Protein AF-0000000084912427 (afdb_homodimer)

Sequence (810 aa):
MTGAAHAQNPGAGAPSYEHAMPKGSTISGAFSTATNRQDTGDDKQQSTDDATAKPPQPRAPGMWDEPEHVDPPTQSYNIGICLSIPAKATSMYTNGAKQATFFLYELLSYRDRHNVVLINLDSGDPAEAAPEWQLDGIQVVRFDDALAMRLDVVIELGMQLGQGQVDRLQLAGTKVAAYRSGNNFIMTMENMIYNRSVSTMFSTVGYDVLWTLPSFNRSNAFLNLIYQSDVKVAPYLWSPRFFSFVTDQLPERKFYEPTGEPKRIAIFEPNLNVVKTATMPMVIAELLFRWGASALQFMPSYISVDTVTITININITSPHDCCQDCGYYYEGDDGYMGRDKLREAILTHDSNLDAYNAKARECVWRYTPVNPDNIYEWDRLLDELVTSPRTPEQQERLARSPHRTMTGAAHAQNPGAGAPSYEHAMPKGSTISGAFSTATNRQDTGDDKQQSTDDATAKPPQPRAPGMWDEPEHVDPPTQSYNIGICLSIPAKATSMYTNGAKQATFFLYELLSYRDRHNVVLINLDSGDPAEAAPEWQLDGIQVVRFDDALAMRLDVVIELGMQLGQGQVDRLQLAGTKVAAYRSGNNFIMTMENMIYNRSVSTMFSTVGYDVLWTLPSFNRSNAFLNLIYQSDVKVAPYLWSPRFFSFVTDQLPERKFYEPTGEPKRIAIFEPNLNVVKTATMPMVIAELLFRWGASALQFMPSYISVDTVTITININITSPHDCCQDCGYYYEGDDGYMGRDKLREAILTHDSNLDAYNAKARECVWRYTPVNPDNIYEWDRLLDELVTSPRTPEQQERLARSPHRT

Organism: Salpingoeca rosetta (strain ATCC 50818 / BSB-021) (NCBI:txid946362)

Nearest PDB structures (foldseek):
  4qiu-assembly1_B  TM=2.447E-01  e=1.497E-02  Pseudomonas aeruginosa PAO581
  4qit-assembly1_B  TM=2.457E-01  e=3.609E-02  Pseudomonas aeruginosa PAO581
  6bka-assembly1_A  TM=2.329E-01  e=8.702E-02  Cyberlindnera mrakii
  5lsm-assembly3_A  TM=3.400E-01  e=2.465E+00  Shewanella oneidensis MR-1
  5lsm-assembly4_B  TM=3.303E-01  e=7.969E+00  Shewanella oneidensis MR-1

Structure (mmCIF, N/CA/C/O backbone):
data_AF-0000000084912427-model_v1
#
loop_
_entity.id
_entity.type
_entity.pdbx_description
1 polymer 'Uncharacterized protein'
#
loop_
_atom_site.group_PDB
_atom_site.id
_atom_site.type_symbol
_atom_site.label_atom_id
_atom_site.label_alt_id
_atom_site.label_comp_id
_atom_site.label_asym_id
_atom_site.label_entity_id
_atom_site.label_seq_id
_atom_site.pdbx_PDB_ins_code
_atom_site.Cartn_x
_atom_site.Cartn_y
_atom_site.Cartn_z
_atom_site.occupancy
_atom_site.B_iso_or_equiv
_atom_site.auth_seq_id
_atom_site.auth_comp_id
_atom_site.auth_asym_id
_atom_site.auth_atom_id
_atom_site.pdbx_PDB_model_num
ATOM 1 N N . MET A 1 1 ? -10.656 -33.688 50.469 1 17.95 1 MET A N 1
ATOM 2 C CA . MET A 1 1 ? -11.977 -33.531 49.844 1 17.95 1 MET A CA 1
ATOM 3 C C . MET A 1 1 ? -12.273 -32.062 49.531 1 17.95 1 MET A C 1
ATOM 5 O O . MET A 1 1 ? -13.438 -31.688 49.375 1 17.95 1 MET A O 1
ATOM 9 N N . THR A 1 2 ? -11.281 -31.172 49.594 1 20.03 2 THR A N 1
ATOM 10 C CA . THR A 1 2 ? -11.172 -29.734 49.844 1 20.03 2 THR A CA 1
ATOM 11 C C . THR A 1 2 ? -11.742 -28.922 48.688 1 20.03 2 THR A C 1
ATOM 13 O O . THR A 1 2 ? -11.312 -29.078 47.562 1 20.03 2 THR A O 1
ATOM 16 N N . GLY A 1 3 ? -13.031 -28.469 48.781 1 17.59 3 GLY A N 1
ATOM 17 C CA . GLY A 1 3 ? -14.164 -28.016 48 1 17.59 3 GLY A CA 1
ATOM 18 C C . GLY A 1 3 ? -13.945 -26.641 47.406 1 17.59 3 GLY A C 1
ATOM 19 O O . GLY A 1 3 ? -13.844 -25.641 48.094 1 17.59 3 GLY A O 1
ATOM 20 N N . ALA A 1 4 ? -13.047 -26.531 46.375 1 20.23 4 ALA A N 1
ATOM 21 C CA . ALA A 1 4 ? -12.531 -25.344 45.719 1 20.23 4 ALA A CA 1
ATOM 22 C C . ALA A 1 4 ? -13.664 -24.484 45.156 1 20.23 4 ALA A C 1
ATOM 24 O O . ALA A 1 4 ? -14.492 -24.984 44.406 1 20.23 4 ALA A O 1
ATOM 25 N N . ALA A 1 5 ? -14.094 -23.406 45.875 1 18.98 5 ALA A N 1
ATOM 26 C CA . ALA A 1 5 ? -15.219 -22.469 45.875 1 18.98 5 ALA A CA 1
ATOM 27 C C . ALA A 1 5 ? -15.422 -21.844 44.5 1 18.98 5 ALA A C 1
ATOM 29 O O . ALA A 1 5 ? -14.461 -21.484 43.812 1 18.98 5 ALA A O 1
ATOM 30 N N . HIS A 1 6 ? -16.562 -22.016 43.719 1 18.02 6 HIS A N 1
ATOM 31 C CA . HIS A 1 6 ? -17.281 -21.797 42.469 1 18.02 6 HIS A CA 1
ATOM 32 C C . HIS A 1 6 ? -17.625 -20.328 42.281 1 18.02 6 HIS A C 1
ATOM 34 O O . HIS A 1 6 ? -18.609 -19.828 42.844 1 18.02 6 HIS A O 1
ATOM 40 N N . ALA A 1 7 ? -16.609 -19.359 42.406 1 19.25 7 ALA A N 1
ATOM 41 C CA . ALA A 1 7 ? -17 -17.969 42.5 1 19.25 7 ALA A CA 1
ATOM 42 C C . ALA A 1 7 ? -17.906 -17.562 41.344 1 19.25 7 ALA A C 1
ATOM 44 O O . ALA A 1 7 ? -17.578 -17.797 40.188 1 19.25 7 ALA A O 1
ATOM 45 N N . GLN A 1 8 ? -19.234 -17.391 41.469 1 17.3 8 GLN A N 1
ATOM 46 C CA . GLN A 1 8 ? -20.438 -17.141 40.719 1 17.3 8 GLN A CA 1
ATOM 47 C C . GLN A 1 8 ? -20.406 -15.766 40.062 1 17.3 8 GLN A C 1
ATOM 49 O O . GLN A 1 8 ? -20.375 -14.75 40.75 1 17.3 8 GLN A O 1
ATOM 54 N N . ASN A 1 9 ? -19.5 -15.484 39.125 1 18.55 9 ASN A N 1
ATOM 55 C CA . ASN A 1 9 ? -19.312 -14.141 38.594 1 18.55 9 ASN A CA 1
ATOM 56 C C . ASN A 1 9 ? -20.641 -13.555 38.062 1 18.55 9 ASN A C 1
ATOM 58 O O . ASN A 1 9 ? -21.312 -14.164 37.25 1 18.55 9 ASN A O 1
ATOM 62 N N . PRO A 1 10 ? -21.312 -12.688 38.75 1 19.19 10 PRO A N 1
ATOM 63 C CA . PRO A 1 10 ? -22.656 -12.164 38.531 1 19.19 10 PRO A CA 1
ATOM 64 C C . PRO A 1 10 ? -22.844 -11.578 37.156 1 19.19 10 PRO A C 1
ATOM 66 O O . PRO A 1 10 ? -21.859 -11.164 36.5 1 19.19 10 PRO A O 1
ATOM 69 N N . GLY A 1 11 ? -23.844 -11.969 36.312 1 17.81 11 GLY A N 1
ATOM 70 C CA . GLY A 1 11 ? -24.5 -11.828 35.031 1 17.81 11 GLY A CA 1
ATOM 71 C C . GLY A 1 11 ? -24.969 -10.414 34.75 1 17.81 11 GLY A C 1
ATOM 72 O O . GLY A 1 11 ? -26.125 -10.086 35 1 17.81 11 GLY A O 1
ATOM 73 N N . ALA A 1 12 ? -24.188 -9.305 35.125 1 18.95 12 ALA A N 1
ATOM 74 C CA . ALA A 1 12 ? -24.844 -7.996 35.094 1 18.95 12 ALA A CA 1
ATOM 75 C C . ALA A 1 12 ? -25.562 -7.766 33.781 1 18.95 12 ALA A C 1
ATOM 77 O O . ALA A 1 12 ? -25.094 -8.203 32.719 1 18.95 12 ALA A O 1
ATOM 78 N N . GLY A 1 13 ? -26.844 -7.496 33.75 1 17.78 13 GLY A N 1
ATOM 79 C CA . GLY A 1 13 ? -27.969 -7.281 32.844 1 17.78 13 GLY A CA 1
ATOM 80 C C . GLY A 1 13 ? -27.734 -6.176 31.844 1 17.78 13 GLY A C 1
ATOM 81 O O . GLY A 1 13 ? -27.188 -5.117 32.188 1 17.78 13 GLY A O 1
ATOM 82 N N . ALA A 1 14 ? -27.5 -6.473 30.594 1 19 14 ALA A N 1
ATOM 83 C CA . ALA A 1 14 ? -27.234 -5.68 29.391 1 19 14 ALA A CA 1
ATOM 84 C C . ALA A 1 14 ? -28.328 -4.641 29.156 1 19 14 ALA A C 1
ATOM 86 O O . ALA A 1 14 ? -29.516 -4.977 29.141 1 19 14 ALA A O 1
ATOM 87 N N . PRO A 1 15 ? -28.203 -3.396 29.625 1 18.73 15 PRO A N 1
ATOM 88 C CA . PRO A 1 15 ? -29.297 -2.439 29.516 1 18.73 15 PRO A CA 1
ATOM 89 C C . PRO A 1 15 ? -29.875 -2.348 28.109 1 18.73 15 PRO A C 1
ATOM 91 O O . PRO A 1 15 ? -29.172 -2.635 27.141 1 18.73 15 PRO A O 1
ATOM 94 N N . SER A 1 16 ? -31.188 -2.514 27.844 1 18.62 16 SER A N 1
ATOM 95 C CA . SER A 1 16 ? -32.094 -2.549 26.703 1 18.62 16 SER A CA 1
ATOM 96 C C . SER A 1 16 ? -32.125 -1.203 25.984 1 18.62 16 SER A C 1
ATOM 98 O O . SER A 1 16 ? -32.594 -0.211 26.531 1 18.62 16 SER A O 1
ATOM 100 N N . TYR A 1 17 ? -31.094 -0.753 25.391 1 18.61 17 TYR A N 1
ATOM 101 C CA . TYR A 1 17 ? -31.125 0.548 24.734 1 18.61 17 TYR A CA 1
ATOM 102 C C . TYR A 1 17 ? -32.25 0.612 23.719 1 18.61 17 TYR A C 1
ATOM 104 O O . TYR A 1 17 ? -32.281 -0.165 22.766 1 18.61 17 TYR A O 1
ATOM 112 N N . GLU A 1 18 ? -33.5 0.889 24.094 1 18.97 18 GLU A N 1
ATOM 113 C CA . GLU A 1 18 ? -34.688 1.091 23.25 1 18.97 18 GLU A CA 1
ATOM 114 C C . GLU A 1 18 ? -34.469 2.23 22.266 1 18.97 18 GLU A C 1
ATOM 116 O O . GLU A 1 18 ? -34.344 3.393 22.672 1 18.97 18 GLU A O 1
ATOM 121 N N . HIS A 1 19 ? -33.625 2.111 21.328 1 18.7 19 HIS A N 1
ATOM 122 C CA . HIS A 1 19 ? -33.406 3.145 20.328 1 18.7 19 HIS A CA 1
ATOM 123 C C . HIS A 1 19 ? -34.688 3.516 19.594 1 18.7 19 HIS A C 1
ATOM 125 O O . HIS A 1 19 ? -35.344 2.65 19.016 1 18.7 19 HIS A O 1
ATOM 131 N N . ALA A 1 20 ? -35.5 4.426 20.078 1 19.05 20 ALA A N 1
ATOM 132 C CA . ALA A 1 20 ? -36.688 4.941 19.422 1 19.05 20 ALA A CA 1
ATOM 133 C C . ALA A 1 20 ? -36.375 5.418 18 1 19.05 20 ALA A C 1
ATOM 135 O O . ALA A 1 20 ? -35.469 6.219 17.797 1 19.05 20 ALA A O 1
ATOM 136 N N . MET A 1 21 ? -36.688 4.656 16.969 1 20.39 21 MET A N 1
ATOM 137 C CA . MET A 1 21 ? -36.594 4.844 15.523 1 20.39 21 MET A CA 1
ATOM 138 C C . MET A 1 21 ? -37.344 6.09 15.086 1 20.39 21 MET A C 1
ATOM 140 O O . MET A 1 21 ? -38.531 6.227 15.352 1 20.39 21 MET A O 1
ATOM 144 N N . PRO A 1 22 ? -36.719 7.246 15.109 1 19.58 22 PRO A N 1
ATOM 145 C CA . PRO A 1 22 ? -37.625 8.312 14.664 1 19.58 22 PRO A CA 1
ATOM 146 C C . PRO A 1 22 ? -38.281 8.023 13.312 1 19.58 22 PRO A C 1
ATOM 148 O O . PRO A 1 22 ? -37.719 7.246 12.523 1 19.58 22 PRO A O 1
ATOM 151 N N . LYS A 1 23 ? -39.594 8.281 13.117 1 20.23 23 LYS A N 1
ATOM 152 C CA . LYS A 1 23 ? -40.531 8.125 12.023 1 20.23 23 LYS A CA 1
ATOM 153 C C . LYS A 1 23 ? -40 8.773 10.742 1 20.23 23 LYS A C 1
ATOM 155 O O . LYS A 1 23 ? -39.375 9.836 10.797 1 20.23 23 LYS A O 1
ATOM 160 N N . GLY A 1 24 ? -39.75 8.016 9.656 1 18.62 24 GLY A N 1
ATOM 161 C CA . GLY A 1 24 ? -39.281 8.117 8.289 1 18.62 24 GLY A CA 1
ATOM 162 C C . GLY A 1 24 ? -40.031 9.133 7.457 1 18.62 24 GLY A C 1
ATOM 163 O O . GLY A 1 24 ? -41.25 9.023 7.293 1 18.62 24 GLY A O 1
ATOM 164 N N . SER A 1 25 ? -39.812 10.453 7.617 1 18.14 25 SER A N 1
ATOM 165 C CA . SER A 1 25 ? -40.562 11.398 6.777 1 18.14 25 SER A CA 1
ATOM 166 C C . SER A 1 25 ? -40.375 11.062 5.297 1 18.14 25 SER A C 1
ATOM 168 O O . SER A 1 25 ? -39.312 10.664 4.863 1 18.14 25 SER A O 1
ATOM 170 N N . THR A 1 26 ? -41.438 10.617 4.613 1 18.88 26 THR A N 1
ATOM 171 C CA . THR A 1 26 ? -41.75 10.188 3.252 1 18.88 26 THR A CA 1
ATOM 172 C C . THR A 1 26 ? -41.406 11.273 2.246 1 18.88 26 THR A C 1
ATOM 174 O O . THR A 1 26 ? -41.969 12.367 2.264 1 18.88 26 THR A O 1
ATOM 177 N N . ILE A 1 27 ? -40.219 11.719 2.146 1 18.11 27 ILE A N 1
ATOM 178 C CA . ILE A 1 27 ? -40.031 12.797 1.175 1 18.11 27 ILE A CA 1
ATOM 179 C C . ILE A 1 27 ? -40.406 12.289 -0.221 1 18.11 27 ILE A C 1
ATOM 181 O O . ILE A 1 27 ? -39.812 11.328 -0.714 1 18.11 27 ILE A O 1
ATOM 185 N N . SER A 1 28 ? -41.688 12.375 -0.703 1 18.89 28 SER A N 1
ATOM 186 C CA . SER A 1 28 ? -42.312 12.062 -1.97 1 18.89 28 SER A CA 1
ATOM 187 C C . SER A 1 28 ? -41.688 12.82 -3.125 1 18.89 28 SER A C 1
ATOM 189 O O . SER A 1 28 ? -41.844 14.039 -3.246 1 18.89 28 SER A O 1
ATOM 191 N N . GLY A 1 29 ? -40.406 12.961 -3.23 1 17.86 29 GLY A N 1
ATOM 192 C CA . GLY A 1 29 ? -39.969 13.805 -4.328 1 17.86 29 GLY A CA 1
ATOM 193 C C . GLY A 1 29 ? -40.438 13.32 -5.684 1 17.86 29 GLY A C 1
ATOM 194 O O . GLY A 1 29 ? -40.188 12.18 -6.066 1 17.86 29 GLY A O 1
ATOM 195 N N . ALA A 1 30 ? -41.688 13.664 -6.133 1 18.16 30 ALA A N 1
ATOM 196 C CA . ALA A 1 30 ? -42.406 13.469 -7.391 1 18.16 30 ALA A CA 1
ATOM 197 C C . ALA A 1 30 ? -41.531 13.875 -8.578 1 18.16 30 ALA A C 1
ATOM 199 O O . ALA A 1 30 ? -41.188 15.047 -8.734 1 18.16 30 ALA A O 1
ATOM 200 N N . PHE A 1 31 ? -40.469 13.164 -8.812 1 18.34 31 PHE A N 1
ATOM 201 C CA . PHE A 1 31 ? -39.75 13.508 -10.047 1 18.34 31 PHE A CA 1
ATOM 202 C C . PHE A 1 31 ? -40.688 13.398 -11.25 1 18.34 31 PHE A C 1
ATOM 204 O O . PHE A 1 31 ? -41.375 12.383 -11.43 1 18.34 31 PHE A O 1
ATOM 211 N N . SER A 1 32 ? -41.406 14.477 -11.602 1 18.5 32 SER A N 1
ATOM 212 C CA . SER A 1 32 ? -42.312 14.625 -12.75 1 18.5 32 SER A CA 1
ATOM 213 C C . SER A 1 32 ? -41.625 14.133 -14.031 1 18.5 32 SER A C 1
ATOM 215 O O . SER A 1 32 ? -40.531 14.586 -14.375 1 18.5 32 SER A O 1
ATOM 217 N N . THR A 1 33 ? -41.844 12.891 -14.367 1 19.73 33 THR A N 1
ATOM 218 C CA . THR A 1 33 ? -41.531 12.211 -15.617 1 19.73 33 THR A CA 1
ATOM 219 C C . THR A 1 33 ? -42.094 12.992 -16.812 1 19.73 33 THR A C 1
ATOM 221 O O . THR A 1 33 ? -43.281 13.25 -16.891 1 19.73 33 THR A O 1
ATOM 224 N N . ALA A 1 34 ? -41.406 14.031 -17.312 1 18.89 34 ALA A N 1
ATOM 225 C CA . ALA A 1 34 ? -41.844 14.711 -18.531 1 18.89 34 ALA A CA 1
ATOM 226 C C . ALA A 1 34 ? -42.219 13.703 -19.609 1 18.89 34 ALA A C 1
ATOM 228 O O . ALA A 1 34 ? -41.531 12.703 -19.797 1 18.89 34 ALA A O 1
ATOM 229 N N . THR A 1 35 ? -43.5 13.586 -19.938 1 19.92 35 THR A N 1
ATOM 230 C CA . THR A 1 35 ? -44.312 12.828 -20.891 1 19.92 35 THR A CA 1
ATOM 231 C C . THR A 1 35 ? -43.812 13.07 -22.328 1 19.92 35 THR A C 1
ATOM 233 O O . THR A 1 35 ? -44 14.148 -22.875 1 19.92 35 THR A O 1
ATOM 236 N N . ASN A 1 36 ? -42.531 12.883 -22.75 1 18.42 36 ASN A N 1
ATOM 237 C CA . ASN A 1 36 ? -42.344 13.156 -24.172 1 18.42 36 ASN A CA 1
ATOM 238 C C . ASN A 1 36 ? -43.25 12.281 -25.031 1 18.42 36 ASN A C 1
ATOM 240 O O . ASN A 1 36 ? -43.281 11.055 -24.859 1 18.42 36 ASN A O 1
ATOM 244 N N . ARG A 1 37 ? -44.312 12.82 -25.5 1 19.84 37 ARG A N 1
ATOM 245 C CA . ARG A 1 37 ? -45.344 12.328 -26.422 1 19.84 37 ARG A CA 1
ATOM 246 C C . ARG A 1 37 ? -44.719 11.828 -27.719 1 19.84 37 ARG A C 1
ATOM 248 O O . ARG A 1 37 ? -44.719 12.531 -28.734 1 19.84 37 ARG A O 1
ATOM 255 N N . GLN A 1 38 ? -43.594 11.031 -27.734 1 18.2 38 GLN A N 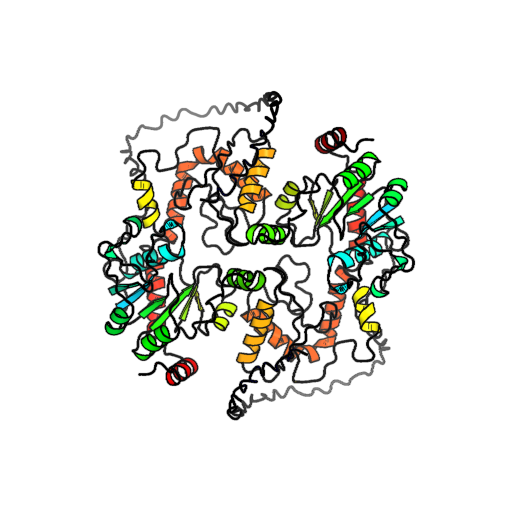1
ATOM 256 C CA . GLN A 1 38 ? -43.188 10.781 -29.125 1 18.2 38 GLN A CA 1
ATOM 257 C C . GLN A 1 38 ? -44.219 9.914 -29.844 1 18.2 38 GLN A C 1
ATOM 259 O O . GLN A 1 38 ? -44.656 8.883 -29.312 1 18.2 38 GLN A O 1
ATOM 264 N N . ASP A 1 39 ? -44.938 10.414 -30.875 1 20.28 39 ASP A N 1
ATOM 265 C CA . ASP A 1 39 ? -45.938 10.047 -31.859 1 20.28 39 ASP A CA 1
ATOM 266 C C . ASP A 1 39 ? -45.531 8.773 -32.625 1 20.28 39 ASP A C 1
ATOM 268 O O . ASP A 1 39 ? -46.375 8.07 -33.156 1 20.28 39 ASP A O 1
ATOM 272 N N . THR A 1 40 ? -44.281 8.367 -32.781 1 22.91 40 THR A N 1
ATOM 273 C CA . THR A 1 40 ? -44 7.949 -34.156 1 22.91 40 THR A CA 1
ATOM 274 C C . THR A 1 40 ? -44.781 6.691 -34.5 1 22.91 40 THR A C 1
ATOM 276 O O . THR A 1 40 ? -45.281 5.992 -33.625 1 22.91 40 THR A O 1
ATOM 279 N N . GLY A 1 41 ? -44.812 6.359 -35.844 1 21.94 41 GLY A N 1
ATOM 280 C CA . GLY A 1 41 ? -45.406 5.641 -36.969 1 21.94 41 GLY A CA 1
ATOM 281 C C . GLY A 1 41 ? -45.375 4.133 -36.812 1 21.94 41 GLY A C 1
ATOM 282 O O . GLY A 1 41 ? -44.438 3.594 -36.188 1 21.94 41 GLY A O 1
ATOM 283 N N . ASP A 1 42 ? -46.5 3.537 -36.906 1 23.39 42 ASP A N 1
ATOM 284 C CA . ASP A 1 42 ? -47 2.18 -36.75 1 23.39 42 ASP A CA 1
ATOM 285 C C . ASP A 1 42 ? -46.281 1.205 -37.688 1 23.39 42 ASP A C 1
ATOM 287 O O . ASP A 1 42 ? -46.781 0.91 -38.781 1 23.39 42 ASP A O 1
ATOM 291 N N . ASP A 1 43 ? -45 1.398 -38.062 1 22.58 43 ASP A N 1
ATOM 292 C CA . ASP A 1 43 ? -44.625 0.449 -39.094 1 22.58 43 ASP A CA 1
ATOM 293 C C . ASP A 1 43 ? -44.875 -0.988 -38.656 1 22.58 43 ASP A C 1
ATOM 295 O O . ASP A 1 43 ? -44.5 -1.377 -37.531 1 22.58 43 ASP A O 1
ATOM 299 N N . LYS A 1 44 ? -45.75 -1.554 -39.406 1 26.17 44 LYS A N 1
ATOM 300 C CA . LYS A 1 44 ? -46.188 -2.947 -39.344 1 26.17 44 LYS A CA 1
ATOM 301 C C . LYS A 1 44 ? -44.969 -3.895 -39.312 1 26.17 44 LYS A C 1
ATOM 303 O O . LYS A 1 44 ? -44.375 -4.164 -40.375 1 26.17 44 LYS A O 1
ATOM 308 N N . GLN A 1 45 ? -44.031 -3.787 -38.344 1 21.88 45 GLN A N 1
ATOM 309 C CA . GLN A 1 45 ? -42.938 -4.746 -38.531 1 21.88 45 GLN A CA 1
ATOM 310 C C . GLN A 1 45 ? -43.469 -6.176 -38.562 1 21.88 45 GLN A C 1
ATOM 312 O O . GLN A 1 45 ? -44.25 -6.578 -37.719 1 21.88 45 GLN A O 1
ATOM 317 N N . GLN A 1 46 ? -43.438 -6.781 -39.844 1 23.67 46 GLN A N 1
ATOM 318 C CA . GLN A 1 46 ? -43.562 -8.18 -40.25 1 23.67 46 GLN A CA 1
ATOM 319 C C . GLN A 1 46 ? -42.969 -9.109 -39.188 1 23.67 46 GLN A C 1
ATOM 321 O O . GLN A 1 46 ? -41.844 -8.883 -38.719 1 23.67 46 GLN A O 1
ATOM 326 N N . SER A 1 47 ? -43.844 -9.945 -38.688 1 25.28 47 SER A N 1
ATOM 327 C CA . SER A 1 47 ? -43.688 -10.984 -37.656 1 25.28 47 SER A CA 1
ATOM 328 C C . SER A 1 47 ? -42.656 -12.016 -38.062 1 25.28 47 SER A C 1
ATOM 330 O O . SER A 1 47 ? -42.969 -13.133 -38.438 1 25.28 47 SER A O 1
ATOM 332 N N . THR A 1 48 ? -41.656 -11.633 -38.875 1 28.02 48 THR A N 1
ATOM 333 C CA . THR A 1 48 ? -40.875 -12.82 -39.281 1 28.02 48 THR A CA 1
ATOM 334 C C . THR A 1 48 ? -40.562 -13.688 -38.062 1 28.02 48 THR A C 1
ATOM 336 O O . THR A 1 48 ? -40.094 -13.188 -37.031 1 28.02 48 THR A O 1
ATOM 339 N N . ASP A 1 49 ? -41.281 -14.75 -37.969 1 26.09 49 ASP A N 1
ATOM 340 C CA . ASP A 1 49 ? -41.125 -15.875 -37.031 1 26.09 49 ASP A CA 1
ATOM 341 C C . ASP A 1 49 ? -39.656 -16.25 -36.875 1 26.09 49 ASP A C 1
ATOM 343 O O . ASP A 1 49 ? -39.125 -17.078 -37.625 1 26.09 49 ASP A O 1
ATOM 347 N N . ASP A 1 50 ? -38.781 -15.258 -37.031 1 29.25 50 ASP A N 1
ATOM 348 C CA . ASP A 1 50 ? -37.438 -15.789 -36.938 1 29.25 50 ASP A CA 1
ATOM 349 C C . ASP A 1 50 ? -37.281 -16.703 -35.719 1 29.25 50 ASP A C 1
ATOM 351 O O . ASP A 1 50 ? -37.656 -16.328 -34.625 1 29.25 50 ASP A O 1
ATOM 355 N N . ALA A 1 51 ? -37.25 -18.094 -35.969 1 31.91 51 ALA A N 1
ATOM 356 C CA . ALA A 1 51 ? -36.875 -19.141 -35 1 31.91 51 ALA A CA 1
ATOM 357 C C . ALA A 1 51 ? -35.969 -18.594 -33.906 1 31.91 51 ALA A C 1
ATOM 359 O O . ALA A 1 51 ? -34.812 -18.234 -34.156 1 31.91 51 ALA A O 1
ATOM 360 N N . THR A 1 52 ? -36.562 -18.031 -33 1 28.27 52 THR A N 1
ATOM 361 C CA . THR A 1 52 ? -35.938 -17.453 -31.812 1 28.27 52 THR A CA 1
ATOM 362 C C . THR A 1 52 ? -35.062 -18.5 -31.109 1 28.27 52 THR A C 1
ATOM 364 O O . THR A 1 52 ? -35.562 -19.391 -30.422 1 28.27 52 THR A O 1
ATOM 367 N N . ALA A 1 53 ? -34.062 -19.078 -31.844 1 28.86 53 ALA A N 1
ATOM 368 C CA . ALA A 1 53 ? -33.094 -19.922 -31.125 1 28.86 53 ALA A CA 1
ATOM 369 C C . ALA A 1 53 ? -32.969 -19.484 -29.672 1 28.86 53 ALA A C 1
ATOM 371 O O . ALA A 1 53 ? -32.656 -18.312 -29.406 1 28.86 53 ALA A O 1
ATOM 372 N N . LYS A 1 54 ? -33.812 -20.172 -28.891 1 30.23 54 LYS A N 1
ATOM 373 C CA . LYS A 1 54 ? -33.688 -19.922 -27.453 1 30.23 54 LYS A CA 1
ATOM 374 C C . LYS A 1 54 ? -32.219 -19.625 -27.078 1 30.23 54 LYS A C 1
ATOM 376 O O . LYS A 1 54 ? -31.312 -20.297 -27.547 1 30.23 54 LYS A O 1
ATOM 381 N N . PRO A 1 55 ? -32.094 -18.375 -26.781 1 27.62 55 PRO A N 1
ATOM 382 C CA . PRO A 1 55 ? -30.688 -18.156 -26.438 1 27.62 55 PRO A CA 1
ATOM 383 C C . PRO A 1 55 ? -30.109 -19.297 -25.594 1 27.62 55 PRO A C 1
ATOM 385 O O . PRO A 1 55 ? -30.844 -19.969 -24.859 1 27.62 55 PRO A O 1
ATOM 388 N N . PRO A 1 56 ? -29.156 -20.078 -26.047 1 29.39 56 PRO A N 1
ATOM 389 C CA . PRO A 1 56 ? -28.625 -21.109 -25.141 1 29.39 56 PRO A CA 1
ATOM 390 C C . PRO A 1 56 ? -28.734 -20.703 -23.672 1 29.39 56 PRO A C 1
ATOM 392 O O . PRO A 1 56 ? -28.719 -19.516 -23.344 1 29.39 56 PRO A O 1
ATOM 395 N N . GLN A 1 57 ? -29.641 -21.391 -22.906 1 30.83 57 GLN A N 1
ATOM 396 C CA . GLN A 1 57 ? -29.719 -21.25 -21.453 1 30.83 57 GLN A CA 1
ATOM 397 C C . GLN A 1 57 ? -28.375 -20.812 -20.875 1 30.83 57 GLN A C 1
ATOM 399 O O . GLN A 1 57 ? -27.312 -21.25 -21.344 1 30.83 57 GLN A O 1
ATOM 404 N N . PRO A 1 58 ? -28.469 -19.734 -20.266 1 31.88 58 PRO A N 1
ATOM 405 C CA . PRO A 1 58 ? -27.219 -19.203 -19.703 1 31.88 58 PRO A CA 1
ATOM 406 C C . PRO A 1 58 ? -26.422 -20.266 -18.938 1 31.88 58 PRO A C 1
ATOM 408 O O . PRO A 1 58 ? -26.953 -20.859 -17.984 1 31.88 58 PRO A O 1
ATOM 411 N N . ARG A 1 59 ? -25.797 -21.297 -19.484 1 33.94 59 ARG A N 1
ATOM 412 C CA . ARG A 1 59 ? -24.797 -21.984 -18.672 1 33.94 59 ARG A CA 1
ATOM 413 C C . ARG A 1 59 ? -24.156 -21.047 -17.672 1 33.94 59 ARG A C 1
ATOM 415 O O . ARG A 1 59 ? -23.984 -19.859 -17.938 1 33.94 59 ARG A O 1
ATOM 422 N N . ALA A 1 60 ? -24.422 -21.234 -16.375 1 34.09 60 ALA A N 1
ATOM 423 C CA . ALA A 1 60 ? -23.609 -20.484 -15.414 1 34.09 60 ALA A CA 1
ATOM 424 C C . ALA A 1 60 ? -22.188 -20.297 -15.922 1 34.09 60 ALA A C 1
ATOM 426 O O . ALA A 1 60 ? -21.578 -21.219 -16.453 1 34.09 60 ALA A O 1
ATOM 427 N N . PRO A 1 61 ? -21.547 -19.438 -16.469 1 27.52 61 PRO A N 1
ATOM 428 C CA . PRO A 1 61 ? -20.25 -19.641 -17.125 1 27.52 61 PRO A CA 1
ATOM 429 C C . PRO A 1 61 ? -19.156 -20.047 -16.125 1 27.52 61 PRO A C 1
ATOM 431 O O . PRO A 1 61 ? -18.844 -19.297 -15.211 1 27.52 61 PRO A O 1
ATOM 434 N N . GLY A 1 62 ? -18.797 -21.094 -16.047 1 39.66 62 GLY A N 1
ATOM 435 C CA . GLY A 1 62 ? -17.609 -21.812 -16.453 1 39.66 62 GLY A CA 1
ATOM 436 C C . GLY A 1 62 ? -17.578 -22.125 -17.938 1 39.66 62 GLY A C 1
ATOM 437 O O . GLY A 1 62 ? -17.688 -23.297 -18.328 1 39.66 62 GLY A O 1
ATOM 438 N N . MET A 1 63 ? -18.094 -21.25 -18.703 1 48.34 63 MET A N 1
ATOM 439 C CA . MET A 1 63 ? -18.875 -20.422 -19.625 1 48.34 63 MET A CA 1
ATOM 440 C C . MET A 1 63 ? -18.25 -20.438 -21.016 1 48.34 63 MET A C 1
ATOM 442 O O . MET A 1 63 ? -18.703 -19.719 -21.906 1 48.34 63 MET A O 1
ATOM 446 N N . TRP A 1 64 ? -17.312 -20.969 -20.844 1 54.53 64 TRP A N 1
ATOM 447 C CA . TRP A 1 64 ? -16.703 -20.844 -22.156 1 54.53 64 TRP A CA 1
ATOM 448 C C . TRP A 1 64 ? -16.766 -22.172 -22.906 1 54.53 64 TRP A C 1
ATOM 450 O O . TRP A 1 64 ? -16.797 -23.25 -22.297 1 54.53 64 TRP A O 1
ATOM 460 N N . ASP A 1 65 ? -17.203 -22.109 -24.078 1 63 65 ASP A N 1
ATOM 461 C CA . ASP A 1 65 ? -17.016 -23.25 -24.969 1 63 65 ASP A CA 1
ATOM 462 C C . ASP A 1 65 ? -15.539 -23.547 -25.172 1 63 65 ASP A C 1
ATOM 464 O O . ASP A 1 65 ? -14.727 -22.625 -25.25 1 63 65 ASP A O 1
ATOM 468 N N . GLU A 1 66 ? -15.258 -24.875 -24.906 1 75.38 66 GLU A N 1
ATOM 469 C CA . GLU A 1 66 ? -13.891 -25.25 -25.234 1 75.38 66 GLU A CA 1
ATOM 470 C C . GLU A 1 66 ? -13.516 -24.812 -26.641 1 75.38 66 GLU A C 1
ATOM 472 O O . GLU A 1 66 ? -14.352 -24.875 -27.547 1 75.38 66 GLU A O 1
ATOM 477 N N . PRO A 1 67 ? -12.281 -24.297 -26.641 1 78.88 67 PRO A N 1
ATOM 478 C CA . PRO A 1 67 ? -11.859 -23.953 -28 1 78.88 67 PRO A CA 1
ATOM 479 C C . PRO A 1 67 ? -11.789 -25.172 -28.938 1 78.88 67 PRO A C 1
ATOM 481 O O . PRO A 1 67 ? -11.453 -26.266 -28.484 1 78.88 67 PRO A O 1
ATOM 484 N N . GLU A 1 68 ? -12.164 -24.953 -30.078 1 77.44 68 GLU A N 1
ATOM 485 C CA . GLU A 1 68 ? -12.125 -26.016 -31.078 1 77.44 68 GLU A CA 1
ATOM 486 C C . GLU A 1 68 ? -10.695 -26.453 -31.359 1 77.44 68 GLU A C 1
ATOM 488 O O . GLU A 1 68 ? -10.422 -27.656 -31.453 1 77.44 68 GLU A O 1
ATOM 493 N N . HIS A 1 69 ? -9.828 -25.453 -31.422 1 84.88 69 HIS A N 1
ATOM 494 C CA . HIS A 1 69 ? -8.445 -25.797 -31.766 1 84.88 69 HIS A CA 1
ATOM 495 C C . HIS A 1 69 ? -7.469 -25.203 -30.75 1 84.88 69 HIS A C 1
ATOM 497 O O . HIS A 1 69 ? -7.629 -24.062 -30.312 1 84.88 69 HIS A O 1
ATOM 503 N N . VAL A 1 70 ? -6.598 -26.125 -30.266 1 88.44 70 VAL A N 1
ATOM 504 C CA . VAL A 1 70 ? -5.445 -25.734 -29.453 1 88.44 70 VAL A CA 1
ATOM 505 C C . VAL A 1 70 ? -4.18 -26.375 -30.016 1 88.44 70 VAL A C 1
ATOM 507 O O . VAL A 1 70 ? -4.137 -27.594 -30.234 1 88.44 70 VAL A O 1
ATOM 510 N N . ASP A 1 71 ? -3.16 -25.562 -30.391 1 89.12 71 ASP A N 1
ATOM 511 C CA . ASP A 1 71 ? -1.904 -26.094 -30.906 1 89.12 71 ASP A CA 1
ATOM 512 C C . ASP A 1 71 ? -1.233 -27.031 -29.906 1 89.12 71 ASP A C 1
ATOM 514 O O . ASP A 1 71 ? -1.258 -26.781 -28.703 1 89.12 71 ASP A O 1
ATOM 518 N N . PRO A 1 72 ? -0.78 -28.156 -30.469 1 91.38 72 PRO A N 1
ATOM 519 C CA . PRO A 1 72 ? 0.011 -28.984 -29.562 1 91.38 72 PRO A CA 1
ATOM 520 C C . PRO A 1 72 ? 1.248 -28.266 -29.031 1 91.38 72 PRO A C 1
ATOM 522 O O . PRO A 1 72 ? 1.732 -27.312 -29.641 1 91.38 72 PRO A O 1
ATOM 525 N N . PRO A 1 73 ? 1.693 -28.672 -27.859 1 92.69 73 PRO A N 1
ATOM 526 C CA . PRO A 1 73 ? 2.936 -28.078 -27.359 1 92.69 73 PRO A CA 1
ATOM 527 C C . PRO A 1 73 ? 4.156 -28.484 -28.188 1 92.69 73 PRO A C 1
ATOM 529 O O . PRO A 1 73 ? 4.133 -29.516 -28.859 1 92.69 73 PRO A O 1
ATOM 532 N N . THR A 1 74 ? 5.203 -27.656 -28.172 1 89.44 74 THR A N 1
ATOM 533 C CA . THR A 1 74 ? 6.445 -27.984 -28.859 1 89.44 74 THR A CA 1
ATOM 534 C C . THR A 1 74 ? 7.059 -29.266 -28.281 1 89.44 74 THR A C 1
ATOM 536 O O . THR A 1 74 ? 7.609 -30.078 -29.016 1 89.44 74 THR A O 1
ATOM 539 N N . GLN A 1 75 ? 6.949 -29.344 -27.047 1 93.81 75 GLN A N 1
ATOM 540 C CA . GLN A 1 75 ? 7.434 -30.5 -26.312 1 93.81 75 GLN A CA 1
ATOM 541 C C . GLN A 1 75 ? 6.523 -30.812 -25.125 1 93.81 75 GLN A C 1
ATOM 543 O O . GLN A 1 75 ? 6.012 -29.906 -24.469 1 93.81 75 GLN A O 1
ATOM 548 N N . SER A 1 76 ? 6.328 -32.156 -24.938 1 97.69 76 SER A N 1
ATOM 549 C CA . SER A 1 76 ? 5.598 -32.562 -23.75 1 97.69 76 SER A CA 1
ATOM 550 C C . SER A 1 76 ? 6.547 -32.875 -22.594 1 97.69 76 SER A C 1
ATOM 552 O O . SER A 1 76 ? 7.566 -33.531 -22.766 1 97.69 76 SER A O 1
ATOM 554 N N . TYR A 1 77 ? 6.211 -32.344 -21.438 1 98.62 77 TYR A N 1
ATOM 555 C CA . TYR A 1 77 ? 7.082 -32.5 -20.281 1 98.62 77 TYR A CA 1
ATOM 556 C C . TYR A 1 77 ? 6.41 -33.312 -19.172 1 98.62 77 TYR A C 1
ATOM 558 O O . TYR A 1 77 ? 5.18 -33.375 -19.109 1 98.62 77 TYR A O 1
ATOM 566 N N . ASN A 1 78 ? 7.242 -34 -18.375 1 98.75 78 ASN A N 1
ATOM 567 C CA . ASN A 1 78 ? 6.812 -34.5 -17.078 1 98.75 78 ASN A CA 1
ATOM 568 C C . ASN A 1 78 ? 6.93 -33.469 -15.984 1 98.75 78 ASN A C 1
ATOM 570 O O . ASN A 1 78 ? 8.031 -33.031 -15.633 1 98.75 78 ASN A O 1
ATOM 574 N N . ILE A 1 79 ? 5.77 -33.062 -15.461 1 98.81 79 ILE A N 1
ATOM 575 C CA . ILE A 1 79 ? 5.738 -31.891 -14.594 1 98.81 79 ILE A CA 1
ATOM 576 C C . ILE A 1 79 ? 5.176 -32.281 -13.227 1 98.81 79 ILE A C 1
ATOM 578 O O . ILE A 1 79 ? 4.199 -33.031 -13.141 1 98.81 79 ILE A O 1
ATOM 582 N N . GLY A 1 80 ? 5.824 -31.844 -12.164 1 98.75 80 GLY A N 1
ATOM 583 C CA . GLY A 1 80 ? 5.266 -31.891 -10.82 1 98.75 80 GLY A CA 1
ATOM 584 C C . GLY A 1 80 ? 4.855 -30.531 -10.305 1 98.75 80 GLY A C 1
ATOM 585 O O . GLY A 1 80 ? 5.621 -29.562 -10.406 1 98.75 80 GLY A O 1
ATOM 586 N N . ILE A 1 81 ? 3.67 -30.375 -9.812 1 98.44 81 ILE A N 1
ATOM 587 C CA . ILE A 1 81 ? 3.223 -29.172 -9.133 1 98.44 81 ILE A CA 1
ATOM 588 C C . ILE A 1 81 ? 3.053 -29.438 -7.641 1 98.44 81 ILE A C 1
ATOM 590 O O . ILE A 1 81 ? 2.338 -30.375 -7.25 1 98.44 81 ILE A O 1
ATOM 594 N N . CYS A 1 82 ? 3.641 -28.578 -6.824 1 97.06 82 CYS A N 1
ATOM 595 C CA . CYS A 1 82 ? 3.602 -28.781 -5.379 1 97.06 82 CYS A CA 1
ATOM 596 C C . CYS A 1 82 ? 2.291 -28.266 -4.793 1 97.06 82 CYS A C 1
ATOM 598 O O . CYS A 1 82 ? 1.707 -27.312 -5.301 1 97.06 82 CYS A O 1
ATOM 600 N N . LEU A 1 83 ? 1.881 -28.891 -3.783 1 93.25 83 LEU A N 1
ATOM 601 C CA . LEU A 1 83 ? 0.745 -28.438 -2.99 1 93.25 83 LEU A CA 1
ATOM 602 C C . LEU A 1 83 ? 0.894 -28.859 -1.534 1 93.25 83 LEU A C 1
ATOM 604 O O . LEU A 1 83 ? 1.848 -29.562 -1.181 1 93.25 83 LEU A O 1
ATOM 608 N N . SER A 1 84 ? 0.027 -28.328 -0.714 1 92.31 84 SER A N 1
ATOM 609 C CA . SER A 1 84 ? -0.013 -28.656 0.71 1 92.31 84 SER A CA 1
ATOM 610 C C . SER A 1 84 ? -1.357 -29.25 1.106 1 92.31 84 SER A C 1
ATOM 612 O O . SER A 1 84 ? -2.367 -28.547 1.164 1 92.31 84 SER A O 1
ATOM 614 N N . ILE A 1 85 ? -1.319 -30.547 1.328 1 92 85 ILE A N 1
ATOM 615 C CA . ILE A 1 85 ? -2.477 -31.203 1.937 1 92 85 ILE A CA 1
ATOM 616 C C . ILE A 1 85 ? -2.213 -31.438 3.422 1 92 85 ILE A C 1
ATOM 618 O O . ILE A 1 85 ? -1.51 -32.375 3.795 1 92 85 ILE A O 1
ATOM 622 N N . PRO A 1 86 ? -2.818 -30.562 4.223 1 89.38 86 PRO A N 1
ATOM 623 C CA . PRO A 1 86 ? -2.551 -30.703 5.656 1 89.38 86 PRO A CA 1
ATOM 624 C C . PRO A 1 86 ? -3.248 -31.906 6.277 1 89.38 86 PRO A C 1
ATOM 626 O O . PRO A 1 86 ? -4.188 -32.438 5.691 1 89.38 86 PRO A O 1
ATOM 629 N N . ALA A 1 87 ? -2.719 -32.281 7.508 1 86.44 87 ALA A N 1
ATOM 630 C CA . ALA A 1 87 ? -3.279 -33.438 8.219 1 86.44 87 ALA A CA 1
ATOM 631 C C . ALA A 1 87 ? -4.711 -33.156 8.672 1 86.44 87 ALA A C 1
ATOM 633 O O . ALA A 1 87 ? -5.562 -34.031 8.641 1 86.44 87 ALA A O 1
ATOM 634 N N . LYS A 1 88 ? -4.832 -31.953 9.156 1 79.19 88 LYS A N 1
ATOM 635 C CA . LYS A 1 88 ? -6.176 -31.562 9.57 1 79.19 88 LYS A CA 1
ATOM 636 C C . LYS A 1 88 ? -6.883 -30.766 8.477 1 79.19 88 LYS A C 1
ATOM 638 O O . LYS A 1 88 ? -6.246 -30 7.746 1 79.19 88 LYS A O 1
ATOM 643 N N . ALA A 1 89 ? -8.07 -31.062 8.461 1 64.69 89 ALA A N 1
ATOM 644 C CA . ALA A 1 89 ? -8.922 -30.547 7.395 1 64.69 89 ALA A CA 1
ATOM 645 C C . ALA A 1 89 ? -8.875 -29.016 7.348 1 64.69 89 ALA A C 1
ATOM 647 O O . ALA A 1 89 ? -9.055 -28.359 8.367 1 64.69 89 ALA A O 1
ATOM 648 N N . THR A 1 90 ? -8.289 -28.547 6.25 1 77.56 90 THR A N 1
ATOM 649 C CA . THR A 1 90 ? -8.453 -27.125 5.973 1 77.56 90 THR A CA 1
ATOM 650 C C . THR A 1 90 ? -9.227 -26.906 4.676 1 77.56 90 THR A C 1
ATOM 652 O O . THR A 1 90 ? -9.102 -27.688 3.73 1 77.56 90 THR A O 1
ATOM 655 N N . SER A 1 91 ? -10.125 -25.984 4.746 1 80.5 91 SER A N 1
ATOM 656 C CA . SER A 1 91 ? -10.992 -25.688 3.615 1 80.5 91 SER A CA 1
ATOM 657 C C . SER A 1 91 ? -10.195 -25.109 2.445 1 80.5 91 SER A C 1
ATOM 659 O O . SER A 1 91 ? -9.273 -24.328 2.643 1 80.5 91 SER A O 1
ATOM 661 N N . MET A 1 92 ? -10.57 -25.641 1.215 1 84.75 92 MET A N 1
ATOM 662 C CA . MET A 1 92 ? -10.023 -25.109 -0.032 1 84.75 92 MET A CA 1
ATOM 663 C C . MET A 1 92 ? -10.328 -23.625 -0.177 1 84.75 92 MET A C 1
ATOM 665 O O . MET A 1 92 ? -9.656 -22.922 -0.928 1 84.75 92 MET A O 1
ATOM 669 N N . TYR A 1 93 ? -11.172 -23.125 0.507 1 78.81 93 TYR A N 1
ATOM 670 C CA . TYR A 1 93 ? -11.703 -21.797 0.272 1 78.81 93 TYR A CA 1
ATOM 671 C C . TYR A 1 93 ? -11.055 -20.766 1.201 1 78.81 93 TYR A C 1
ATOM 673 O O . TYR A 1 93 ? -11.336 -19.578 1.115 1 78.81 93 TYR A O 1
ATOM 681 N N . THR A 1 94 ? -10.117 -21.188 1.972 1 73.44 94 THR A N 1
ATOM 682 C CA . THR A 1 94 ? -9.461 -20.281 2.908 1 73.44 94 THR A CA 1
ATOM 683 C C . THR A 1 94 ? -8.211 -19.672 2.283 1 73.44 94 THR A C 1
ATOM 685 O O . THR A 1 94 ? -7.664 -18.688 2.799 1 73.44 94 THR A O 1
ATOM 688 N N . ASN A 1 95 ? -7.785 -20.281 1.204 1 74.25 95 ASN A N 1
ATOM 689 C CA . ASN A 1 95 ? -6.535 -19.844 0.596 1 74.25 95 ASN A CA 1
ATOM 690 C C . ASN A 1 95 ? -6.578 -19.953 -0.925 1 74.25 95 ASN A C 1
ATOM 692 O O . ASN A 1 95 ? -6.633 -21.062 -1.468 1 74.25 95 ASN A O 1
ATOM 696 N N . GLY A 1 96 ? -6.371 -18.797 -1.57 1 77.88 96 GLY A N 1
ATOM 697 C CA . GLY A 1 96 ? -6.445 -18.781 -3.023 1 77.88 96 GLY A CA 1
ATOM 698 C C . GLY A 1 96 ? -5.258 -19.453 -3.691 1 77.88 96 GLY A C 1
ATOM 699 O O . GLY A 1 96 ? -5.363 -19.922 -4.82 1 77.88 96 GLY A O 1
ATOM 700 N N . ALA A 1 97 ? -4.168 -19.5 -3.018 1 77.19 97 ALA A N 1
ATOM 701 C CA . ALA A 1 97 ? -2.977 -20.109 -3.604 1 77.19 97 ALA A CA 1
ATOM 702 C C . ALA A 1 97 ? -3.172 -21.609 -3.832 1 77.19 97 ALA A C 1
ATOM 704 O O . ALA A 1 97 ? -2.648 -22.172 -4.797 1 77.19 97 ALA A O 1
ATOM 705 N N . LYS A 1 98 ? -3.941 -22.25 -2.998 1 85.94 98 LYS A N 1
ATOM 706 C CA . LYS A 1 98 ? -4.238 -23.672 -3.182 1 85.94 98 LYS A CA 1
ATOM 707 C C . LYS A 1 98 ? -5.027 -23.906 -4.465 1 85.94 98 LYS A C 1
ATOM 709 O O . LYS A 1 98 ? -4.742 -24.844 -5.211 1 85.94 98 LYS A O 1
ATOM 714 N N . GLN A 1 99 ? -5.918 -23.047 -4.621 1 89.75 99 GLN A N 1
ATOM 715 C CA . GLN A 1 99 ? -6.742 -23.188 -5.816 1 89.75 99 GLN A CA 1
ATOM 716 C C . GLN A 1 99 ? -5.918 -22.969 -7.082 1 89.75 99 GLN A C 1
ATOM 718 O O . GLN A 1 99 ? -6.148 -23.625 -8.102 1 89.75 99 GLN A O 1
ATOM 723 N N . ALA A 1 100 ? -4.969 -22.094 -6.973 1 90.88 100 ALA A N 1
ATOM 724 C CA . ALA A 1 100 ? -4.109 -21.781 -8.117 1 90.88 100 ALA A CA 1
ATOM 725 C C . ALA A 1 100 ? -3.379 -23.031 -8.602 1 90.88 100 ALA A C 1
ATOM 727 O O . ALA A 1 100 ? -3.139 -23.203 -9.797 1 90.88 100 ALA A O 1
ATOM 728 N N . THR A 1 101 ? -3.047 -23.922 -7.719 1 94.31 101 THR A N 1
ATOM 729 C CA . THR A 1 101 ? -2.398 -25.172 -8.078 1 94.31 101 THR A CA 1
ATOM 730 C C . THR A 1 101 ? -3.266 -25.984 -9.047 1 94.31 101 THR A C 1
ATOM 732 O O . THR A 1 101 ? -2.77 -26.5 -10.047 1 94.31 101 THR A O 1
ATOM 735 N N . PHE A 1 102 ? -4.496 -25.969 -8.773 1 94.94 102 PHE A N 1
ATOM 736 C CA . PHE A 1 102 ? -5.402 -26.781 -9.57 1 94.94 102 PHE A CA 1
ATOM 737 C C . PHE A 1 102 ? -5.723 -26.109 -10.898 1 94.94 102 PHE A C 1
ATOM 739 O O . PHE A 1 102 ? -5.922 -26.781 -11.914 1 94.94 102 PHE A O 1
ATOM 746 N N . PHE A 1 103 ? -5.785 -24.797 -10.875 1 94.19 103 PHE A N 1
ATOM 747 C CA . PHE A 1 103 ? -5.98 -24.094 -12.141 1 94.19 103 PHE A CA 1
ATOM 748 C C . PHE A 1 103 ? -4.809 -24.328 -13.078 1 94.19 103 PHE A C 1
ATOM 750 O O . PHE A 1 103 ? -5.004 -24.578 -14.273 1 94.19 103 PHE A O 1
ATOM 757 N N . LEU A 1 104 ? -3.654 -24.297 -12.516 1 96.81 104 LEU A N 1
ATOM 758 C CA . LEU A 1 104 ? -2.467 -24.562 -13.328 1 96.81 104 LEU A CA 1
ATOM 759 C C . LEU A 1 104 ? -2.434 -26.016 -13.773 1 96.81 104 LEU A C 1
ATOM 761 O O . LEU A 1 104 ? -2.07 -26.312 -14.922 1 96.81 104 LEU A O 1
ATOM 765 N N . TYR A 1 105 ? -2.793 -26.953 -12.922 1 97.56 105 TYR A N 1
ATOM 766 C CA . TYR A 1 105 ? -2.896 -28.375 -13.273 1 97.56 105 TYR A CA 1
ATOM 767 C C . TYR A 1 105 ? -3.834 -28.562 -14.461 1 97.56 105 TYR A C 1
ATOM 769 O O . TYR A 1 105 ? -3.512 -29.297 -15.398 1 97.56 105 TYR A O 1
ATOM 777 N N . GLU A 1 106 ? -4.98 -27.922 -14.398 1 96.44 106 GLU A N 1
ATOM 778 C CA . GLU A 1 106 ? -5.965 -28.031 -15.469 1 96.44 106 GLU A CA 1
ATOM 779 C C . GLU A 1 106 ? -5.375 -27.578 -16.797 1 96.44 106 GLU A C 1
ATOM 781 O O . GLU A 1 106 ? -5.586 -28.219 -17.828 1 96.44 106 GLU A O 1
ATOM 786 N N . LEU A 1 107 ? -4.684 -26.5 -16.719 1 97.06 107 LEU A N 1
ATOM 787 C CA . LEU A 1 107 ? -4.102 -25.969 -17.953 1 97.06 107 LEU A CA 1
ATOM 788 C C . LEU A 1 107 ? -3.031 -26.906 -18.5 1 97.06 107 LEU A C 1
ATOM 790 O O . LEU A 1 107 ? -3.064 -27.281 -19.672 1 97.06 107 LEU A O 1
ATOM 794 N N . LEU A 1 108 ? -2.117 -27.375 -17.703 1 98.06 108 LEU A N 1
ATOM 795 C CA . LEU A 1 108 ? -0.947 -28.141 -18.141 1 98.06 108 LEU A CA 1
ATOM 796 C C . LEU A 1 108 ? -1.336 -29.547 -18.547 1 98.06 108 LEU A C 1
ATOM 798 O O . LEU A 1 108 ? -0.66 -30.172 -19.375 1 98.06 108 LEU A O 1
ATOM 802 N N . SER A 1 109 ? -2.408 -30.031 -17.984 1 97.31 109 SER A N 1
ATOM 803 C CA . SER A 1 109 ? -2.85 -31.375 -18.312 1 97.31 109 SER A CA 1
ATOM 804 C C . SER A 1 109 ? -3.906 -31.375 -19.406 1 97.31 109 SER A C 1
ATOM 806 O O . SER A 1 109 ? -4.418 -32.406 -19.797 1 97.31 109 SER A O 1
ATOM 808 N N . TYR A 1 110 ? -4.262 -30.203 -19.859 1 95.81 110 TYR A N 1
ATOM 809 C CA . TYR A 1 110 ? -5.348 -30.047 -20.812 1 95.81 110 TYR A CA 1
ATOM 810 C C . TYR A 1 110 ? -5.078 -30.875 -22.078 1 95.81 110 TYR A C 1
ATOM 812 O O . TYR A 1 110 ? -4.031 -30.719 -22.703 1 95.81 110 TYR A O 1
ATOM 820 N N . ARG A 1 111 ? -5.992 -31.828 -22.422 1 93.75 111 ARG A N 1
ATOM 821 C CA . ARG A 1 111 ? -5.895 -32.719 -23.578 1 93.75 111 ARG A CA 1
ATOM 822 C C . ARG A 1 111 ? -4.559 -33.438 -23.609 1 93.75 111 ARG A C 1
ATOM 824 O O . ARG A 1 111 ? -3.918 -33.531 -24.656 1 93.75 111 ARG A O 1
ATOM 831 N N . ASP A 1 112 ? -4.043 -33.812 -22.438 1 93.88 112 ASP A N 1
ATOM 832 C CA . ASP A 1 112 ? -2.846 -34.625 -22.234 1 93.88 112 ASP A CA 1
ATOM 833 C C . ASP A 1 112 ? -1.616 -33.969 -22.828 1 93.88 112 ASP A C 1
ATOM 835 O O . ASP A 1 112 ? -0.739 -34.625 -23.375 1 93.88 112 ASP A O 1
ATOM 839 N N . ARG A 1 113 ? -1.628 -32.656 -22.812 1 95.44 113 ARG A N 1
ATOM 840 C CA . ARG A 1 113 ? -0.517 -31.891 -23.359 1 95.44 113 ARG A CA 1
ATOM 841 C C . ARG A 1 113 ? 0.781 -32.188 -22.625 1 95.44 113 ARG A C 1
ATOM 843 O O . ARG A 1 113 ? 1.86 -32.188 -23.219 1 95.44 113 ARG A O 1
ATOM 850 N N . HIS A 1 114 ? 0.791 -32.25 -21.328 1 98.19 114 HIS A N 1
ATOM 851 C CA . HIS A 1 114 ? 1.895 -32.625 -20.453 1 98.19 114 HIS A CA 1
ATOM 852 C C . HIS A 1 114 ? 1.47 -33.719 -19.469 1 98.19 114 HIS A C 1
ATOM 854 O O . HIS A 1 114 ? 0.275 -33.906 -19.234 1 98.19 114 HIS A O 1
ATOM 860 N N . ASN A 1 115 ? 2.422 -34.469 -19.062 1 98.38 115 ASN A N 1
ATOM 861 C CA . ASN A 1 115 ? 2.207 -35.375 -17.953 1 98.38 115 ASN A CA 1
ATOM 862 C C . ASN A 1 115 ? 2.406 -34.688 -16.609 1 98.38 115 ASN A C 1
ATOM 864 O O . ASN A 1 115 ? 3.527 -34.312 -16.266 1 98.38 115 ASN A O 1
ATOM 868 N N . VAL A 1 116 ? 1.31 -34.531 -15.844 1 98.62 116 VAL A N 1
ATOM 869 C CA . VAL A 1 116 ? 1.382 -33.688 -14.656 1 98.62 116 VAL A CA 1
ATOM 870 C C . VAL A 1 116 ? 1.021 -34.5 -13.422 1 98.62 116 VAL A C 1
ATOM 872 O O . VAL A 1 116 ? 0.016 -35.219 -13.414 1 98.62 116 VAL A O 1
ATOM 875 N N . VAL A 1 117 ? 1.805 -34.469 -12.406 1 98.44 117 VAL A N 1
ATOM 876 C CA . VAL A 1 117 ? 1.524 -35.062 -11.102 1 98.44 117 VAL A CA 1
ATOM 877 C C . VAL A 1 117 ? 1.528 -33.969 -10.031 1 98.44 117 VAL A C 1
ATOM 879 O O . VAL A 1 117 ? 2.172 -32.938 -10.203 1 98.44 117 VAL A O 1
ATOM 882 N N . LEU A 1 118 ? 0.745 -34.125 -8.953 1 97.88 118 LEU A N 1
ATOM 883 C CA . LEU A 1 118 ? 0.802 -33.219 -7.801 1 97.88 118 LEU A CA 1
ATOM 884 C C . LEU A 1 118 ? 1.732 -33.781 -6.727 1 97.88 118 LEU A C 1
ATOM 886 O O . LEU A 1 118 ? 1.748 -35 -6.48 1 97.88 118 LEU A O 1
ATOM 890 N N . ILE A 1 119 ? 2.561 -32.938 -6.172 1 98.19 119 ILE A N 1
ATOM 891 C CA . ILE A 1 119 ? 3.5 -33.312 -5.125 1 98.19 119 ILE A CA 1
ATOM 892 C C . ILE A 1 119 ? 3.029 -32.75 -3.779 1 98.19 119 ILE A C 1
ATOM 894 O O . ILE A 1 119 ? 3.102 -31.562 -3.537 1 98.19 119 ILE A O 1
ATOM 898 N N . ASN A 1 120 ? 2.574 -33.625 -2.9 1 96.5 120 ASN A N 1
ATOM 899 C CA . ASN A 1 120 ? 2.154 -33.219 -1.563 1 96.5 120 ASN A CA 1
ATOM 900 C C . ASN A 1 120 ? 3.348 -33.062 -0.625 1 96.5 120 ASN A C 1
ATOM 902 O O . ASN A 1 120 ? 3.998 -34.062 -0.268 1 96.5 120 ASN A O 1
ATOM 906 N N . LEU A 1 121 ? 3.549 -31.828 -0.186 1 95.12 121 LEU A N 1
ATOM 907 C CA . LEU A 1 121 ? 4.695 -31.531 0.661 1 95.12 121 LEU A CA 1
ATOM 908 C C . LEU A 1 121 ? 4.305 -31.547 2.135 1 95.12 121 LEU A C 1
ATOM 910 O O . LEU A 1 121 ? 5.152 -31.359 3.01 1 95.12 121 LEU A O 1
ATOM 914 N N . ASP A 1 122 ? 3.01 -31.734 2.359 1 93.56 122 ASP A N 1
ATOM 915 C CA . ASP A 1 122 ? 2.5 -31.719 3.727 1 93.56 122 ASP A CA 1
ATOM 916 C C . ASP A 1 122 ? 2.127 -33.125 4.191 1 93.56 122 ASP A C 1
ATOM 918 O O . ASP A 1 122 ? 2.264 -34.094 3.436 1 93.56 122 ASP A O 1
ATOM 922 N N . SER A 1 123 ? 1.692 -33.25 5.434 1 93.06 123 SER A N 1
ATOM 923 C CA . SER A 1 123 ? 1.628 -34.562 6.09 1 93.06 123 SER A CA 1
ATOM 924 C C . SER A 1 123 ? 0.278 -35.219 5.855 1 93.06 123 SER A C 1
ATOM 926 O O . SER A 1 123 ? 0.103 -36.406 6.16 1 93.06 123 SER A O 1
ATOM 928 N N . GLY A 1 124 ? -0.617 -34.594 5.246 1 93.56 124 GLY A N 1
ATOM 929 C CA . GLY A 1 124 ? -1.938 -35.156 5.062 1 93.56 124 GLY A CA 1
ATOM 930 C C . GLY A 1 124 ? -1.978 -36.219 3.986 1 93.56 124 GLY A C 1
ATOM 931 O O . GLY A 1 124 ? -1.183 -36.219 3.045 1 93.56 124 GLY A O 1
ATOM 932 N N . ASP A 1 125 ? -2.936 -37.156 4.141 1 93.12 125 ASP A N 1
ATOM 933 C CA . ASP A 1 125 ? -3.176 -38.219 3.154 1 93.12 125 ASP A CA 1
ATOM 934 C C . ASP A 1 125 ? -4.191 -37.75 2.109 1 93.12 125 ASP A C 1
ATOM 936 O O . ASP A 1 125 ? -5.336 -37.438 2.443 1 93.12 125 ASP A O 1
ATOM 940 N N . PRO A 1 126 ? -3.756 -37.75 0.846 1 92.69 126 PRO A N 1
ATOM 941 C CA . PRO A 1 126 ? -4.699 -37.375 -0.205 1 92.69 126 PRO A CA 1
ATOM 942 C C . PRO A 1 126 ? -5.977 -38.188 -0.198 1 92.69 126 PRO A C 1
ATOM 944 O O . PRO A 1 126 ? -7.043 -37.688 -0.571 1 92.69 126 PRO A O 1
ATOM 947 N N . ALA A 1 127 ? -5.883 -39.406 0.209 1 91.06 127 ALA A N 1
ATOM 948 C CA . ALA A 1 127 ? -7.043 -40.281 0.229 1 91.06 127 ALA A CA 1
ATOM 949 C C . ALA A 1 127 ? -8.062 -39.844 1.271 1 91.06 127 ALA A C 1
ATOM 951 O O . ALA A 1 127 ? -9.242 -40.188 1.188 1 91.06 127 ALA A O 1
ATOM 952 N N . GLU A 1 128 ? -7.617 -39.062 2.213 1 90.62 128 GLU A N 1
ATOM 953 C CA . GLU A 1 128 ? -8.484 -38.594 3.293 1 90.62 128 GLU A CA 1
ATOM 954 C C . GLU A 1 128 ? -8.914 -37.156 3.068 1 90.62 128 GLU A C 1
ATOM 956 O O . GLU A 1 128 ? -9.617 -36.562 3.9 1 90.62 128 GLU A O 1
ATOM 961 N N . ALA A 1 129 ? -8.492 -36.625 2.004 1 89.94 129 ALA A N 1
ATOM 962 C CA . ALA A 1 129 ? -8.836 -35.219 1.733 1 89.94 129 ALA A CA 1
ATOM 963 C C . ALA A 1 129 ? -10.336 -35.062 1.498 1 89.94 129 ALA A C 1
ATOM 965 O O . ALA A 1 129 ? -10.977 -35.938 0.918 1 89.94 129 ALA A O 1
ATOM 966 N N . ALA A 1 130 ? -10.906 -33.969 1.944 1 90.25 130 ALA A N 1
ATOM 967 C CA . ALA A 1 130 ? -12.32 -33.688 1.742 1 90.25 130 ALA A CA 1
ATOM 968 C C . ALA A 1 130 ? -12.664 -33.625 0.257 1 90.25 130 ALA A C 1
ATOM 970 O O . ALA A 1 130 ? -11.797 -33.344 -0.574 1 90.25 130 ALA A O 1
ATOM 971 N N . PRO A 1 131 ? -13.969 -33.875 -0.083 1 90.19 131 PRO A N 1
ATOM 972 C CA . PRO A 1 131 ? -14.398 -33.906 -1.484 1 90.19 131 PRO A CA 1
ATOM 973 C C . PRO A 1 131 ? -14.125 -32.562 -2.199 1 90.19 131 PRO A C 1
ATOM 975 O O . PRO A 1 131 ? -13.953 -32.562 -3.422 1 90.19 131 PRO A O 1
ATOM 978 N N . GLU A 1 132 ? -14.039 -31.516 -1.49 1 90.75 132 GLU A N 1
ATOM 979 C CA . GLU A 1 132 ? -13.859 -30.203 -2.105 1 90.75 132 GLU A CA 1
ATOM 980 C C . GLU A 1 132 ? -12.492 -30.094 -2.773 1 90.75 132 GLU A C 1
ATOM 982 O O . GLU A 1 132 ? -12.273 -29.219 -3.617 1 90.75 132 GLU A O 1
ATOM 987 N N . TRP A 1 133 ? -11.594 -30.969 -2.43 1 92.12 133 TRP A N 1
ATOM 988 C CA . TRP A 1 133 ? -10.266 -30.953 -3.041 1 92.12 133 TRP A CA 1
ATOM 989 C C . TRP A 1 133 ? -10.32 -31.516 -4.461 1 92.12 133 TRP A C 1
ATOM 991 O O . TRP A 1 133 ? -9.422 -31.266 -5.266 1 92.12 133 TRP A O 1
ATOM 1001 N N . GLN A 1 134 ? -11.305 -32.344 -4.766 1 92.25 134 GLN A N 1
ATOM 1002 C CA . GLN A 1 134 ? -11.547 -32.875 -6.098 1 92.25 134 GLN A CA 1
ATOM 1003 C C . GLN A 1 134 ? -10.297 -33.531 -6.668 1 92.25 134 GLN A C 1
ATOM 1005 O O . GLN A 1 134 ? -9.875 -33.219 -7.785 1 92.25 134 GLN A O 1
ATOM 1010 N N . LEU A 1 135 ? -9.789 -34.469 -5.945 1 94.69 135 LEU A N 1
ATOM 1011 C CA . LEU A 1 135 ? -8.516 -35.094 -6.301 1 94.69 135 LEU A CA 1
ATOM 1012 C C . LEU A 1 135 ? -8.727 -36.312 -7.172 1 94.69 135 LEU A C 1
ATOM 1014 O O . LEU A 1 135 ? -7.762 -36.938 -7.613 1 94.69 135 LEU A O 1
ATOM 1018 N N . ASP A 1 136 ? -10.016 -36.625 -7.449 1 92.38 136 ASP A N 1
ATOM 1019 C CA . ASP A 1 136 ? -10.305 -37.812 -8.234 1 92.38 136 ASP A CA 1
ATOM 1020 C C . ASP A 1 136 ? -9.625 -37.75 -9.602 1 92.38 136 ASP A C 1
ATOM 1022 O O . ASP A 1 136 ? -9.758 -36.781 -10.328 1 92.38 136 ASP A O 1
ATOM 1026 N N . GLY A 1 137 ? -8.898 -38.812 -9.922 1 93.06 137 GLY A N 1
ATOM 1027 C CA . GLY A 1 137 ? -8.25 -38.906 -11.211 1 93.06 137 GLY A CA 1
ATOM 1028 C C . GLY A 1 137 ? -6.922 -38.156 -11.273 1 93.06 137 GLY A C 1
ATOM 1029 O O . GLY A 1 137 ? -6.246 -38.188 -12.305 1 93.06 137 GLY A O 1
ATOM 1030 N N . ILE A 1 138 ? -6.539 -37.562 -10.18 1 96.31 138 ILE A N 1
ATOM 1031 C CA . ILE A 1 138 ? -5.281 -36.812 -10.148 1 96.31 138 ILE A CA 1
ATOM 1032 C C . ILE A 1 138 ? -4.234 -37.625 -9.375 1 96.31 138 ILE A C 1
ATOM 1034 O O . ILE A 1 138 ? -4.492 -38.094 -8.258 1 96.31 138 ILE A O 1
ATOM 1038 N N . GLN A 1 139 ? -3.119 -37.844 -9.992 1 97.38 139 GLN A N 1
ATOM 1039 C CA . GLN A 1 139 ? -2.023 -38.531 -9.305 1 97.38 139 GLN A CA 1
ATOM 1040 C C . GLN A 1 139 ? -1.334 -37.594 -8.32 1 97.38 139 GLN A C 1
ATOM 1042 O O . GLN A 1 139 ? -0.792 -36.562 -8.711 1 97.38 139 GLN A O 1
ATOM 1047 N N . VAL A 1 140 ? -1.374 -37.906 -7.012 1 97.69 140 VAL A N 1
ATOM 1048 C CA . VAL A 1 140 ? -0.705 -37.156 -5.953 1 97.69 140 VAL A CA 1
ATOM 1049 C C . VAL A 1 140 ? 0.398 -38.031 -5.332 1 97.69 140 VAL A C 1
ATOM 1051 O O . VAL A 1 140 ? 0.152 -39.156 -4.918 1 97.69 140 VAL A O 1
ATOM 1054 N N . VAL A 1 141 ? 1.577 -37.531 -5.305 1 98.06 141 VAL A N 1
ATOM 1055 C CA . VAL A 1 141 ? 2.699 -38.281 -4.781 1 98.06 141 VAL A CA 1
ATOM 1056 C C . VAL A 1 141 ? 3.412 -37.5 -3.693 1 98.06 141 VAL A C 1
ATOM 1058 O O . VAL A 1 141 ? 3.16 -36.312 -3.527 1 98.06 141 VAL A O 1
ATOM 1061 N N . ARG A 1 142 ? 4.258 -38.188 -2.957 1 97.31 142 ARG A N 1
ATOM 1062 C CA . ARG A 1 142 ? 5.137 -37.531 -1.989 1 97.31 142 ARG A CA 1
ATOM 1063 C C . ARG A 1 142 ? 6.434 -37.062 -2.65 1 97.31 142 ARG A C 1
ATOM 1065 O O . ARG A 1 142 ? 6.711 -37.406 -3.797 1 97.31 142 ARG A O 1
ATOM 1072 N N . PHE A 1 143 ? 7.156 -36.281 -1.928 1 97.81 143 PHE A N 1
ATOM 1073 C CA . PHE A 1 143 ? 8.352 -35.656 -2.488 1 97.81 143 PHE A CA 1
ATOM 1074 C C . PHE A 1 143 ? 9.328 -36.719 -2.98 1 97.81 143 PHE A C 1
ATOM 1076 O O . PHE A 1 143 ? 9.844 -36.625 -4.098 1 97.81 143 PHE A O 1
ATOM 1083 N N . ASP A 1 144 ? 9.633 -37.688 -2.184 1 97.06 144 ASP A N 1
ATOM 1084 C CA . ASP A 1 144 ? 10.633 -38.719 -2.535 1 97.06 144 ASP A CA 1
ATOM 1085 C C . ASP A 1 144 ? 10.227 -39.469 -3.797 1 97.06 144 ASP A C 1
ATOM 1087 O O . ASP A 1 144 ? 11.07 -39.812 -4.621 1 97.06 144 ASP A O 1
ATOM 1091 N N . ASP A 1 145 ? 8.953 -39.75 -3.889 1 97.62 145 ASP A N 1
ATOM 1092 C CA . ASP A 1 145 ? 8.453 -40.406 -5.098 1 97.62 145 ASP A CA 1
ATOM 1093 C C . ASP A 1 145 ? 8.633 -39.5 -6.316 1 97.62 145 ASP A C 1
ATOM 1095 O O . ASP A 1 145 ? 9.023 -39.969 -7.387 1 97.62 145 ASP A O 1
ATOM 1099 N N . ALA A 1 146 ? 8.32 -38.25 -6.148 1 97.94 146 ALA A N 1
ATOM 1100 C CA . ALA A 1 146 ? 8.492 -37.281 -7.234 1 97.94 146 ALA A CA 1
ATOM 1101 C C . ALA A 1 146 ? 9.953 -37.188 -7.668 1 97.94 146 ALA A C 1
ATOM 1103 O O . ALA A 1 146 ? 10.25 -37.125 -8.859 1 97.94 146 ALA A O 1
ATOM 1104 N N . LEU A 1 147 ? 10.828 -37.156 -6.711 1 97.56 147 LEU A N 1
ATOM 1105 C CA . LEU A 1 147 ? 12.258 -37.125 -7.004 1 97.56 147 LEU A CA 1
ATOM 1106 C C . LEU A 1 147 ? 12.664 -38.344 -7.832 1 97.56 147 LEU A C 1
ATOM 1108 O O . LEU A 1 147 ? 13.43 -38.219 -8.797 1 97.56 147 LEU A O 1
ATOM 1112 N N . ALA A 1 148 ? 12.164 -39.5 -7.473 1 97.31 148 ALA A N 1
ATOM 1113 C CA . ALA A 1 148 ? 12.484 -40.75 -8.156 1 97.31 148 ALA A CA 1
ATOM 1114 C C . ALA A 1 148 ? 11.93 -40.75 -9.578 1 97.31 148 ALA A C 1
ATOM 1116 O O . ALA A 1 148 ? 12.453 -41.438 -10.461 1 97.31 148 ALA A O 1
ATOM 1117 N N . MET A 1 149 ? 10.93 -40 -9.836 1 97.56 149 MET A N 1
ATOM 1118 C CA . MET A 1 149 ? 10.273 -39.938 -11.133 1 97.56 149 MET A CA 1
ATOM 1119 C C . MET A 1 149 ? 11.133 -39.188 -12.148 1 97.56 149 MET A C 1
ATOM 1121 O O . MET A 1 149 ? 10.891 -39.25 -13.352 1 97.56 149 MET A O 1
ATOM 1125 N N . ARG A 1 150 ? 12.102 -38.438 -11.711 1 95.88 150 ARG A N 1
ATOM 1126 C CA . ARG A 1 150 ? 12.992 -37.656 -12.562 1 95.88 150 ARG A CA 1
ATOM 1127 C C . ARG A 1 150 ? 12.203 -36.75 -13.492 1 95.88 150 ARG A C 1
ATOM 1129 O O . ARG A 1 150 ? 12.383 -36.781 -14.711 1 95.88 150 ARG A O 1
ATOM 1136 N N . LEU A 1 151 ? 11.398 -35.906 -12.938 1 98.62 151 LEU A N 1
ATOM 1137 C CA . LEU A 1 151 ? 10.547 -34.938 -13.648 1 98.62 151 LEU A CA 1
ATOM 1138 C C . LEU A 1 151 ? 11.391 -33.906 -14.391 1 98.62 151 LEU A C 1
ATOM 1140 O O . LEU A 1 151 ? 12.508 -33.594 -13.969 1 98.62 151 LEU A O 1
ATOM 1144 N N . ASP A 1 152 ? 10.852 -33.438 -15.5 1 98.69 152 ASP A N 1
ATOM 1145 C CA . ASP A 1 152 ? 11.523 -32.344 -16.219 1 98.69 152 ASP A CA 1
ATOM 1146 C C . ASP A 1 152 ? 11.453 -31.047 -15.43 1 98.69 152 ASP A C 1
ATOM 1148 O O . ASP A 1 152 ? 12.43 -30.297 -15.359 1 98.69 152 ASP A O 1
ATOM 1152 N N . VAL A 1 153 ? 10.297 -30.797 -14.922 1 98.75 153 VAL A N 1
ATOM 1153 C CA . VAL A 1 153 ? 10.023 -29.531 -14.25 1 98.75 153 VAL A CA 1
ATOM 1154 C C . VAL A 1 153 ? 9.258 -29.781 -12.961 1 98.75 153 VAL A C 1
ATOM 1156 O O . VAL A 1 153 ? 8.344 -30.609 -12.922 1 98.75 153 VAL A O 1
ATOM 1159 N N . VAL A 1 154 ? 9.625 -29.109 -11.914 1 98.81 154 VAL A N 1
ATOM 1160 C CA . VAL A 1 154 ? 8.836 -29.031 -10.688 1 98.81 154 VAL A CA 1
ATOM 1161 C C . VAL A 1 154 ? 8.477 -27.578 -10.391 1 98.81 154 VAL A C 1
ATOM 1163 O O . VAL A 1 154 ? 9.336 -26.703 -10.445 1 98.81 154 VAL A O 1
ATOM 1166 N N . ILE A 1 155 ? 7.227 -27.344 -10.141 1 98.56 155 ILE A N 1
ATOM 1167 C CA . ILE A 1 155 ? 6.727 -26 -9.867 1 98.56 155 ILE A CA 1
ATOM 1168 C C . ILE A 1 155 ? 6.297 -25.906 -8.406 1 98.56 155 ILE A C 1
ATOM 1170 O O . ILE A 1 155 ? 5.359 -26.578 -7.98 1 98.56 155 ILE A O 1
ATOM 1174 N N . GLU A 1 156 ? 7.027 -25.094 -7.668 1 97.06 156 GLU A N 1
ATOM 1175 C CA . GLU A 1 156 ? 6.605 -24.766 -6.309 1 97.06 156 GLU A CA 1
ATOM 1176 C C . GLU A 1 156 ? 5.379 -23.859 -6.312 1 97.06 156 GLU A C 1
ATOM 1178 O O . GLU A 1 156 ? 5.422 -22.766 -6.871 1 97.06 156 GLU A O 1
ATOM 1183 N N . LEU A 1 157 ? 4.418 -24.328 -5.742 1 92.88 157 LEU A N 1
ATOM 1184 C CA . LEU A 1 157 ? 3.17 -23.594 -5.602 1 92.88 157 LEU A CA 1
ATOM 1185 C C . LEU A 1 157 ? 2.426 -24.016 -4.34 1 92.88 157 LEU A C 1
ATOM 1187 O O . LEU A 1 157 ? 2.465 -25.188 -3.955 1 92.88 157 LEU A O 1
ATOM 1191 N N . GLY A 1 158 ? 1.824 -23.141 -3.621 1 81.5 158 GLY A N 1
ATOM 1192 C CA . GLY A 1 158 ? 1.013 -23.453 -2.457 1 81.5 158 GLY A CA 1
ATOM 1193 C C . GLY A 1 158 ? 1.833 -23.688 -1.201 1 81.5 158 GLY A C 1
ATOM 1194 O O . GLY A 1 158 ? 1.392 -23.359 -0.097 1 81.5 158 GLY A O 1
ATOM 1195 N N . MET A 1 159 ? 2.904 -24.422 -1.371 1 87.06 159 MET A N 1
ATOM 1196 C CA . MET A 1 159 ? 3.816 -24.672 -0.26 1 87.06 159 MET A CA 1
ATOM 1197 C C . MET A 1 159 ? 5.27 -24.547 -0.71 1 87.06 159 MET A C 1
ATOM 1199 O O . MET A 1 159 ? 5.625 -25 -1.796 1 87.06 159 MET A O 1
ATOM 1203 N N . GLN A 1 160 ? 6.039 -24.047 0.141 1 90.88 160 GLN A N 1
ATOM 1204 C CA . GLN A 1 160 ? 7.43 -23.766 -0.201 1 90.88 160 GLN A CA 1
ATOM 1205 C C . GLN A 1 160 ? 8.289 -25.016 -0.068 1 90.88 160 GLN A C 1
ATOM 1207 O O . GLN A 1 160 ? 8.148 -25.781 0.896 1 90.88 160 GLN A O 1
ATOM 1212 N N . LEU A 1 161 ? 9.125 -25.281 -1.028 1 95.62 161 LEU A N 1
ATOM 1213 C CA . LEU A 1 161 ? 10.148 -26.312 -0.962 1 95.62 161 LEU A CA 1
ATOM 1214 C C . LEU A 1 161 ? 11.305 -25.875 -0.066 1 95.62 161 LEU A C 1
ATOM 1216 O O . LEU A 1 161 ? 11.703 -24.703 -0.09 1 95.62 161 LEU A O 1
ATOM 1220 N N . GLY A 1 162 ? 11.797 -26.859 0.76 1 94 162 GLY A N 1
ATOM 1221 C CA . GLY A 1 162 ? 13.047 -26.578 1.457 1 94 162 GLY A CA 1
ATOM 1222 C C . GLY A 1 162 ? 14.242 -26.5 0.531 1 94 162 GLY A C 1
ATOM 1223 O O . GLY A 1 162 ? 14.203 -27.016 -0.59 1 94 162 GLY A O 1
ATOM 1224 N N . GLN A 1 163 ? 15.305 -25.875 1.071 1 94.62 163 GLN A N 1
ATOM 1225 C CA . GLN A 1 163 ? 16.5 -25.719 0.261 1 94.62 163 GLN A CA 1
ATOM 1226 C C . GLN A 1 163 ? 17.031 -27.062 -0.222 1 94.62 163 GLN A C 1
ATOM 1228 O O . GLN A 1 163 ? 17.438 -27.203 -1.377 1 94.62 163 GLN A O 1
ATOM 1233 N N . GLY A 1 164 ? 17.047 -27.984 0.701 1 95.06 164 GLY A N 1
ATOM 1234 C CA . GLY A 1 164 ? 17.5 -29.312 0.334 1 95.06 164 GLY A CA 1
ATOM 1235 C C . GLY A 1 164 ? 16.688 -29.938 -0.775 1 95.06 164 GLY A C 1
ATOM 1236 O O . GLY A 1 164 ? 17.219 -30.656 -1.624 1 95.06 164 GLY A O 1
ATOM 1237 N N . GLN A 1 165 ? 15.414 -29.75 -0.762 1 96.88 165 GLN A N 1
ATOM 1238 C CA . GLN A 1 165 ? 14.531 -30.297 -1.789 1 96.88 165 GLN A CA 1
ATOM 1239 C C . GLN A 1 165 ? 14.828 -29.688 -3.152 1 96.88 165 GLN A C 1
ATOM 1241 O O . GLN A 1 165 ? 14.945 -30.391 -4.148 1 96.88 165 GLN A O 1
ATOM 1246 N N . VAL A 1 166 ? 14.969 -28.359 -3.176 1 97.19 166 VAL A N 1
ATOM 1247 C CA . VAL A 1 166 ? 15.281 -27.672 -4.418 1 97.19 166 VAL A CA 1
ATOM 1248 C C . VAL A 1 166 ? 16.625 -28.156 -4.969 1 97.19 166 VAL A C 1
ATOM 1250 O O . VAL A 1 166 ? 16.719 -28.516 -6.148 1 97.19 166 VAL A O 1
ATOM 1253 N N . ASP A 1 167 ? 17.594 -28.266 -4.125 1 96.81 167 ASP A N 1
ATOM 1254 C CA . ASP A 1 167 ? 18.922 -28.703 -4.547 1 96.81 167 ASP A CA 1
ATOM 1255 C C . ASP A 1 167 ? 18.875 -30.125 -5.121 1 96.81 167 ASP A C 1
ATOM 1257 O O . ASP A 1 167 ? 19.453 -30.375 -6.18 1 96.81 167 ASP A O 1
ATOM 1261 N N . ARG A 1 168 ? 18.25 -30.984 -4.438 1 96.94 168 ARG A N 1
ATOM 1262 C CA . ARG A 1 168 ? 18.203 -32.375 -4.863 1 96.94 168 ARG A CA 1
ATOM 1263 C C . ARG A 1 168 ? 17.516 -32.531 -6.211 1 96.94 168 ARG A C 1
ATOM 1265 O O . ARG A 1 168 ? 17.938 -33.312 -7.062 1 96.94 168 ARG A O 1
ATOM 1272 N N . LEU A 1 169 ? 16.453 -31.812 -6.383 1 98.06 169 LEU A N 1
ATOM 1273 C CA . LEU A 1 169 ? 15.758 -31.828 -7.668 1 98.06 169 LEU A CA 1
ATOM 1274 C C . LEU A 1 169 ? 16.672 -31.312 -8.781 1 98.06 169 LEU A C 1
ATOM 1276 O O . LEU A 1 169 ? 16.797 -31.953 -9.828 1 98.06 169 LEU A O 1
ATOM 1280 N N . GLN A 1 170 ? 17.281 -30.219 -8.508 1 97.5 170 GLN A N 1
ATOM 1281 C CA . GLN A 1 170 ? 18.141 -29.594 -9.523 1 97.5 170 GLN A CA 1
ATOM 1282 C C . GLN A 1 170 ? 19.344 -30.469 -9.828 1 97.5 170 GLN A C 1
ATOM 1284 O O . GLN A 1 170 ? 19.766 -30.578 -10.984 1 97.5 170 GLN A O 1
ATOM 1289 N N . LEU A 1 171 ? 19.922 -31.062 -8.859 1 95.75 171 LEU A N 1
ATOM 1290 C CA . LEU A 1 171 ? 21.062 -31.969 -9.047 1 95.75 171 LEU A CA 1
ATOM 1291 C C . LEU A 1 171 ? 20.656 -33.188 -9.852 1 95.75 171 LEU A C 1
ATOM 1293 O O . LEU A 1 171 ? 21.469 -33.781 -10.562 1 95.75 171 LEU A O 1
ATOM 1297 N N . ALA A 1 172 ? 19.391 -33.562 -9.742 1 95.88 172 ALA A N 1
ATOM 1298 C CA . ALA A 1 172 ? 18.891 -34.719 -10.492 1 95.88 172 ALA A CA 1
ATOM 1299 C C . ALA A 1 172 ? 18.531 -34.312 -11.922 1 95.88 172 ALA A C 1
ATOM 1301 O O . ALA A 1 172 ? 18.047 -35.125 -12.703 1 95.88 172 ALA A O 1
ATOM 1302 N N . GLY A 1 173 ? 18.672 -33.031 -12.258 1 95.31 173 GLY A N 1
ATOM 1303 C CA . GLY A 1 173 ? 18.453 -32.594 -13.617 1 95.31 173 GLY A CA 1
ATOM 1304 C C . GLY A 1 173 ? 17.109 -31.891 -13.805 1 95.31 173 GLY A C 1
ATOM 1305 O O . GLY A 1 173 ? 16.797 -31.406 -14.898 1 95.31 173 GLY A O 1
ATOM 1306 N N . THR A 1 174 ? 16.297 -31.844 -12.781 1 98.19 174 THR A N 1
ATOM 1307 C CA . THR A 1 174 ? 14.984 -31.234 -12.828 1 98.19 174 THR A CA 1
ATOM 1308 C C . THR A 1 174 ? 15.094 -29.703 -12.781 1 98.19 174 THR A C 1
ATOM 1310 O O . THR A 1 174 ? 15.883 -29.156 -12.008 1 98.19 174 THR A O 1
ATOM 1313 N N . LYS A 1 175 ? 14.375 -29 -13.672 1 98.56 175 LYS A N 1
ATOM 1314 C CA . LYS A 1 175 ? 14.203 -27.547 -13.523 1 98.56 175 LYS A CA 1
ATOM 1315 C C . LYS A 1 175 ? 13.164 -27.219 -12.453 1 98.56 175 LYS A C 1
ATOM 1317 O O . LYS A 1 175 ? 12.102 -27.844 -12.398 1 98.56 175 LYS A O 1
ATOM 1322 N N . VAL A 1 176 ? 13.5 -26.297 -11.578 1 98.5 176 VAL A N 1
ATOM 1323 C CA . VAL A 1 176 ? 12.602 -25.953 -10.477 1 98.5 176 VAL A CA 1
ATOM 1324 C C . VAL A 1 176 ? 12.156 -24.5 -10.609 1 98.5 176 VAL A C 1
ATOM 1326 O O . VAL A 1 176 ? 12.992 -23.578 -10.617 1 98.5 176 VAL A O 1
ATOM 1329 N N . ALA A 1 177 ? 10.875 -24.312 -10.742 1 98.31 177 ALA A N 1
ATOM 1330 C CA . ALA A 1 177 ? 10.273 -22.984 -10.758 1 98.31 177 ALA A CA 1
ATOM 1331 C C . ALA A 1 177 ? 9.469 -22.719 -9.484 1 98.31 177 ALA A C 1
ATOM 1333 O O . ALA A 1 177 ? 8.969 -23.656 -8.867 1 98.31 177 ALA A O 1
ATOM 1334 N N . ALA A 1 178 ? 9.422 -21.516 -9.102 1 96.44 178 ALA A N 1
ATOM 1335 C CA . ALA A 1 178 ? 8.516 -21.094 -8.039 1 96.44 178 ALA A CA 1
ATOM 1336 C C . ALA A 1 178 ? 7.5 -20.078 -8.555 1 96.44 178 ALA A C 1
ATOM 1338 O O . ALA A 1 178 ? 7.867 -19.109 -9.234 1 96.44 178 ALA A O 1
ATOM 1339 N N . TYR A 1 179 ? 6.262 -20.359 -8.297 1 95 179 TYR A N 1
ATOM 1340 C CA . TYR A 1 179 ? 5.184 -19.469 -8.711 1 95 179 TYR A CA 1
ATOM 1341 C C . TYR A 1 179 ? 4.66 -18.672 -7.523 1 95 179 TYR A C 1
ATOM 1343 O O . TYR A 1 179 ? 3.988 -19.219 -6.645 1 95 179 TYR A O 1
ATOM 1351 N N . ARG A 1 180 ? 4.977 -17.359 -7.535 1 89.75 180 ARG A N 1
ATOM 1352 C CA . ARG A 1 180 ? 4.578 -16.422 -6.484 1 89.75 180 ARG A CA 1
ATOM 1353 C C . ARG A 1 180 ? 3.412 -15.547 -6.941 1 89.75 180 ARG A C 1
ATOM 1355 O O . ARG A 1 180 ? 3.621 -14.484 -7.52 1 89.75 180 ARG A O 1
ATOM 1362 N N . SER A 1 181 ? 2.24 -15.922 -6.488 1 82.12 181 SER A N 1
ATOM 1363 C CA . SER A 1 181 ? 1.048 -15.273 -7.02 1 82.12 181 SER A CA 1
ATOM 1364 C C . SER A 1 181 ? 0.488 -14.25 -6.031 1 82.12 181 SER A C 1
ATOM 1366 O O . SER A 1 181 ? -0.592 -13.695 -6.25 1 82.12 181 SER A O 1
ATOM 1368 N N . GLY A 1 182 ? 1.094 -14 -4.969 1 79.69 182 GLY A N 1
ATOM 1369 C CA . GLY A 1 182 ? 0.626 -13.016 -4.004 1 79.69 182 GLY A CA 1
ATOM 1370 C C . GLY A 1 182 ? 1.519 -11.789 -3.924 1 79.69 182 GLY A C 1
ATOM 1371 O O . GLY A 1 182 ? 2.49 -11.672 -4.672 1 79.69 182 GLY A O 1
ATOM 1372 N N . ASN A 1 183 ? 1.033 -10.867 -3.084 1 80.38 183 ASN A N 1
ATOM 1373 C CA . ASN A 1 183 ? 1.836 -9.672 -2.852 1 80.38 183 ASN A CA 1
ATOM 1374 C C . ASN A 1 183 ? 2.949 -9.93 -1.842 1 80.38 183 ASN A C 1
ATOM 1376 O O . ASN A 1 183 ? 2.877 -9.477 -0.699 1 80.38 183 ASN A O 1
ATOM 1380 N N . ASN A 1 184 ? 3.969 -10.555 -2.375 1 83.38 184 ASN A N 1
ATOM 1381 C CA . ASN A 1 184 ? 5.062 -10.992 -1.513 1 83.38 184 ASN A CA 1
ATOM 1382 C C . ASN A 1 184 ? 5.777 -9.805 -0.872 1 83.38 184 ASN A C 1
ATOM 1384 O O . ASN A 1 184 ? 6.238 -9.891 0.267 1 83.38 184 ASN A O 1
ATOM 1388 N N . PHE A 1 185 ? 5.844 -8.711 -1.568 1 84.44 185 PHE A N 1
ATOM 1389 C CA . PHE A 1 185 ? 6.562 -7.551 -1.057 1 84.44 185 PHE A CA 1
ATOM 1390 C C . PHE A 1 185 ? 5.859 -6.977 0.168 1 84.44 185 PHE A C 1
ATOM 1392 O O . PHE A 1 185 ? 6.449 -6.898 1.248 1 84.44 185 PHE A O 1
ATOM 1399 N N . ILE A 1 186 ? 4.594 -6.648 0.062 1 82.88 186 ILE A N 1
ATOM 1400 C CA . ILE A 1 186 ? 3.832 -6.039 1.147 1 82.88 186 ILE A CA 1
ATOM 1401 C C . ILE A 1 186 ? 3.703 -7.023 2.307 1 82.88 186 ILE A C 1
ATOM 1403 O O . ILE A 1 186 ? 3.873 -6.652 3.469 1 82.88 186 ILE A O 1
ATOM 1407 N N . MET A 1 187 ? 3.492 -8.258 1.941 1 83.44 187 MET A N 1
ATOM 1408 C CA . MET A 1 187 ? 3.309 -9.258 2.988 1 83.44 187 MET A CA 1
ATOM 1409 C C . MET A 1 187 ? 4.594 -9.453 3.785 1 83.44 187 MET A C 1
ATOM 1411 O O . MET A 1 187 ? 4.555 -9.609 5.008 1 83.44 187 MET A O 1
ATOM 1415 N N . THR A 1 188 ? 5.672 -9.453 3.119 1 83.75 188 THR A N 1
ATOM 1416 C CA . THR A 1 188 ? 6.953 -9.586 3.803 1 83.75 188 THR A CA 1
ATOM 1417 C C . THR A 1 188 ? 7.227 -8.375 4.684 1 83.75 188 THR A C 1
ATOM 1419 O O . THR A 1 188 ? 7.672 -8.516 5.824 1 83.75 188 THR A O 1
ATOM 1422 N N . MET A 1 189 ? 6.922 -7.23 4.184 1 83.88 189 MET A N 1
ATOM 1423 C CA . MET A 1 189 ? 7.121 -6.012 4.961 1 83.88 189 MET A CA 1
ATOM 1424 C C . MET A 1 189 ? 6.266 -6.027 6.227 1 83.88 189 MET A C 1
ATOM 1426 O O . MET A 1 189 ? 6.742 -5.684 7.309 1 83.88 189 MET A O 1
ATOM 1430 N N . GLU A 1 190 ? 5.078 -6.391 6.051 1 85.44 190 GLU A N 1
ATOM 1431 C CA . GLU A 1 190 ? 4.18 -6.445 7.199 1 85.44 190 GLU A CA 1
ATOM 1432 C C . GLU A 1 190 ? 4.652 -7.48 8.219 1 85.44 190 GLU A C 1
ATOM 1434 O O . GLU A 1 190 ? 4.582 -7.246 9.43 1 85.44 190 GLU A O 1
ATOM 1439 N N . ASN A 1 191 ? 5.16 -8.555 7.719 1 83.38 191 ASN A N 1
ATOM 1440 C CA . ASN A 1 191 ? 5.695 -9.562 8.633 1 83.38 191 ASN A CA 1
ATOM 1441 C C . ASN A 1 191 ? 6.891 -9.031 9.414 1 83.38 191 ASN A C 1
ATOM 1443 O O . ASN A 1 191 ? 7.027 -9.312 10.609 1 83.38 191 ASN A O 1
ATOM 1447 N N . MET A 1 192 ? 7.703 -8.297 8.789 1 81.25 192 MET A N 1
ATOM 1448 C CA . MET A 1 192 ? 8.898 -7.746 9.422 1 81.25 192 MET A CA 1
ATOM 1449 C C . MET A 1 192 ? 8.539 -6.672 10.438 1 81.25 192 MET A C 1
ATOM 1451 O O . MET A 1 192 ? 9.094 -6.637 11.539 1 81.25 192 MET A O 1
ATOM 1455 N N . ILE A 1 193 ? 7.609 -5.867 10.023 1 83.19 193 ILE A N 1
ATOM 1456 C CA . ILE A 1 193 ? 7.266 -4.711 10.844 1 83.19 193 ILE A CA 1
ATOM 1457 C C . ILE A 1 193 ? 6.449 -5.16 12.047 1 83.19 193 ILE A C 1
ATOM 1459 O O . ILE A 1 193 ? 6.629 -4.645 13.156 1 83.19 193 ILE A O 1
ATOM 1463 N N . TYR A 1 194 ? 5.637 -6.121 11.938 1 82.94 194 TYR A N 1
ATOM 1464 C CA . TYR A 1 194 ? 4.699 -6.465 13 1 82.94 194 TYR A CA 1
ATOM 1465 C C . TYR A 1 194 ? 5.039 -7.82 13.609 1 82.94 194 TYR A C 1
ATOM 1467 O O . TYR A 1 194 ? 4.234 -8.391 14.352 1 82.94 194 TYR A O 1
ATOM 1475 N N . ASN A 1 195 ? 6.25 -8.18 13.375 1 76.25 195 ASN A N 1
ATOM 1476 C CA . ASN A 1 195 ? 6.828 -9.383 13.961 1 76.25 195 ASN A CA 1
ATOM 1477 C C . ASN A 1 195 ? 5.879 -10.57 13.867 1 76.25 195 ASN A C 1
ATOM 1479 O O . ASN A 1 195 ? 5.613 -11.242 14.867 1 76.25 195 ASN A O 1
ATOM 1483 N N . ARG A 1 196 ? 5.301 -10.547 12.82 1 73.38 196 ARG A N 1
ATOM 1484 C CA . ARG A 1 196 ? 4.488 -11.742 12.617 1 73.38 196 ARG A CA 1
ATOM 1485 C C . ARG A 1 196 ? 5.363 -12.961 12.336 1 73.38 196 ARG A C 1
ATOM 1487 O O . ARG A 1 196 ? 6.594 -12.883 12.422 1 73.38 196 ARG A O 1
ATOM 1494 N N . SER A 1 197 ? 4.75 -14.094 11.781 1 60.91 197 SER A N 1
ATOM 1495 C CA . SER A 1 197 ? 5.387 -15.398 11.609 1 60.91 197 SER A CA 1
ATOM 1496 C C . SER A 1 197 ? 6.707 -15.273 10.859 1 60.91 197 SER A C 1
ATOM 1498 O O . SER A 1 197 ? 6.891 -14.344 10.062 1 60.91 197 SER A O 1
ATOM 1500 N N . VAL A 1 198 ? 7.758 -15.93 11.422 1 57.09 198 VAL A N 1
ATOM 1501 C CA . VAL A 1 198 ? 9.062 -16.062 10.781 1 57.09 198 VAL A CA 1
ATOM 1502 C C . VAL A 1 198 ? 8.891 -16.344 9.297 1 57.09 198 VAL A C 1
ATOM 1504 O O . VAL A 1 198 ? 8.266 -17.328 8.914 1 57.09 198 VAL A O 1
ATOM 1507 N N . SER A 1 199 ? 8.891 -15.234 8.539 1 59.22 199 SER A N 1
ATOM 1508 C CA . SER A 1 199 ? 8.797 -15.398 7.094 1 59.22 199 SER A CA 1
ATOM 1509 C C . SER A 1 199 ? 9.82 -16.406 6.582 1 59.22 199 SER A C 1
ATOM 1511 O O . SER A 1 199 ? 10.969 -16.406 7.031 1 59.22 199 SER A O 1
ATOM 1513 N N . THR A 1 200 ? 9.312 -17.516 5.988 1 65.5 200 THR A N 1
ATOM 1514 C CA . THR A 1 200 ? 10.18 -18.5 5.332 1 65.5 200 THR A CA 1
ATOM 1515 C C . THR A 1 200 ? 10.773 -17.922 4.051 1 65.5 200 THR A C 1
ATOM 1517 O O . THR A 1 200 ? 11.43 -18.625 3.289 1 65.5 200 THR A O 1
ATOM 1520 N N . MET A 1 201 ? 10.562 -16.672 3.844 1 65.12 201 MET A N 1
ATOM 1521 C CA . MET A 1 201 ? 10.922 -16.078 2.559 1 65.12 201 MET A CA 1
ATOM 1522 C C . MET A 1 201 ? 12.422 -16.188 2.312 1 65.12 201 MET A C 1
ATOM 1524 O O . MET A 1 201 ? 12.859 -16.344 1.173 1 65.12 201 MET A O 1
ATOM 1528 N N . PHE A 1 202 ? 13.148 -16.328 3.303 1 69.81 202 PHE A N 1
ATOM 1529 C CA . PHE A 1 202 ? 14.586 -16.328 3.096 1 69.81 202 PHE A CA 1
ATOM 1530 C C . PHE A 1 202 ? 15.156 -17.734 3.23 1 69.81 202 PHE A C 1
ATOM 1532 O O . PHE A 1 202 ? 16.375 -17.938 3.152 1 69.81 202 PHE A O 1
ATOM 1539 N N . SER A 1 203 ? 14.273 -18.625 3.18 1 84.19 203 SER A N 1
ATOM 1540 C CA . SER A 1 203 ? 14.758 -19.938 3.559 1 84.19 203 SER A CA 1
ATOM 1541 C C . SER A 1 203 ? 15.18 -20.75 2.336 1 84.19 203 SER A C 1
ATOM 1543 O O . SER A 1 203 ? 15.984 -21.672 2.443 1 84.19 203 SER A O 1
ATOM 1545 N N . THR A 1 204 ? 14.602 -20.5 1.235 1 92.81 204 THR A N 1
ATOM 1546 C CA . THR A 1 204 ? 14.914 -21.219 0.012 1 92.81 204 THR A CA 1
ATOM 1547 C C . THR A 1 204 ? 15.266 -20.25 -1.118 1 92.81 204 THR A C 1
ATOM 1549 O O . THR A 1 204 ? 14.508 -19.328 -1.394 1 92.81 204 THR A O 1
ATOM 1552 N N . VAL A 1 205 ? 16.422 -20.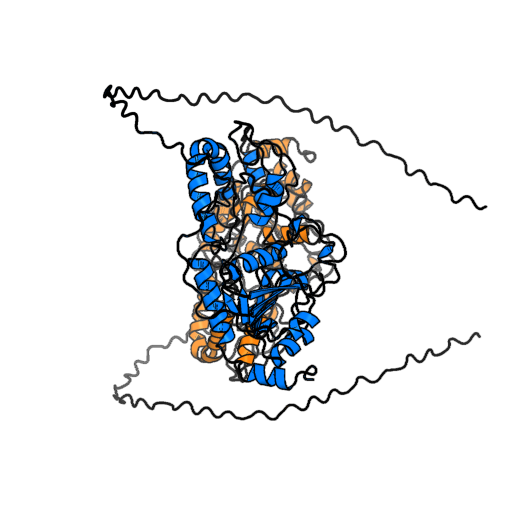484 -1.71 1 92.56 205 VAL A N 1
ATOM 1553 C CA . VAL A 1 205 ? 16.875 -19.609 -2.785 1 92.56 205 VAL A CA 1
ATOM 1554 C C . VAL A 1 205 ? 17.328 -20.438 -3.98 1 92.56 205 VAL A C 1
ATOM 1556 O O . VAL A 1 205 ? 17.406 -21.672 -3.887 1 92.56 205 VAL A O 1
ATOM 1559 N N . GLY A 1 206 ? 17.531 -19.781 -5.098 1 94.56 206 GLY A N 1
ATOM 1560 C CA . GLY A 1 206 ? 18.188 -20.391 -6.238 1 94.56 206 GLY A CA 1
ATOM 1561 C C . GLY A 1 206 ? 17.266 -21.25 -7.078 1 94.56 206 GLY A C 1
ATOM 1562 O O . GLY A 1 206 ? 17.656 -22.312 -7.559 1 94.56 206 GLY A O 1
ATOM 1563 N N . TYR A 1 207 ? 16 -20.891 -7.172 1 96.62 207 TYR A N 1
ATOM 1564 C CA . TYR A 1 207 ? 15.148 -21.516 -8.18 1 96.62 207 TYR A CA 1
ATOM 1565 C C . TYR A 1 207 ? 15.664 -21.219 -9.586 1 96.62 207 TYR A C 1
ATOM 1567 O O . TYR A 1 207 ? 16.375 -20.234 -9.797 1 96.62 207 TYR A O 1
ATOM 1575 N N . ASP A 1 208 ? 15.328 -22.078 -10.516 1 97.94 208 ASP A N 1
ATOM 1576 C CA . ASP A 1 208 ? 15.719 -21.781 -11.891 1 97.94 208 ASP A CA 1
ATOM 1577 C C . ASP A 1 208 ? 15.008 -20.531 -12.398 1 97.94 208 ASP A C 1
ATOM 1579 O O . ASP A 1 208 ? 15.57 -19.766 -13.195 1 97.94 208 ASP A O 1
ATOM 1583 N N . VAL A 1 209 ? 13.797 -20.375 -11.961 1 97.06 209 VAL A N 1
ATOM 1584 C CA . VAL A 1 209 ? 13.047 -19.188 -12.312 1 97.06 209 VAL A CA 1
ATOM 1585 C C . VAL A 1 209 ? 11.93 -18.953 -11.297 1 97.06 209 VAL A C 1
ATOM 1587 O O . VAL A 1 209 ? 11.438 -19.891 -10.68 1 97.06 209 VAL A O 1
ATOM 1590 N N . LEU A 1 210 ? 11.578 -17.703 -11.117 1 95.88 210 LEU A N 1
ATOM 1591 C CA . LEU A 1 210 ? 10.359 -17.328 -10.406 1 95.88 210 LEU A CA 1
ATOM 1592 C C . LEU A 1 210 ? 9.312 -16.766 -11.367 1 95.88 210 LEU A C 1
ATOM 1594 O O . LEU A 1 210 ? 9.641 -15.953 -12.234 1 95.88 210 LEU A O 1
ATOM 1598 N N . TRP A 1 211 ? 8.141 -17.266 -11.211 1 96.06 211 TRP A N 1
ATOM 1599 C CA . TRP A 1 211 ? 7.016 -16.672 -11.93 1 96.06 211 TRP A CA 1
ATOM 1600 C C . TRP A 1 211 ? 6.133 -15.859 -10.984 1 96.06 211 TRP A C 1
ATOM 1602 O O . TRP A 1 211 ? 5.918 -16.25 -9.836 1 96.06 211 TRP A O 1
ATOM 1612 N N . THR A 1 212 ? 5.711 -14.703 -11.406 1 92.06 212 THR A N 1
ATOM 1613 C CA . THR A 1 212 ? 4.789 -13.867 -10.641 1 92.06 212 THR A CA 1
ATOM 1614 C C . THR A 1 212 ? 3.695 -13.312 -11.547 1 92.06 212 THR A C 1
ATOM 1616 O O . THR A 1 212 ? 3.689 -13.562 -12.75 1 92.06 212 THR A O 1
ATOM 1619 N N . LEU A 1 213 ? 2.73 -12.664 -10.914 1 85.88 213 LEU A N 1
ATOM 1620 C CA . LEU A 1 213 ? 1.623 -12.078 -11.664 1 85.88 213 LEU A CA 1
ATOM 1621 C C . LEU A 1 213 ? 1.983 -10.68 -12.164 1 85.88 213 LEU A C 1
ATOM 1623 O O . LEU A 1 213 ? 2.824 -10 -11.57 1 85.88 213 LEU A O 1
ATOM 1627 N N . PRO A 1 214 ? 1.3 -10.281 -13.258 1 80.06 214 PRO A N 1
ATOM 1628 C CA . PRO A 1 214 ? 1.563 -8.938 -13.781 1 80.06 214 PRO A CA 1
ATOM 1629 C C . PRO A 1 214 ? 1.38 -7.848 -12.727 1 80.06 214 PRO A C 1
ATOM 1631 O O . PRO A 1 214 ? 2.174 -6.906 -12.656 1 80.06 214 PRO A O 1
ATOM 1634 N N . SER A 1 215 ? 0.438 -7.98 -11.836 1 74.94 215 SER A N 1
ATOM 1635 C CA . SER A 1 215 ? 0.122 -6.973 -10.828 1 74.94 215 SER A CA 1
ATOM 1636 C C . SER A 1 215 ? 1.247 -6.84 -9.805 1 74.94 215 SER A C 1
ATOM 1638 O O . SER A 1 215 ? 1.399 -5.793 -9.172 1 74.94 215 SER A O 1
ATOM 1640 N N . PHE A 1 216 ? 2.086 -7.863 -9.727 1 79.31 216 PHE A N 1
ATOM 1641 C CA . PHE A 1 216 ? 3.117 -7.859 -8.695 1 79.31 216 PHE A CA 1
ATOM 1642 C C . PHE A 1 216 ? 4.504 -7.73 -9.312 1 79.31 216 PHE A C 1
ATOM 1644 O O . PHE A 1 216 ? 5.512 -7.777 -8.609 1 79.31 216 PHE A O 1
ATOM 1651 N N . ASN A 1 217 ? 4.488 -7.445 -10.547 1 79.06 217 ASN A N 1
ATOM 1652 C CA . ASN A 1 217 ? 5.754 -7.414 -11.273 1 79.06 217 ASN A CA 1
AT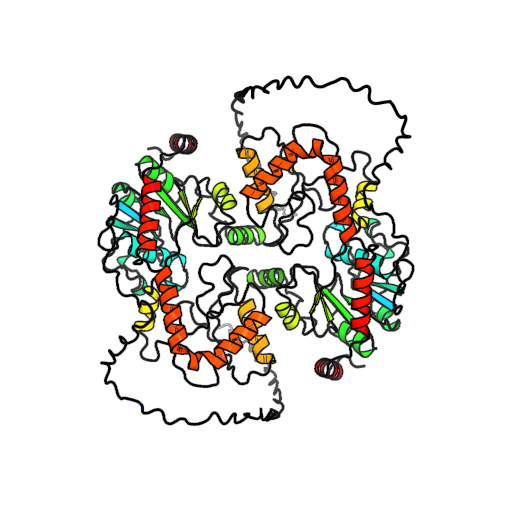OM 1653 C C . ASN A 1 217 ? 6.566 -6.168 -10.93 1 79.06 217 ASN A C 1
ATOM 1655 O O . ASN A 1 217 ? 7.777 -6.129 -11.164 1 79.06 217 ASN A O 1
ATOM 1659 N N . ARG A 1 218 ? 5.957 -5.215 -10.367 1 73.75 218 ARG A N 1
ATOM 1660 C CA . ARG A 1 218 ? 6.68 -3.988 -10.047 1 73.75 218 ARG A CA 1
ATOM 1661 C C . ARG A 1 218 ? 7.723 -4.234 -8.961 1 73.75 218 ARG A C 1
ATOM 1663 O O . ARG A 1 218 ? 8.766 -3.576 -8.93 1 73.75 218 ARG A O 1
ATOM 1670 N N . SER A 1 219 ? 7.465 -5.246 -8.172 1 80.25 219 SER A N 1
ATOM 1671 C CA . SER A 1 219 ? 8.398 -5.551 -7.09 1 80.25 219 SER A CA 1
ATOM 1672 C C . SER A 1 219 ? 9.273 -6.75 -7.438 1 80.25 219 SER A C 1
ATOM 1674 O O . SER A 1 219 ? 9.734 -7.469 -6.547 1 80.25 219 SER A O 1
ATOM 1676 N N . ASN A 1 220 ? 9.469 -6.949 -8.703 1 89.38 220 ASN A N 1
ATOM 1677 C CA . ASN A 1 220 ? 10.211 -8.125 -9.133 1 89.38 220 ASN A CA 1
ATOM 1678 C C . ASN A 1 220 ? 11.664 -8.07 -8.664 1 89.38 220 ASN A C 1
ATOM 1680 O O . ASN A 1 220 ? 12.281 -9.109 -8.422 1 89.38 220 ASN A O 1
ATOM 1684 N N . ALA A 1 221 ? 12.219 -6.848 -8.484 1 89.69 221 ALA A N 1
ATOM 1685 C CA . ALA A 1 221 ? 13.578 -6.715 -7.965 1 89.69 221 ALA A CA 1
ATOM 1686 C C . ALA A 1 221 ? 13.688 -7.285 -6.555 1 89.69 221 ALA A C 1
ATOM 1688 O O . ALA A 1 221 ? 14.68 -7.926 -6.211 1 89.69 221 ALA A O 1
ATOM 1689 N N . PHE A 1 222 ? 12.703 -7.043 -5.766 1 90.38 222 PHE A N 1
ATOM 1690 C CA . PHE A 1 222 ? 12.656 -7.582 -4.414 1 90.38 222 PHE A CA 1
ATOM 1691 C C . PHE A 1 222 ? 12.648 -9.109 -4.438 1 90.38 222 PHE A C 1
ATOM 1693 O O . PHE A 1 222 ? 13.422 -9.742 -3.719 1 90.38 222 PHE A O 1
ATOM 1700 N N . LEU A 1 223 ? 11.844 -9.703 -5.27 1 92.19 223 LEU A N 1
ATOM 1701 C CA . LEU A 1 223 ? 11.766 -11.156 -5.402 1 92.19 223 LEU A CA 1
ATOM 1702 C C . LEU A 1 223 ? 13.094 -11.727 -5.902 1 92.19 223 LEU A C 1
ATOM 1704 O O . LEU A 1 223 ? 13.57 -12.734 -5.383 1 92.19 223 LEU A O 1
ATOM 1708 N N . ASN A 1 224 ? 13.594 -11.062 -6.895 1 92.38 224 ASN A N 1
ATOM 1709 C CA . ASN A 1 224 ? 14.883 -11.484 -7.445 1 92.38 224 ASN A CA 1
ATOM 1710 C C . ASN A 1 224 ? 15.953 -11.555 -6.363 1 92.38 224 ASN A C 1
ATOM 1712 O O . ASN A 1 224 ? 16.688 -12.539 -6.277 1 92.38 224 ASN A O 1
ATOM 1716 N N . LEU A 1 225 ? 15.984 -10.594 -5.578 1 89.19 225 LEU A N 1
ATOM 1717 C CA . LEU A 1 225 ? 17.031 -10.508 -4.555 1 89.19 225 LEU A CA 1
ATOM 1718 C C . LEU A 1 225 ? 16.812 -11.578 -3.484 1 89.19 225 LEU A C 1
ATOM 1720 O O . LEU A 1 225 ? 17.766 -12.281 -3.117 1 89.19 225 LEU A O 1
ATOM 1724 N N . ILE A 1 226 ? 15.648 -11.711 -3.004 1 88.56 226 ILE A N 1
ATOM 1725 C CA . ILE A 1 226 ? 15.352 -12.594 -1.878 1 88.56 226 ILE A CA 1
ATOM 1726 C C . ILE A 1 226 ? 15.539 -14.047 -2.301 1 88.56 226 ILE A C 1
ATOM 1728 O O . ILE A 1 226 ? 16.094 -14.852 -1.548 1 88.56 226 ILE A O 1
ATOM 1732 N N . TYR A 1 227 ? 15.156 -14.359 -3.498 1 92.06 227 TYR A N 1
ATOM 1733 C CA . TYR A 1 227 ? 15.141 -15.758 -3.914 1 92.06 227 TYR A CA 1
ATOM 1734 C C . TYR A 1 227 ? 16.328 -16.078 -4.816 1 92.06 227 TYR A C 1
ATOM 1736 O O . TYR A 1 227 ? 16.531 -17.219 -5.203 1 92.06 227 TYR A O 1
ATOM 1744 N N . GLN A 1 228 ? 17.062 -15.062 -5.164 1 90.69 228 GLN A N 1
ATOM 1745 C CA . GLN A 1 228 ? 18.234 -15.219 -6.02 1 90.69 228 GLN A CA 1
ATOM 1746 C C . GLN A 1 228 ? 17.891 -15.977 -7.297 1 90.69 228 GLN A C 1
ATOM 1748 O O . GLN A 1 228 ? 18.547 -16.953 -7.645 1 90.69 228 GLN A O 1
ATOM 1753 N N . SER A 1 229 ? 16.812 -15.508 -7.922 1 93.38 229 SER A N 1
ATOM 1754 C CA . SER A 1 229 ? 16.281 -16.125 -9.125 1 93.38 229 SER A CA 1
ATOM 1755 C C . SER A 1 229 ? 15.68 -15.07 -10.062 1 93.38 229 SER A C 1
ATOM 1757 O O . SER A 1 229 ? 15.133 -14.062 -9.609 1 93.38 229 SER A O 1
ATOM 1759 N N . ASP A 1 230 ? 15.797 -15.328 -11.352 1 92.38 230 ASP A N 1
ATOM 1760 C CA . ASP A 1 230 ? 15.117 -14.453 -12.305 1 92.38 230 ASP A CA 1
ATOM 1761 C C . ASP A 1 230 ? 13.602 -14.516 -12.117 1 92.38 230 ASP A C 1
ATOM 1763 O O . ASP A 1 230 ? 13.055 -15.562 -11.773 1 92.38 230 ASP A O 1
ATOM 1767 N N . VAL A 1 231 ? 13.023 -13.344 -12.344 1 94.5 231 VAL A N 1
ATOM 1768 C CA . VAL A 1 231 ? 11.57 -13.25 -12.18 1 94.5 231 VAL A CA 1
ATOM 1769 C C . VAL A 1 231 ? 10.914 -12.984 -13.531 1 94.5 231 VAL A C 1
ATOM 1771 O O . VAL A 1 231 ? 11.352 -12.102 -14.281 1 94.5 231 VAL A O 1
ATOM 1774 N N . LYS A 1 232 ? 9.914 -13.781 -13.836 1 94.19 232 LYS A N 1
ATOM 1775 C CA . LYS A 1 232 ? 9.125 -13.609 -15.055 1 94.19 232 LYS A CA 1
ATOM 1776 C C . LYS A 1 232 ? 7.633 -13.531 -14.734 1 94.19 232 LYS A C 1
ATOM 1778 O O . LYS A 1 232 ? 7.18 -14.047 -13.711 1 94.19 232 LYS A O 1
ATOM 1783 N N . VAL A 1 233 ? 6.945 -12.891 -15.641 1 92.25 233 VAL A N 1
ATOM 1784 C CA . VAL A 1 233 ? 5.504 -12.75 -15.461 1 92.25 233 VAL A CA 1
ATOM 1785 C C . VAL A 1 233 ? 4.785 -13.945 -16.078 1 92.25 233 VAL A C 1
ATOM 1787 O O . VAL A 1 233 ? 5.133 -14.391 -17.172 1 92.25 233 VAL A O 1
ATOM 1790 N N . ALA A 1 234 ? 3.904 -14.5 -15.344 1 93 234 ALA A N 1
ATOM 1791 C CA . ALA A 1 234 ? 3.012 -15.547 -15.836 1 93 234 ALA A CA 1
ATOM 1792 C C . ALA A 1 234 ? 1.559 -15.086 -15.82 1 93 234 ALA A C 1
ATOM 1794 O O . ALA A 1 234 ? 1.158 -14.305 -14.953 1 93 234 ALA A O 1
ATOM 1795 N N . PRO A 1 235 ? 0.799 -15.602 -16.781 1 88.81 235 PRO A N 1
ATOM 1796 C CA . PRO A 1 235 ? -0.614 -15.211 -16.797 1 88.81 235 PRO A CA 1
ATOM 1797 C C . PRO A 1 235 ? -1.382 -15.758 -15.594 1 88.81 235 PRO A C 1
ATOM 1799 O O . PRO A 1 235 ? -1.13 -16.891 -15.156 1 88.81 235 PRO A O 1
ATOM 1802 N N . TYR A 1 236 ? -2.279 -14.898 -15.125 1 86.38 236 TYR A N 1
ATOM 1803 C CA . TYR A 1 236 ? -3.191 -15.305 -14.062 1 86.38 236 TYR A CA 1
ATOM 1804 C C . TYR A 1 236 ? -4.223 -16.297 -14.578 1 86.38 236 TYR A C 1
ATOM 1806 O O . TYR A 1 236 ? -4.73 -16.156 -15.695 1 86.38 236 TYR A O 1
ATOM 1814 N N . LEU A 1 237 ? -4.535 -17.359 -13.727 1 88.94 237 LEU A N 1
ATOM 1815 C CA . LEU A 1 237 ? -5.512 -18.359 -14.117 1 88.94 237 LEU A CA 1
ATOM 1816 C C . LEU A 1 237 ? -6.656 -18.422 -13.109 1 88.94 237 LEU A C 1
ATOM 1818 O O . LEU A 1 237 ? -6.438 -18.281 -11.906 1 88.94 237 LEU A O 1
ATOM 1822 N N . TRP A 1 238 ? -7.785 -18.609 -13.656 1 86.5 238 TRP A N 1
ATOM 1823 C CA . TRP A 1 238 ? -8.969 -18.859 -12.828 1 86.5 238 TRP A CA 1
ATOM 1824 C C . TRP A 1 238 ? -9.914 -19.828 -13.516 1 86.5 238 TRP A C 1
ATOM 1826 O O . TRP A 1 238 ? -10.094 -19.781 -14.734 1 86.5 238 TRP A O 1
ATOM 1836 N N . SER A 1 239 ? -10.453 -20.75 -12.773 1 85.19 239 SER A N 1
ATOM 1837 C CA . SER A 1 239 ? -11.461 -21.719 -13.211 1 85.19 239 SER A CA 1
ATOM 1838 C C . SER A 1 239 ? -12.633 -21.766 -12.234 1 85.19 239 SER A C 1
ATOM 1840 O O . SER A 1 239 ? -12.469 -21.5 -11.047 1 85.19 239 SER A O 1
ATOM 1842 N N . PRO A 1 240 ? -13.828 -22.062 -12.766 1 82 240 PRO A N 1
ATOM 1843 C CA . PRO A 1 240 ? -14.984 -22.172 -11.867 1 82 240 PRO A CA 1
ATOM 1844 C C . PRO A 1 240 ? -14.969 -23.453 -11.047 1 82 240 PRO A C 1
ATOM 1846 O O . PRO A 1 240 ? -15.922 -23.734 -10.312 1 82 240 PRO A O 1
ATOM 1849 N N . ARG A 1 241 ? -13.945 -24.203 -11.125 1 86.81 241 ARG A N 1
ATOM 1850 C CA . ARG A 1 241 ? -13.828 -25.516 -10.523 1 86.81 241 ARG A CA 1
ATOM 1851 C C . ARG A 1 241 ? -14.312 -25.516 -9.078 1 86.81 241 ARG A C 1
ATOM 1853 O O . ARG A 1 241 ? -15.188 -26.297 -8.703 1 86.81 241 ARG A O 1
ATOM 1860 N N . PHE A 1 242 ? -13.883 -24.641 -8.297 1 87 242 PHE A N 1
ATOM 1861 C CA . PHE A 1 242 ? -14.18 -24.656 -6.875 1 87 242 PHE A CA 1
ATOM 1862 C C . PHE A 1 242 ? -15.438 -23.859 -6.574 1 87 242 PHE A C 1
ATOM 1864 O O . PHE A 1 242 ? -16.156 -24.141 -5.613 1 87 242 PHE A O 1
ATOM 1871 N N . PHE A 1 243 ? -15.648 -22.891 -7.367 1 81.31 243 PHE A N 1
ATOM 1872 C CA . PHE A 1 243 ? -16.906 -22.172 -7.273 1 81.31 243 PHE A CA 1
ATOM 1873 C C . PHE A 1 243 ? -18.078 -23.078 -7.59 1 81.31 243 PHE A C 1
ATOM 1875 O O . PHE A 1 243 ? -19.062 -23.141 -6.832 1 81.31 243 PHE A O 1
ATOM 1882 N N . SER A 1 244 ? -18 -23.844 -8.641 1 82.25 244 SER A N 1
ATOM 1883 C CA . SER A 1 244 ? -19.062 -24.734 -9.086 1 82.25 244 SER A CA 1
ATOM 1884 C C . SER A 1 244 ? -19.297 -25.859 -8.078 1 82.25 244 SER A C 1
ATOM 1886 O O . SER A 1 244 ? -20.438 -26.312 -7.902 1 82.25 244 SER A O 1
ATOM 1888 N N . PHE A 1 245 ? -18.25 -26.25 -7.438 1 86.12 245 PHE A N 1
ATOM 1889 C CA . PHE A 1 245 ? -18.391 -27.297 -6.434 1 86.12 245 PHE A CA 1
ATOM 1890 C C . PHE A 1 245 ? -19.359 -26.859 -5.34 1 86.12 245 PHE A C 1
ATOM 1892 O O . PHE A 1 245 ? -20.172 -27.672 -4.875 1 86.12 245 PHE A O 1
ATOM 1899 N N . VAL A 1 246 ? -19.312 -25.609 -4.961 1 82.38 246 VAL A N 1
ATOM 1900 C CA . VAL A 1 246 ? -20.188 -25.078 -3.914 1 82.38 246 VAL A CA 1
ATOM 1901 C C . VAL A 1 246 ? -21.578 -24.781 -4.488 1 82.38 246 VAL A C 1
ATOM 1903 O O . VAL A 1 246 ? -22.594 -25.188 -3.912 1 82.38 246 VAL A O 1
ATOM 1906 N N . THR A 1 247 ? -21.641 -24.141 -5.648 1 80.19 247 THR A N 1
ATOM 1907 C CA . THR A 1 247 ? -22.906 -23.688 -6.195 1 80.19 247 THR A CA 1
ATOM 1908 C C . THR A 1 247 ? -23.766 -24.875 -6.641 1 80.19 247 THR A C 1
ATOM 1910 O O . THR A 1 247 ? -25 -24.812 -6.57 1 80.19 247 THR A O 1
ATOM 1913 N N . ASP A 1 248 ? -23.141 -25.875 -7.043 1 82.94 248 ASP A N 1
ATOM 1914 C CA . ASP A 1 248 ? -23.859 -27.047 -7.512 1 82.94 248 ASP A CA 1
ATOM 1915 C C . ASP A 1 248 ? -24.625 -27.719 -6.371 1 82.94 248 ASP A C 1
ATOM 1917 O O . ASP A 1 248 ? -25.578 -28.469 -6.605 1 82.94 248 ASP A O 1
ATOM 1921 N N . GLN A 1 249 ? -24.219 -27.422 -5.172 1 84.25 249 GLN A N 1
ATOM 1922 C CA . GLN A 1 249 ? -24.859 -28.031 -4.008 1 84.25 249 GLN A CA 1
ATOM 1923 C C . GLN A 1 249 ? -25.984 -27.141 -3.492 1 84.25 249 GLN A C 1
ATOM 1925 O O . GLN A 1 249 ? -26.75 -27.547 -2.621 1 84.25 249 GLN A O 1
ATOM 1930 N N . LEU A 1 250 ? -26 -25.969 -4.055 1 80.44 250 LEU A N 1
ATOM 1931 C CA . LEU A 1 250 ? -27.062 -25.047 -3.631 1 80.44 250 LEU A CA 1
ATOM 1932 C C . LEU A 1 250 ? -28.391 -25.406 -4.277 1 80.44 250 LEU A C 1
ATOM 1934 O O . LEU A 1 250 ? -28.438 -25.766 -5.461 1 80.44 250 LEU A O 1
ATOM 1938 N N . PRO A 1 251 ? -29.438 -25.578 -3.477 1 77.5 251 PRO A N 1
ATOM 1939 C CA . PRO A 1 251 ? -30.734 -26 -4.02 1 77.5 251 PRO A CA 1
ATOM 1940 C C . PRO A 1 251 ? -31.312 -25 -5.016 1 77.5 251 PRO A C 1
ATOM 1942 O O . PRO A 1 251 ? -31.891 -25.391 -6.027 1 77.5 251 PRO A O 1
ATOM 1945 N N . GLU A 1 252 ? -31.422 -23.625 -4.711 1 66.38 252 GLU A N 1
ATOM 1946 C CA . GLU A 1 252 ? -32.031 -22.609 -5.57 1 66.38 252 GLU A CA 1
ATOM 1947 C C . GLU A 1 252 ? -31.125 -21.359 -5.652 1 66.38 252 GLU A C 1
ATOM 1949 O O . GLU A 1 252 ? -30.125 -21.266 -4.945 1 66.38 252 GLU A O 1
ATOM 1954 N N . ARG A 1 253 ? -31.422 -20.5 -6.633 1 59.72 253 ARG A N 1
ATOM 1955 C CA . ARG A 1 253 ? -30.875 -19.156 -6.816 1 59.72 253 ARG A CA 1
ATOM 1956 C C . ARG A 1 253 ? -29.359 -19.172 -6.777 1 59.72 253 ARG A C 1
ATOM 1958 O O . ARG A 1 253 ? -28.734 -18.469 -5.969 1 59.72 253 ARG A O 1
ATOM 1965 N N . LYS A 1 254 ? -28.859 -19.922 -7.742 1 66.88 254 LYS A N 1
ATOM 1966 C CA . LYS A 1 254 ? -27.406 -20.109 -7.824 1 66.88 254 LYS A CA 1
ATOM 1967 C C . LYS A 1 254 ? -26.703 -18.844 -8.289 1 66.88 254 LYS A C 1
ATOM 1969 O O . LYS A 1 254 ? -25.547 -18.594 -7.93 1 66.88 254 LYS A O 1
ATOM 1974 N N . PHE A 1 255 ? -27.547 -18.141 -9.008 1 72.69 255 PHE A N 1
ATOM 1975 C CA . PHE A 1 255 ? -26.969 -16.922 -9.562 1 72.69 255 PHE A CA 1
ATOM 1976 C C . PHE A 1 255 ? -27.859 -15.719 -9.297 1 72.69 255 PHE A C 1
ATOM 1978 O O . PHE A 1 255 ? -28.969 -15.859 -8.781 1 72.69 255 PHE A O 1
ATOM 1985 N N . TYR A 1 256 ? -27.25 -14.578 -9.539 1 75.5 256 TYR A N 1
ATOM 1986 C CA . TYR A 1 256 ? -28 -13.344 -9.273 1 75.5 256 TYR A CA 1
ATOM 1987 C C . TYR A 1 256 ? -29.266 -13.281 -10.109 1 75.5 256 TYR A C 1
ATOM 1989 O O . TYR A 1 256 ? -29.234 -13.531 -11.312 1 75.5 256 TYR A O 1
ATOM 1997 N N . GLU A 1 257 ? -30.391 -13.055 -9.406 1 76.19 257 GLU A N 1
ATOM 1998 C CA . GLU A 1 257 ? -31.672 -12.773 -10.031 1 76.19 257 GLU A CA 1
ATOM 1999 C C . GLU A 1 257 ? -32.25 -11.438 -9.555 1 76.19 257 GLU A C 1
ATOM 2001 O O . GLU A 1 257 ? -32.156 -11.109 -8.375 1 76.19 257 GLU A O 1
ATOM 2006 N N . PRO A 1 258 ? -32.688 -10.719 -10.562 1 78.25 258 PRO A N 1
ATOM 2007 C CA . PRO A 1 258 ? -33.281 -9.438 -10.156 1 78.25 258 PRO A CA 1
ATOM 2008 C C . PRO A 1 258 ? -34.438 -9.609 -9.188 1 78.25 258 PRO A C 1
ATOM 2010 O O . PRO A 1 258 ? -35.344 -10.406 -9.445 1 78.25 258 PRO A O 1
ATOM 2013 N N . THR A 1 259 ? -34.406 -9.312 -7.949 1 70.62 259 THR A N 1
ATOM 2014 C CA . THR A 1 259 ? -35.5 -9.477 -6.988 1 70.62 259 THR A CA 1
ATOM 2015 C C . THR A 1 259 ? -36.094 -8.117 -6.598 1 70.62 259 THR A C 1
ATOM 2017 O O . THR A 1 259 ? -37 -8.039 -5.758 1 70.62 259 THR A O 1
ATOM 2020 N N . GLY A 1 260 ? -35.812 -7.086 -7.301 1 66.38 260 GLY A N 1
ATOM 2021 C CA . GLY A 1 260 ? -36.281 -5.77 -6.898 1 66.38 260 GLY A CA 1
ATOM 2022 C C . GLY A 1 260 ? -35.594 -5.238 -5.664 1 66.38 260 GLY A C 1
ATOM 2023 O O . GLY A 1 260 ? -34.531 -5.738 -5.285 1 66.38 260 GLY A O 1
ATOM 2024 N N . GLU A 1 261 ? -36 -4.117 -5.039 1 64.81 261 GLU A N 1
ATOM 2025 C CA . GLU A 1 261 ? -35.469 -3.473 -3.842 1 64.81 261 GLU A CA 1
ATOM 2026 C C . GLU A 1 261 ? -36.125 -4.016 -2.582 1 64.81 261 GLU A C 1
ATOM 2028 O O . GLU A 1 261 ? -37.25 -4.52 -2.637 1 64.81 261 GLU A O 1
ATOM 2033 N N . PRO A 1 262 ? -35.5 -3.986 -1.43 1 73.06 262 PRO A N 1
ATOM 2034 C CA . PRO A 1 262 ? -34.156 -3.469 -1.208 1 73.06 262 PRO A CA 1
ATOM 2035 C C . PRO A 1 262 ? -33.062 -4.465 -1.61 1 73.06 262 PRO A C 1
ATOM 2037 O O . PRO A 1 262 ? -33.312 -5.672 -1.637 1 73.06 262 PRO A O 1
ATOM 2040 N N . LYS A 1 263 ? -31.891 -3.908 -2.014 1 74.69 263 LYS A N 1
ATOM 2041 C CA . LYS A 1 263 ? -30.734 -4.734 -2.326 1 74.69 263 LYS A CA 1
ATOM 2042 C C . LYS A 1 263 ? -29.906 -5.031 -1.072 1 74.69 263 LYS A C 1
ATOM 2044 O O . LYS A 1 263 ? -29.891 -4.23 -0.133 1 74.69 263 LYS A O 1
ATOM 2049 N N . ARG A 1 264 ? -29.328 -6.199 -1.078 1 74.75 264 ARG A N 1
ATOM 2050 C CA . ARG A 1 264 ? -28.422 -6.59 0.001 1 74.75 264 ARG A CA 1
ATOM 2051 C C . ARG A 1 264 ? -26.969 -6.531 -0.452 1 74.75 264 ARG A C 1
ATOM 2053 O O . ARG A 1 264 ? -26.641 -6.934 -1.571 1 74.75 264 ARG A O 1
ATOM 2060 N N . ILE A 1 265 ? -26.141 -5.902 0.444 1 77.25 265 ILE A N 1
ATOM 2061 C CA . ILE A 1 265 ? -24.719 -5.789 0.147 1 77.25 265 ILE A CA 1
ATOM 2062 C C . ILE A 1 265 ? -23.922 -6.777 1.005 1 77.25 265 ILE A C 1
ATOM 2064 O O . ILE A 1 265 ? -24.141 -6.863 2.217 1 77.25 265 ILE A O 1
ATOM 2068 N N . ALA A 1 266 ? -23.094 -7.629 0.33 1 77.25 266 ALA A N 1
ATOM 2069 C CA . ALA A 1 266 ? -22.172 -8.516 1.031 1 77.25 266 ALA A CA 1
ATOM 2070 C C . ALA A 1 266 ? -20.734 -8.172 0.708 1 77.25 266 ALA A C 1
ATOM 2072 O O . ALA A 1 266 ? -20.391 -7.926 -0.45 1 77.25 266 ALA A O 1
ATOM 2073 N N . ILE A 1 267 ? -19.938 -8.031 1.775 1 78.88 267 ILE A N 1
ATOM 2074 C CA . ILE A 1 267 ? -18.5 -7.797 1.633 1 78.88 267 ILE A CA 1
ATOM 2075 C C . ILE A 1 267 ? -17.734 -9.07 1.988 1 78.88 267 ILE A C 1
ATOM 2077 O O . ILE A 1 267 ? -17.875 -9.594 3.094 1 78.88 267 ILE A O 1
ATOM 2081 N N . PHE A 1 268 ? -16.906 -9.602 1.011 1 71.56 268 PHE A N 1
ATOM 2082 C CA . PHE A 1 268 ? -16.25 -10.891 1.182 1 71.56 268 PHE A CA 1
ATOM 2083 C C . PHE A 1 268 ? -14.742 -10.703 1.353 1 71.56 268 PHE A C 1
ATOM 2085 O O . PHE A 1 268 ? -14.008 -11.68 1.543 1 71.56 268 PHE A O 1
ATOM 2092 N N . GLU A 1 269 ? -14.336 -9.516 1.474 1 71.12 269 GLU A N 1
ATOM 2093 C CA . GLU A 1 269 ? -12.898 -9.266 1.61 1 71.12 269 GLU A CA 1
ATOM 2094 C C . GLU A 1 269 ? -12.453 -9.391 3.064 1 71.12 269 GLU A C 1
ATOM 2096 O O . GLU A 1 269 ? -13 -8.727 3.947 1 71.12 269 GLU A O 1
ATOM 2101 N N . PRO A 1 270 ? -11.484 -10.352 3.266 1 71.81 270 PRO A N 1
ATOM 2102 C CA . PRO A 1 270 ? -10.969 -10.438 4.633 1 71.81 270 PRO A CA 1
ATOM 2103 C C . PRO A 1 270 ? -9.977 -9.32 4.961 1 71.81 270 PRO A C 1
ATOM 2105 O O . PRO A 1 270 ? -9.523 -8.609 4.059 1 71.81 270 PRO A O 1
ATOM 2108 N N . ASN A 1 271 ? -9.797 -9.062 6.242 1 74.19 271 ASN A N 1
ATOM 2109 C CA . ASN A 1 271 ? -8.766 -8.125 6.691 1 74.19 271 ASN A CA 1
ATOM 2110 C C . ASN A 1 271 ? -7.441 -8.836 6.945 1 74.19 271 ASN A C 1
ATOM 2112 O O . ASN A 1 271 ? -7.07 -9.078 8.094 1 74.19 271 ASN A O 1
ATOM 2116 N N . LEU A 1 272 ? -6.766 -9.148 5.863 1 75.25 272 LEU A N 1
ATOM 2117 C CA . LEU A 1 272 ? -5.543 -9.938 5.98 1 75.25 272 LEU A CA 1
ATOM 2118 C C . LEU A 1 272 ? -4.316 -9.031 5.988 1 75.25 272 LEU A C 1
ATOM 2120 O O . LEU A 1 272 ? -3.354 -9.289 6.719 1 75.25 272 LEU A O 1
ATOM 2124 N N . ASN A 1 273 ? -4.32 -8.078 5.184 1 80.44 273 ASN A N 1
ATOM 2125 C CA . ASN A 1 273 ? -3.238 -7.109 5.027 1 80.44 273 ASN A CA 1
ATOM 2126 C C . ASN A 1 273 ? -3.75 -5.785 4.473 1 80.44 273 ASN A C 1
ATOM 2128 O O . ASN A 1 273 ? -4.945 -5.633 4.215 1 80.44 273 ASN A O 1
ATOM 2132 N N . VAL A 1 274 ? -2.891 -4.836 4.289 1 79.56 274 VAL A N 1
ATOM 2133 C CA . VAL A 1 274 ? -3.301 -3.475 3.963 1 79.56 274 VAL A CA 1
ATOM 2134 C C . VAL A 1 274 ? -3.852 -3.426 2.539 1 79.56 274 VAL A C 1
ATOM 2136 O O . VAL A 1 274 ? -4.613 -2.52 2.193 1 79.56 274 VAL A O 1
ATOM 2139 N N . VAL A 1 275 ? -3.438 -4.375 1.659 1 76.12 275 VAL A N 1
ATOM 2140 C CA . VAL A 1 275 ? -3.896 -4.32 0.275 1 76.12 275 VAL A CA 1
ATOM 2141 C C . VAL A 1 275 ? -5.121 -5.215 0.102 1 76.12 275 VAL A C 1
ATOM 2143 O O . VAL A 1 275 ? -5.723 -5.258 -0.976 1 76.12 275 VAL A O 1
ATOM 2146 N N . LYS A 1 276 ? -5.43 -5.977 1.068 1 77.44 276 LYS A N 1
ATOM 2147 C CA . LYS A 1 276 ? -6.609 -6.836 1.111 1 77.44 276 LYS A CA 1
ATOM 2148 C C . LYS A 1 276 ? -7.398 -6.621 2.4 1 77.44 276 LYS A C 1
ATOM 2150 O O . LYS A 1 276 ? -7.176 -7.316 3.393 1 77.44 276 LYS A O 1
ATOM 2155 N N . THR A 1 277 ? -8.258 -5.691 2.352 1 78.75 277 THR A N 1
ATOM 2156 C CA . THR A 1 277 ? -9.008 -5.309 3.547 1 78.75 277 THR A CA 1
ATOM 2157 C C . THR A 1 277 ? -10.438 -4.906 3.188 1 78.75 277 THR A C 1
ATOM 2159 O O . THR A 1 277 ? -10.68 -4.348 2.117 1 78.75 277 THR A O 1
ATOM 2162 N N . ALA A 1 278 ? -11.281 -5.145 4.121 1 81.5 278 ALA A N 1
ATOM 2163 C CA . ALA A 1 278 ? -12.703 -4.836 3.922 1 81.5 278 ALA A CA 1
ATOM 2164 C C . ALA A 1 278 ? -12.992 -3.371 4.227 1 81.5 278 ALA A C 1
ATOM 2166 O O . ALA A 1 278 ? -14.117 -2.904 4.043 1 81.5 278 ALA A O 1
ATOM 2167 N N . THR A 1 279 ? -12.039 -2.629 4.539 1 81.81 279 THR A N 1
ATOM 2168 C CA . THR A 1 279 ? -12.258 -1.279 5.047 1 81.81 279 THR A CA 1
ATOM 2169 C C . THR A 1 279 ? -12.875 -0.389 3.973 1 81.81 279 THR A C 1
ATOM 2171 O O . THR A 1 279 ? -13.906 0.25 4.207 1 81.81 279 THR A O 1
ATOM 2174 N N . MET A 1 280 ? -12.273 -0.349 2.77 1 81.69 280 MET A N 1
ATOM 2175 C CA . MET A 1 280 ? -12.766 0.565 1.745 1 81.69 280 MET A CA 1
ATOM 2176 C C . MET A 1 280 ? -14.156 0.146 1.27 1 81.69 280 MET A C 1
ATOM 2178 O O . MET A 1 280 ? -15.055 0.982 1.141 1 81.69 280 MET A O 1
ATOM 2182 N N . PRO A 1 281 ? -14.375 -1.18 1.09 1 83.94 281 PRO A N 1
ATOM 2183 C CA . PRO A 1 281 ? -15.75 -1.579 0.766 1 83.94 281 PRO A CA 1
ATOM 2184 C C . PRO A 1 281 ? -16.75 -1.168 1.842 1 83.94 281 PRO A C 1
ATOM 2186 O O . PRO A 1 281 ? -17.875 -0.769 1.522 1 83.94 281 PRO A O 1
ATOM 2189 N N . MET A 1 282 ? -16.406 -1.202 3.057 1 85.75 282 MET A N 1
ATOM 2190 C CA . MET A 1 282 ? -17.281 -0.79 4.148 1 85.75 282 MET A CA 1
ATOM 2191 C C . MET A 1 282 ? -17.516 0.715 4.109 1 85.75 282 MET A C 1
ATOM 2193 O O . MET A 1 282 ? -18.641 1.174 4.344 1 85.75 282 MET A O 1
ATOM 2197 N N . VAL A 1 283 ? -16.422 1.445 3.824 1 86.12 283 VAL A N 1
ATOM 2198 C CA . VAL A 1 283 ? -16.547 2.895 3.697 1 86.12 283 VAL A CA 1
ATOM 2199 C C . VAL A 1 283 ? -17.516 3.24 2.57 1 86.12 283 VAL A C 1
ATOM 2201 O O . VAL A 1 283 ? -18.391 4.082 2.74 1 86.12 283 VAL A O 1
ATOM 2204 N N . ILE A 1 284 ? -17.375 2.582 1.452 1 85.12 284 ILE A N 1
ATOM 2205 C CA . ILE A 1 284 ? -18.219 2.811 0.281 1 85.12 284 ILE A CA 1
ATOM 2206 C C . ILE A 1 284 ? -19.672 2.523 0.63 1 85.12 284 ILE A C 1
ATOM 2208 O O . ILE A 1 284 ? -20.562 3.326 0.325 1 85.12 284 ILE A O 1
ATOM 2212 N N . ALA A 1 285 ? -19.922 1.427 1.284 1 85.94 285 ALA A N 1
ATOM 2213 C CA . ALA A 1 285 ? -21.281 1.06 1.686 1 85.94 285 ALA A CA 1
ATOM 2214 C C . ALA A 1 285 ? -21.859 2.088 2.65 1 85.94 285 ALA A C 1
ATOM 2216 O O . ALA A 1 285 ? -23.031 2.469 2.529 1 85.94 285 ALA A O 1
ATOM 2217 N N . GLU A 1 286 ? -21.062 2.523 3.586 1 87.69 286 GLU A N 1
ATOM 2218 C CA . GLU A 1 286 ? -21.5 3.504 4.57 1 87.69 286 GLU A CA 1
ATOM 2219 C C . GLU A 1 286 ? -21.828 4.844 3.912 1 87.69 286 GLU A C 1
ATOM 2221 O O . GLU A 1 286 ? -22.828 5.48 4.246 1 87.69 286 GLU A O 1
ATOM 2226 N N . LEU A 1 287 ? -20.984 5.254 2.975 1 86.62 287 LEU A N 1
ATOM 2227 C CA . LEU A 1 287 ? -21.234 6.496 2.246 1 86.62 287 LEU A CA 1
ATOM 2228 C C . LEU A 1 287 ? -22.547 6.434 1.488 1 86.62 287 LEU A C 1
ATOM 2230 O O . LEU A 1 287 ? -23.297 7.414 1.452 1 86.62 287 LEU A O 1
ATOM 2234 N N . LEU A 1 288 ? -22.781 5.328 0.944 1 84.75 288 LEU A N 1
ATOM 2235 C CA . LEU A 1 288 ? -24.031 5.152 0.216 1 84.75 288 LEU A CA 1
ATOM 2236 C C . LEU A 1 288 ? -25.219 5.16 1.17 1 84.75 288 LEU A C 1
ATOM 2238 O O . LEU A 1 288 ? -26.25 5.762 0.873 1 84.75 288 LEU A O 1
ATOM 2242 N N . PHE A 1 289 ? -25.078 4.516 2.273 1 83.88 289 PHE A N 1
ATOM 2243 C CA . PHE A 1 289 ? -26.141 4.473 3.281 1 83.88 289 PHE A CA 1
ATOM 2244 C C . PHE A 1 289 ? -26.484 5.875 3.754 1 83.88 289 PHE A C 1
ATOM 2246 O O . PHE A 1 289 ? -27.672 6.223 3.857 1 83.88 289 PHE A O 1
ATOM 2253 N N . ARG A 1 290 ? -25.531 6.684 3.975 1 81.25 290 ARG A N 1
ATOM 2254 C CA . ARG A 1 290 ? -25.734 8.039 4.469 1 81.25 290 ARG A CA 1
ATOM 2255 C C . ARG A 1 290 ? -26.344 8.93 3.393 1 81.25 290 ARG A C 1
ATOM 2257 O O . ARG A 1 290 ? -26.969 9.945 3.699 1 81.25 290 ARG A O 1
ATOM 2264 N N . TRP A 1 291 ? -26.047 8.602 2.178 1 73.94 291 TRP A N 1
ATOM 2265 C CA . TRP A 1 291 ? -26.641 9.344 1.068 1 73.94 291 TRP A CA 1
ATOM 2266 C C . TRP A 1 291 ? -28.141 9.078 0.964 1 73.94 291 TRP A C 1
ATOM 2268 O O . TRP A 1 291 ? -28.859 9.828 0.301 1 73.94 291 TRP A O 1
ATOM 2278 N N . GLY A 1 292 ? -28.75 8.273 1.922 1 66.12 292 GLY A N 1
ATOM 2279 C CA . GLY A 1 292 ? -30.188 8.055 1.986 1 66.12 292 GLY A CA 1
ATOM 2280 C C . GLY A 1 292 ? -30.672 6.969 1.05 1 66.12 292 GLY A C 1
ATOM 2281 O O . GLY A 1 292 ? -31.812 7.004 0.582 1 66.12 292 GLY A O 1
ATOM 2282 N N . ALA A 1 293 ? -29.812 6.133 0.564 1 54.34 293 ALA A N 1
ATOM 2283 C CA . ALA A 1 293 ? -30.281 5.141 -0.397 1 54.34 293 ALA A CA 1
ATOM 2284 C C . ALA A 1 293 ? -31.141 4.078 0.286 1 54.34 293 ALA A C 1
ATOM 2286 O O . ALA A 1 293 ? -30.641 3.289 1.089 1 54.34 293 ALA A O 1
ATOM 2287 N N . SER A 1 294 ? -32.406 4.332 0.531 1 50.59 294 SER A N 1
ATOM 2288 C CA . SER A 1 294 ? -33.375 3.361 0.997 1 50.59 294 SER A CA 1
ATOM 2289 C C . SER A 1 294 ? -33.219 2.018 0.297 1 50.59 294 SER A C 1
ATOM 2291 O O . SER A 1 294 ? -33.781 1.015 0.713 1 50.59 294 SER A O 1
ATOM 2293 N N . ALA A 1 295 ? -32.438 1.961 -0.607 1 49.12 295 ALA A N 1
ATOM 2294 C CA . ALA A 1 295 ? -32.344 0.771 -1.449 1 49.12 295 ALA A CA 1
ATOM 2295 C C . ALA A 1 295 ? -31.328 -0.218 -0.895 1 49.12 295 ALA A C 1
ATOM 2297 O O . ALA A 1 295 ? -31.094 -1.275 -1.484 1 49.12 295 ALA A O 1
ATOM 2298 N N . LEU A 1 296 ? -30.734 0.186 0.272 1 50.25 296 LEU A N 1
ATOM 2299 C CA . LEU A 1 296 ? -29.672 -0.713 0.724 1 50.25 296 LEU A CA 1
ATOM 2300 C C . LEU A 1 296 ? -30.062 -1.387 2.037 1 50.25 296 LEU A C 1
ATOM 2302 O O . LEU A 1 296 ? -30.625 -0.746 2.928 1 50.25 296 LEU A O 1
ATOM 2306 N N . GLN A 1 297 ? -30.312 -2.736 2.07 1 41.44 297 GLN A N 1
ATOM 2307 C CA . GLN A 1 297 ? -30.312 -3.512 3.305 1 41.44 297 GLN A CA 1
ATOM 2308 C C . GLN A 1 297 ? -28.938 -4.094 3.598 1 41.44 297 GLN A C 1
ATOM 2310 O O . GLN A 1 297 ? -28.297 -4.66 2.711 1 41.44 297 GLN A O 1
ATOM 2315 N N . PHE A 1 298 ? -28.219 -3.59 4.539 1 38.56 298 PHE A N 1
ATOM 2316 C CA . PHE A 1 298 ? -26.938 -4.121 4.949 1 38.56 298 PHE A CA 1
ATOM 2317 C C . PHE A 1 298 ? -27.094 -5.422 5.727 1 38.56 298 PHE A C 1
ATOM 2319 O O . PHE A 1 298 ? -27.891 -5.484 6.672 1 38.56 298 PHE A O 1
ATOM 2326 N N . MET A 1 299 ? -26.906 -6.656 5.145 1 32.88 299 MET A N 1
ATOM 2327 C CA . MET A 1 299 ? -26.859 -7.906 5.902 1 32.88 299 MET A CA 1
ATOM 2328 C C . MET A 1 299 ? -25.422 -8.273 6.242 1 32.88 299 MET A C 1
ATOM 2330 O O . MET A 1 299 ? -24.562 -8.336 5.359 1 32.88 299 MET A O 1
ATOM 2334 N N . PRO A 1 300 ? -24.906 -8.25 7.422 1 30.66 300 PRO A N 1
ATOM 2335 C CA . PRO A 1 300 ? -23.578 -8.719 7.836 1 30.66 300 PRO A CA 1
ATOM 2336 C C . PRO A 1 300 ? -23.297 -10.148 7.402 1 30.66 300 PRO A C 1
ATOM 2338 O O . PRO A 1 300 ? -23.953 -11.086 7.867 1 30.66 300 PRO A O 1
ATOM 2341 N N . SER A 1 301 ? -23.562 -10.57 6.27 1 27.83 301 SER A N 1
ATOM 2342 C CA . SER A 1 301 ? -23.281 -11.992 6.074 1 27.83 301 SER A CA 1
ATOM 2343 C C . SER A 1 301 ? -21.828 -12.211 5.633 1 27.83 301 SER A C 1
ATOM 2345 O O . SER A 1 301 ? -21.25 -11.383 4.934 1 27.83 301 SER A O 1
ATOM 2347 N N . TYR A 1 302 ? -21 -12.836 6.426 1 27.06 302 TYR A N 1
ATOM 2348 C CA . TYR A 1 302 ? -19.672 -13.375 6.086 1 27.06 302 TYR A CA 1
ATOM 2349 C C . TYR A 1 302 ? -19.75 -14.227 4.828 1 27.06 302 TYR A C 1
ATOM 2351 O O . TYR A 1 302 ? -20.484 -15.219 4.781 1 27.06 302 TYR A O 1
ATOM 2359 N N . ILE A 1 303 ? -20.062 -13.781 3.746 1 29.27 303 ILE A N 1
ATOM 2360 C CA . ILE A 1 303 ? -20.078 -14.672 2.592 1 29.27 303 ILE A CA 1
ATOM 2361 C C . ILE A 1 303 ? -18.656 -15.07 2.223 1 29.27 303 ILE A C 1
ATOM 2363 O O . ILE A 1 303 ? -17.75 -14.227 2.238 1 29.27 303 ILE A O 1
ATOM 2367 N N . SER A 1 304 ? -18.234 -16.266 2.398 1 25.2 304 SER A N 1
ATOM 2368 C CA . SER A 1 304 ? -17.062 -16.922 1.822 1 25.2 304 SER A CA 1
ATOM 2369 C C . SER A 1 304 ? -16.812 -16.438 0.395 1 25.2 304 SER A C 1
ATOM 2371 O O . SER A 1 304 ? -17.75 -16.047 -0.303 1 25.2 304 SER A O 1
ATOM 2373 N N . VAL A 1 305 ? -15.719 -16.109 -0.029 1 28.44 305 VAL A N 1
ATOM 2374 C CA . VAL A 1 305 ? -15.164 -15.688 -1.312 1 28.44 305 VAL A CA 1
ATOM 2375 C C . VAL A 1 305 ? -15.852 -16.438 -2.445 1 28.44 305 VAL A C 1
ATOM 2377 O O . VAL A 1 305 ? -15.734 -16.062 -3.613 1 28.44 305 VAL A O 1
ATOM 2380 N N . ASP A 1 306 ? -16.25 -17.734 -2.281 1 27.36 306 ASP A N 1
ATOM 2381 C CA . ASP A 1 306 ? -16.672 -18.578 -3.398 1 27.36 306 ASP A CA 1
ATOM 2382 C C . ASP A 1 306 ? -17.844 -17.953 -4.148 1 27.36 306 ASP A C 1
ATOM 2384 O O . ASP A 1 306 ? -18.344 -18.516 -5.121 1 27.36 306 ASP A O 1
ATOM 2388 N N . THR A 1 307 ? -18.859 -17.594 -3.373 1 25.94 307 THR A N 1
ATOM 2389 C CA . THR A 1 307 ? -20.016 -17.156 -4.129 1 25.94 307 THR A CA 1
ATOM 2390 C C . THR A 1 307 ? -19.688 -15.914 -4.953 1 25.94 307 THR A C 1
ATOM 2392 O O . THR A 1 307 ? -19.25 -14.898 -4.414 1 25.94 307 THR A O 1
ATOM 2395 N N . VAL A 1 308 ? -19.188 -16.109 -6.098 1 31.08 308 VAL A N 1
ATOM 2396 C CA . VAL A 1 308 ? -19.344 -15.039 -7.078 1 31.08 308 VAL A CA 1
ATOM 2397 C C . VAL A 1 308 ? -20.719 -14.383 -6.902 1 31.08 308 VAL A C 1
ATOM 2399 O O . VAL A 1 308 ? -21.719 -14.906 -7.383 1 31.08 308 VAL A O 1
ATOM 2402 N N . THR A 1 309 ? -21.562 -14.617 -5.836 1 29.45 309 THR A N 1
ATOM 2403 C CA . THR A 1 309 ? -22.672 -13.672 -5.906 1 29.45 309 THR A CA 1
ATOM 2404 C C . THR A 1 309 ? -22.234 -12.383 -6.598 1 29.45 309 THR A C 1
ATOM 2406 O O . THR A 1 309 ? -21.062 -12.016 -6.559 1 29.45 309 THR A O 1
ATOM 2409 N N . ILE A 1 310 ? -23.266 -11.805 -7.402 1 32.19 310 ILE A N 1
ATOM 2410 C CA . ILE A 1 310 ? -23.406 -10.555 -8.141 1 32.19 310 ILE A CA 1
ATOM 2411 C C . ILE A 1 310 ? -22.719 -9.422 -7.375 1 32.19 310 ILE A C 1
ATOM 2413 O O . ILE A 1 310 ? -23.328 -8.812 -6.488 1 32.19 310 ILE A O 1
ATOM 2417 N N . THR A 1 311 ? -21.781 -9.883 -6.699 1 34.91 311 THR A N 1
ATOM 2418 C CA . THR A 1 311 ? -20.969 -8.828 -6.109 1 34.91 311 THR A CA 1
ATOM 2419 C C . THR A 1 311 ? -20.562 -7.809 -7.168 1 34.91 311 THR A C 1
ATOM 2421 O O . THR A 1 311 ? -19.984 -8.172 -8.195 1 34.91 311 THR A O 1
ATOM 2424 N N . ILE A 1 312 ? -21.344 -6.934 -7.34 1 36.12 312 ILE A N 1
ATOM 2425 C CA . ILE A 1 312 ? -20.734 -5.773 -7.988 1 36.12 312 ILE A CA 1
ATOM 2426 C C . ILE A 1 312 ? -19.266 -5.668 -7.59 1 36.12 312 ILE A C 1
ATOM 2428 O O . ILE A 1 312 ? -18.953 -5.395 -6.43 1 36.12 312 ILE A O 1
ATOM 2432 N N . ASN A 1 313 ? -18.578 -6.801 -8.195 1 39.34 313 ASN A N 1
ATOM 2433 C CA . ASN A 1 313 ? -17.141 -6.672 -7.977 1 39.34 313 ASN A CA 1
ATOM 2434 C C . ASN A 1 313 ? -16.672 -5.227 -8.141 1 39.34 313 ASN A C 1
ATOM 2436 O O . ASN A 1 313 ? -16.703 -4.68 -9.242 1 39.34 313 ASN A O 1
ATOM 2440 N N . ILE A 1 314 ? -16.969 -4.504 -7.164 1 34.81 314 ILE A N 1
ATOM 2441 C CA . ILE A 1 314 ? -16.266 -3.227 -7.141 1 34.81 314 ILE A CA 1
ATOM 2442 C C . ILE A 1 314 ? -14.789 -3.457 -6.844 1 34.81 314 ILE A C 1
ATOM 2444 O O . ILE A 1 314 ? -14.43 -3.898 -5.746 1 34.81 314 ILE A O 1
ATOM 2448 N N . ASN A 1 315 ? -14.172 -4.07 -7.883 1 39.19 315 ASN A N 1
ATOM 2449 C CA . ASN A 1 315 ? -12.75 -4.398 -7.766 1 39.19 315 ASN A CA 1
ATOM 2450 C C . ASN A 1 315 ? -11.898 -3.148 -7.574 1 39.19 315 ASN A C 1
ATOM 2452 O O . ASN A 1 315 ? -12.047 -2.174 -8.312 1 39.19 315 ASN A O 1
ATOM 2456 N N . ILE A 1 316 ? -11.367 -2.961 -6.445 1 35.38 316 ILE A N 1
ATOM 2457 C CA . ILE A 1 316 ? -10.297 -2.004 -6.16 1 35.38 316 ILE A CA 1
ATOM 2458 C C . ILE A 1 316 ? -9.016 -2.439 -6.863 1 35.38 316 ILE A C 1
ATOM 2460 O O . ILE A 1 316 ? -8.242 -3.238 -6.324 1 35.38 316 ILE A O 1
ATOM 2464 N N . THR A 1 317 ? -9.227 -3.068 -8.109 1 39.38 317 THR A N 1
ATOM 2465 C CA . THR A 1 317 ? -7.996 -3.645 -8.641 1 39.38 317 THR A CA 1
ATOM 2466 C C . THR A 1 317 ? -6.98 -2.551 -8.961 1 39.38 317 THR A C 1
ATOM 2468 O O . THR A 1 317 ? -7.355 -1.402 -9.203 1 39.38 317 THR A O 1
ATOM 2471 N N . SER A 1 318 ? -5.812 -2.756 -8.594 1 43.22 318 SER A N 1
ATOM 2472 C CA . SER A 1 318 ? -4.664 -1.977 -9.047 1 43.22 318 SER A CA 1
ATOM 2473 C C . SER A 1 318 ? -4.758 -1.661 -10.531 1 43.22 318 SER A C 1
ATOM 2475 O O . SER A 1 318 ? -5.32 -2.443 -11.305 1 43.22 318 SER A O 1
ATOM 2477 N N . PRO A 1 319 ? -4.684 -0.452 -10.82 1 42.19 319 PRO A N 1
ATOM 2478 C CA . PRO A 1 319 ? -4.672 -0.112 -12.25 1 42.19 319 PRO A CA 1
ATOM 2479 C C . PRO A 1 319 ? -3.945 -1.151 -13.102 1 42.19 319 PRO A C 1
ATOM 2481 O O . PRO A 1 319 ? -4.176 -1.236 -14.305 1 42.19 319 PRO A O 1
ATOM 2484 N N . HIS A 1 320 ? -3.152 -1.785 -12.477 1 44.09 320 HIS A N 1
ATOM 2485 C CA . HIS A 1 320 ? -2.379 -2.756 -13.242 1 44.09 320 HIS A CA 1
ATOM 2486 C C . HIS A 1 320 ? -3.084 -4.105 -13.289 1 44.09 320 HIS A C 1
ATOM 2488 O O . HIS A 1 320 ? -2.592 -5.047 -13.922 1 44.09 320 HIS A O 1
ATOM 2494 N N . ASP A 1 321 ? -4.16 -3.977 -12.445 1 51.62 321 ASP A N 1
ATOM 2495 C CA . ASP A 1 321 ? -4.816 -5.281 -12.406 1 51.62 321 ASP A CA 1
ATOM 2496 C C . ASP A 1 321 ? -5.672 -5.504 -13.656 1 51.62 321 ASP A C 1
ATOM 2498 O O . ASP A 1 321 ? -6.211 -4.551 -14.219 1 51.62 321 ASP A O 1
ATOM 2502 N N . CYS A 1 322 ? -5.484 -6.645 -14.344 1 54.16 322 CYS A N 1
ATOM 2503 C CA . CYS A 1 322 ? -6.008 -7.246 -15.562 1 54.16 322 CYS A CA 1
ATOM 2504 C C . CYS A 1 322 ? -7.531 -7.246 -15.562 1 54.16 322 CYS A C 1
ATOM 2506 O O . CYS A 1 322 ? -8.156 -7.547 -16.578 1 54.16 322 CYS A O 1
ATOM 2508 N N . CYS A 1 323 ? -8.148 -6.555 -14.43 1 63 323 CYS A N 1
ATOM 2509 C CA . CYS A 1 323 ? -9.57 -6.875 -14.438 1 63 323 CYS A CA 1
ATOM 2510 C C . CYS A 1 323 ? -10.414 -5.613 -14.305 1 63 323 CYS A C 1
ATOM 2512 O O . CYS A 1 323 ? -11.492 -5.648 -13.711 1 63 323 CYS A O 1
ATOM 2514 N N . GLN A 1 324 ? -9.898 -4.508 -14.969 1 66.81 324 GLN A N 1
ATOM 2515 C CA . GLN A 1 324 ? -10.617 -3.248 -14.797 1 66.81 324 GLN A CA 1
ATOM 2516 C C . GLN A 1 324 ? -11.961 -3.277 -15.516 1 66.81 324 GLN A C 1
ATOM 2518 O O . GLN A 1 324 ? -12.875 -2.525 -15.164 1 66.81 324 GLN A O 1
ATOM 2523 N N . ASP A 1 325 ? -12.055 -4.129 -16.5 1 70 325 ASP A N 1
ATOM 2524 C CA . ASP A 1 325 ? -13.281 -4.191 -17.281 1 70 325 ASP A CA 1
ATOM 2525 C C . ASP A 1 325 ? -14.219 -5.277 -16.75 1 70 325 ASP A C 1
ATOM 2527 O O . ASP A 1 325 ? -15.297 -5.504 -17.312 1 70 325 ASP A O 1
ATOM 2531 N N . CYS A 1 326 ? -13.789 -5.871 -15.648 1 72.81 326 CYS A N 1
ATOM 2532 C CA . CYS A 1 326 ? -14.633 -6.902 -15.055 1 72.81 326 CYS A CA 1
ATOM 2533 C C . CYS A 1 326 ? -15.453 -6.34 -13.906 1 72.81 326 CYS A C 1
ATOM 2535 O O . CYS A 1 326 ? -14.906 -5.793 -12.945 1 72.81 326 CYS A O 1
ATOM 2537 N N . GLY A 1 327 ? -16.781 -6.285 -13.992 1 78.62 327 GLY A N 1
ATOM 2538 C CA . GLY A 1 327 ? -17.656 -5.773 -12.945 1 78.62 327 GLY A CA 1
ATOM 2539 C C . GLY A 1 327 ? -17.75 -4.262 -12.938 1 78.62 327 GLY A C 1
ATOM 2540 O O . GLY A 1 327 ? -17.781 -3.633 -14 1 78.62 327 GLY A O 1
ATOM 2541 N N . TYR A 1 328 ? -18.047 -3.73 -11.789 1 80.94 328 TYR A N 1
ATOM 2542 C CA . TYR A 1 328 ? -18.094 -2.287 -11.586 1 80.94 328 TYR A CA 1
ATOM 2543 C C . TYR A 1 328 ? -16.797 -1.773 -10.977 1 80.94 328 TYR A C 1
ATOM 2545 O O . TYR A 1 328 ? -16.5 -2.07 -9.82 1 80.94 328 TYR A O 1
ATOM 2553 N N . TYR A 1 329 ? -16.078 -1.051 -11.734 1 78.12 329 TYR A N 1
ATOM 2554 C CA . TYR A 1 329 ? -14.711 -0.666 -11.367 1 78.12 329 TYR A CA 1
ATOM 2555 C C . TYR A 1 329 ? -14.68 0.756 -10.82 1 78.12 329 TYR A C 1
ATOM 2557 O O . TYR A 1 329 ? -15.336 1.65 -11.352 1 78.12 329 TYR A O 1
ATOM 2565 N N . TYR A 1 330 ? -13.969 0.925 -9.695 1 79 330 TYR A N 1
ATOM 2566 C CA . TYR A 1 330 ? -13.57 2.254 -9.242 1 79 330 TYR A CA 1
ATOM 2567 C C . TYR A 1 330 ? -12.078 2.307 -8.953 1 79 330 TYR A C 1
ATOM 2569 O O . TYR A 1 330 ? -11.477 1.3 -8.57 1 79 330 TYR A O 1
ATOM 2577 N N . GLU A 1 331 ? -11.5 3.295 -9.07 1 72.19 331 GLU A N 1
ATOM 2578 C CA . GLU A 1 331 ? -10.039 3.412 -9.078 1 72.19 331 GLU A CA 1
ATOM 2579 C C . GLU A 1 331 ? -9.492 3.564 -7.664 1 72.19 331 GLU A C 1
ATOM 2581 O O . GLU A 1 331 ? -9.891 4.473 -6.934 1 72.19 331 GLU A O 1
ATOM 2586 N N . GLY A 1 332 ? -8.609 2.676 -7.375 1 70 332 GLY A N 1
ATOM 2587 C CA . GLY A 1 332 ? -7.793 2.842 -6.184 1 70 332 GLY A CA 1
ATOM 2588 C C . GLY A 1 332 ? -8.602 2.873 -4.902 1 70 332 GLY A C 1
ATOM 2589 O O . GLY A 1 332 ? -9.445 2.002 -4.672 1 70 332 GLY A O 1
ATOM 2590 N N . ASP A 1 333 ? -8.258 3.818 -4.039 1 75.19 333 ASP A N 1
ATOM 2591 C CA . ASP A 1 333 ? -8.922 3.965 -2.744 1 75.19 333 ASP A CA 1
ATOM 2592 C C . ASP A 1 333 ? -9.852 5.172 -2.74 1 75.19 333 ASP A C 1
ATOM 2594 O O . ASP A 1 333 ? -10.078 5.789 -1.696 1 75.19 333 ASP A O 1
ATOM 2598 N N . ASP A 1 334 ? -10.406 5.445 -3.928 1 81.31 334 ASP A N 1
ATOM 2599 C CA . ASP A 1 334 ? -11.367 6.535 -4.051 1 81.31 334 ASP A CA 1
ATOM 2600 C C . ASP A 1 334 ? -12.758 6.098 -3.592 1 81.31 334 ASP A C 1
ATOM 2602 O O . ASP A 1 334 ? -13.516 5.527 -4.371 1 81.31 334 ASP A O 1
ATOM 2606 N N . GLY A 1 335 ? -13.078 6.434 -2.381 1 84.88 335 GLY A N 1
ATOM 2607 C CA . GLY A 1 335 ? -14.328 5.996 -1.779 1 84.88 335 GLY A CA 1
ATOM 2608 C C . GLY A 1 335 ? -15.547 6.641 -2.406 1 84.88 335 GLY A C 1
ATOM 2609 O O . GLY A 1 335 ? -16.625 6.031 -2.451 1 84.88 335 GLY A O 1
ATOM 2610 N N . TYR A 1 336 ? -15.406 7.863 -2.908 1 88.25 336 TYR A N 1
ATOM 2611 C CA . TYR A 1 336 ? -16.531 8.531 -3.537 1 88.25 336 TYR A CA 1
ATOM 2612 C C . TYR A 1 336 ? -16.844 7.922 -4.898 1 88.25 336 TYR A C 1
ATOM 2614 O O . TYR A 1 336 ? -18.016 7.723 -5.246 1 88.25 336 TYR A O 1
ATOM 2622 N N . MET A 1 337 ? -15.773 7.633 -5.641 1 83.56 337 MET A N 1
ATOM 2623 C CA . MET A 1 337 ? -15.992 6.922 -6.898 1 83.56 337 MET A CA 1
ATOM 2624 C C . MET A 1 337 ? -16.625 5.559 -6.645 1 83.56 337 MET A C 1
ATOM 2626 O O . MET A 1 337 ? -17.516 5.137 -7.379 1 83.56 337 MET A O 1
ATOM 2630 N N . GLY A 1 338 ? -16.125 4.867 -5.578 1 84.88 338 GLY A N 1
ATOM 2631 C CA . GLY A 1 338 ? -16.719 3.596 -5.199 1 84.88 338 GLY A CA 1
ATOM 2632 C C . GLY A 1 338 ? -18.188 3.701 -4.863 1 84.88 338 GLY A C 1
ATOM 2633 O O . GLY A 1 338 ? -19 2.889 -5.32 1 84.88 338 GLY A O 1
ATOM 2634 N N . ARG A 1 339 ? -18.531 4.707 -4.094 1 86 339 ARG A N 1
ATOM 2635 C CA . ARG A 1 339 ? -19.922 4.961 -3.736 1 86 339 ARG A CA 1
ATOM 2636 C C . ARG A 1 339 ? -20.781 5.156 -4.984 1 86 339 ARG A C 1
ATOM 2638 O O . ARG A 1 339 ? -21.859 4.562 -5.105 1 86 339 ARG A O 1
ATOM 2645 N N . ASP A 1 340 ? -20.297 5.938 -5.898 1 86.75 340 ASP A N 1
ATOM 2646 C CA . ASP A 1 340 ? -21.062 6.246 -7.105 1 86.75 340 ASP A CA 1
ATOM 2647 C C . ASP A 1 340 ? -21.234 5.008 -7.977 1 86.75 340 ASP A C 1
ATOM 2649 O O . ASP A 1 340 ? -22.297 4.797 -8.562 1 86.75 340 ASP A O 1
ATOM 2653 N N . LYS A 1 341 ? -20.219 4.203 -8.055 1 85.12 341 LYS A N 1
ATOM 2654 C CA . LYS A 1 341 ? -20.297 2.967 -8.828 1 85.12 341 LYS A CA 1
ATOM 2655 C C . LYS A 1 341 ? -21.266 1.976 -8.18 1 85.12 341 LYS A C 1
ATOM 2657 O O . LYS A 1 341 ? -22 1.271 -8.875 1 85.12 341 LYS A O 1
ATOM 2662 N N . LEU A 1 342 ? -21.203 1.884 -6.898 1 85.44 342 LEU A N 1
ATOM 2663 C CA . LEU A 1 342 ? -22.141 1.018 -6.191 1 85.44 342 LEU A CA 1
ATOM 2664 C C . LEU A 1 342 ? -23.562 1.493 -6.387 1 85.44 342 LEU A C 1
ATOM 2666 O O . LEU A 1 342 ? -24.469 0.681 -6.594 1 85.44 342 LEU A O 1
ATOM 2670 N N . ARG A 1 343 ? -23.75 2.754 -6.316 1 84.88 343 ARG A N 1
ATOM 2671 C CA . ARG A 1 343 ? -25.062 3.328 -6.582 1 84.88 343 ARG A CA 1
ATOM 2672 C C . ARG A 1 343 ? -25.531 2.973 -7.984 1 84.88 343 ARG A C 1
ATOM 2674 O O . ARG A 1 343 ? -26.688 2.568 -8.172 1 84.88 343 ARG A O 1
ATOM 2681 N N . GLU A 1 344 ? -24.672 3.172 -8.891 1 83.69 344 GLU A N 1
ATOM 2682 C CA . GLU A 1 344 ? -24.969 2.807 -10.266 1 83.69 344 GLU A CA 1
ATOM 2683 C C . GLU A 1 344 ? -25.391 1.341 -10.367 1 83.69 344 GLU A C 1
ATOM 2685 O O . GLU A 1 344 ? -26.391 1.017 -11.016 1 83.69 344 GLU A O 1
ATOM 2690 N N . ALA A 1 345 ? -24.641 0.473 -9.742 1 83.75 345 ALA A N 1
ATOM 2691 C CA . ALA A 1 345 ? -24.938 -0.956 -9.766 1 83.75 345 ALA A CA 1
ATOM 2692 C C . ALA A 1 345 ? -26.312 -1.242 -9.172 1 83.75 345 ALA A C 1
ATOM 2694 O O . ALA A 1 345 ? -27.109 -1.986 -9.758 1 83.75 345 ALA A O 1
ATOM 2695 N N . ILE A 1 346 ? -26.609 -0.662 -8.109 1 80.94 346 ILE A N 1
ATOM 2696 C CA . ILE A 1 346 ? -27.875 -0.901 -7.41 1 80.94 346 ILE A CA 1
ATOM 2697 C C . ILE A 1 346 ? -29.047 -0.451 -8.281 1 80.94 346 ILE A C 1
ATOM 2699 O O . ILE A 1 346 ? -30.062 -1.136 -8.352 1 80.94 346 ILE A O 1
ATOM 2703 N N . LEU A 1 347 ? -28.844 0.57 -8.977 1 81.5 347 LEU A N 1
ATOM 2704 C CA . LEU A 1 347 ? -29.953 1.19 -9.703 1 81.5 347 LEU A CA 1
ATOM 2705 C C . LEU A 1 347 ? -30.125 0.556 -11.078 1 81.5 347 LEU A C 1
ATOM 2707 O O . LEU A 1 347 ? -31.234 0.495 -11.609 1 81.5 347 LEU A O 1
ATOM 2711 N N . THR A 1 348 ? -29.016 0.074 -11.609 1 84.62 348 THR A N 1
ATOM 2712 C CA . THR A 1 348 ? -29.109 -0.213 -13.039 1 84.62 348 THR A CA 1
ATOM 2713 C C . THR A 1 348 ? -28.766 -1.673 -13.32 1 84.62 348 THR A C 1
ATOM 2715 O O . THR A 1 348 ? -29.031 -2.176 -14.414 1 84.62 348 THR A O 1
ATOM 2718 N N . HIS A 1 349 ? -28.234 -2.406 -12.406 1 84.12 349 HIS A N 1
ATOM 2719 C CA . HIS A 1 349 ? -27.734 -3.752 -12.664 1 84.12 349 HIS A CA 1
ATOM 2720 C C . HIS A 1 349 ? -28.828 -4.656 -13.211 1 84.12 349 HIS A C 1
ATOM 2722 O O . HIS A 1 349 ? -28.609 -5.387 -14.18 1 84.12 349 HIS A O 1
ATOM 2728 N N . ASP A 1 350 ? -30 -4.574 -12.656 1 84.38 350 ASP A N 1
ATOM 2729 C CA . ASP A 1 350 ? -31.109 -5.438 -13.07 1 84.38 350 ASP A CA 1
ATOM 2730 C C . ASP A 1 350 ? -31.469 -5.199 -14.531 1 84.38 350 ASP A C 1
ATOM 2732 O O . ASP A 1 350 ? -31.656 -6.152 -15.289 1 84.38 350 ASP A O 1
ATOM 2736 N N . SER A 1 351 ? -31.547 -3.996 -14.883 1 88.94 351 SER A N 1
ATOM 2737 C CA . SER A 1 351 ? -31.938 -3.658 -16.25 1 88.94 351 SER A CA 1
ATOM 2738 C C . SER A 1 351 ? -30.812 -3.959 -17.234 1 88.94 351 SER A C 1
ATOM 2740 O O . SER A 1 351 ? -31.062 -4.09 -18.438 1 88.94 351 SER A O 1
ATOM 2742 N N . ASN A 1 352 ? -29.625 -4.113 -16.734 1 87 352 ASN A N 1
ATOM 2743 C CA . ASN A 1 352 ? -28.469 -4.316 -17.609 1 87 352 ASN A CA 1
ATOM 2744 C C . ASN A 1 352 ? -27.891 -5.711 -17.438 1 87 352 ASN A C 1
ATOM 2746 O O . ASN A 1 352 ? -26.75 -5.965 -17.828 1 87 352 ASN A O 1
ATOM 2750 N N . LEU A 1 353 ? -28.562 -6.523 -16.906 1 84.38 353 LEU A N 1
ATOM 2751 C CA . LEU A 1 353 ? -28.047 -7.805 -16.438 1 84.38 353 LEU A CA 1
ATOM 2752 C C . LEU A 1 353 ? -27.484 -8.609 -17.609 1 84.38 353 LEU A C 1
ATOM 2754 O O . LEU A 1 353 ? -26.406 -9.195 -17.484 1 84.38 353 LEU A O 1
ATOM 2758 N N . ASP A 1 354 ? -28.172 -8.625 -18.719 1 84.56 354 ASP A N 1
ATOM 2759 C CA . ASP A 1 354 ? -27.719 -9.398 -19.875 1 84.56 354 ASP A CA 1
ATOM 2760 C C . ASP A 1 354 ? -26.375 -8.867 -20.391 1 84.56 354 ASP A C 1
ATOM 2762 O O . ASP A 1 354 ? -25.469 -9.641 -20.672 1 84.56 354 ASP A O 1
ATOM 2766 N N . ALA A 1 355 ? -26.391 -7.578 -20.531 1 84.19 355 ALA A N 1
ATOM 2767 C CA . ALA A 1 355 ? -25.156 -6.961 -21 1 84.19 355 ALA A CA 1
ATOM 2768 C C . ALA A 1 355 ? -24.016 -7.191 -20.016 1 84.19 355 ALA A C 1
ATOM 2770 O O . ALA A 1 355 ? -22.875 -7.453 -20.406 1 84.19 355 ALA A O 1
ATOM 2771 N N . TYR A 1 356 ? -24.266 -7.094 -18.75 1 82.88 356 TYR A N 1
ATOM 2772 C CA . TYR A 1 356 ? -23.266 -7.352 -17.703 1 82.88 356 TYR A CA 1
ATOM 2773 C C . TYR A 1 356 ? -22.75 -8.781 -17.781 1 82.88 356 TYR A C 1
ATOM 2775 O O . TYR A 1 356 ? -21.547 -9.016 -17.734 1 82.88 356 TYR A O 1
ATOM 2783 N N . ASN A 1 357 ? -23.625 -9.672 -17.938 1 80.38 357 ASN A N 1
ATOM 2784 C CA . ASN A 1 357 ? -23.25 -11.078 -18 1 80.38 357 ASN A CA 1
ATOM 2785 C C . ASN A 1 357 ? -22.406 -11.383 -19.234 1 80.38 357 ASN A C 1
ATOM 2787 O O . ASN A 1 357 ? -21.469 -12.18 -19.172 1 80.38 357 ASN A O 1
ATOM 2791 N N . ALA A 1 358 ? -22.75 -10.789 -20.312 1 82.25 358 ALA A N 1
ATOM 2792 C CA . ALA A 1 358 ? -21.953 -10.969 -21.531 1 82.25 358 ALA A CA 1
ATOM 2793 C C . ALA A 1 358 ? -20.531 -10.477 -21.328 1 82.25 358 ALA A C 1
ATOM 2795 O O . ALA A 1 358 ? -19.578 -11.164 -21.703 1 82.25 358 ALA A O 1
ATOM 2796 N N . LYS A 1 359 ? -20.375 -9.32 -20.703 1 78.88 359 LYS A N 1
ATOM 2797 C CA . LYS A 1 359 ? -19.047 -8.773 -20.422 1 78.88 359 LYS A CA 1
ATOM 2798 C C . LYS A 1 359 ? -18.297 -9.641 -19.422 1 78.88 359 LYS A C 1
ATOM 2800 O O . LYS A 1 359 ? -17.094 -9.836 -19.547 1 78.88 359 LYS A O 1
ATOM 2805 N N . ALA A 1 360 ? -19.016 -10.086 -18.469 1 77.88 360 ALA A N 1
ATOM 2806 C CA . ALA A 1 360 ? -18.422 -10.945 -17.453 1 77.88 360 ALA A CA 1
ATOM 2807 C C . ALA A 1 360 ? -17.875 -12.227 -18.062 1 77.88 360 ALA A C 1
ATOM 2809 O O . ALA A 1 360 ? -16.797 -12.703 -17.672 1 77.88 360 ALA A O 1
ATOM 2810 N N . ARG A 1 361 ? -18.547 -12.758 -19.016 1 79.62 361 ARG A N 1
ATOM 2811 C CA . ARG A 1 361 ? -18.109 -13.977 -19.688 1 79.62 361 ARG A CA 1
ATOM 2812 C C . ARG A 1 361 ? -16.812 -13.734 -20.469 1 79.62 361 ARG A C 1
ATOM 2814 O O . ARG A 1 361 ? -15.914 -14.578 -20.453 1 79.62 361 ARG A O 1
ATOM 2821 N N . GLU A 1 362 ? -16.812 -12.594 -21.062 1 78.44 362 GLU A N 1
ATOM 2822 C CA . GLU A 1 362 ? -15.602 -12.227 -21.797 1 78.44 362 GLU A CA 1
ATOM 2823 C C . GLU A 1 362 ? -14.414 -12.062 -20.844 1 78.44 362 GLU A C 1
ATOM 2825 O O . GLU A 1 362 ? -13.312 -12.523 -21.141 1 78.44 362 GLU A O 1
ATOM 2830 N N . CYS A 1 363 ? -14.656 -11.5 -19.766 1 76.56 363 CYS A N 1
ATOM 2831 C CA . CYS A 1 363 ? -13.617 -11.258 -18.781 1 76.56 363 CYS A CA 1
ATOM 2832 C C . CYS A 1 363 ? -13.102 -12.578 -18.203 1 76.56 363 CYS A C 1
ATOM 2834 O O . CYS A 1 363 ? -11.891 -12.789 -18.109 1 76.56 363 CYS A O 1
ATOM 2836 N N . VAL A 1 364 ? -13.977 -13.43 -17.859 1 78.75 364 VAL A N 1
ATOM 2837 C CA . VAL A 1 364 ? -13.602 -14.695 -17.234 1 78.75 364 VAL A CA 1
ATOM 2838 C C . VAL A 1 364 ? -12.828 -15.555 -18.234 1 78.75 364 VAL A C 1
ATOM 2840 O O . VAL A 1 364 ? -11.852 -16.219 -17.859 1 78.75 364 VAL A O 1
ATOM 2843 N N . TRP A 1 365 ? -13.25 -15.508 -19.484 1 84.38 365 TRP A N 1
ATOM 2844 C CA . TRP A 1 365 ? -12.594 -16.281 -20.531 1 84.38 365 TRP A CA 1
ATOM 2845 C C . TRP A 1 365 ? -11.109 -15.945 -20.609 1 84.38 365 TRP A C 1
ATOM 2847 O O . TRP A 1 365 ? -10.273 -16.828 -20.797 1 84.38 365 TRP A O 1
ATOM 2857 N N . ARG A 1 366 ? -10.773 -14.75 -20.344 1 82.38 366 ARG A N 1
ATOM 2858 C CA . ARG A 1 366 ? -9.398 -14.273 -20.453 1 82.38 366 ARG A CA 1
ATOM 2859 C C . ARG A 1 366 ? -8.484 -15 -19.469 1 82.38 366 ARG A C 1
ATOM 2861 O O . ARG A 1 366 ? -7.289 -15.164 -19.734 1 82.38 366 ARG A O 1
ATOM 2868 N N . TYR A 1 367 ? -9.07 -15.586 -18.422 1 84.5 367 TYR A N 1
ATOM 2869 C CA . TYR A 1 367 ? -8.242 -16.125 -17.359 1 84.5 367 TYR A CA 1
ATOM 2870 C C . TYR A 1 367 ? -8.398 -17.641 -17.266 1 84.5 367 TYR A C 1
ATOM 2872 O O . TYR A 1 367 ? -7.758 -18.297 -16.438 1 84.5 367 TYR A O 1
ATOM 2880 N N . THR A 1 368 ? -9.141 -18.219 -18.156 1 88.31 368 THR A N 1
ATOM 2881 C CA . THR A 1 368 ? -9.461 -19.641 -18.047 1 88.31 368 THR A CA 1
ATOM 2882 C C . THR A 1 368 ? -8.266 -20.484 -18.469 1 88.31 368 THR A C 1
ATOM 2884 O O . THR A 1 368 ? -7.523 -20.109 -19.375 1 88.31 368 THR A O 1
ATOM 2887 N N . PRO A 1 369 ? -8.172 -21.672 -17.844 1 92.81 369 PRO A N 1
ATOM 2888 C CA . PRO A 1 369 ? -7.066 -22.578 -18.188 1 92.81 369 PRO A CA 1
ATOM 2889 C C . PRO A 1 369 ? -7.168 -23.109 -19.609 1 92.81 369 PRO A C 1
ATOM 2891 O O . PRO A 1 369 ? -6.191 -23.641 -20.156 1 92.81 369 PRO A O 1
ATOM 2894 N N . VAL A 1 370 ? -8.305 -23.031 -20.281 1 92.88 370 VAL A N 1
ATOM 2895 C CA . VAL A 1 370 ? -8.469 -23.641 -21.594 1 92.88 370 VAL A CA 1
ATOM 2896 C C . VAL A 1 370 ? -8.375 -22.562 -22.688 1 92.88 370 VAL A C 1
ATOM 2898 O O . VAL A 1 370 ? -8.484 -22.875 -23.875 1 92.88 370 VAL A O 1
ATOM 2901 N N . ASN A 1 371 ? -8.281 -21.297 -22.281 1 90.56 371 ASN A N 1
ATOM 2902 C CA . ASN A 1 371 ? -8.016 -20.25 -23.266 1 90.56 371 ASN A CA 1
ATOM 2903 C C . ASN A 1 371 ? -6.707 -20.5 -24.016 1 90.56 371 ASN A C 1
ATOM 2905 O O . ASN A 1 371 ? -5.648 -20.609 -23.391 1 90.56 371 ASN A O 1
ATOM 2909 N N . PRO A 1 372 ? -6.75 -20.516 -25.328 1 92.5 372 PRO A N 1
ATOM 2910 C CA . PRO A 1 372 ? -5.547 -20.828 -26.109 1 92.5 372 PRO A CA 1
ATOM 2911 C C . PRO A 1 372 ? -4.41 -19.844 -25.844 1 92.5 372 PRO A C 1
ATOM 2913 O O . PRO A 1 372 ? -3.234 -20.219 -25.891 1 92.5 372 PRO A O 1
ATOM 2916 N N . ASP A 1 373 ? -4.727 -18.609 -25.562 1 90.62 373 ASP A N 1
ATOM 2917 C CA . ASP A 1 373 ? -3.691 -17.625 -25.266 1 90.62 373 ASP A CA 1
ATOM 2918 C C . ASP A 1 373 ? -2.953 -17.984 -23.969 1 90.62 373 ASP A C 1
ATOM 2920 O O . ASP A 1 373 ? -1.727 -17.875 -23.906 1 90.62 373 ASP A O 1
ATOM 2924 N N . ASN A 1 374 ? -3.691 -18.375 -22.984 1 93.38 374 ASN A N 1
ATOM 2925 C CA . ASN A 1 374 ? -3.062 -18.812 -21.734 1 93.38 374 ASN A CA 1
ATOM 2926 C C . ASN A 1 374 ? -2.223 -20.062 -21.938 1 93.38 374 ASN A C 1
ATOM 2928 O O . ASN A 1 374 ? -1.107 -20.156 -21.422 1 93.38 374 ASN A O 1
ATOM 2932 N N . ILE A 1 375 ? -2.805 -21.031 -22.641 1 95.25 375 ILE A N 1
ATOM 2933 C CA . ILE A 1 375 ? -2.105 -22.281 -22.938 1 95.25 375 ILE A CA 1
ATOM 2934 C C . ILE A 1 375 ? -0.787 -21.984 -23.641 1 95.25 375 ILE A C 1
ATOM 2936 O O . ILE A 1 375 ? 0.268 -22.469 -23.25 1 95.25 375 ILE A O 1
ATOM 2940 N N . TYR A 1 376 ? -0.862 -21.109 -24.594 1 93.88 376 TYR A N 1
ATOM 2941 C CA . TYR A 1 376 ? 0.324 -20.734 -25.359 1 93.88 376 TYR A CA 1
ATOM 2942 C C . TYR A 1 376 ? 1.382 -20.125 -24.453 1 93.88 376 TYR A C 1
ATOM 2944 O O . TYR A 1 376 ? 2.557 -20.5 -24.516 1 93.88 376 TYR A O 1
ATOM 2952 N N . GLU A 1 377 ? 0.991 -19.219 -23.656 1 94.56 377 GLU A N 1
ATOM 2953 C CA . GLU A 1 377 ? 1.944 -18.5 -22.812 1 94.56 377 GLU A CA 1
ATOM 2954 C C . GLU A 1 377 ? 2.578 -19.422 -21.781 1 94.56 377 GLU A C 1
ATOM 2956 O O . GLU A 1 377 ? 3.777 -19.344 -21.516 1 94.56 377 GLU A O 1
ATOM 2961 N N . TRP A 1 378 ? 1.852 -20.281 -21.203 1 96.56 378 TRP A N 1
ATOM 2962 C CA . TRP A 1 378 ? 2.396 -21.203 -20.203 1 96.56 378 TRP A CA 1
ATOM 2963 C C . TRP A 1 378 ? 3.322 -22.234 -20.859 1 96.56 378 TRP A C 1
ATOM 2965 O O . TRP A 1 378 ? 4.352 -22.594 -20.281 1 96.56 378 TRP A O 1
ATOM 2975 N N . ASP A 1 379 ? 2.967 -22.656 -22.078 1 96.31 379 ASP A N 1
ATOM 2976 C CA . ASP A 1 379 ? 3.879 -23.516 -22.828 1 96.31 379 ASP A CA 1
ATOM 2977 C C . ASP A 1 379 ? 5.195 -22.812 -23.109 1 96.31 379 ASP A C 1
ATOM 2979 O O . ASP A 1 379 ? 6.27 -23.391 -22.969 1 96.31 379 ASP A O 1
ATOM 2983 N N . ARG A 1 380 ? 5.055 -21.625 -23.531 1 95.62 380 ARG A N 1
ATOM 2984 C CA . ARG A 1 380 ? 6.242 -20.828 -23.828 1 95.62 380 ARG A CA 1
ATOM 2985 C C . ARG A 1 380 ? 7.121 -20.688 -22.594 1 95.62 380 ARG A C 1
ATOM 2987 O O . ARG A 1 380 ? 8.344 -20.812 -22.672 1 95.62 380 ARG A O 1
ATOM 2994 N N . LEU A 1 381 ? 6.547 -20.391 -21.422 1 96.81 381 LEU A N 1
ATOM 2995 C CA . LEU A 1 381 ? 7.273 -20.266 -20.172 1 96.81 381 LEU A CA 1
ATOM 2996 C C . LEU A 1 381 ? 7.992 -21.562 -19.812 1 96.81 381 LEU A C 1
ATOM 2998 O O . LEU A 1 381 ? 9.141 -21.531 -19.375 1 96.81 381 LEU A O 1
ATOM 3002 N N . LEU A 1 382 ? 7.344 -22.688 -20.031 1 97.94 382 LEU A N 1
ATOM 3003 C CA . LEU A 1 382 ? 7.938 -23.984 -19.75 1 97.94 382 LEU A CA 1
ATOM 3004 C C . LEU A 1 382 ? 9.109 -24.266 -20.688 1 97.94 382 LEU A C 1
ATOM 3006 O O . LEU A 1 382 ? 10.18 -24.688 -20.25 1 97.94 382 LEU A O 1
ATOM 3010 N N . ASP A 1 383 ? 8.875 -23.953 -21.984 1 97.19 383 ASP A N 1
ATOM 3011 C CA . ASP A 1 383 ? 9.938 -24.141 -22.969 1 97.19 383 ASP A CA 1
ATOM 3012 C C . ASP A 1 383 ? 11.164 -23.312 -22.625 1 97.19 383 ASP A C 1
ATOM 3014 O O . ASP A 1 383 ? 12.297 -23.797 -22.672 1 97.19 383 ASP A O 1
ATOM 3018 N N . GLU A 1 384 ? 10.898 -22.094 -22.281 1 96.06 384 GLU A N 1
ATOM 3019 C CA . GLU A 1 384 ? 11.992 -21.203 -21.906 1 96.06 384 GLU A CA 1
ATOM 3020 C C . GLU A 1 384 ? 12.734 -21.719 -20.688 1 96.06 384 GLU A C 1
ATOM 3022 O O . GLU A 1 384 ? 13.969 -21.703 -20.641 1 96.06 384 GLU A O 1
ATOM 3027 N N . LEU A 1 385 ? 12.023 -22.172 -19.719 1 97.88 385 LEU A N 1
ATOM 3028 C CA . LEU A 1 385 ? 12.617 -22.703 -18.484 1 97.88 385 LEU A CA 1
ATOM 3029 C C . LEU A 1 385 ? 13.508 -23.906 -18.797 1 97.88 385 LEU A C 1
ATOM 3031 O O . LEU A 1 385 ? 14.672 -23.938 -18.375 1 97.88 385 LEU A O 1
ATOM 3035 N N . VAL A 1 386 ? 13.008 -24.844 -19.531 1 97.5 386 VAL A N 1
ATOM 3036 C CA . VAL A 1 386 ? 13.703 -26.109 -19.766 1 97.5 386 VAL A CA 1
ATOM 3037 C C . VAL A 1 386 ? 14.906 -25.891 -20.672 1 97.5 386 VAL A C 1
ATOM 3039 O O . VAL A 1 386 ? 15.945 -26.531 -20.484 1 97.5 386 VAL A O 1
ATOM 3042 N N . THR A 1 387 ? 14.82 -24.938 -21.562 1 95.31 387 THR A N 1
ATOM 3043 C CA . THR A 1 387 ? 15.883 -24.75 -22.547 1 95.31 387 THR A CA 1
ATOM 3044 C C . THR A 1 387 ? 16.938 -23.781 -22.047 1 95.31 387 THR A C 1
ATOM 3046 O O . THR A 1 387 ? 18.031 -23.688 -22.594 1 95.31 387 THR A O 1
ATOM 3049 N N . SER A 1 388 ? 16.594 -23.078 -21.062 1 94.19 388 SER A N 1
ATOM 3050 C CA . SER A 1 388 ? 17.562 -22.125 -20.516 1 94.19 388 SER A CA 1
ATOM 3051 C C . SER A 1 388 ? 18.594 -22.828 -19.656 1 94.19 388 SER A C 1
ATOM 3053 O O . SER A 1 388 ? 18.266 -23.484 -18.656 1 94.19 388 SER A O 1
ATOM 3055 N N . PRO A 1 389 ? 19.844 -22.594 -20.016 1 94.12 389 PRO A N 1
ATOM 3056 C CA . PRO A 1 389 ? 20.859 -23.172 -19.156 1 94.12 389 PRO A CA 1
ATOM 3057 C C . PRO A 1 389 ? 20.984 -22.469 -17.812 1 94.12 389 PRO A C 1
ATOM 3059 O O . PRO A 1 389 ? 20.672 -21.281 -17.703 1 94.12 389 PRO A O 1
ATOM 3062 N N . ARG A 1 390 ? 21.375 -23.203 -16.875 1 94.12 390 ARG A N 1
ATOM 3063 C CA . ARG A 1 390 ? 21.656 -22.594 -15.578 1 94.12 390 ARG A CA 1
ATOM 3064 C C . ARG A 1 390 ? 22.891 -21.703 -15.656 1 94.12 390 ARG A C 1
ATOM 3066 O O . ARG A 1 390 ? 23.875 -22.047 -16.328 1 94.12 390 ARG A O 1
ATOM 3073 N N . THR A 1 391 ? 22.812 -20.562 -14.969 1 88.06 391 THR A N 1
ATOM 3074 C CA . THR A 1 391 ? 23.922 -19.625 -14.961 1 88.06 391 THR A CA 1
ATOM 3075 C C . THR A 1 391 ? 25.125 -20.203 -14.219 1 88.06 391 THR A C 1
ATOM 3077 O O . THR A 1 391 ? 24.984 -21.172 -13.461 1 88.06 391 THR A O 1
ATOM 3080 N N . PRO A 1 392 ? 26.312 -19.594 -14.461 1 87.88 392 PRO A N 1
ATOM 3081 C CA . PRO A 1 392 ? 27.484 -20.047 -13.703 1 87.88 392 PRO A CA 1
ATOM 3082 C C . PRO A 1 392 ? 27.297 -19.938 -12.195 1 87.88 392 PRO A C 1
ATOM 3084 O O . PRO A 1 392 ? 27.75 -20.812 -11.445 1 87.88 392 PRO A O 1
ATOM 3087 N N . GLU A 1 393 ? 26.625 -18.969 -11.773 1 84.62 393 GLU A N 1
ATOM 3088 C CA . GLU A 1 393 ? 26.375 -18.766 -10.352 1 84.62 393 GLU A CA 1
ATOM 3089 C C . GLU A 1 393 ? 25.484 -19.875 -9.797 1 84.62 393 GLU A C 1
ATOM 3091 O O . GLU A 1 393 ? 25.719 -20.375 -8.688 1 84.62 393 GLU A O 1
ATOM 3096 N N . GLN A 1 394 ? 24.5 -20.219 -10.555 1 88.94 394 GLN A N 1
ATOM 3097 C CA . GLN A 1 394 ? 23.609 -21.297 -10.141 1 88.94 394 GLN A CA 1
ATOM 3098 C C . GLN A 1 394 ? 24.344 -22.641 -10.086 1 88.94 394 GLN A C 1
ATOM 3100 O O . GLN A 1 394 ? 24.141 -23.438 -9.172 1 88.94 394 GLN A O 1
ATOM 3105 N N . GLN A 1 395 ? 25.203 -22.797 -11.039 1 92.12 395 GLN A N 1
ATOM 3106 C CA . GLN A 1 395 ? 25.984 -24.031 -11.094 1 92.12 395 GLN A CA 1
ATOM 3107 C C . GLN A 1 395 ? 26.953 -24.125 -9.914 1 92.12 395 GLN A C 1
ATOM 3109 O O . GLN A 1 395 ? 27.109 -25.188 -9.32 1 92.12 395 GLN A O 1
ATOM 3114 N N . GLU A 1 396 ? 27.547 -23 -9.648 1 91.31 396 GLU A N 1
ATOM 3115 C CA . GLU A 1 396 ? 28.453 -22.969 -8.516 1 91.31 396 GLU A CA 1
ATOM 3116 C C . GLU A 1 396 ? 27.719 -23.234 -7.207 1 91.31 396 GLU A C 1
ATOM 3118 O O . GLU A 1 396 ? 28.219 -23.969 -6.344 1 91.31 396 GLU A O 1
ATOM 3123 N N . ARG A 1 397 ? 26.609 -22.656 -7.059 1 90.19 397 ARG A N 1
ATOM 3124 C CA . ARG A 1 397 ? 25.797 -22.875 -5.867 1 90.19 397 ARG A CA 1
ATOM 3125 C C . ARG A 1 397 ? 25.453 -24.359 -5.703 1 90.19 397 ARG A C 1
ATOM 3127 O O . ARG A 1 397 ? 25.562 -24.906 -4.605 1 90.19 397 ARG A O 1
ATOM 3134 N N . LEU A 1 398 ? 25.078 -24.984 -6.801 1 92.94 398 LEU A N 1
ATOM 3135 C CA . LEU A 1 398 ? 24.703 -26.391 -6.77 1 92.94 398 LEU A CA 1
ATOM 3136 C C . LEU A 1 398 ? 25.922 -27.266 -6.488 1 92.94 398 LEU A C 1
ATOM 3138 O O . LEU A 1 398 ? 25.812 -28.266 -5.781 1 92.94 398 LEU A O 1
ATOM 3142 N N . ALA A 1 399 ? 27.031 -26.844 -7.055 1 91.88 399 ALA A N 1
ATOM 3143 C CA . ALA A 1 399 ? 28.266 -27.594 -6.84 1 91.88 399 ALA A CA 1
ATOM 3144 C C . ALA A 1 399 ? 28.656 -27.594 -5.367 1 91.88 399 ALA A C 1
ATOM 3146 O O . ALA A 1 399 ? 29.281 -28.547 -4.879 1 91.88 399 ALA A O 1
ATOM 3147 N N . ARG A 1 400 ? 28.266 -26.578 -4.633 1 91.81 400 ARG A N 1
ATOM 3148 C CA . ARG A 1 400 ? 28.641 -26.422 -3.23 1 91.81 400 ARG A CA 1
ATOM 3149 C C . ARG A 1 400 ? 27.531 -26.922 -2.309 1 91.81 400 ARG A C 1
ATOM 3151 O O . ARG A 1 400 ? 27.672 -26.891 -1.085 1 91.81 400 ARG A O 1
ATOM 3158 N N . SER A 1 401 ? 26.531 -27.406 -2.93 1 90.75 401 SER A N 1
ATOM 3159 C CA . SER A 1 401 ? 25.391 -27.828 -2.117 1 90.75 401 SER A CA 1
ATOM 3160 C C . SER A 1 401 ? 25.734 -29.031 -1.258 1 90.75 401 SER A C 1
ATOM 3162 O O . SER A 1 401 ? 26.297 -30.016 -1.754 1 90.75 401 SER A O 1
ATOM 3164 N N . PRO A 1 402 ? 25.406 -28.953 0.042 1 86.44 402 PRO A N 1
ATOM 3165 C CA . PRO A 1 402 ? 25.625 -30.125 0.887 1 86.44 402 PRO A CA 1
ATOM 3166 C C . PRO A 1 402 ? 24.719 -31.297 0.53 1 86.44 402 PRO A C 1
ATOM 3168 O O . PRO A 1 402 ? 24.891 -32.406 1.064 1 86.44 402 PRO A O 1
ATOM 3171 N N . HIS A 1 403 ? 23.844 -31.141 -0.303 1 81.69 403 HIS A N 1
ATOM 3172 C CA . HIS A 1 403 ? 22.859 -32.156 -0.658 1 81.69 403 HIS A CA 1
ATOM 3173 C C . HIS A 1 403 ? 23.281 -32.906 -1.91 1 81.69 403 HIS A C 1
ATOM 3175 O O . HIS A 1 403 ? 22.484 -33.656 -2.486 1 81.69 403 HIS A O 1
ATOM 3181 N N . ARG A 1 404 ? 24.516 -32.625 -2.297 1 73.44 404 ARG A N 1
ATOM 3182 C CA . ARG A 1 404 ? 25.078 -33.344 -3.436 1 73.44 404 ARG A CA 1
ATOM 3183 C C . ARG A 1 404 ? 25.375 -34.812 -3.08 1 73.44 404 ARG A C 1
ATOM 3185 O O . ARG A 1 404 ? 26.047 -35.094 -2.088 1 73.44 404 ARG A O 1
ATOM 3192 N N . THR A 1 405 ? 24.469 -35.688 -2.994 1 59.12 405 THR A N 1
ATOM 3193 C CA . THR A 1 405 ? 24.859 -37.062 -2.779 1 59.12 405 THR A CA 1
ATOM 3194 C C . THR A 1 405 ? 25.578 -37.625 -4.004 1 59.12 405 THR A C 1
ATOM 3196 O O . THR A 1 405 ? 25.234 -37.281 -5.141 1 59.12 405 THR A O 1
ATOM 3199 N N . MET B 1 1 ? 25.219 -18.062 57.844 1 17.59 1 MET B N 1
ATOM 3200 C CA . MET B 1 1 ? 26.484 -18.297 57.188 1 17.59 1 MET B CA 1
ATOM 3201 C C . MET B 1 1 ? 26.266 -18.719 55.719 1 17.59 1 MET B C 1
ATOM 3203 O O . MET B 1 1 ? 27.219 -19.078 55.031 1 17.59 1 MET B O 1
ATOM 3207 N N . THR B 1 2 ? 25.047 -19.234 55.406 1 20.25 2 THR B N 1
ATOM 3208 C CA . THR B 1 2 ? 24.859 -20.281 54.406 1 20.25 2 THR B CA 1
ATOM 3209 C C . THR B 1 2 ? 25.25 -19.766 53.031 1 20.25 2 THR B C 1
ATOM 3211 O O . THR B 1 2 ? 24.984 -18.609 52.688 1 20.25 2 THR B O 1
ATOM 3214 N N . GLY B 1 3 ? 26.094 -20.484 52.344 1 17.75 3 GLY B N 1
ATOM 3215 C CA . GLY B 1 3 ? 27.078 -20.391 51.281 1 17.75 3 GLY B CA 1
ATOM 3216 C C . GLY B 1 3 ? 26.453 -20.156 49.906 1 17.75 3 GLY B C 1
ATOM 3217 O O . GLY B 1 3 ? 25.5 -20.844 49.531 1 17.75 3 GLY B O 1
ATOM 3218 N N . ALA B 1 4 ? 26.344 -18.906 49.344 1 19.55 4 ALA B N 1
ATOM 3219 C CA . ALA B 1 4 ? 25.922 -18.094 48.219 1 19.55 4 ALA B CA 1
ATOM 3220 C C . ALA B 1 4 ? 26.547 -18.609 46.906 1 19.55 4 ALA B C 1
ATOM 3222 O O . ALA B 1 4 ? 27.641 -18.188 46.562 1 19.55 4 ALA B O 1
ATOM 3223 N N . ALA B 1 5 ? 26.5 -20.047 46.781 1 18.39 5 ALA B N 1
ATOM 3224 C CA . ALA B 1 5 ? 27.422 -20.688 45.844 1 18.39 5 ALA B CA 1
ATOM 3225 C C . ALA B 1 5 ? 27.328 -20.047 44.469 1 18.39 5 ALA B C 1
ATOM 3227 O O . ALA B 1 5 ? 26.297 -19.469 44.094 1 18.39 5 ALA B O 1
ATOM 3228 N N . HIS B 1 6 ? 28.453 -20.062 43.531 1 18.02 6 HIS B N 1
ATOM 3229 C CA . HIS B 1 6 ? 29.281 -19.531 42.469 1 18.02 6 HIS B CA 1
ATOM 3230 C C . HIS B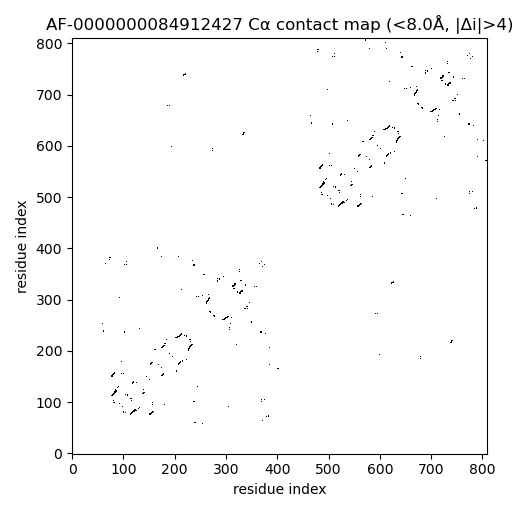 1 6 ? 28.781 -20.016 41.094 1 18.02 6 HIS B C 1
ATOM 3232 O O . HIS B 1 6 ? 29.312 -21 40.562 1 18.02 6 HIS B O 1
ATOM 3238 N N . ALA B 1 7 ? 27.469 -20.109 40.812 1 19.14 7 ALA B N 1
ATOM 3239 C CA . ALA B 1 7 ? 27.031 -20.906 39.688 1 19.14 7 ALA B CA 1
ATOM 3240 C C . ALA B 1 7 ? 27.781 -20.5 38.406 1 19.14 7 ALA B C 1
ATOM 3242 O O . ALA B 1 7 ? 27.734 -19.344 38 1 19.14 7 ALA B O 1
ATOM 3243 N N . GLN B 1 8 ? 28.891 -21.094 38.031 1 17.23 8 GLN B N 1
ATOM 3244 C CA . GLN B 1 8 ? 29.922 -20.875 37.031 1 17.23 8 GLN B CA 1
ATOM 3245 C C . GLN B 1 8 ? 29.344 -21.016 35.625 1 17.23 8 GLN B C 1
ATOM 3247 O O . GLN B 1 8 ? 28.875 -22.094 35.219 1 17.23 8 GLN B O 1
ATOM 3252 N N . ASN B 1 9 ? 28.406 -20.266 35.188 1 18.41 9 ASN B N 1
ATOM 3253 C CA . ASN B 1 9 ? 27.703 -20.406 33.906 1 18.41 9 ASN B CA 1
ATOM 3254 C C . ASN B 1 9 ? 28.688 -20.516 32.75 1 18.41 9 ASN B C 1
ATOM 3256 O O . ASN B 1 9 ? 29.469 -19.609 32.5 1 18.41 9 ASN B O 1
ATOM 3260 N N . PRO B 1 10 ? 29.094 -21.688 32.312 1 19.12 10 PRO B N 1
ATOM 3261 C CA . PRO B 1 10 ? 30.219 -21.875 31.391 1 19.12 10 PRO B CA 1
ATOM 3262 C C . PRO B 1 10 ? 30.047 -21.109 30.094 1 19.12 10 PRO B C 1
ATOM 3264 O O . PRO B 1 10 ? 28.922 -20.781 29.703 1 19.12 10 PRO B O 1
ATOM 3267 N N . GLY B 1 11 ? 30.969 -20.172 29.656 1 18.34 11 GLY B N 1
ATOM 3268 C CA . GLY B 1 11 ? 31.359 -19.219 28.625 1 18.34 11 GLY B CA 1
ATOM 3269 C C . GLY B 1 11 ? 31.453 -19.859 27.234 1 18.34 11 GLY B C 1
ATOM 3270 O O . GLY B 1 11 ? 32.5 -20.344 26.844 1 18.34 11 GLY B O 1
ATOM 3271 N N . ALA B 1 12 ? 30.438 -20.75 26.859 1 19.34 12 ALA B N 1
ATOM 3272 C CA . ALA B 1 12 ? 30.734 -21.594 25.703 1 19.34 12 ALA B CA 1
ATOM 3273 C C . ALA B 1 12 ? 31.25 -20.766 24.531 1 19.34 12 ALA B C 1
ATOM 3275 O O . ALA B 1 12 ? 30.812 -19.625 24.344 1 19.34 12 ALA B O 1
ATOM 3276 N N . GLY B 1 13 ? 32.406 -21.047 23.953 1 17.84 13 GLY B N 1
ATOM 3277 C CA . GLY B 1 13 ? 33.406 -20.594 22.984 1 17.84 13 GLY B CA 1
ATOM 3278 C C . GLY B 1 13 ? 32.812 -20.375 21.609 1 17.84 13 GLY B C 1
ATOM 3279 O O . GLY B 1 13 ? 32.031 -21.203 21.109 1 17.84 13 GLY B O 1
ATOM 3280 N N . ALA B 1 14 ? 32.531 -19.156 21.219 1 19.25 14 ALA B N 1
ATOM 3281 C CA . ALA B 1 14 ? 32.062 -18.562 19.984 1 19.25 14 ALA B CA 1
ATOM 3282 C C . ALA B 1 14 ? 32.844 -19.047 18.781 1 19.25 14 ALA B C 1
ATOM 3284 O O . ALA B 1 14 ? 34.062 -18.906 18.734 1 19.25 14 ALA B O 1
ATOM 3285 N N . PRO B 1 15 ? 32.5 -20.172 18.109 1 18.58 15 PRO B N 1
ATOM 3286 C CA . PRO B 1 15 ? 33.406 -20.688 17.078 1 18.58 15 PRO B CA 1
ATOM 3287 C C . PRO B 1 15 ? 33.75 -19.625 16.031 1 18.58 15 PRO B C 1
ATOM 3289 O O . PRO B 1 15 ? 33 -18.688 15.805 1 18.58 15 PRO B O 1
ATOM 3292 N N . SER B 1 16 ? 35.062 -19.25 15.82 1 18.88 16 SER B N 1
ATOM 3293 C CA . SER B 1 16 ? 35.781 -18.312 14.984 1 18.88 16 SER B CA 1
ATOM 3294 C C . SER B 1 16 ? 35.562 -18.594 13.5 1 18.88 16 SER B C 1
ATOM 3296 O O . SER B 1 16 ? 36 -19.625 12.992 1 18.88 16 SER B O 1
ATOM 3298 N N . TYR B 1 17 ? 34.406 -18.5 13.008 1 18.52 17 TYR B N 1
ATOM 3299 C CA . TYR B 1 17 ? 34.219 -18.844 11.602 1 18.52 17 TYR B CA 1
ATOM 3300 C C . TYR B 1 17 ? 35.188 -18.031 10.719 1 18.52 17 TYR B C 1
ATOM 3302 O O . TYR B 1 17 ? 35.094 -16.812 10.695 1 18.52 17 TYR B O 1
ATOM 3310 N N . GLU B 1 18 ? 36.438 -18.375 10.57 1 18.83 18 GLU B N 1
ATOM 3311 C CA . GLU B 1 18 ? 37.469 -17.766 9.719 1 18.83 18 GLU B CA 1
ATOM 3312 C C . GLU B 1 18 ? 37.031 -17.781 8.258 1 18.83 18 GLU B C 1
ATOM 3314 O O . GLU B 1 18 ? 36.969 -18.844 7.629 1 18.83 18 GLU B O 1
ATOM 3319 N N . HIS B 1 19 ? 36.031 -17.156 7.906 1 18.42 19 HIS B N 1
ATOM 3320 C CA . HIS B 1 19 ? 35.625 -17.188 6.508 1 18.42 19 HIS B CA 1
ATOM 3321 C C . HIS B 1 19 ? 36.75 -16.672 5.602 1 18.42 19 HIS B C 1
ATOM 3323 O O . HIS B 1 19 ? 37.25 -15.562 5.809 1 18.42 19 HIS B O 1
ATOM 3329 N N . ALA B 1 20 ? 37.625 -17.484 5.09 1 19.95 20 ALA B N 1
ATOM 3330 C CA . ALA B 1 20 ? 38.656 -17.141 4.121 1 19.95 20 ALA B CA 1
ATOM 3331 C C . ALA B 1 20 ? 38.094 -16.406 2.924 1 19.95 20 ALA B C 1
ATOM 3333 O O . ALA B 1 20 ? 37.125 -16.875 2.299 1 19.95 20 ALA B O 1
ATOM 3334 N N . MET B 1 21 ? 38.188 -15.102 2.846 1 19.72 21 MET B N 1
ATOM 3335 C CA . MET B 1 21 ? 37.812 -14.125 1.822 1 19.72 21 MET B CA 1
ATOM 3336 C C . MET B 1 21 ? 38.5 -14.461 0.489 1 19.72 21 MET B C 1
ATOM 3338 O O . MET B 1 21 ? 39.719 -14.586 0.413 1 19.72 21 MET B O 1
ATOM 3342 N N . PRO B 1 22 ? 37.906 -15.25 -0.331 1 19 22 PRO B N 1
ATOM 3343 C CA . PRO B 1 22 ? 38.75 -15.461 -1.516 1 19 22 PRO B CA 1
ATOM 3344 C C . PRO B 1 22 ? 39.156 -14.148 -2.184 1 19 22 PRO B C 1
ATOM 3346 O O . PRO B 1 22 ? 38.469 -13.141 -2.041 1 19 22 PRO B O 1
ATOM 3349 N N . LYS B 1 23 ? 40.438 -14 -2.613 1 20.95 23 LYS B N 1
ATOM 3350 C CA . LYS B 1 23 ? 41.188 -12.914 -3.264 1 20.95 23 LYS B CA 1
ATOM 3351 C C . LYS B 1 23 ? 40.438 -12.43 -4.508 1 20.95 23 LYS B C 1
ATOM 3353 O O . LYS B 1 23 ? 39.812 -13.219 -5.215 1 20.95 23 LYS B O 1
ATOM 3358 N N . GLY B 1 24 ? 40.125 -11.102 -4.629 1 18.58 24 GLY B N 1
ATOM 3359 C CA . GLY B 1 24 ? 39.438 -10.133 -5.473 1 18.58 24 GLY B CA 1
ATOM 3360 C C . GLY B 1 24 ? 39.938 -10.141 -6.906 1 18.58 24 GLY B C 1
ATOM 3361 O O . GLY B 1 24 ? 41.125 -9.922 -7.16 1 18.58 24 GLY B O 1
ATOM 3362 N N . SER B 1 25 ? 39.562 -11.109 -7.777 1 18.28 25 SER B N 1
ATOM 3363 C CA . SER B 1 25 ? 40.062 -11.078 -9.148 1 18.28 25 SER B CA 1
ATOM 3364 C C . SER B 1 25 ? 39.781 -9.734 -9.812 1 18.28 25 SER B C 1
ATOM 3366 O O . SER B 1 25 ? 38.688 -9.156 -9.617 1 18.28 25 SER B O 1
ATOM 3368 N N . THR B 1 26 ? 40.812 -8.906 -10.102 1 18.98 26 THR B N 1
ATOM 3369 C CA . THR B 1 26 ? 41 -7.582 -10.68 1 18.98 26 THR B CA 1
ATOM 3370 C C . THR B 1 26 ? 40.406 -7.504 -12.078 1 18.98 26 THR B C 1
ATOM 3372 O O . THR B 1 26 ? 40.844 -8.195 -12.992 1 18.98 26 THR B O 1
ATOM 3375 N N . ILE B 1 27 ? 39.188 -7.742 -12.312 1 18.41 27 ILE B N 1
ATOM 3376 C CA . ILE B 1 27 ? 38.781 -7.688 -13.711 1 18.41 27 ILE B CA 1
ATOM 3377 C C . ILE B 1 27 ? 39.031 -6.281 -14.258 1 18.41 27 ILE B C 1
ATOM 3379 O O . ILE B 1 27 ? 38.469 -5.309 -13.742 1 18.41 27 ILE B O 1
ATOM 3383 N N . SER B 1 28 ? 40.188 -5.918 -14.875 1 18.92 28 SER B N 1
ATOM 3384 C CA . SER B 1 28 ? 40.719 -4.727 -15.539 1 18.92 28 SER B CA 1
ATOM 3385 C C . SER B 1 28 ? 39.844 -4.332 -16.734 1 18.92 28 SER B C 1
ATOM 3387 O O . SER B 1 28 ? 39.844 -5.016 -17.75 1 18.92 28 SER B O 1
ATOM 3389 N N . GLY B 1 29 ? 38.562 -4.348 -16.688 1 18.05 29 GLY B N 1
ATOM 3390 C CA . GLY B 1 29 ? 37.875 -4.059 -17.953 1 18.05 29 GLY B CA 1
ATOM 3391 C C . GLY B 1 29 ? 38.25 -2.695 -18.516 1 18.05 29 GLY B C 1
ATOM 3392 O O . GLY B 1 29 ? 38.094 -1.676 -17.828 1 18.05 29 GLY B O 1
ATOM 3393 N N . ALA B 1 30 ? 39.344 -2.541 -19.359 1 18.61 30 ALA B N 1
ATOM 3394 C CA . ALA B 1 30 ? 39.906 -1.438 -20.125 1 18.61 30 ALA B CA 1
ATOM 3395 C C . ALA B 1 30 ? 38.875 -0.776 -21.016 1 18.61 30 ALA B C 1
ATOM 3397 O O . ALA B 1 30 ? 38.375 -1.397 -21.953 1 18.61 30 ALA B O 1
ATOM 3398 N N . PHE B 1 31 ? 37.875 -0.19 -20.469 1 18.48 31 PHE B N 1
ATOM 3399 C CA . PHE B 1 31 ? 37 0.518 -21.391 1 18.48 31 PHE B CA 1
ATOM 3400 C C . PHE B 1 31 ? 37.781 1.532 -22.219 1 18.48 31 PHE B C 1
ATOM 3402 O O . PHE B 1 31 ? 38.562 2.303 -21.688 1 18.48 31 PHE B O 1
ATOM 3409 N N . SER B 1 32 ? 38.156 1.2 -23.484 1 18.23 32 SER B N 1
ATOM 3410 C CA . SER B 1 32 ? 38.844 1.986 -24.5 1 18.23 32 SER B CA 1
ATOM 3411 C C . SER B 1 32 ? 38.188 3.334 -24.719 1 18.23 32 SER B C 1
ATOM 3413 O O . SER B 1 32 ? 36.969 3.402 -24.875 1 18.23 32 SER B O 1
ATOM 3415 N N . THR B 1 33 ? 38.75 4.426 -24.203 1 19.28 33 THR B N 1
ATOM 3416 C CA . THR B 1 33 ? 38.531 5.867 -24.297 1 19.28 33 THR B CA 1
ATOM 3417 C C . THR B 1 33 ? 38.594 6.32 -25.75 1 19.28 33 THR B C 1
ATOM 3419 O O . THR B 1 33 ? 39.625 6.207 -26.422 1 19.28 33 THR B O 1
ATOM 3422 N N . ALA B 1 34 ? 37.594 5.992 -26.641 1 19.11 34 ALA B N 1
ATOM 3423 C CA . ALA B 1 34 ? 37.719 6.531 -28 1 19.11 34 ALA B CA 1
ATOM 3424 C C . ALA B 1 34 ? 38.031 8.023 -27.969 1 19.11 34 ALA B C 1
ATOM 3426 O O . ALA B 1 34 ? 37.406 8.781 -27.203 1 19.11 34 ALA B O 1
ATOM 3427 N N . THR B 1 35 ? 39.219 8.461 -28.312 1 19.19 35 THR B N 1
ATOM 3428 C CA . THR B 1 35 ? 39.938 9.727 -28.484 1 19.19 35 THR B CA 1
ATOM 3429 C C . THR B 1 35 ? 39.188 10.633 -29.469 1 19.19 35 THR B C 1
ATOM 3431 O O . THR B 1 35 ? 39.219 10.398 -30.672 1 19.19 35 THR B O 1
ATOM 3434 N N . ASN B 1 36 ? 37.844 10.836 -29.453 1 19.14 36 ASN B N 1
ATOM 3435 C CA . ASN B 1 36 ? 37.438 11.695 -30.547 1 19.14 36 ASN B CA 1
ATOM 3436 C C . ASN B 1 36 ? 38.156 13.039 -30.531 1 19.14 36 ASN B C 1
ATOM 3438 O O . ASN B 1 36 ? 38.156 13.719 -29.5 1 19.14 36 ASN B O 1
ATOM 3442 N N . ARG B 1 37 ? 39.156 13.234 -31.375 1 19.69 37 ARG B N 1
ATOM 3443 C CA . ARG B 1 37 ? 40 14.375 -31.688 1 19.69 37 ARG B CA 1
ATOM 3444 C C . ARG B 1 37 ? 39.188 15.602 -32.031 1 19.69 37 ARG B C 1
ATOM 3446 O O . ARG B 1 37 ? 38.656 15.695 -33.156 1 19.69 37 ARG B O 1
ATOM 3453 N N . GLN B 1 38 ? 38.156 16.031 -31.312 1 18.98 38 GLN B N 1
ATOM 3454 C CA . GLN B 1 38 ? 37.562 17.25 -31.859 1 18.98 38 GLN B CA 1
ATOM 3455 C C . GLN B 1 38 ? 38.594 18.375 -31.922 1 18.98 38 GLN B C 1
ATOM 3457 O O . GLN B 1 38 ? 39.469 18.5 -31.062 1 18.98 38 GLN B O 1
ATOM 3462 N N . ASP B 1 39 ? 38.75 19.016 -33.188 1 21.41 39 ASP B N 1
ATOM 3463 C CA . ASP B 1 39 ? 39.469 20.156 -33.75 1 21.41 39 ASP B CA 1
ATOM 3464 C C . ASP B 1 39 ? 39.344 21.391 -32.875 1 21.41 39 ASP B C 1
ATOM 3466 O O . ASP B 1 39 ? 38.25 21.656 -32.344 1 21.41 39 ASP B O 1
ATOM 3470 N N . THR B 1 40 ? 40.5 22 -32.406 1 23.12 40 THR B N 1
ATOM 3471 C CA . THR B 1 40 ? 40.969 23.016 -31.484 1 23.12 40 THR B CA 1
ATOM 3472 C C . THR B 1 40 ? 40.594 24.406 -31.969 1 23.12 40 THR B C 1
ATOM 3474 O O . THR B 1 40 ? 41.094 25.406 -31.438 1 23.12 40 THR B O 1
ATOM 3477 N N . GLY B 1 41 ? 39.5 24.609 -32.844 1 22.11 41 GLY B N 1
ATOM 3478 C CA . GLY B 1 41 ? 39.594 25.984 -33.344 1 22.11 41 GLY B CA 1
ATOM 3479 C C . GLY B 1 41 ? 39.75 27 -32.219 1 22.11 41 GLY B C 1
ATOM 3480 O O . GLY B 1 41 ? 39.219 26.812 -31.125 1 22.11 41 GLY B O 1
ATOM 3481 N N . ASP B 1 42 ? 40.781 27.812 -32.281 1 22.81 42 ASP B N 1
ATOM 3482 C CA . ASP B 1 42 ? 41.406 28.844 -31.484 1 22.81 42 ASP B CA 1
ATOM 3483 C C . ASP B 1 42 ? 40.438 29.984 -31.172 1 22.81 42 ASP B C 1
ATOM 3485 O O . ASP B 1 42 ? 40.688 31.141 -31.562 1 22.81 42 ASP B O 1
ATOM 3489 N N . ASP B 1 43 ? 39.156 29.859 -31.312 1 24.95 43 ASP B N 1
ATOM 3490 C CA . ASP B 1 43 ? 38.531 31.172 -31.25 1 24.95 43 ASP B CA 1
ATOM 3491 C C . ASP B 1 43 ? 38.906 31.891 -29.953 1 24.95 43 ASP B C 1
ATOM 3493 O O . ASP B 1 43 ? 38.844 31.312 -28.875 1 24.95 43 ASP B O 1
ATOM 3497 N N . LYS B 1 44 ? 39.656 33.062 -30.109 1 26.72 44 LYS B N 1
ATOM 3498 C CA . LYS B 1 44 ? 40.062 34.156 -29.219 1 26.72 44 LYS B CA 1
ATOM 3499 C C . LYS B 1 44 ? 38.969 34.5 -28.219 1 26.72 44 LYS B C 1
ATOM 3501 O O . LYS B 1 44 ? 37.844 34.812 -28.609 1 26.72 44 LYS B O 1
ATOM 3506 N N . GLN B 1 45 ? 39.219 34.094 -26.953 1 22.56 45 GLN B N 1
ATOM 3507 C CA . GLN B 1 45 ? 38.5 34.312 -25.703 1 22.56 45 GLN B CA 1
ATOM 3508 C C . GLN B 1 45 ? 38.406 35.812 -25.359 1 22.56 45 GLN B C 1
ATOM 3510 O O . GLN B 1 45 ? 39.406 36.438 -25.016 1 22.56 45 GLN B O 1
ATOM 3515 N N . GLN B 1 46 ? 37.781 36.688 -26.266 1 24.23 46 GLN B N 1
ATOM 3516 C CA . GLN B 1 46 ? 37.625 38.031 -25.703 1 24.23 46 GLN B CA 1
ATOM 3517 C C . GLN B 1 46 ? 37.219 37.969 -24.234 1 24.23 46 GLN B C 1
ATOM 3519 O O . GLN B 1 46 ? 36.25 37.25 -23.906 1 24.23 46 GLN B O 1
ATOM 3524 N N . SER B 1 47 ? 38.125 38.406 -23.344 1 25.42 47 SER B N 1
ATOM 3525 C CA . SER B 1 47 ? 38.156 38.5 -21.891 1 25.42 47 SER B CA 1
ATOM 3526 C C . SER B 1 47 ? 36.969 39.344 -21.391 1 25.42 47 SER B C 1
ATOM 3528 O O . SER B 1 47 ? 37.188 40.469 -20.922 1 25.42 47 SER B O 1
ATOM 3530 N N . THR B 1 48 ? 35.875 39.438 -22.109 1 27.81 48 THR B N 1
ATOM 3531 C CA . THR B 1 48 ? 35 40.438 -21.516 1 27.81 48 THR B CA 1
ATOM 3532 C C . THR B 1 48 ? 34.844 40.188 -20.016 1 27.81 48 THR B C 1
ATOM 3534 O O . THR B 1 48 ? 34.531 39.094 -19.594 1 27.81 48 THR B O 1
ATOM 3537 N N . ASP B 1 49 ? 35.594 40.969 -19.188 1 26.91 49 ASP B N 1
ATOM 3538 C CA . ASP B 1 49 ? 35.562 41.156 -17.75 1 26.91 49 ASP B CA 1
ATOM 3539 C C . ASP B 1 49 ? 34.125 41.156 -17.234 1 26.91 49 ASP B C 1
ATOM 3541 O O . ASP B 1 49 ? 33.5 42.219 -17.156 1 26.91 49 ASP B O 1
ATOM 3545 N N . ASP B 1 50 ? 33.25 40.562 -17.969 1 29.41 50 ASP B N 1
ATOM 3546 C CA . ASP B 1 50 ? 31.938 40.781 -17.391 1 29.41 50 ASP B CA 1
ATOM 3547 C C . ASP B 1 50 ? 31.953 40.469 -15.891 1 29.41 50 ASP B C 1
ATOM 3549 O O . ASP B 1 50 ? 32.5 39.469 -15.461 1 29.41 50 ASP B O 1
ATOM 3553 N N . ALA B 1 51 ? 31.875 41.594 -15.008 1 31.95 51 ALA B N 1
ATOM 3554 C CA . ALA B 1 51 ? 31.656 41.594 -13.57 1 31.95 51 ALA B CA 1
ATOM 3555 C C . ALA B 1 51 ? 30.938 40.312 -13.125 1 31.95 51 ALA B C 1
ATOM 3557 O O . ALA B 1 51 ? 29.75 40.156 -13.406 1 31.95 51 ALA B O 1
ATOM 3558 N N . THR B 1 52 ? 31.688 39.312 -13.031 1 28.83 52 THR B N 1
ATOM 3559 C CA . THR B 1 52 ? 31.266 38 -12.562 1 28.83 52 THR B CA 1
ATOM 3560 C C . THR B 1 52 ? 30.656 38.062 -11.172 1 28.83 52 THR B C 1
ATOM 3562 O O . THR B 1 52 ? 31.359 38.188 -10.172 1 28.83 52 THR B O 1
ATOM 3565 N N . ALA B 1 53 ? 29.594 38.906 -11.008 1 28.17 53 ALA B N 1
ATOM 3566 C CA . ALA B 1 53 ? 28.906 38.844 -9.727 1 28.17 53 ALA B CA 1
ATOM 3567 C C . ALA B 1 53 ? 28.938 37.438 -9.148 1 28.17 53 ALA B C 1
ATOM 3569 O O . ALA B 1 53 ? 28.484 36.5 -9.789 1 28.17 53 ALA B O 1
ATOM 3570 N N . LYS B 1 54 ? 30.016 37.344 -8.391 1 33.31 54 LYS B N 1
ATOM 3571 C CA . LYS B 1 54 ? 30.141 36.094 -7.648 1 33.31 54 LYS B CA 1
ATOM 3572 C C . LYS B 1 54 ? 28.766 35.562 -7.254 1 33.31 54 LYS B C 1
ATOM 3574 O O . LYS B 1 54 ? 27.938 36.281 -6.715 1 33.31 54 LYS B O 1
ATOM 3579 N N . PRO B 1 55 ? 28.438 34.5 -7.922 1 28.08 55 PRO B N 1
ATOM 3580 C CA . PRO B 1 55 ? 27.109 34.062 -7.5 1 28.08 55 PRO B CA 1
ATOM 3581 C C . PRO B 1 55 ? 26.938 34.094 -5.984 1 28.08 55 PRO B C 1
ATOM 3583 O O . PRO B 1 55 ? 27.906 33.938 -5.242 1 28.08 55 PRO B O 1
ATOM 3586 N N . PRO B 1 56 ? 26 34.781 -5.359 1 29.81 56 PRO B N 1
ATOM 3587 C CA . PRO B 1 56 ? 25.844 34.719 -3.904 1 29.81 56 PRO B CA 1
ATOM 3588 C C . PRO B 1 56 ? 26.188 33.375 -3.314 1 29.81 56 PRO B C 1
ATOM 3590 O O . PRO B 1 56 ? 26.078 32.344 -4 1 29.81 56 PRO B O 1
ATOM 3593 N N . GLN B 1 57 ? 27.266 33.281 -2.465 1 31.95 57 GLN B N 1
ATOM 3594 C CA . GLN B 1 57 ? 27.641 32.094 -1.707 1 31.95 57 GLN B CA 1
ATOM 3595 C C . GLN B 1 57 ? 26.422 31.219 -1.392 1 31.95 57 GLN B C 1
ATOM 3597 O O . GLN B 1 57 ? 25.359 31.75 -1.064 1 31.95 57 GLN B O 1
ATOM 3602 N N . PRO B 1 58 ? 26.516 30.125 -1.903 1 32.78 58 PRO B N 1
ATOM 3603 C CA . PRO B 1 58 ? 25.391 29.203 -1.727 1 32.78 58 PRO B CA 1
ATOM 3604 C C . PRO B 1 58 ? 24.922 29.094 -0.273 1 32.78 58 PRO B C 1
ATOM 3606 O O . PRO B 1 58 ? 25.734 28.828 0.616 1 32.78 58 PRO B O 1
ATOM 3609 N N . ARG B 1 59 ? 24.188 30.031 0.344 1 34.25 59 ARG B N 1
ATOM 3610 C CA . ARG B 1 59 ? 23.484 29.75 1.591 1 34.25 59 ARG B CA 1
ATOM 3611 C C . ARG B 1 59 ? 23.062 28.297 1.665 1 34.25 59 ARG B C 1
ATOM 3613 O O . ARG B 1 59 ? 22.781 27.672 0.64 1 34.25 59 ARG B O 1
ATOM 3620 N N . ALA B 1 60 ? 23.625 27.594 2.664 1 34.72 60 ALA B N 1
ATOM 3621 C CA . ALA B 1 60 ? 23.125 26.234 2.908 1 34.72 60 ALA B CA 1
ATOM 3622 C C . ALA B 1 60 ? 21.641 26.141 2.543 1 34.72 60 ALA B C 1
ATOM 3624 O O . ALA B 1 60 ? 20.938 27.156 2.473 1 34.72 60 ALA B O 1
ATOM 3625 N N . PRO B 1 61 ? 21 25.062 2.395 1 31.3 61 PRO B N 1
ATOM 3626 C CA . PRO B 1 61 ? 19.562 24.828 2.283 1 31.3 61 PRO B CA 1
ATOM 3627 C C . PRO B 1 61 ? 18.797 25.219 3.539 1 31.3 61 PRO B C 1
ATOM 3629 O O . PRO B 1 61 ? 19.109 24.75 4.637 1 31.3 61 PRO B O 1
ATOM 3632 N N . GLY B 1 62 ? 17.984 26.422 3.715 1 43.53 62 GLY B N 1
ATOM 3633 C CA . GLY B 1 62 ? 16.859 27.281 4.051 1 43.53 62 GLY B CA 1
ATOM 3634 C C . GLY B 1 62 ? 16.875 28.609 3.307 1 43.53 62 GLY B C 1
ATOM 3635 O O . GLY B 1 62 ? 16.938 29.672 3.924 1 43.53 62 GLY B O 1
ATOM 3636 N N . MET B 1 63 ? 17.359 28.719 2.098 1 50.38 63 MET B N 1
ATOM 3637 C CA . MET B 1 63 ? 18.078 29.203 0.92 1 50.38 63 MET B CA 1
ATOM 3638 C C . MET B 1 63 ? 17.219 30.203 0.151 1 50.38 63 MET B C 1
ATOM 3640 O O . MET B 1 63 ? 17.5 30.5 -1.016 1 50.38 63 MET B O 1
ATOM 3644 N N . TRP B 1 64 ? 16.234 30.359 0.675 1 56.34 64 TRP B N 1
ATOM 3645 C CA . TRP B 1 64 ? 15.469 31.234 -0.211 1 56.34 64 TRP B CA 1
ATOM 3646 C C . TRP B 1 64 ? 15.492 32.656 0.295 1 56.34 64 TRP B C 1
ATOM 3648 O O . TRP B 1 64 ? 15.656 32.906 1.493 1 56.34 64 TRP B O 1
ATOM 3658 N N . ASP B 1 65 ? 15.695 33.531 -0.614 1 64.12 65 ASP B N 1
ATOM 3659 C CA . ASP B 1 65 ? 15.461 34.938 -0.305 1 64.12 65 ASP B CA 1
ATOM 3660 C C . ASP B 1 65 ? 13.984 35.219 -0.053 1 64.12 65 ASP B C 1
ATOM 3662 O O . ASP B 1 65 ? 13.117 34.594 -0.694 1 64.12 65 ASP B O 1
ATOM 3666 N N . GLU B 1 66 ? 13.766 35.875 1.124 1 76.62 66 GLU B N 1
ATOM 3667 C CA . GLU B 1 66 ? 12.391 36.312 1.36 1 76.62 66 GLU B CA 1
ATOM 3668 C C . GLU B 1 66 ? 11.836 37.062 0.156 1 76.62 66 GLU B C 1
ATOM 3670 O O . GLU B 1 66 ? 12.555 37.812 -0.5 1 76.62 66 GLU B O 1
ATOM 3675 N N . PRO B 1 67 ? 10.547 36.688 -0.069 1 80.88 67 PRO B N 1
ATOM 3676 C CA . PRO B 1 67 ? 9.945 37.438 -1.167 1 80.88 67 PRO B CA 1
ATOM 3677 C C . PRO B 1 67 ? 9.836 38.938 -0.857 1 80.88 67 PRO B C 1
ATOM 3679 O O . PRO B 1 67 ? 9.625 39.312 0.298 1 80.88 67 PRO B O 1
ATOM 3682 N N . GLU B 1 68 ? 10.016 39.688 -1.832 1 77.94 68 GLU B N 1
ATOM 3683 C CA . GLU B 1 68 ? 9.914 41.125 -1.684 1 77.94 68 GLU B CA 1
ATOM 3684 C C . GLU B 1 68 ? 8.492 41.562 -1.348 1 77.94 68 GLU B C 1
ATOM 3686 O O . GLU B 1 68 ? 8.281 42.406 -0.472 1 77.94 68 GLU B O 1
ATOM 3691 N N . HIS B 1 69 ? 7.551 40.906 -2.031 1 85.25 69 HIS B N 1
ATOM 3692 C CA . HIS B 1 69 ? 6.164 41.281 -1.818 1 85.25 69 HIS B CA 1
ATOM 3693 C C . HIS B 1 69 ? 5.285 40.094 -1.494 1 85.25 69 HIS B C 1
ATOM 3695 O O . HIS B 1 69 ? 5.43 39.031 -2.102 1 85.25 69 HIS B O 1
ATOM 3701 N N . VAL B 1 70 ? 4.523 40.25 -0.384 1 88.81 70 VAL B N 1
ATOM 3702 C CA . VAL B 1 70 ? 3.457 39.344 -0.015 1 88.81 70 VAL B CA 1
ATOM 3703 C C . VAL B 1 70 ? 2.172 40.125 0.266 1 88.81 70 VAL B C 1
ATOM 3705 O O . VAL B 1 70 ? 2.172 41.062 1.056 1 88.81 70 VAL B O 1
ATOM 3708 N N . ASP B 1 71 ? 1.07 39.812 -0.447 1 89.44 71 ASP B N 1
ATOM 3709 C CA . ASP B 1 71 ? -0.208 40.469 -0.234 1 89.44 71 ASP B CA 1
ATOM 3710 C C . ASP B 1 71 ? -0.694 40.281 1.202 1 89.44 71 ASP B C 1
ATOM 3712 O O . ASP B 1 71 ? -0.535 39.219 1.78 1 89.44 71 ASP B O 1
ATOM 3716 N N . PRO B 1 72 ? -1.164 41.438 1.757 1 91.69 72 PRO B N 1
ATOM 3717 C CA . PRO B 1 72 ? -1.787 41.219 3.068 1 91.69 72 PRO B CA 1
ATOM 3718 C C . PRO B 1 72 ? -2.982 40.281 3.018 1 91.69 72 PRO B C 1
ATOM 3720 O O . PRO B 1 72 ? -3.59 40.094 1.959 1 91.69 72 PRO B O 1
ATOM 3723 N N . PRO B 1 73 ? -3.262 39.625 4.121 1 93.06 73 PRO B N 1
ATOM 3724 C CA . PRO B 1 73 ? -4.461 38.781 4.133 1 93.06 73 PRO B CA 1
ATOM 3725 C C . PRO B 1 73 ? -5.754 39.594 4.059 1 93.06 73 PRO B C 1
ATOM 3727 O O . PRO B 1 73 ? -5.762 40.781 4.406 1 93.06 73 PRO B O 1
ATOM 3730 N N . THR B 1 74 ? -6.828 38.969 3.566 1 89.62 74 THR B N 1
ATOM 3731 C CA . THR B 1 74 ? -8.125 39.625 3.531 1 89.62 74 THR B CA 1
ATOM 3732 C C . THR B 1 74 ? -8.586 40 4.938 1 89.62 74 THR B C 1
ATOM 3734 O O . THR B 1 74 ? -9.18 41.062 5.152 1 89.62 74 THR B O 1
ATOM 3737 N N . GLN B 1 75 ? -8.328 39.125 5.789 1 93.69 75 GLN B N 1
ATOM 3738 C CA . GLN B 1 75 ? -8.648 39.281 7.203 1 93.69 75 GLN B CA 1
ATOM 3739 C C . GLN B 1 75 ? -7.582 38.625 8.086 1 93.69 75 GLN B C 1
ATOM 3741 O O . GLN B 1 75 ? -7.043 37.594 7.75 1 93.69 75 GLN B O 1
ATOM 3746 N N . SER B 1 76 ? -7.297 39.375 9.172 1 97.62 76 SER B N 1
ATOM 3747 C CA . SER B 1 76 ? -6.398 38.781 10.172 1 97.62 76 SER B CA 1
ATOM 3748 C C . SER B 1 76 ? -7.176 38.031 11.25 1 97.62 76 SER B C 1
ATOM 3750 O O . SER B 1 76 ? -8.18 38.531 11.766 1 97.62 76 SER B O 1
ATOM 3752 N N . TYR B 1 77 ? -6.719 36.875 11.578 1 98.62 77 TYR B N 1
ATOM 3753 C CA . TYR B 1 77 ? -7.43 36.031 12.531 1 98.62 77 TYR B CA 1
ATOM 3754 C C . TYR B 1 77 ? -6.582 35.75 13.766 1 98.62 77 TYR B C 1
ATOM 3756 O O . TYR B 1 77 ? -5.352 35.812 13.711 1 98.62 77 TYR B O 1
ATOM 3764 N N . ASN B 1 78 ? -7.273 35.531 14.906 1 98.75 78 ASN B N 1
ATOM 3765 C CA . ASN B 1 78 ? -6.656 34.938 16.078 1 98.75 78 ASN B CA 1
ATOM 3766 C C . ASN B 1 78 ? -6.688 33.406 16 1 98.75 78 ASN B C 1
ATOM 3768 O O . ASN B 1 78 ? -7.758 32.812 16.047 1 98.75 78 ASN B O 1
ATOM 3772 N N . ILE B 1 79 ? -5.504 32.812 15.898 1 98.81 79 ILE B N 1
ATOM 3773 C CA . ILE B 1 79 ? -5.426 31.406 15.555 1 98.81 79 ILE B CA 1
ATOM 3774 C C . ILE B 1 79 ? -4.672 30.641 16.641 1 98.81 79 ILE B C 1
ATOM 3776 O O . ILE B 1 79 ? -3.654 31.125 17.156 1 98.81 79 ILE B O 1
ATOM 3780 N N . GLY B 1 80 ? -5.203 29.531 17.078 1 98.75 80 GLY B N 1
ATOM 3781 C CA . GLY B 1 80 ? -4.473 28.562 17.906 1 98.75 80 GLY B CA 1
ATOM 3782 C C . GLY B 1 80 ? -4.078 27.312 17.141 1 98.75 80 GLY B C 1
ATOM 3783 O O . GLY B 1 80 ? -4.895 26.734 16.438 1 98.75 80 GLY B O 1
ATOM 3784 N N . ILE B 1 81 ? -2.852 26.906 17.219 1 98.44 81 ILE B N 1
ATOM 3785 C CA . ILE B 1 81 ? -2.389 25.625 16.672 1 98.44 81 ILE B CA 1
ATOM 3786 C C . ILE B 1 81 ? -2.012 24.688 17.812 1 98.44 81 ILE B C 1
ATOM 3788 O O . ILE B 1 81 ? -1.203 25.047 18.688 1 98.44 81 ILE B O 1
ATOM 3792 N N . CYS B 1 82 ? -2.531 23.469 17.75 1 97 82 CYS B N 1
ATOM 3793 C CA . CYS B 1 82 ? -2.295 22.516 18.828 1 97 82 CYS B CA 1
ATOM 3794 C C . CYS B 1 82 ? -0.948 21.828 18.656 1 97 82 CYS B C 1
ATOM 3796 O O . CYS B 1 82 ? -0.476 21.641 17.531 1 97 82 CYS B O 1
ATOM 3798 N N . LEU B 1 83 ? -0.387 21.484 19.734 1 93.12 83 LEU B N 1
ATOM 3799 C CA . LEU B 1 83 ? 0.813 20.656 19.75 1 93.12 83 LEU B CA 1
ATOM 3800 C C . LEU B 1 83 ? 0.875 19.812 21.031 1 93.12 83 LEU B C 1
ATOM 3802 O O . LEU B 1 83 ? 0.009 19.938 21.891 1 93.12 83 LEU B O 1
ATOM 3806 N N . SER B 1 84 ? 1.814 18.906 21.047 1 92.25 84 SER B N 1
ATOM 3807 C CA . SER B 1 84 ? 2.051 18.047 22.188 1 92.25 84 SER B CA 1
ATOM 3808 C C . SER B 1 84 ? 3.465 18.219 22.734 1 92.25 84 SER B C 1
ATOM 3810 O O . SER B 1 84 ? 4.434 17.766 22.109 1 92.25 84 SER B O 1
ATOM 3812 N N . ILE B 1 85 ? 3.531 18.891 23.859 1 91.88 85 ILE B N 1
ATOM 3813 C CA . ILE B 1 85 ? 4.789 18.922 24.609 1 91.88 85 ILE B CA 1
ATOM 3814 C C . ILE B 1 85 ? 4.73 17.922 25.766 1 91.88 85 ILE B C 1
ATOM 3816 O O . ILE B 1 85 ? 4.137 18.219 26.812 1 91.88 85 ILE B O 1
ATOM 3820 N N . PRO B 1 86 ? 5.379 16.797 25.547 1 89.25 86 PRO B N 1
ATOM 3821 C CA . PRO B 1 86 ? 5.301 15.781 26.594 1 89.25 86 PRO B CA 1
ATOM 3822 C C . PRO B 1 86 ? 6.137 16.141 27.828 1 89.25 86 PRO B C 1
ATOM 3824 O O . PRO B 1 86 ? 7.023 16.984 27.75 1 89.25 86 PRO B O 1
ATOM 3827 N N . ALA B 1 87 ? 5.773 15.406 28.953 1 86.31 87 ALA B N 1
ATOM 3828 C CA . ALA B 1 87 ? 6.48 15.648 30.219 1 86.31 87 ALA B CA 1
ATOM 3829 C C . ALA B 1 87 ? 7.941 15.211 30.109 1 86.31 87 ALA B C 1
ATOM 3831 O O . ALA B 1 87 ? 8.836 15.875 30.641 1 86.31 87 ALA B O 1
ATOM 3832 N N . LYS B 1 88 ? 8.062 14.078 29.484 1 79.69 88 LYS B N 1
ATOM 3833 C CA . LYS B 1 88 ? 9.43 13.602 29.281 1 79.69 88 LYS B CA 1
ATOM 3834 C C . LYS B 1 88 ? 9.945 13.969 27.891 1 79.69 88 LYS B C 1
ATOM 3836 O O . LYS B 1 88 ? 9.188 13.977 26.922 1 79.69 88 LYS B O 1
ATOM 3841 N N . ALA B 1 89 ? 11.148 14.25 27.984 1 64.62 89 ALA B N 1
ATOM 3842 C CA . ALA B 1 89 ? 11.82 14.789 26.812 1 64.62 89 ALA B CA 1
ATOM 3843 C C . ALA B 1 89 ? 11.703 13.828 25.625 1 64.62 89 ALA B C 1
ATOM 3845 O O . ALA B 1 89 ? 11.969 12.633 25.75 1 64.62 89 ALA B O 1
ATOM 3846 N N . THR B 1 90 ? 10.961 14.336 24.641 1 77.31 90 THR B N 1
ATOM 3847 C CA . THR B 1 90 ? 11.008 13.625 23.359 1 77.31 90 THR B CA 1
ATOM 3848 C C . THR B 1 90 ? 11.609 14.508 22.266 1 77.31 90 THR B C 1
ATOM 3850 O O . THR B 1 90 ? 11.414 15.727 22.281 1 77.31 90 THR B O 1
ATOM 3853 N N . SER B 1 91 ? 12.43 13.898 21.484 1 80.31 91 SER B N 1
ATOM 3854 C CA . SER B 1 91 ? 13.125 14.602 20.422 1 80.31 91 SER B CA 1
ATOM 3855 C C . SER B 1 91 ? 12.156 15.07 19.344 1 80.31 91 SER B C 1
ATOM 3857 O O . SER B 1 91 ? 11.219 14.352 19 1 80.31 91 SER B O 1
ATOM 3859 N N . MET B 1 92 ? 12.406 16.344 18.906 1 84.81 92 MET B N 1
ATOM 3860 C CA . MET B 1 92 ? 11.664 16.922 17.781 1 84.81 92 MET B CA 1
ATOM 3861 C C . MET B 1 92 ? 11.859 16.094 16.531 1 84.81 92 MET B C 1
ATOM 3863 O O . MET B 1 92 ? 11.055 16.172 15.594 1 84.81 92 MET B O 1
ATOM 3867 N N . TYR B 1 93 ? 12.766 15.305 16.484 1 78.88 93 TYR B N 1
ATOM 3868 C CA . TYR B 1 93 ? 13.18 14.656 15.242 1 78.88 93 TYR B CA 1
ATOM 3869 C C . TYR B 1 93 ? 12.594 13.258 15.141 1 78.88 93 TYR B C 1
ATOM 3871 O O . TYR B 1 93 ? 12.789 12.57 14.133 1 78.88 93 TYR B O 1
ATOM 3879 N N . THR B 1 94 ? 11.789 12.883 16.047 1 73.62 94 THR B N 1
ATOM 3880 C CA . THR B 1 94 ? 11.211 11.547 16.047 1 73.62 94 THR B CA 1
ATOM 3881 C C . THR B 1 94 ? 9.852 11.547 15.352 1 73.62 94 THR B C 1
ATOM 3883 O O . THR B 1 94 ? 9.32 10.484 15.008 1 73.62 94 THR B O 1
ATOM 3886 N N . ASN B 1 95 ? 9.312 12.742 15.188 1 74.62 95 ASN B N 1
ATOM 3887 C CA . ASN B 1 95 ? 7.973 12.836 14.633 1 74.62 95 ASN B CA 1
ATOM 3888 C C . ASN B 1 95 ? 7.82 14.062 13.742 1 74.62 95 ASN B C 1
ATOM 3890 O O . ASN B 1 95 ? 7.859 15.195 14.227 1 74.62 95 ASN B O 1
ATOM 3894 N N . GLY B 1 96 ? 7.484 13.789 12.484 1 78.38 96 GLY B N 1
ATOM 3895 C CA . GLY B 1 96 ? 7.367 14.883 11.523 1 78.38 96 GLY B CA 1
ATOM 3896 C C . GLY B 1 96 ? 6.145 15.75 11.758 1 78.38 96 GLY B C 1
ATOM 3897 O O . GLY B 1 96 ? 6.133 16.922 11.383 1 78.38 96 GLY B O 1
ATOM 3898 N N . ALA B 1 97 ? 5.145 15.211 12.375 1 77.94 97 ALA B N 1
ATOM 3899 C CA . ALA B 1 97 ? 3.924 15.977 12.609 1 77.94 97 ALA B CA 1
ATOM 3900 C C . ALA B 1 97 ? 4.176 17.125 13.578 1 77.94 97 ALA B C 1
ATOM 3902 O O . ALA B 1 97 ? 3.566 18.188 13.461 1 77.94 97 ALA B O 1
ATOM 3903 N N . LYS B 1 98 ? 5.086 16.969 14.5 1 86.06 98 LYS B N 1
ATOM 3904 C CA . LYS B 1 98 ? 5.441 18.047 15.422 1 86.06 98 LYS B CA 1
ATOM 3905 C C . LYS B 1 98 ? 6.078 19.219 14.68 1 86.06 98 LYS B C 1
ATOM 3907 O O . LYS B 1 98 ? 5.762 20.375 14.945 1 86.06 98 LYS B O 1
ATOM 3912 N N . GLN B 1 99 ? 6.895 18.828 13.812 1 89.81 99 GLN B N 1
ATOM 3913 C CA . GLN B 1 99 ? 7.57 19.859 13.039 1 89.81 99 GLN B CA 1
ATOM 3914 C C . GLN B 1 99 ? 6.578 20.641 12.164 1 89.81 99 GLN B C 1
ATOM 3916 O O . GLN B 1 99 ? 6.715 21.844 11.984 1 89.81 99 GLN B O 1
ATOM 3921 N N . ALA B 1 100 ? 5.602 19.922 11.688 1 90.88 100 ALA B N 1
ATOM 3922 C CA . ALA B 1 100 ? 4.59 20.547 10.836 1 90.88 100 ALA B CA 1
ATOM 3923 C C . ALA B 1 100 ? 3.871 21.672 11.562 1 90.88 100 ALA B C 1
ATOM 3925 O O . ALA B 1 100 ? 3.49 22.672 10.953 1 90.88 100 ALA B O 1
ATOM 3926 N N . THR B 1 101 ? 3.707 21.562 12.836 1 94.38 101 THR B N 1
ATOM 3927 C CA . THR B 1 101 ? 3.092 22.609 13.641 1 94.38 101 THR B CA 1
ATOM 3928 C C . THR B 1 101 ? 3.873 23.906 13.523 1 94.38 101 THR B C 1
ATOM 3930 O O . THR B 1 101 ? 3.283 24.969 13.336 1 94.38 101 THR B O 1
ATOM 3933 N N . PHE B 1 102 ? 5.129 23.781 13.531 1 94.94 102 PHE B N 1
ATOM 3934 C CA . PHE B 1 102 ? 5.977 24.969 13.523 1 94.94 102 PHE B CA 1
ATOM 3935 C C . PHE B 1 102 ? 6.082 25.547 12.117 1 94.94 102 PHE B C 1
ATOM 3937 O O . PHE B 1 102 ? 6.188 26.766 11.945 1 94.94 102 PHE B O 1
ATOM 3944 N N . PHE B 1 103 ? 6.074 24.688 11.141 1 94.19 103 PHE B N 1
ATOM 3945 C CA . PHE B 1 103 ? 6.066 25.188 9.773 1 94.19 103 PHE B CA 1
ATOM 3946 C C . PHE B 1 103 ? 4.801 26 9.5 1 94.19 103 PHE B C 1
ATOM 3948 O O . PHE B 1 103 ? 4.855 27.062 8.891 1 94.19 103 PHE B O 1
ATOM 3955 N N . LEU B 1 104 ? 3.721 25.469 9.969 1 96.88 104 LEU B N 1
ATOM 3956 C CA . LEU B 1 104 ? 2.459 26.172 9.805 1 96.88 104 LEU B CA 1
ATOM 3957 C C . LEU B 1 104 ? 2.449 27.453 10.617 1 96.88 104 LEU B C 1
ATOM 3959 O O . LEU B 1 104 ? 1.962 28.5 10.156 1 96.88 104 LEU B O 1
ATOM 3963 N N . TYR B 1 105 ? 2.963 27.453 11.828 1 97.5 105 TYR B N 1
ATOM 3964 C CA . TYR B 1 105 ? 3.098 28.641 12.664 1 97.5 105 TYR B CA 1
ATOM 3965 C C . TYR B 1 105 ? 3.887 29.734 11.938 1 97.5 105 TYR B C 1
ATOM 3967 O O . TYR B 1 105 ? 3.49 30.891 11.93 1 97.5 105 TYR B O 1
ATOM 3975 N N . GLU B 1 106 ? 5 29.328 11.344 1 96.44 106 GLU B N 1
ATOM 3976 C CA . GLU B 1 106 ? 5.844 30.266 10.617 1 96.44 106 GLU B CA 1
ATOM 3977 C C . GLU B 1 106 ? 5.07 30.953 9.492 1 96.44 106 GLU B C 1
ATOM 3979 O O . GLU B 1 106 ? 5.184 32.156 9.289 1 96.44 106 GLU B O 1
ATOM 3984 N N . LEU B 1 107 ? 4.332 30.156 8.805 1 97.06 107 LEU B N 1
ATOM 3985 C CA . LEU B 1 107 ? 3.572 30.703 7.691 1 97.06 107 LEU B CA 1
ATOM 3986 C C . LEU B 1 107 ? 2.496 31.672 8.188 1 97.06 107 LEU B C 1
ATOM 3988 O O . LEU B 1 107 ? 2.4 32.812 7.707 1 97.06 107 LEU B O 1
ATOM 3992 N N . LEU B 1 108 ? 1.72 31.312 9.172 1 98.06 108 LEU B N 1
ATOM 3993 C CA . LEU B 1 108 ? 0.547 32.062 9.609 1 98.06 108 LEU B CA 1
ATOM 3994 C C . LEU B 1 108 ? 0.958 33.312 10.375 1 98.06 108 LEU B C 1
ATOM 3996 O O . LEU B 1 108 ? 0.219 34.312 10.398 1 98.06 108 LEU B O 1
ATOM 4000 N N . SER B 1 109 ? 2.113 33.25 10.969 1 97.31 109 SER B N 1
ATOM 4001 C CA . SER B 1 109 ? 2.584 34.406 11.727 1 97.31 109 SER B CA 1
ATOM 4002 C C . SER B 1 109 ? 3.488 35.281 10.883 1 97.31 109 SER B C 1
ATOM 4004 O O . SER B 1 109 ? 4.008 36.312 11.367 1 97.31 109 SER B O 1
ATOM 4006 N N . TYR B 1 110 ? 3.723 34.906 9.656 1 95.81 110 TYR B N 1
ATOM 4007 C CA . TYR B 1 110 ? 4.672 35.594 8.797 1 95.81 110 TYR B CA 1
ATOM 4008 C C . TYR B 1 110 ? 4.297 37.062 8.648 1 95.81 110 TYR B C 1
ATOM 4010 O O . TYR B 1 110 ? 3.17 37.375 8.258 1 95.81 110 TYR B O 1
ATOM 4018 N N . ARG B 1 111 ? 5.215 38 9.031 1 93.81 111 ARG B N 1
ATOM 4019 C CA . ARG B 1 111 ? 5.027 39.438 8.961 1 93.81 111 ARG B CA 1
ATOM 4020 C C . ARG B 1 111 ? 3.74 39.875 9.672 1 93.81 111 ARG B C 1
ATOM 4022 O O . ARG B 1 111 ? 2.98 40.688 9.148 1 93.81 111 ARG B O 1
ATOM 4029 N N . ASP B 1 112 ? 3.383 39.219 10.781 1 93.88 112 ASP B N 1
ATOM 4030 C CA . ASP B 1 112 ? 2.27 39.5 11.672 1 93.88 112 ASP B CA 1
ATOM 4031 C C . ASP B 1 112 ? 0.938 39.469 10.922 1 93.88 112 ASP B C 1
ATOM 4033 O O . ASP B 1 112 ? 0.042 40.281 11.188 1 93.88 112 ASP B O 1
ATOM 4037 N N . ARG B 1 113 ? 0.872 38.594 9.953 1 95.38 113 ARG B N 1
ATOM 4038 C CA . ARG B 1 113 ? -0.342 38.438 9.156 1 95.38 113 ARG B CA 1
ATOM 4039 C C . ARG B 1 113 ? -1.516 38 10.016 1 95.38 113 ARG B C 1
ATOM 4041 O O . ARG B 1 113 ? -2.662 38.375 9.758 1 95.38 113 ARG B O 1
ATOM 4048 N N . HIS B 1 114 ? -1.355 37.062 10.898 1 98.19 114 HIS B N 1
ATOM 4049 C CA . HIS B 1 114 ? -2.318 36.562 11.883 1 98.19 114 HIS B CA 1
ATOM 4050 C C . HIS B 1 114 ? -1.714 36.562 13.281 1 98.19 114 HIS B C 1
ATOM 4052 O O . HIS B 1 114 ? -0.491 36.594 13.438 1 98.19 114 HIS B O 1
ATOM 4058 N N . ASN B 1 115 ? -2.574 36.688 14.242 1 98.31 115 ASN B N 1
ATOM 4059 C CA . ASN B 1 115 ? -2.166 36.438 15.625 1 98.31 115 ASN B CA 1
ATOM 4060 C C . ASN B 1 115 ? -2.229 34.969 15.977 1 98.31 115 ASN B C 1
ATOM 4062 O O . ASN B 1 115 ? -3.314 34.375 16.062 1 98.31 115 ASN B O 1
ATOM 4066 N N . VAL B 1 116 ? -1.057 34.344 16.203 1 98.62 116 VAL B N 1
ATOM 4067 C CA . VAL B 1 116 ? -1.019 32.875 16.328 1 98.62 116 VAL B CA 1
ATOM 4068 C C . VAL B 1 116 ? -0.46 32.5 17.703 1 98.62 116 VAL B C 1
ATOM 4070 O O . VAL B 1 116 ? 0.572 33.031 18.125 1 98.62 116 VAL B O 1
ATOM 4073 N N . VAL B 1 117 ? -1.103 31.656 18.422 1 98.44 117 VAL B N 1
ATOM 4074 C CA . VAL B 1 117 ? -0.631 31.062 19.656 1 98.44 117 VAL B CA 1
ATOM 4075 C C . VAL B 1 117 ? -0.562 29.547 19.531 1 98.44 117 VAL B C 1
ATOM 4077 O O . VAL B 1 117 ? -1.279 28.953 18.719 1 98.44 117 VAL B O 1
ATOM 4080 N N . LEU B 1 118 ? 0.361 28.875 20.234 1 97.94 118 LEU B N 1
ATOM 4081 C CA . LEU B 1 118 ? 0.406 27.422 20.312 1 97.94 118 LEU B CA 1
ATOM 4082 C C . LEU B 1 118 ? -0.345 26.906 21.531 1 97.94 118 LEU B C 1
ATOM 4084 O O . LEU B 1 118 ? -0.263 27.5 22.609 1 97.94 118 LEU B O 1
ATOM 4088 N N . ILE B 1 119 ? -1.136 25.875 21.344 1 98.19 119 ILE B N 1
ATOM 4089 C CA . ILE B 1 119 ? -1.908 25.281 22.422 1 98.19 119 ILE B CA 1
ATOM 4090 C C . ILE B 1 119 ? -1.302 23.938 22.812 1 98.19 119 ILE B C 1
ATOM 4092 O O . ILE B 1 119 ? -1.406 22.953 22.062 1 98.19 119 ILE B O 1
ATOM 4096 N N . ASN B 1 120 ? -0.697 23.844 23.969 1 96.5 120 ASN B N 1
ATOM 4097 C CA . ASN B 1 120 ? -0.133 22.594 24.469 1 96.5 120 ASN B CA 1
ATOM 4098 C C . ASN B 1 120 ? -1.204 21.719 25.094 1 96.5 120 ASN B C 1
ATOM 4100 O O . ASN B 1 120 ? -1.746 22.047 26.156 1 96.5 120 ASN B O 1
ATOM 4104 N N . LEU B 1 121 ? -1.418 20.562 24.469 1 95 121 LEU B N 1
ATOM 4105 C CA . LEU B 1 121 ? -2.465 19.656 24.922 1 95 121 LEU B CA 1
ATOM 4106 C C . LEU B 1 121 ? -1.891 18.578 25.828 1 95 121 LEU B C 1
ATOM 4108 O O . LEU B 1 121 ? -2.631 17.734 26.344 1 95 121 LEU B O 1
ATOM 4112 N N . ASP B 1 122 ? -0.574 18.625 25.953 1 93.44 122 ASP B N 1
ATOM 4113 C CA . ASP B 1 122 ? 0.103 17.609 26.75 1 93.44 122 ASP B CA 1
ATOM 4114 C C . ASP B 1 122 ? 0.605 18.188 28.078 1 93.44 122 ASP B C 1
ATOM 4116 O O . ASP B 1 122 ? 0.434 19.375 28.344 1 93.44 122 ASP B O 1
ATOM 4120 N N . SER B 1 123 ? 1.19 17.344 28.922 1 93 123 SER B N 1
ATOM 4121 C CA . SER B 1 123 ? 1.411 17.703 30.312 1 93 123 SER B CA 1
ATOM 4122 C C . SER B 1 123 ? 2.756 18.391 30.5 1 93 123 SER B C 1
ATOM 4124 O O . SER B 1 123 ? 3.035 18.938 31.578 1 93 123 SER B O 1
ATOM 4126 N N . GLY B 1 124 ? 3.525 18.5 29.516 1 93.44 124 GLY B N 1
ATOM 4127 C CA . GLY B 1 124 ? 4.844 19.094 29.656 1 93.44 124 GLY B CA 1
ATOM 4128 C C . GLY B 1 124 ? 4.805 20.609 29.781 1 93.44 124 GLY B C 1
ATOM 4129 O O . GLY B 1 124 ? 3.896 21.266 29.266 1 93.44 124 GLY B O 1
ATOM 4130 N N . ASP B 1 125 ? 5.824 21.156 30.469 1 93 125 ASP B N 1
ATOM 4131 C CA . ASP B 1 125 ? 5.996 22.594 30.594 1 93 125 ASP B CA 1
ATOM 4132 C C . ASP B 1 125 ? 6.844 23.156 29.453 1 93 125 ASP B C 1
ATOM 4134 O O . ASP B 1 125 ? 8 22.766 29.281 1 93 125 ASP B O 1
ATOM 4138 N N . PRO B 1 126 ? 6.27 24.078 28.703 1 92.62 126 PRO B N 1
ATOM 4139 C CA . PRO B 1 126 ? 7.047 24.672 27.609 1 92.62 126 PRO B CA 1
ATOM 4140 C C . PRO B 1 126 ? 8.359 25.297 28.094 1 92.62 126 PRO B C 1
ATOM 4142 O O . PRO B 1 126 ? 9.344 25.312 27.344 1 92.62 126 PRO B O 1
ATOM 4145 N N . ALA B 1 127 ? 8.391 25.781 29.281 1 90.81 127 ALA B N 1
ATOM 4146 C CA . ALA B 1 127 ? 9.594 26.406 29.828 1 90.81 127 ALA B CA 1
ATOM 4147 C C . ALA B 1 127 ? 10.703 25.391 30.031 1 90.81 127 ALA B C 1
ATOM 4149 O O . ALA B 1 127 ? 11.883 25.75 30.094 1 90.81 127 ALA B O 1
ATOM 4150 N N . GLU B 1 128 ? 10.328 24.141 30.094 1 90.44 128 GLU B N 1
ATOM 4151 C CA . GLU B 1 128 ? 11.297 23.062 30.328 1 90.44 128 GLU B CA 1
ATOM 4152 C C . GLU B 1 128 ? 11.617 22.328 29.031 1 90.44 128 GLU B C 1
ATOM 4154 O O . GLU B 1 128 ? 12.383 21.359 29.047 1 90.44 128 GLU B O 1
ATOM 4159 N N . ALA B 1 129 ? 11.047 22.75 28 1 89.75 129 ALA B N 1
ATOM 4160 C CA . ALA B 1 129 ? 11.273 22.062 26.719 1 89.75 129 ALA B CA 1
ATOM 4161 C C . ALA B 1 129 ? 12.719 22.234 26.266 1 89.75 129 ALA B C 1
ATOM 4163 O O . ALA B 1 129 ? 13.336 23.281 26.5 1 89.75 129 ALA B O 1
ATOM 4164 N N . ALA B 1 130 ? 13.273 21.234 25.641 1 90.06 130 ALA B N 1
ATOM 4165 C CA . ALA B 1 130 ? 14.633 21.281 25.125 1 90.06 130 ALA B CA 1
ATOM 4166 C C . ALA B 1 130 ? 14.781 22.406 24.094 1 90.06 130 ALA B C 1
ATOM 4168 O O . ALA B 1 130 ? 13.805 22.797 23.453 1 90.06 130 ALA B O 1
ATOM 4169 N N . PRO B 1 131 ? 16.047 22.906 23.891 1 89.88 131 PRO B N 1
ATOM 4170 C CA . PRO B 1 131 ? 16.281 24 22.953 1 89.88 131 PRO B CA 1
ATOM 4171 C C . PRO B 1 131 ? 15.852 23.672 21.531 1 89.88 131 PRO B C 1
ATOM 4173 O O . PRO B 1 131 ? 15.523 24.562 20.766 1 89.88 131 PRO B O 1
ATOM 4176 N N . GLU B 1 132 ? 15.812 22.438 21.203 1 90.62 132 GLU B N 1
ATOM 4177 C CA . GLU B 1 132 ? 15.477 22.031 19.844 1 90.62 132 GLU B CA 1
ATOM 4178 C C . GLU B 1 132 ? 14.031 22.391 19.5 1 90.62 132 GLU B C 1
ATOM 4180 O O . GLU B 1 132 ? 13.664 22.438 18.328 1 90.62 132 GLU B O 1
ATOM 4185 N N . TRP B 1 133 ? 13.234 22.625 20.484 1 92.12 133 TRP B N 1
ATOM 4186 C CA . TRP B 1 133 ? 11.844 23.016 20.25 1 92.12 133 TRP B CA 1
ATOM 4187 C C . TRP B 1 133 ? 11.742 24.453 19.75 1 92.12 133 TRP B C 1
ATOM 4189 O O . TRP B 1 133 ? 10.742 24.844 19.156 1 92.12 133 TRP B O 1
ATOM 4199 N N . GLN B 1 134 ? 12.727 25.281 20.078 1 92.25 134 GLN B N 1
ATOM 4200 C CA . GLN B 1 134 ? 12.836 26.656 19.594 1 92.25 134 GLN B CA 1
ATOM 4201 C C . GLN B 1 134 ? 11.555 27.438 19.875 1 92.25 134 GLN B C 1
ATOM 4203 O O . GLN B 1 134 ? 10.977 28.047 18.984 1 92.25 134 GLN B O 1
ATOM 4208 N N . LEU B 1 135 ? 11.195 27.469 21.125 1 94.75 135 LEU B N 1
ATOM 4209 C CA . LEU B 1 135 ? 9.922 28.062 21.516 1 94.75 135 LEU B CA 1
ATOM 4210 C C . LEU B 1 135 ? 10.086 29.531 21.875 1 94.75 135 LEU B C 1
ATOM 4212 O O . LEU B 1 135 ? 9.109 30.219 22.188 1 94.75 135 LEU B O 1
ATOM 4216 N N . ASP B 1 136 ? 11.352 30.031 21.75 1 92.38 136 ASP B N 1
ATOM 4217 C CA . ASP B 1 136 ? 11.602 31.422 22.109 1 92.38 136 ASP B CA 1
ATOM 4218 C C . ASP B 1 136 ? 10.75 32.375 21.281 1 92.38 136 ASP B C 1
ATOM 4220 O O . ASP B 1 136 ? 10.734 32.281 20.047 1 92.38 136 ASP B O 1
ATOM 4224 N N . GLY B 1 137 ? 10.047 33.25 21.969 1 93 137 GLY B N 1
ATOM 4225 C CA . GLY B 1 137 ? 9.242 34.25 21.297 1 93 137 GLY B CA 1
ATOM 4226 C C . GLY B 1 137 ? 7.879 33.75 20.875 1 93 137 GLY B C 1
ATOM 4227 O O . GLY B 1 137 ? 7.078 34.5 20.312 1 93 137 GLY B O 1
ATOM 4228 N N . ILE B 1 138 ? 7.602 32.5 21.141 1 96.31 138 ILE B N 1
ATOM 4229 C CA . ILE B 1 138 ? 6.32 31.922 20.766 1 96.31 138 ILE B CA 1
ATOM 4230 C C . ILE B 1 138 ? 5.426 31.797 21.984 1 96.31 138 ILE B C 1
ATOM 4232 O O . ILE B 1 138 ? 5.852 31.266 23.016 1 96.31 138 ILE B O 1
ATOM 4236 N N . GLN B 1 139 ? 4.262 32.344 21.906 1 97.31 139 GLN B N 1
ATOM 4237 C CA . GLN B 1 139 ? 3.301 32.188 22.984 1 97.31 139 GLN B CA 1
ATOM 4238 C C . GLN B 1 139 ? 2.693 30.797 23 1 97.31 139 GLN B C 1
ATOM 4240 O O . GLN B 1 139 ? 2.053 30.375 22.031 1 97.31 139 GLN B O 1
ATOM 4245 N N . VAL B 1 140 ? 2.912 30.016 24.078 1 97.62 140 VAL B N 1
ATOM 4246 C CA . VAL B 1 140 ? 2.348 28.688 24.281 1 97.62 140 VAL B CA 1
ATOM 4247 C C . VAL B 1 140 ? 1.38 28.703 25.453 1 97.62 140 VAL B C 1
ATOM 4249 O O . VAL B 1 140 ? 1.735 29.156 26.547 1 97.62 140 VAL B O 1
ATOM 4252 N N . VAL B 1 141 ? 0.191 28.281 25.25 1 98.06 141 VAL B N 1
ATOM 4253 C CA . VAL B 1 141 ? -0.813 28.312 26.312 1 98.06 141 VAL B CA 1
ATOM 4254 C C . VAL B 1 141 ? -1.423 26.922 26.484 1 98.06 141 VAL B C 1
ATOM 4256 O O . VAL B 1 141 ? -1.214 26.047 25.656 1 98.06 141 VAL B O 1
ATOM 4259 N N . ARG B 1 142 ? -2.133 26.75 27.562 1 97.31 142 ARG B N 1
ATOM 4260 C CA . ARG B 1 142 ? -2.916 25.547 27.797 1 97.31 142 ARG B CA 1
ATOM 4261 C C . ARG B 1 142 ? -4.305 25.672 27.188 1 97.31 142 ARG B C 1
ATOM 4263 O O . ARG B 1 142 ? -4.707 26.75 26.75 1 97.31 142 ARG B O 1
ATOM 4270 N N . PHE B 1 143 ? -4.973 24.562 27.156 1 97.69 143 PHE B N 1
ATOM 4271 C CA . PHE B 1 143 ? -6.258 24.516 26.469 1 97.69 143 PHE B CA 1
ATOM 4272 C C . PHE B 1 143 ? -7.234 25.516 27.078 1 97.69 143 PHE B C 1
ATOM 4274 O O . PHE B 1 143 ? -7.891 26.266 26.344 1 97.69 143 PHE B O 1
ATOM 4281 N N . ASP B 1 144 ? -7.406 25.531 28.359 1 97 144 ASP B N 1
ATOM 4282 C CA . ASP B 1 144 ? -8.383 26.391 29.031 1 97 144 ASP B CA 1
ATOM 4283 C C . ASP B 1 144 ? -8.102 27.859 28.734 1 97 144 ASP B C 1
ATOM 4285 O O . ASP B 1 144 ? -9.031 28.656 28.578 1 97 144 ASP B O 1
ATOM 4289 N N . ASP B 1 145 ? -6.828 28.203 28.75 1 97.44 145 ASP B N 1
ATOM 4290 C CA . ASP B 1 145 ? -6.445 29.578 28.406 1 97.44 145 ASP B CA 1
ATOM 4291 C C . ASP B 1 145 ? -6.828 29.906 26.953 1 97.44 145 ASP B C 1
ATOM 4293 O O . ASP B 1 145 ? -7.324 30.984 26.672 1 97.44 145 ASP B O 1
ATOM 4297 N N . ALA B 1 146 ? -6.559 28.984 26.078 1 97.88 146 ALA B N 1
ATOM 4298 C CA . ALA B 1 146 ? -6.922 29.172 24.672 1 97.88 146 ALA B CA 1
ATOM 4299 C C . ALA B 1 146 ? -8.43 29.359 24.516 1 97.88 146 ALA B C 1
ATOM 4301 O O . ALA B 1 146 ? -8.875 30.188 23.719 1 97.88 146 ALA B O 1
ATOM 4302 N N . LEU B 1 147 ? -9.18 28.547 25.203 1 97.44 147 LEU B N 1
ATOM 4303 C CA . LEU B 1 147 ? -10.633 28.672 25.172 1 97.44 147 LEU B CA 1
ATOM 4304 C C . LEU B 1 147 ? -11.078 30.062 25.609 1 97.44 147 LEU B C 1
ATOM 4306 O O . LEU B 1 147 ? -11.969 30.656 25 1 97.44 147 LEU B O 1
ATOM 4310 N N . ALA B 1 148 ? -10.477 30.562 26.672 1 97.12 148 ALA B N 1
ATOM 4311 C CA . ALA B 1 148 ? -10.82 31.859 27.219 1 97.12 148 ALA B CA 1
ATOM 4312 C C . ALA B 1 148 ? -10.453 32.969 26.234 1 97.12 148 ALA B C 1
ATOM 4314 O O . ALA B 1 148 ? -11.047 34.062 26.266 1 97.12 148 ALA B O 1
ATOM 4315 N N . MET B 1 149 ? -9.523 32.75 25.375 1 97.44 149 MET B N 1
ATOM 4316 C CA . MET B 1 149 ? -9.039 33.75 24.422 1 97.44 149 MET B CA 1
ATOM 4317 C C . MET B 1 149 ? -10.055 33.969 23.312 1 97.44 149 MET B C 1
ATOM 4319 O O . MET B 1 149 ? -9.961 34.938 22.562 1 97.44 149 MET B O 1
ATOM 4323 N N . ARG B 1 150 ? -11.008 33.094 23.141 1 95.69 150 ARG B N 1
ATOM 4324 C CA . ARG B 1 150 ? -12.039 33.156 22.109 1 95.69 150 ARG B CA 1
ATOM 4325 C C . ARG B 1 150 ? -11.422 33.344 20.734 1 95.69 150 ARG B C 1
ATOM 4327 O O . ARG B 1 150 ? -11.75 34.281 20 1 95.69 150 ARG B O 1
ATOM 4334 N N . LEU B 1 151 ? -10.586 32.406 20.344 1 98.56 151 LEU B N 1
ATOM 4335 C CA . LEU B 1 151 ? -9.883 32.406 19.062 1 98.56 151 LEU B CA 1
ATOM 4336 C C . LEU B 1 151 ? -10.867 32.219 17.922 1 98.56 151 LEU B C 1
ATOM 4338 O O . LEU B 1 151 ? -11.938 31.641 18.094 1 98.56 151 LEU B O 1
ATOM 4342 N N . ASP B 1 152 ? -10.508 32.781 16.781 1 98.69 152 ASP B N 1
ATOM 4343 C CA . ASP B 1 152 ? -11.328 32.594 15.586 1 98.69 152 ASP B CA 1
ATOM 4344 C C . ASP B 1 152 ? -11.227 31.141 15.078 1 98.69 152 ASP B C 1
ATOM 4346 O O . ASP B 1 152 ? -12.227 30.547 14.672 1 98.69 152 ASP B O 1
ATOM 4350 N N . VAL B 1 153 ? -10.031 30.656 15.078 1 98.81 153 VAL B N 1
ATOM 4351 C CA . VAL B 1 153 ? -9.742 29.344 14.516 1 98.81 153 VAL B CA 1
ATOM 4352 C C . VAL B 1 153 ? -8.812 28.578 15.445 1 98.81 153 VAL B C 1
ATOM 4354 O O . VAL B 1 153 ? -7.859 29.141 15.984 1 98.81 153 VAL B O 1
ATOM 4357 N N . VAL B 1 154 ? -9.07 27.328 15.648 1 98.81 154 VAL B N 1
ATOM 4358 C CA . VAL B 1 154 ? -8.141 26.406 16.281 1 98.81 154 VAL B CA 1
ATOM 4359 C C . VAL B 1 154 ? -7.828 25.25 15.328 1 98.81 154 VAL B C 1
ATOM 4361 O O . VAL B 1 154 ? -8.742 24.656 14.742 1 98.81 154 VAL B O 1
ATOM 4364 N N . ILE B 1 155 ? -6.578 24.969 15.148 1 98.56 155 ILE B N 1
ATOM 4365 C CA . ILE B 1 155 ? -6.121 23.922 14.25 1 98.56 155 ILE B CA 1
ATOM 4366 C C . ILE B 1 155 ? -5.52 22.781 15.062 1 98.56 155 ILE B C 1
ATOM 4368 O O . ILE B 1 155 ? -4.504 22.953 15.734 1 98.56 155 ILE B O 1
ATOM 4372 N N . GLU B 1 156 ? -6.188 21.641 15 1 97.06 156 GLU B N 1
ATOM 4373 C CA . GLU B 1 156 ? -5.617 20.438 15.578 1 97.06 156 GLU B CA 1
ATOM 4374 C C . GLU B 1 156 ? -4.453 19.922 14.734 1 97.06 156 GLU B C 1
ATOM 4376 O O . GLU B 1 156 ? -4.621 19.625 13.547 1 97.06 156 GLU B O 1
ATOM 4381 N N . LEU B 1 157 ? -3.389 19.844 15.336 1 93 157 LEU B N 1
ATOM 4382 C CA . LEU B 1 157 ? -2.174 19.328 14.719 1 93 157 LEU B CA 1
ATOM 4383 C C . LEU B 1 157 ? -1.254 18.703 15.758 1 93 157 LEU B C 1
ATOM 4385 O O . LEU B 1 157 ? -1.17 19.172 16.891 1 93 157 LEU B O 1
ATOM 4389 N N . GLY B 1 158 ? -0.617 17.625 15.477 1 81.44 158 GLY B N 1
ATOM 4390 C CA . GLY B 1 158 ? 0.354 17 16.359 1 81.44 158 GLY B CA 1
ATOM 4391 C C . GLY B 1 158 ? -0.284 16.172 17.453 1 81.44 158 GLY B C 1
ATOM 4392 O O . GLY B 1 158 ? 0.292 15.172 17.906 1 81.44 158 GLY B O 1
ATOM 4393 N N . MET B 1 159 ? -1.336 16.672 18 1 86.94 159 MET B N 1
ATOM 4394 C CA . MET B 1 159 ? -2.086 15.938 19.016 1 86.94 159 MET B CA 1
ATOM 4395 C C . MET B 1 159 ? -3.588 16.109 18.812 1 86.94 159 MET B C 1
ATOM 4397 O O . MET B 1 159 ? -4.055 17.203 18.5 1 86.94 159 MET B O 1
ATOM 4401 N N . GLN B 1 160 ? -4.273 15.094 19.078 1 90.75 160 GLN B N 1
ATOM 4402 C CA . GLN B 1 160 ? -5.711 15.094 18.828 1 90.75 160 GLN B CA 1
ATOM 4403 C C . GLN B 1 160 ? -6.473 15.75 19.984 1 90.75 160 GLN B C 1
ATOM 4405 O O . GLN B 1 160 ? -6.164 15.516 21.156 1 90.75 160 GLN B O 1
ATOM 4410 N N . LEU B 1 161 ? -7.418 16.609 19.656 1 95.5 161 LEU B N 1
ATOM 4411 C CA . LEU B 1 161 ? -8.367 17.172 20.625 1 95.5 161 LEU B CA 1
ATOM 4412 C C . LEU B 1 161 ? -9.422 16.141 21 1 95.5 161 LEU B C 1
ATOM 4414 O O . LEU B 1 161 ? -9.883 15.375 20.156 1 95.5 161 LEU B O 1
ATOM 4418 N N . GLY B 1 162 ? -9.75 16.109 22.328 1 94 162 GLY B N 1
ATOM 4419 C CA . GLY B 1 162 ? -10.906 15.328 22.719 1 94 162 GLY B CA 1
ATOM 4420 C C . GLY B 1 162 ? -12.219 15.906 22.219 1 94 162 GLY B C 1
ATOM 4421 O O . GLY B 1 162 ? -12.289 17.094 21.875 1 94 162 GLY B O 1
ATOM 4422 N N . GLN B 1 163 ? -13.242 15.023 22.203 1 94.56 163 GLN B N 1
ATOM 4423 C CA . GLN B 1 163 ? -14.547 15.461 21.719 1 94.56 163 GLN B CA 1
ATOM 4424 C C . GLN B 1 163 ? -15.047 16.672 22.5 1 94.56 163 GLN B C 1
ATOM 4426 O O . GLN B 1 163 ? -15.594 17.609 21.922 1 94.56 163 GLN B O 1
ATOM 4431 N N . GLY B 1 164 ? -14.891 16.562 23.781 1 94.94 164 GLY B N 1
ATOM 4432 C CA . GLY B 1 164 ? -15.328 17.672 24.609 1 94.94 164 GLY B CA 1
ATOM 4433 C C . GLY B 1 164 ? -14.617 18.984 24.281 1 94.94 164 GLY B C 1
ATOM 4434 O O . GLY B 1 164 ? -15.227 20.047 24.344 1 94.94 164 GLY B O 1
ATOM 4435 N N . GLN B 1 165 ? -13.359 18.938 23.984 1 96.75 165 GLN B N 1
ATOM 4436 C CA . GLN B 1 165 ? -12.586 20.125 23.641 1 96.75 165 GLN B CA 1
ATOM 4437 C C . GLN B 1 165 ? -13.086 20.734 22.344 1 96.75 165 GLN B C 1
ATOM 4439 O O . GLN B 1 165 ? -13.297 21.953 22.25 1 96.75 165 GLN B O 1
ATOM 4444 N N . VAL B 1 166 ? -13.305 19.891 21.344 1 97.12 166 VAL B N 1
ATOM 4445 C CA . VAL B 1 166 ? -13.812 20.359 20.047 1 97.12 166 VAL B CA 1
ATOM 4446 C C . VAL B 1 166 ? -15.172 21.016 20.234 1 97.12 166 VAL B C 1
ATOM 4448 O O . VAL B 1 166 ? -15.406 22.125 19.766 1 97.12 166 VAL B O 1
ATOM 4451 N N . ASP B 1 167 ? -16.031 20.375 21 1 96.75 167 ASP B N 1
ATOM 4452 C CA . ASP B 1 167 ? -17.375 20.906 21.219 1 96.75 167 ASP B CA 1
ATOM 4453 C C . ASP B 1 167 ? -17.344 22.25 21.922 1 96.75 167 ASP B C 1
ATOM 4455 O O . ASP B 1 167 ? -18.031 23.188 21.5 1 96.75 167 ASP B O 1
ATOM 4459 N N . ARG B 1 168 ? -16.594 22.344 22.922 1 96.81 168 ARG B N 1
ATOM 4460 C CA . ARG B 1 168 ? -16.516 23.578 23.703 1 96.81 168 ARG B CA 1
ATOM 4461 C C . ARG B 1 168 ? -15.992 24.734 22.859 1 96.81 168 ARG B C 1
ATOM 4463 O O . ARG B 1 168 ? -16.484 25.859 22.953 1 96.81 168 ARG B O 1
ATOM 4470 N N . LEU B 1 169 ? -14.992 24.484 22.078 1 98 169 LEU B N 1
ATOM 4471 C CA . LEU B 1 169 ? -14.461 25.5 21.188 1 98 169 LEU B CA 1
ATOM 4472 C C . LEU B 1 169 ? -15.531 25.953 20.188 1 98 169 LEU B C 1
ATOM 4474 O O . LEU B 1 169 ? -15.75 27.156 20.016 1 98 169 LEU B O 1
ATOM 4478 N N . GLN B 1 170 ? -16.188 25 19.609 1 97.44 170 GLN B N 1
ATOM 4479 C CA . GLN B 1 170 ? -17.188 25.312 18.594 1 97.44 170 GLN B CA 1
ATOM 4480 C C . GLN B 1 170 ? -18.375 26.031 19.203 1 97.44 170 GLN B C 1
ATOM 4482 O O . GLN B 1 170 ? -18.922 26.953 18.594 1 97.44 170 GLN B O 1
ATOM 4487 N N . LEU B 1 171 ? -18.797 25.656 20.359 1 95.62 171 LEU B N 1
ATOM 4488 C CA . LEU B 1 171 ? -19.891 26.312 21.062 1 95.62 171 LEU B CA 1
ATOM 4489 C C . LEU B 1 171 ? -19.531 27.734 21.422 1 95.62 171 LEU B C 1
ATOM 4491 O O . LEU B 1 171 ? -20.406 28.609 21.5 1 95.62 171 LEU B O 1
ATOM 4495 N N . ALA B 1 172 ? -18.25 27.984 21.594 1 95.69 172 ALA B N 1
ATOM 4496 C CA . ALA B 1 172 ? -17.781 29.328 21.922 1 95.69 172 ALA B CA 1
ATOM 4497 C C . ALA B 1 172 ? -17.625 30.172 20.656 1 95.69 172 ALA B C 1
ATOM 4499 O O . ALA B 1 172 ? -17.203 31.344 20.734 1 95.69 172 ALA B O 1
ATOM 4500 N N . GLY B 1 173 ? -17.875 29.594 19.516 1 95.25 173 GLY B N 1
ATOM 4501 C CA . GLY B 1 173 ? -17.859 30.328 18.266 1 95.25 173 GLY B CA 1
ATOM 4502 C C . GLY B 1 173 ? -16.594 30.109 17.469 1 95.25 173 GLY B C 1
ATOM 4503 O O . GLY B 1 173 ? -16.453 30.625 16.344 1 95.25 173 GLY B O 1
ATOM 4504 N N . THR B 1 174 ? -15.656 29.359 17.984 1 98.19 174 THR B N 1
ATOM 4505 C CA . THR B 1 174 ? -14.383 29.062 17.328 1 98.19 174 THR B CA 1
ATOM 4506 C C . THR B 1 174 ? -14.57 28.031 16.219 1 98.19 174 THR B C 1
ATOM 4508 O O . THR B 1 174 ? -15.281 27.047 16.406 1 98.19 174 THR B O 1
ATOM 4511 N N . LYS B 1 175 ? -14.016 28.297 15.016 1 98.56 175 LYS B N 1
ATOM 4512 C CA . LYS B 1 175 ? -13.906 27.25 14 1 98.56 175 LYS B CA 1
ATOM 4513 C C . LYS B 1 175 ? -12.766 26.297 14.312 1 98.56 175 LYS B C 1
ATOM 4515 O O . LYS B 1 175 ? -11.672 26.719 14.68 1 98.56 175 LYS B O 1
ATOM 4520 N N . VAL B 1 176 ? -13.023 25 14.219 1 98.5 176 VAL B N 1
ATOM 4521 C CA . VAL B 1 176 ? -12.016 24 14.555 1 98.5 176 VAL B CA 1
ATOM 4522 C C . VAL B 1 176 ? -11.68 23.188 13.312 1 98.5 176 VAL B C 1
ATOM 4524 O O . VAL B 1 176 ? -12.555 22.547 12.719 1 98.5 176 VAL B O 1
ATOM 4527 N N . ALA B 1 177 ? -10.43 23.234 12.93 1 98.31 177 ALA B N 1
ATOM 4528 C CA . ALA B 1 177 ? -9.914 22.422 11.828 1 98.31 177 ALA B CA 1
ATOM 4529 C C . ALA B 1 177 ? -8.969 21.344 12.344 1 98.31 177 ALA B C 1
ATOM 4531 O O . ALA B 1 177 ? -8.336 21.5 13.391 1 98.31 177 ALA B O 1
ATOM 4532 N N . ALA B 1 178 ? -8.945 20.266 11.672 1 96.44 178 ALA B N 1
ATOM 4533 C CA . ALA B 1 178 ? -7.93 19.234 11.906 1 96.44 178 ALA B CA 1
ATOM 4534 C C . ALA B 1 178 ? -7.047 19.047 10.68 1 96.44 178 ALA B C 1
ATOM 4536 O O . ALA B 1 178 ? -7.551 18.922 9.562 1 96.44 178 ALA B O 1
ATOM 4537 N N . TYR B 1 179 ? -5.773 19.094 10.914 1 95 179 TYR B N 1
ATOM 4538 C CA . TYR B 1 179 ? -4.809 18.891 9.844 1 95 179 TYR B CA 1
ATOM 4539 C C . TYR B 1 179 ? -4.184 17.5 9.922 1 95 179 TYR B C 1
ATOM 4541 O O . TYR B 1 179 ? -3.379 17.234 10.82 1 95 179 TYR B O 1
ATOM 4549 N N . ARG B 1 180 ? -4.574 16.641 8.961 1 89.81 180 ARG B N 1
ATOM 4550 C CA . ARG B 1 180 ? -4.098 15.266 8.875 1 89.81 180 ARG B CA 1
ATOM 4551 C C . ARG B 1 180 ? -3.051 15.117 7.777 1 89.81 180 ARG B C 1
ATOM 4553 O O . ARG B 1 180 ? -3.385 14.828 6.625 1 89.81 180 ARG B O 1
ATOM 4560 N N . SER B 1 181 ? -1.815 15.109 8.211 1 82.19 181 SER B N 1
ATOM 4561 C CA . SER B 1 181 ? -0.735 15.164 7.234 1 82.19 181 SER B CA 1
ATOM 4562 C C . SER B 1 181 ? -0.115 13.789 7.016 1 82.19 181 SER B C 1
ATOM 4564 O O . SER B 1 181 ? 0.894 13.656 6.32 1 82.19 181 SER B O 1
ATOM 4566 N N . GLY B 1 182 ? -0.573 12.766 7.578 1 79.75 182 GLY B N 1
ATOM 4567 C CA . GLY B 1 182 ? -0.044 11.43 7.383 1 79.75 182 GLY B CA 1
ATOM 4568 C C . GLY B 1 182 ? -0.986 10.516 6.617 1 79.75 182 GLY B C 1
ATOM 4569 O O . GLY B 1 182 ? -2.051 10.953 6.172 1 79.75 182 GLY B O 1
ATOM 4570 N N . ASN B 1 183 ? -0.453 9.305 6.383 1 80.31 183 ASN B N 1
ATOM 4571 C CA . ASN B 1 183 ? -1.285 8.305 5.727 1 80.31 183 ASN B CA 1
ATOM 4572 C C . ASN B 1 183 ? -2.242 7.637 6.711 1 80.31 183 ASN B C 1
ATOM 4574 O O . ASN B 1 183 ? -2.037 6.484 7.098 1 80.31 183 ASN B O 1
ATOM 4578 N N . ASN B 1 184 ? -3.287 8.375 6.973 1 83.31 184 ASN B N 1
ATOM 4579 C CA . ASN B 1 184 ? -4.234 7.938 7.992 1 83.31 184 ASN B CA 1
ATOM 4580 C C . ASN B 1 184 ? -4.926 6.641 7.594 1 83.31 184 ASN B C 1
ATOM 4582 O O . ASN B 1 184 ? -5.227 5.805 8.445 1 83.31 184 ASN B O 1
ATOM 4586 N N . PHE B 1 185 ? -5.164 6.445 6.328 1 84 185 PHE B N 1
ATOM 4587 C CA . PHE B 1 185 ? -5.871 5.254 5.871 1 84 185 PHE B CA 1
ATOM 4588 C C . PHE B 1 185 ? -5.043 4 6.125 1 84 185 PHE B C 1
ATOM 4590 O O . PHE B 1 185 ? -5.488 3.09 6.828 1 84 185 PHE B O 1
ATOM 4597 N N . ILE B 1 186 ? -3.822 3.957 5.648 1 82.69 186 ILE B N 1
ATOM 4598 C CA . ILE B 1 186 ? -2.965 2.785 5.773 1 82.69 186 ILE B CA 1
ATOM 4599 C C . ILE B 1 186 ? -2.639 2.541 7.246 1 82.69 186 ILE B C 1
ATOM 4601 O O . ILE B 1 186 ? -2.676 1.4 7.715 1 82.69 186 ILE B O 1
ATOM 4605 N N . MET B 1 187 ? -2.4 3.623 7.938 1 83.25 187 MET B N 1
ATOM 4606 C CA . MET B 1 187 ? -2.035 3.477 9.344 1 83.25 187 MET B CA 1
ATOM 4607 C C . MET B 1 187 ? -3.197 2.912 10.148 1 83.25 187 MET B C 1
ATOM 4609 O O . MET B 1 187 ? -2.996 2.076 11.031 1 83.25 187 MET B O 1
ATOM 4613 N N . THR B 1 188 ? -4.344 3.357 9.859 1 83.75 188 THR B N 1
ATOM 4614 C CA . THR B 1 188 ? -5.52 2.844 10.547 1 83.75 188 THR B CA 1
ATOM 4615 C C . THR B 1 188 ? -5.75 1.373 10.211 1 83.75 188 THR B C 1
ATOM 4617 O O . THR B 1 188 ? -6.047 0.566 11.094 1 83.75 188 THR B O 1
ATOM 4620 N N . MET B 1 189 ? -5.57 1.049 8.992 1 83.94 189 MET B N 1
ATOM 4621 C CA . MET B 1 189 ? -5.738 -0.34 8.578 1 83.94 189 MET B CA 1
ATOM 4622 C C . MET B 1 189 ? -4.73 -1.244 9.281 1 83.94 189 MET B C 1
ATOM 4624 O O . MET B 1 189 ? -5.09 -2.322 9.758 1 83.94 189 MET B O 1
ATOM 4628 N N . GLU B 1 190 ? -3.553 -0.816 9.297 1 85.75 190 GLU B N 1
ATOM 4629 C CA . GLU B 1 190 ? -2.516 -1.606 9.953 1 85.75 190 GLU B CA 1
ATOM 4630 C C . GLU B 1 190 ? -2.803 -1.763 11.445 1 85.75 190 GLU B C 1
ATOM 4632 O O . GLU B 1 190 ? -2.598 -2.838 12.016 1 85.75 190 GLU B O 1
ATOM 4637 N N . ASN B 1 191 ? -3.311 -0.71 12.023 1 83.38 191 ASN B N 1
ATOM 4638 C CA . ASN B 1 191 ? -3.67 -0.799 13.438 1 83.38 191 ASN B CA 1
ATOM 4639 C C . ASN B 1 191 ? -4.785 -1.812 13.672 1 83.38 191 ASN B C 1
ATOM 4641 O O . ASN B 1 191 ? -4.758 -2.559 14.648 1 83.38 191 ASN B O 1
ATOM 4645 N N . MET B 1 192 ? -5.707 -1.854 12.82 1 81.69 192 MET B N 1
ATOM 4646 C CA . MET B 1 192 ? -6.852 -2.756 12.945 1 81.69 192 MET B CA 1
ATOM 4647 C C . MET B 1 192 ? -6.43 -4.203 12.695 1 81.69 192 MET B C 1
ATOM 4649 O O . MET B 1 192 ? -6.844 -5.105 13.43 1 81.69 192 MET B O 1
ATOM 4653 N N . ILE B 1 193 ? -5.625 -4.34 11.695 1 83.44 193 ILE B N 1
ATOM 4654 C CA . ILE B 1 193 ? -5.254 -5.684 11.273 1 83.44 193 ILE B CA 1
ATOM 4655 C C . ILE B 1 193 ? -4.273 -6.289 12.273 1 83.44 193 ILE B C 1
ATOM 4657 O O . ILE B 1 193 ? -4.344 -7.48 12.586 1 83.44 193 ILE B O 1
ATOM 4661 N N . TYR B 1 194 ? -3.418 -5.539 12.844 1 83.31 194 TYR B N 1
ATOM 4662 C CA . TYR B 1 194 ? -2.342 -6.086 13.664 1 83.31 194 TYR B CA 1
ATOM 4663 C C . TYR B 1 194 ? -2.529 -5.715 15.133 1 83.31 194 TYR B C 1
ATOM 4665 O O . TYR B 1 194 ? -1.612 -5.875 15.938 1 83.31 194 TYR B O 1
ATOM 4673 N N . ASN B 1 195 ? -3.729 -5.379 15.406 1 76.44 195 ASN B N 1
ATOM 4674 C CA . ASN B 1 195 ? -4.176 -5.109 16.766 1 76.44 195 ASN B CA 1
ATOM 4675 C C . ASN B 1 195 ? -3.188 -4.219 17.516 1 76.44 195 ASN B C 1
ATOM 4677 O O . ASN B 1 195 ? -2.764 -4.547 18.625 1 76.44 195 ASN B O 1
ATOM 4681 N N . ARG B 1 196 ? -2.764 -3.355 16.75 1 73.31 196 ARG B N 1
ATOM 4682 C CA . ARG B 1 196 ? -1.921 -2.385 17.438 1 73.31 196 ARG B CA 1
ATOM 4683 C C . ARG B 1 196 ? -2.76 -1.452 18.312 1 73.31 196 ARG B C 1
ATOM 4685 O O . ARG B 1 196 ? -3.975 -1.628 18.422 1 73.31 196 ARG B O 1
ATOM 4692 N N . SER B 1 197 ? -2.131 -0.28 18.781 1 60.78 197 SER B N 1
ATOM 4693 C CA . SER B 1 197 ? -2.719 0.624 19.766 1 60.78 197 SER B CA 1
ATOM 4694 C C . SER B 1 197 ? -4.109 1.075 19.344 1 60.78 197 SER B C 1
ATOM 4696 O O . SER B 1 197 ? -4.422 1.108 18.156 1 60.78 197 SER B O 1
ATOM 4698 N N . VAL B 1 198 ? -5.043 1.027 20.312 1 56.84 198 VAL B N 1
ATOM 4699 C CA . VAL B 1 198 ? -6.406 1.535 20.188 1 56.84 198 VAL B CA 1
ATOM 4700 C C . VAL B 1 198 ? -6.391 2.873 19.453 1 56.84 198 VAL B C 1
ATOM 4702 O O . VAL B 1 198 ? -5.758 3.83 19.906 1 56.84 198 VAL B O 1
ATOM 4705 N N . SER B 1 199 ? -6.562 2.754 18.109 1 59.44 199 SER B N 1
ATOM 4706 C CA . SER B 1 199 ? -6.621 3.988 17.328 1 59.44 199 SER B CA 1
ATOM 4707 C C . SER B 1 199 ? -7.641 4.961 17.922 1 59.44 199 SER B C 1
ATOM 4709 O O . SER B 1 199 ? -8.711 4.547 18.375 1 59.44 199 SER B O 1
ATOM 4711 N N . THR B 1 200 ? -7.16 6.18 18.297 1 65.12 200 THR B N 1
ATOM 4712 C CA . THR B 1 200 ? -8.047 7.258 18.734 1 65.12 200 THR B CA 1
ATOM 4713 C C . THR B 1 200 ? -8.812 7.828 17.547 1 65.12 200 THR B C 1
ATOM 4715 O O . THR B 1 200 ? -9.508 8.836 17.672 1 65.12 200 THR B O 1
ATOM 4718 N N . MET B 1 201 ? -8.703 7.195 16.422 1 64.81 201 MET B N 1
ATOM 4719 C CA . MET B 1 201 ? -9.234 7.785 15.195 1 64.81 201 MET B CA 1
ATOM 4720 C C . MET B 1 201 ? -10.742 7.969 15.289 1 64.81 201 MET B C 1
ATOM 4722 O O . MET B 1 201 ? -11.289 8.922 14.727 1 64.81 201 MET B O 1
ATOM 4726 N N . PHE B 1 202 ? -11.32 7.262 16.141 1 69.25 202 PHE B N 1
ATOM 4727 C CA . PHE B 1 202 ? -12.773 7.348 16.172 1 69.25 202 PHE B CA 1
ATOM 4728 C C . PHE B 1 202 ? -13.242 8.125 17.406 1 69.25 202 PHE B C 1
ATOM 4730 O O . PHE B 1 202 ? -14.445 8.25 17.641 1 69.25 202 PHE B O 1
ATOM 4737 N N . SER B 1 203 ? -12.336 8.773 17.922 1 84.06 203 SER B N 1
ATOM 4738 C CA . SER B 1 203 ? -12.711 9.305 19.234 1 84.06 203 SER B CA 1
ATOM 4739 C C . SER B 1 203 ? -13.227 10.734 19.125 1 84.06 203 SER B C 1
ATOM 4741 O O . SER B 1 203 ? -13.953 11.211 20 1 84.06 203 SER B O 1
ATOM 4743 N N . THR B 1 204 ? -12.82 11.469 18.141 1 92.75 204 THR B N 1
ATOM 4744 C CA . THR B 1 204 ? -13.25 12.852 17.953 1 92.75 204 THR B CA 1
ATOM 4745 C C . THR B 1 204 ? -13.789 13.055 16.547 1 92.75 204 THR B C 1
ATOM 4747 O O . THR B 1 204 ? -13.125 12.711 15.562 1 92.75 204 THR B O 1
ATOM 4750 N N . VAL B 1 205 ? -14.992 13.578 16.469 1 92.62 205 VAL B N 1
ATOM 4751 C CA . VAL B 1 205 ? -15.633 13.789 15.18 1 92.62 205 VAL B CA 1
ATOM 4752 C C . VAL B 1 205 ? -16.188 15.211 15.109 1 92.62 205 VAL B C 1
ATOM 4754 O O . VAL B 1 205 ? -16.203 15.93 16.109 1 92.62 205 VAL B O 1
ATOM 4757 N N . GLY B 1 206 ? -16.578 15.609 13.914 1 94.56 206 GLY B N 1
ATOM 4758 C CA . GLY B 1 206 ? -17.344 16.828 13.727 1 94.56 206 GLY B CA 1
ATOM 4759 C C . GLY B 1 206 ? -16.484 18.078 13.727 1 94.56 206 GLY B C 1
ATOM 4760 O O . GLY B 1 206 ? -16.875 19.109 14.281 1 94.56 206 GLY B O 1
ATOM 4761 N N . TYR B 1 207 ? -15.25 18 13.242 1 96.62 207 TYR B N 1
ATOM 4762 C CA . TYR B 1 207 ? -14.508 19.219 12.961 1 96.62 207 TYR B CA 1
ATOM 4763 C C . TYR B 1 207 ? -15.211 20.062 11.898 1 96.62 207 TYR B C 1
ATOM 4765 O O . TYR B 1 207 ? -15.992 19.547 11.109 1 96.62 207 TYR B O 1
ATOM 4773 N N . ASP B 1 208 ? -14.953 21.344 11.922 1 97.94 208 ASP B N 1
ATOM 4774 C CA . ASP B 1 208 ? -15.531 22.172 10.859 1 97.94 208 ASP B CA 1
ATOM 4775 C C . ASP B 1 208 ? -14.961 21.797 9.5 1 97.94 208 ASP B C 1
ATOM 4777 O O . ASP B 1 208 ? -15.648 21.875 8.484 1 97.94 208 ASP B O 1
ATOM 4781 N N . VAL B 1 209 ? -13.711 21.438 9.523 1 97.12 209 VAL B N 1
ATOM 4782 C CA . VAL B 1 209 ? -13.07 20.984 8.289 1 97.12 209 VAL B CA 1
ATOM 4783 C C . VAL B 1 209 ? -11.852 20.125 8.625 1 97.12 209 VAL B C 1
ATOM 4785 O O . VAL B 1 209 ? -11.242 20.297 9.688 1 97.12 209 VAL B O 1
ATOM 4788 N N . LEU B 1 210 ? -11.539 19.188 7.746 1 95.94 210 LEU B N 1
ATOM 4789 C CA . LEU B 1 210 ? -10.266 18.484 7.77 1 95.94 210 LEU B CA 1
ATOM 4790 C C . LEU B 1 210 ? -9.383 18.906 6.598 1 95.94 210 LEU B C 1
ATOM 4792 O O . LEU B 1 210 ? -9.859 19 5.465 1 95.94 210 LEU B O 1
ATOM 4796 N N . TRP B 1 211 ? -8.18 19.188 6.93 1 96.19 211 TRP B N 1
ATOM 4797 C CA . TRP B 1 211 ? -7.191 19.422 5.883 1 96.19 211 TRP B CA 1
ATOM 4798 C C . TRP B 1 211 ? -6.238 18.234 5.766 1 96.19 211 TRP B C 1
ATOM 4800 O O . TRP B 1 211 ? -5.859 17.625 6.773 1 96.19 211 TRP B O 1
ATOM 4810 N N . THR B 1 212 ? -5.93 17.828 4.566 1 92 212 THR B N 1
ATOM 4811 C CA . THR B 1 212 ? -4.965 16.766 4.305 1 92 212 THR B CA 1
ATOM 4812 C C . THR B 1 212 ? -4.031 17.156 3.162 1 92 212 THR B C 1
ATOM 4814 O O . THR B 1 212 ? -4.172 18.219 2.574 1 92 212 THR B O 1
ATOM 4817 N N . LEU B 1 213 ? -3.037 16.312 2.967 1 85.75 213 LEU B N 1
ATOM 4818 C CA . LEU B 1 213 ? -2.07 16.562 1.904 1 85.75 213 LEU B CA 1
ATOM 4819 C C . LEU B 1 213 ? -2.57 16.016 0.571 1 85.75 213 LEU B C 1
ATOM 4821 O O . LEU B 1 213 ? -3.365 15.07 0.539 1 85.75 213 LEU B O 1
ATOM 4825 N N . PRO B 1 214 ? -2.055 16.625 -0.514 1 79.94 214 PRO B N 1
ATOM 4826 C CA . PRO B 1 214 ? -2.459 16.141 -1.833 1 79.94 214 PRO B CA 1
ATOM 4827 C C . PRO B 1 214 ? -2.201 14.641 -2.008 1 79.94 214 PRO B C 1
ATOM 4829 O O . PRO B 1 214 ? -3.033 13.93 -2.58 1 79.94 214 PRO B O 1
ATOM 4832 N N . SER B 1 215 ? -1.149 14.102 -1.464 1 74.62 215 SER B N 1
ATOM 4833 C CA . SER B 1 215 ? -0.765 12.703 -1.626 1 74.62 215 SER B CA 1
ATOM 4834 C C . SER B 1 215 ? -1.754 11.773 -0.93 1 74.62 215 SER B C 1
ATOM 4836 O O . SER B 1 215 ? -1.883 10.609 -1.302 1 74.62 215 SER B O 1
ATOM 4838 N N . PHE B 1 216 ? -2.506 12.344 -0.002 1 79.12 216 PHE B N 1
ATOM 4839 C CA . PHE B 1 216 ? -3.393 11.492 0.783 1 79.12 216 PHE B CA 1
ATOM 4840 C C . PHE B 1 216 ? -4.852 11.789 0.463 1 79.12 216 PHE B C 1
ATOM 4842 O O . PHE B 1 216 ? -5.754 11.211 1.07 1 79.12 216 PHE B O 1
ATOM 4849 N N . ASN B 1 217 ? -5.023 12.539 -0.526 1 78.69 217 ASN B N 1
ATOM 4850 C CA . ASN B 1 217 ? -6.371 12.992 -0.855 1 78.69 217 ASN B CA 1
ATOM 4851 C C . ASN B 1 217 ? -7.195 11.867 -1.484 1 78.69 217 ASN B C 1
ATOM 4853 O O . ASN B 1 217 ? -8.43 11.945 -1.523 1 78.69 217 ASN B O 1
ATOM 4857 N N . ARG B 1 218 ? -6.566 10.852 -1.914 1 73.56 218 ARG B N 1
ATOM 4858 C CA . ARG B 1 218 ? -7.309 9.766 -2.551 1 73.56 218 ARG B CA 1
ATOM 4859 C C . ARG B 1 218 ? -8.195 9.039 -1.54 1 73.56 218 ARG B C 1
ATOM 4861 O O . ARG B 1 218 ? -9.25 8.516 -1.896 1 73.56 218 ARG B O 1
ATOM 4868 N N . SER B 1 219 ? -7.785 9.133 -0.3 1 80.19 219 SER B N 1
ATOM 4869 C CA . SER B 1 219 ? -8.555 8.453 0.739 1 80.19 219 SER B CA 1
ATOM 4870 C C . SER B 1 219 ? -9.414 9.438 1.522 1 80.19 219 SER B C 1
ATOM 4872 O O . SER B 1 219 ? -9.727 9.211 2.691 1 80.19 219 SER B O 1
ATOM 4874 N N . ASN B 1 220 ? -9.75 10.523 0.884 1 89.31 220 ASN B N 1
ATOM 4875 C CA . ASN B 1 220 ? -10.492 11.57 1.582 1 89.31 220 ASN B CA 1
ATOM 4876 C C . ASN B 1 220 ? -11.867 11.078 2.018 1 89.31 220 ASN B C 1
ATOM 4878 O O . ASN B 1 220 ? -12.398 11.539 3.033 1 89.31 220 ASN B O 1
ATOM 4882 N N . ALA B 1 221 ? -12.453 10.102 1.273 1 89.56 221 ALA B N 1
ATOM 4883 C CA . ALA B 1 221 ? -13.734 9.539 1.666 1 89.56 221 ALA B CA 1
ATOM 4884 C C . ALA B 1 221 ? -13.641 8.828 3.014 1 89.56 221 ALA B C 1
ATOM 4886 O O . ALA B 1 221 ? -14.555 8.922 3.84 1 89.56 221 ALA B O 1
ATOM 4887 N N . PHE B 1 222 ? -12.586 8.148 3.223 1 90.25 222 PHE B N 1
ATOM 4888 C CA . PHE B 1 222 ? -12.336 7.484 4.492 1 90.25 222 PHE B CA 1
ATOM 4889 C C . PHE B 1 222 ? -12.25 8.492 5.629 1 90.25 222 PHE B C 1
ATOM 4891 O O . PHE B 1 222 ? -12.891 8.32 6.672 1 90.25 222 PHE B O 1
ATOM 4898 N N . LEU B 1 223 ? -11.523 9.562 5.449 1 92.25 223 LEU B N 1
ATOM 4899 C CA . LEU B 1 223 ? -11.383 10.609 6.453 1 92.25 223 LEU B CA 1
ATOM 4900 C C . LEU B 1 223 ? -12.727 11.281 6.734 1 92.25 223 LEU B C 1
ATOM 4902 O O . LEU B 1 223 ? -13.078 11.516 7.891 1 92.25 223 LEU B O 1
ATOM 4906 N N . ASN B 1 224 ? -13.391 11.57 5.652 1 92.44 224 ASN B N 1
ATOM 4907 C CA . ASN B 1 224 ? -14.711 12.18 5.781 1 92.44 224 ASN B CA 1
ATOM 4908 C C . ASN B 1 224 ? -15.633 11.344 6.656 1 92.44 224 ASN B C 1
ATOM 4910 O O . ASN B 1 224 ? -16.312 11.867 7.547 1 92.44 224 ASN B O 1
ATOM 4914 N N . LEU B 1 225 ? -15.625 10.125 6.438 1 89.38 225 LEU B N 1
ATOM 4915 C CA . LEU B 1 225 ? -16.531 9.234 7.156 1 89.38 225 LEU B CA 1
ATOM 4916 C C . LEU B 1 225 ? -16.125 9.125 8.625 1 89.38 225 LEU B C 1
ATOM 4918 O O . LEU B 1 225 ? -16.969 9.25 9.516 1 89.38 225 LEU B O 1
ATOM 4922 N N . ILE B 1 226 ? -14.891 8.906 8.875 1 88.69 226 ILE B N 1
ATOM 4923 C CA . ILE B 1 226 ? -14.414 8.641 10.227 1 88.69 226 ILE B CA 1
ATOM 4924 C C . ILE B 1 226 ? -14.57 9.891 11.086 1 88.69 226 ILE B C 1
ATOM 4926 O O . ILE B 1 226 ? -14.977 9.805 12.25 1 88.69 226 ILE B O 1
ATOM 4930 N N . TYR B 1 227 ? -14.32 11.031 10.523 1 92.19 227 TYR B N 1
ATOM 4931 C CA . TYR B 1 227 ? -14.281 12.258 11.32 1 92.19 227 TYR B CA 1
ATOM 4932 C C . TYR B 1 227 ? -15.562 13.07 11.133 1 92.19 227 TYR B C 1
ATOM 4934 O O . TYR B 1 227 ? -15.75 14.094 11.789 1 92.19 227 TYR B O 1
ATOM 4942 N N . GLN B 1 228 ? -16.391 12.633 10.227 1 90.81 228 GLN B N 1
ATOM 4943 C CA . GLN B 1 228 ? -17.656 13.312 9.945 1 90.81 228 GLN B CA 1
ATOM 4944 C C . GLN B 1 228 ? -17.438 14.797 9.656 1 90.81 228 GLN B C 1
ATOM 4946 O O . GLN B 1 228 ? -18.078 15.656 10.266 1 90.81 228 GLN B O 1
ATOM 4951 N N . SER B 1 229 ? -16.469 15.031 8.781 1 93.38 229 SER B N 1
ATOM 4952 C CA . SER B 1 229 ? -16.047 16.375 8.414 1 93.38 229 SER B CA 1
ATOM 4953 C C . SER B 1 229 ? -15.641 16.438 6.945 1 93.38 229 SER B C 1
ATOM 4955 O O . SER B 1 229 ? -15.094 15.484 6.402 1 93.38 229 SER B O 1
ATOM 4957 N N . ASP B 1 230 ? -15.898 17.578 6.336 1 92.5 230 ASP B N 1
ATOM 4958 C CA . ASP B 1 230 ? -15.391 17.781 4.98 1 92.5 230 ASP B CA 1
ATOM 4959 C C . ASP B 1 230 ? -13.867 17.766 4.953 1 92.5 230 ASP B C 1
ATOM 4961 O O . ASP B 1 230 ? -13.219 18.234 5.895 1 92.5 230 ASP B O 1
ATOM 4965 N N . VAL B 1 231 ? -13.375 17.219 3.838 1 94.56 231 VAL B N 1
ATOM 4966 C CA . VAL B 1 231 ? -11.93 17.109 3.693 1 94.56 231 VAL B CA 1
ATOM 4967 C C . VAL B 1 231 ? -11.461 18 2.547 1 94.56 231 VAL B C 1
ATOM 4969 O O . VAL B 1 231 ? -12.047 17.984 1.461 1 94.56 231 VAL B O 1
ATOM 4972 N N . LYS B 1 232 ? -10.453 18.812 2.85 1 94.31 232 LYS B N 1
ATOM 4973 C CA . LYS B 1 232 ? -9.836 19.688 1.847 1 94.31 232 LYS B CA 1
ATOM 4974 C C . LYS B 1 232 ? -8.328 19.484 1.799 1 94.31 232 LYS B C 1
ATOM 4976 O O . LYS B 1 232 ? -7.719 19.062 2.789 1 94.31 232 LYS B O 1
ATOM 4981 N N . VAL B 1 233 ? -7.801 19.797 0.636 1 92.38 233 VAL B N 1
ATOM 4982 C CA . VAL B 1 233 ? -6.359 19.656 0.46 1 92.38 233 VAL B CA 1
ATOM 4983 C C . VAL B 1 233 ? -5.656 20.938 0.887 1 92.38 233 VAL B C 1
ATOM 4985 O O . VAL B 1 233 ? -6.117 22.047 0.566 1 92.38 233 VAL B O 1
ATOM 4988 N N . ALA B 1 234 ? -4.652 20.797 1.679 1 93 234 ALA B N 1
ATOM 4989 C CA . ALA B 1 234 ? -3.773 21.906 2.057 1 93 234 ALA B CA 1
ATOM 4990 C C . ALA B 1 234 ? -2.357 21.688 1.531 1 93 234 ALA B C 1
ATOM 4992 O O . ALA B 1 234 ? -1.89 20.547 1.452 1 93 234 ALA B O 1
ATOM 4993 N N . PRO B 1 235 ? -1.698 22.781 1.201 1 88.94 235 PRO B N 1
ATOM 4994 C CA . PRO B 1 235 ? -0.32 22.625 0.731 1 88.94 235 PRO B CA 1
ATOM 4995 C C . PRO B 1 235 ? 0.621 22.125 1.824 1 88.94 235 PRO B C 1
ATOM 4997 O O . PRO B 1 235 ? 0.488 22.516 2.986 1 88.94 235 PRO B O 1
ATOM 5000 N N . TYR B 1 236 ? 1.524 21.266 1.361 1 86.5 236 TYR B N 1
ATOM 5001 C CA . TYR B 1 236 ? 2.582 20.781 2.242 1 86.5 236 TYR B CA 1
ATOM 5002 C C . TYR B 1 236 ? 3.592 21.875 2.537 1 86.5 236 TYR B C 1
ATOM 5004 O O . TYR B 1 236 ? 3.947 22.656 1.647 1 86.5 236 TYR B O 1
ATOM 5012 N N . LEU B 1 237 ? 4.062 21.938 3.834 1 88.88 237 LEU B N 1
ATOM 5013 C CA . LEU B 1 237 ? 5.039 22.953 4.227 1 88.88 237 LEU B CA 1
ATOM 5014 C C . LEU B 1 237 ? 6.305 22.297 4.777 1 88.88 237 LEU B C 1
ATOM 5016 O O . LEU B 1 237 ? 6.23 21.281 5.477 1 88.88 237 LEU B O 1
ATOM 5020 N N . TRP B 1 238 ? 7.371 22.891 4.418 1 86.56 238 TRP B N 1
ATOM 5021 C CA . TRP B 1 238 ? 8.656 22.484 4.98 1 86.56 238 TRP B CA 1
ATOM 5022 C C . TRP B 1 238 ? 9.57 23.703 5.164 1 86.56 238 TRP B C 1
ATOM 5024 O O . TRP B 1 238 ? 9.602 24.594 4.324 1 86.56 238 TRP B O 1
ATOM 5034 N N . SER B 1 239 ? 10.234 23.766 6.281 1 85 239 SER B N 1
ATOM 5035 C CA . SER B 1 239 ? 11.234 24.781 6.609 1 85 239 SER B CA 1
ATOM 5036 C C . SER B 1 239 ? 12.516 24.141 7.129 1 85 239 SER B C 1
ATOM 5038 O O . SER B 1 239 ? 12.484 23.062 7.711 1 85 239 SER B O 1
ATOM 5040 N N . PRO B 1 240 ? 13.648 24.797 6.855 1 82 240 PRO B N 1
ATOM 5041 C CA . PRO B 1 240 ? 14.906 24.25 7.371 1 82 240 PRO B CA 1
ATOM 5042 C C . PRO B 1 240 ? 15.07 24.469 8.875 1 82 240 PRO B C 1
ATOM 5044 O O . PRO B 1 240 ? 16.125 24.141 9.43 1 82 240 PRO B O 1
ATOM 5047 N N . ARG B 1 241 ? 14.102 24.938 9.523 1 86.69 241 ARG B N 1
ATOM 5048 C CA . ARG B 1 241 ? 14.141 25.344 10.922 1 86.69 241 ARG B CA 1
ATOM 5049 C C . ARG B 1 241 ? 14.797 24.266 11.781 1 86.69 241 ARG B C 1
ATOM 5051 O O . ARG B 1 241 ? 15.75 24.547 12.508 1 86.69 241 ARG B O 1
ATOM 5058 N N . PHE B 1 242 ? 14.414 23.094 11.68 1 86.94 242 PHE B N 1
ATOM 5059 C CA . PHE B 1 242 ? 14.883 22.031 12.57 1 86.94 242 PHE B CA 1
ATOM 5060 C C . PHE B 1 242 ? 16.125 21.359 12 1 86.94 242 PHE B C 1
ATOM 5062 O O . PHE B 1 242 ? 16.969 20.875 12.75 1 86.94 242 PHE B O 1
ATOM 5069 N N . PHE B 1 243 ? 16.188 21.344 10.734 1 80.94 243 PHE B N 1
ATOM 5070 C CA . PHE B 1 243 ? 17.406 20.875 10.094 1 80.94 243 PHE B CA 1
ATOM 5071 C C . PHE B 1 243 ? 18.578 21.781 10.43 1 80.94 243 PHE B C 1
ATOM 5073 O O . PHE B 1 243 ? 19.641 21.312 10.836 1 80.94 243 PHE B O 1
ATOM 5080 N N . SER B 1 244 ? 18.406 23.062 10.32 1 82.12 244 SER B N 1
ATOM 5081 C CA . SER B 1 244 ? 19.453 24.047 10.578 1 82.12 244 SER B CA 1
ATOM 5082 C C . SER B 1 244 ? 19.875 24.031 12.039 1 82.12 244 SER B C 1
ATOM 5084 O O . SER B 1 244 ? 21.047 24.281 12.352 1 82.12 244 SER B O 1
ATOM 5086 N N . PHE B 1 245 ? 18.938 23.75 12.883 1 85.88 245 PHE B N 1
ATOM 5087 C CA . PHE B 1 245 ? 19.266 23.672 14.305 1 85.88 245 PHE B CA 1
ATOM 5088 C C . PHE B 1 245 ? 20.344 22.625 14.562 1 85.88 245 PHE B C 1
ATOM 5090 O O . PHE B 1 245 ? 21.25 22.844 15.367 1 85.88 245 PHE B O 1
ATOM 5097 N N . VAL B 1 246 ? 20.281 21.531 13.852 1 82.25 246 VAL B N 1
ATOM 5098 C CA . VAL B 1 246 ? 21.25 20.438 14.023 1 82.25 246 VAL B CA 1
ATOM 5099 C C . VAL B 1 246 ? 22.531 20.766 13.258 1 82.25 246 VAL B C 1
ATOM 5101 O O . VAL B 1 246 ? 23.625 20.641 13.805 1 82.25 246 VAL B O 1
ATOM 5104 N N . THR B 1 247 ? 22.422 21.219 12.016 1 79.94 247 THR B N 1
ATOM 5105 C CA . THR B 1 247 ? 23.578 21.422 11.156 1 79.94 247 THR B CA 1
ATOM 5106 C C .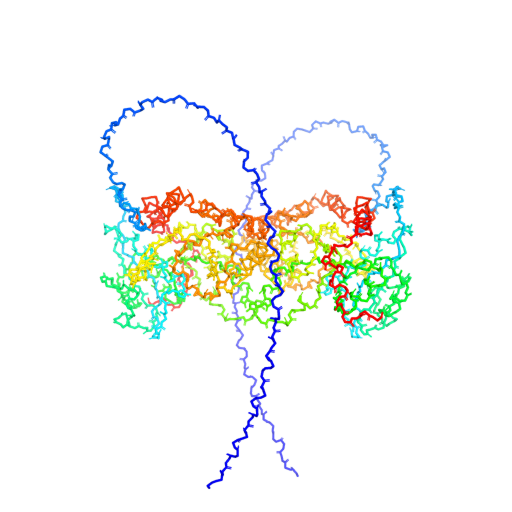 THR B 1 247 ? 24.438 22.578 11.664 1 79.94 247 THR B C 1
ATOM 5108 O O . THR B 1 247 ? 25.656 22.562 11.516 1 79.94 247 THR B O 1
ATOM 5111 N N . ASP B 1 248 ? 23.812 23.5 12.234 1 82.38 248 ASP B N 1
ATOM 5112 C CA . ASP B 1 248 ? 24.547 24.672 12.727 1 82.38 248 ASP B CA 1
ATOM 5113 C C . ASP B 1 248 ? 25.469 24.281 13.875 1 82.38 248 ASP B C 1
ATOM 5115 O O . ASP B 1 248 ? 26.422 25.016 14.172 1 82.38 248 ASP B O 1
ATOM 5119 N N . GLN B 1 249 ? 25.203 23.156 14.492 1 83.69 249 GLN B N 1
ATOM 5120 C CA . GLN B 1 249 ? 26.016 22.703 15.609 1 83.69 249 GLN B CA 1
ATOM 5121 C C . GLN B 1 249 ? 27.156 21.812 15.133 1 83.69 249 GLN B C 1
ATOM 5123 O O . GLN B 1 249 ? 28.047 21.469 15.906 1 83.69 249 GLN B O 1
ATOM 5128 N N . LEU B 1 250 ? 27.047 21.469 13.883 1 80.06 250 LEU B N 1
ATOM 5129 C CA . LEU B 1 250 ? 28.078 20.625 13.328 1 80.06 250 LEU B CA 1
ATOM 5130 C C . LEU B 1 250 ? 29.344 21.422 13.023 1 80.06 250 LEU B C 1
ATOM 5132 O O . LEU B 1 250 ? 29.25 22.547 12.531 1 80.06 250 LEU B O 1
ATOM 5136 N N . PRO B 1 251 ? 30.531 20.984 13.516 1 76.94 251 PRO B N 1
ATOM 5137 C CA . PRO B 1 251 ? 31.766 21.734 13.328 1 76.94 251 PRO B CA 1
ATOM 5138 C C . PRO B 1 251 ? 32.156 21.875 11.859 1 76.94 251 PRO B C 1
ATOM 5140 O O . PRO B 1 251 ? 32.625 22.922 11.43 1 76.94 251 PRO B O 1
ATOM 5143 N N . GLU B 1 252 ? 32.25 20.75 11.016 1 66.5 252 GLU B N 1
ATOM 5144 C CA . GLU B 1 252 ? 32.656 20.766 9.617 1 66.5 252 GLU B CA 1
ATOM 5145 C C . GLU B 1 252 ? 31.688 19.984 8.742 1 66.5 252 GLU B C 1
ATOM 5147 O O . GLU B 1 252 ? 30.797 19.312 9.25 1 66.5 252 GLU B O 1
ATOM 5152 N N . ARG B 1 253 ? 31.797 20.156 7.414 1 60.41 253 ARG B N 1
ATOM 5153 C CA . ARG B 1 253 ? 31.156 19.391 6.348 1 60.41 253 ARG B CA 1
ATOM 5154 C C . ARG B 1 253 ? 29.656 19.281 6.57 1 60.41 253 ARG B C 1
ATOM 5156 O O . ARG B 1 253 ? 29.109 18.172 6.633 1 60.41 253 ARG B O 1
ATOM 5163 N N . LYS B 1 254 ? 29.062 20.453 6.562 1 66.12 254 LYS B N 1
ATOM 5164 C CA . LYS B 1 254 ? 27.625 20.562 6.848 1 66.12 254 LYS B CA 1
ATOM 5165 C C . LYS B 1 254 ? 26.797 20.047 5.676 1 66.12 254 LYS B C 1
ATOM 5167 O O . LYS B 1 254 ? 25.672 19.562 5.871 1 66.12 254 LYS B O 1
ATOM 5172 N N . PHE B 1 255 ? 27.516 20.172 4.562 1 72.31 255 PHE B N 1
ATOM 5173 C CA . PHE B 1 255 ? 26.781 19.781 3.363 1 72.31 255 PHE B CA 1
ATOM 5174 C C . PHE B 1 255 ? 27.625 18.828 2.516 1 72.31 255 PHE B C 1
ATOM 5176 O O . PHE B 1 255 ? 28.781 18.562 2.828 1 72.31 255 PHE B O 1
ATOM 5183 N N . TYR B 1 256 ? 26.938 18.25 1.55 1 75.69 256 TYR B N 1
ATOM 5184 C CA . TYR B 1 256 ? 27.625 17.281 0.697 1 75.69 256 TYR B CA 1
ATOM 5185 C C . TYR B 1 256 ? 28.781 17.938 -0.042 1 75.69 256 TYR B C 1
ATOM 5187 O O . TYR B 1 256 ? 28.625 19.016 -0.626 1 75.69 256 TYR B O 1
ATOM 5195 N N . GLU B 1 257 ? 29.969 17.312 0.109 1 75.38 257 GLU B N 1
ATOM 5196 C CA . GLU B 1 257 ? 31.156 17.688 -0.654 1 75.38 257 GLU B CA 1
ATOM 5197 C C . GLU B 1 257 ? 31.688 16.484 -1.448 1 75.38 257 GLU B C 1
ATOM 5199 O O . GLU B 1 257 ? 31.75 15.367 -0.938 1 75.38 257 GLU B O 1
ATOM 5204 N N . PRO B 1 258 ? 31.969 16.828 -2.695 1 78.25 258 PRO B N 1
ATOM 5205 C CA . PRO B 1 258 ? 32.531 15.734 -3.488 1 78.25 258 PRO B CA 1
ATOM 5206 C C . PRO B 1 258 ? 33.812 15.18 -2.896 1 78.25 258 PRO B C 1
ATOM 5208 O O . PRO B 1 258 ? 34.719 15.945 -2.57 1 78.25 258 PRO B O 1
ATOM 5211 N N . THR B 1 259 ? 33.938 14.031 -2.348 1 70.69 259 THR B N 1
ATOM 5212 C CA . THR B 1 259 ? 35.156 13.461 -1.762 1 70.69 259 THR B CA 1
ATOM 5213 C C . THR B 1 259 ? 35.688 12.32 -2.621 1 70.69 259 THR B C 1
ATOM 5215 O O . THR B 1 259 ? 36.688 11.68 -2.264 1 70.69 259 THR B O 1
ATOM 5218 N N . GLY B 1 260 ? 35.281 12.18 -3.822 1 66.56 260 GLY B N 1
ATOM 5219 C CA . GLY B 1 260 ? 35.688 11.047 -4.629 1 66.56 260 GLY B CA 1
ATOM 5220 C C . GLY B 1 260 ? 35.125 9.727 -4.164 1 66.56 260 GLY B C 1
ATOM 5221 O O . GLY B 1 260 ? 34.125 9.703 -3.438 1 66.56 260 GLY B O 1
ATOM 5222 N N . GLU B 1 261 ? 35.531 8.555 -4.68 1 64.88 261 GLU B N 1
ATOM 5223 C CA . GLU B 1 261 ? 35.094 7.199 -4.344 1 64.88 261 GLU B CA 1
ATOM 5224 C C . GLU B 1 261 ? 35.969 6.621 -3.225 1 64.88 261 GLU B C 1
ATOM 5226 O O . GLU B 1 261 ? 37.094 7.047 -3.029 1 64.88 261 GLU B O 1
ATOM 5231 N N . PRO B 1 262 ? 35.5 5.691 -2.416 1 72.88 262 PRO B N 1
ATOM 5232 C CA . PRO B 1 262 ? 34.156 5.109 -2.488 1 72.88 262 PRO B CA 1
ATOM 5233 C C . PRO B 1 262 ? 33.094 5.996 -1.841 1 72.88 262 PRO B C 1
ATOM 5235 O O . PRO B 1 262 ? 33.406 6.82 -0.977 1 72.88 262 PRO B O 1
ATOM 5238 N N . LYS B 1 263 ? 31.844 5.871 -2.336 1 74.56 263 LYS B N 1
ATOM 5239 C CA . LYS B 1 263 ? 30.719 6.574 -1.752 1 74.56 263 LYS B CA 1
ATOM 5240 C C . LYS B 1 263 ? 30.078 5.754 -0.636 1 74.56 263 LYS B C 1
ATOM 5242 O O . LYS B 1 263 ? 30.125 4.523 -0.653 1 74.56 263 LYS B O 1
ATOM 5247 N N . ARG B 1 264 ? 29.547 6.48 0.326 1 74.81 264 ARG B N 1
ATOM 5248 C CA . ARG B 1 264 ? 28.812 5.852 1.417 1 74.81 264 ARG B CA 1
ATOM 5249 C C . ARG B 1 264 ? 27.312 6.082 1.271 1 74.81 264 ARG B C 1
ATOM 5251 O O . ARG B 1 264 ? 26.875 7.184 0.916 1 74.81 264 ARG B O 1
ATOM 5258 N N . ILE B 1 265 ? 26.562 4.949 1.473 1 77.12 265 ILE B N 1
ATOM 5259 C CA . ILE B 1 265 ? 25.109 5.027 1.383 1 77.12 265 ILE B CA 1
ATOM 5260 C C . ILE B 1 265 ? 24.5 4.973 2.783 1 77.12 265 ILE B C 1
ATOM 5262 O O . ILE B 1 265 ? 24.859 4.117 3.592 1 77.12 265 ILE B O 1
ATOM 5266 N N . ALA B 1 266 ? 23.656 6 3.105 1 77.25 266 ALA B N 1
ATOM 5267 C CA . ALA B 1 266 ? 22.875 5.988 4.348 1 77.25 266 ALA B CA 1
ATOM 5268 C C . ALA B 1 266 ? 21.375 5.926 4.062 1 77.25 266 ALA B C 1
ATOM 5270 O O . ALA B 1 266 ? 20.875 6.645 3.199 1 77.25 266 ALA B O 1
ATOM 5271 N N . ILE B 1 267 ? 20.734 4.953 4.711 1 78.62 267 ILE B N 1
ATOM 5272 C CA . ILE B 1 267 ? 19.281 4.824 4.629 1 78.62 267 ILE B CA 1
ATOM 5273 C C . ILE B 1 267 ? 18.641 5.316 5.926 1 78.62 267 ILE B C 1
ATOM 5275 O O . ILE B 1 267 ? 18.953 4.812 7.008 1 78.62 267 ILE B O 1
ATOM 5279 N N . PHE B 1 268 ? 17.719 6.359 5.836 1 71.69 268 PHE B N 1
ATOM 5280 C CA . PHE B 1 268 ? 17.172 7.012 7.02 1 71.69 268 PHE B CA 1
ATOM 5281 C C . PHE B 1 268 ? 15.703 6.645 7.203 1 71.69 268 PHE B C 1
ATOM 5283 O O . PHE B 1 268 ? 15.086 7.016 8.203 1 71.69 268 PHE B O 1
ATOM 5290 N N . GLU B 1 269 ? 15.211 5.82 6.352 1 70.94 269 GLU B N 1
ATOM 5291 C CA . GLU B 1 269 ? 13.805 5.445 6.465 1 70.94 269 GLU B CA 1
ATOM 5292 C C . GLU B 1 269 ? 13.602 4.395 7.555 1 70.94 269 GLU B C 1
ATOM 5294 O O . GLU B 1 269 ? 14.273 3.359 7.559 1 70.94 269 GLU B O 1
ATOM 5299 N N . PRO B 1 270 ? 12.711 4.781 8.508 1 72.06 270 PRO B N 1
ATOM 5300 C CA . PRO B 1 270 ? 12.398 3.752 9.508 1 72.06 270 PRO B CA 1
ATOM 5301 C C . PRO B 1 270 ? 11.414 2.707 8.984 1 72.06 270 PRO B C 1
ATOM 5303 O O . PRO B 1 270 ? 10.875 2.855 7.887 1 72.06 270 PRO B O 1
ATOM 5306 N N . ASN B 1 271 ? 11.328 1.578 9.641 1 74.12 271 ASN B N 1
ATOM 5307 C CA . ASN B 1 271 ? 10.336 0.56 9.32 1 74.12 271 ASN B CA 1
ATOM 5308 C C . ASN B 1 271 ? 9.078 0.712 10.172 1 74.12 271 ASN B C 1
ATOM 5310 O O . ASN B 1 271 ? 8.797 -0.128 11.031 1 74.12 271 ASN B O 1
ATOM 5314 N N . LEU B 1 272 ? 8.336 1.766 9.875 1 75.25 272 LEU B N 1
ATOM 5315 C CA . LEU B 1 272 ? 7.195 2.109 10.711 1 75.25 272 LEU B CA 1
ATOM 5316 C C . LEU B 1 272 ? 5.918 1.466 10.18 1 75.25 272 LEU B C 1
ATOM 5318 O O . LEU B 1 272 ? 5.07 1.026 10.961 1 75.25 272 LEU B O 1
ATOM 5322 N N . ASN B 1 273 ? 5.785 1.475 8.93 1 80.31 273 ASN B N 1
ATOM 5323 C CA . ASN B 1 273 ? 4.629 0.924 8.227 1 80.31 273 ASN B CA 1
ATOM 5324 C C . ASN B 1 273 ? 4.984 0.519 6.801 1 80.31 273 ASN B C 1
ATOM 5326 O O . ASN B 1 273 ? 6.125 0.679 6.371 1 80.31 273 ASN B O 1
ATOM 5330 N N . VAL B 1 274 ? 4.043 0.01 6.07 1 79.44 274 VAL B N 1
ATOM 5331 C CA . VAL B 1 274 ? 4.32 -0.603 4.773 1 79.44 274 VAL B CA 1
ATOM 5332 C C . VAL B 1 274 ? 4.695 0.477 3.762 1 79.44 274 VAL B C 1
ATOM 5334 O O . VAL B 1 274 ? 5.355 0.194 2.758 1 79.44 274 VAL B O 1
ATOM 5337 N N . VAL B 1 275 ? 4.234 1.735 3.975 1 75.88 275 VAL B N 1
ATOM 5338 C CA . VAL B 1 275 ? 4.523 2.777 2.992 1 75.88 275 VAL B CA 1
ATOM 5339 C C . VAL B 1 275 ? 5.766 3.557 3.418 1 75.88 275 VAL B C 1
ATOM 5341 O O . VAL B 1 275 ? 6.23 4.438 2.691 1 75.88 275 VAL B O 1
ATOM 5344 N N . LYS B 1 276 ? 6.23 3.348 4.574 1 77.25 276 LYS B N 1
ATOM 5345 C CA . LYS B 1 276 ? 7.457 3.932 5.113 1 77.25 276 LYS B CA 1
ATOM 5346 C C . LYS B 1 276 ? 8.383 2.854 5.664 1 77.25 276 LYS B C 1
ATOM 5348 O O . LYS B 1 276 ? 8.336 2.533 6.852 1 77.25 276 LYS B O 1
ATOM 5353 N N . THR B 1 277 ? 9.156 2.33 4.785 1 78.56 277 THR B N 1
ATOM 5354 C CA . THR B 1 277 ? 10.016 1.205 5.145 1 78.56 277 THR B CA 1
ATOM 5355 C C . THR B 1 277 ? 11.359 1.307 4.441 1 78.56 277 THR B C 1
ATOM 5357 O O . THR B 1 277 ? 11.445 1.809 3.318 1 78.56 277 THR B O 1
ATOM 5360 N N . ALA B 1 278 ? 12.336 0.771 5.113 1 81.31 278 ALA B N 1
ATOM 5361 C CA . ALA B 1 278 ? 13.688 0.8 4.574 1 81.31 278 ALA B CA 1
ATOM 5362 C C . ALA B 1 278 ? 13.922 -0.354 3.604 1 81.31 278 ALA B C 1
ATOM 5364 O O . ALA B 1 278 ? 14.977 -0.449 2.982 1 81.31 278 ALA B O 1
ATOM 5365 N N . THR B 1 279 ? 12.961 -1.115 3.363 1 81.56 279 THR B N 1
ATOM 5366 C CA . THR B 1 279 ? 13.148 -2.359 2.625 1 81.56 279 THR B CA 1
ATOM 5367 C C . THR B 1 279 ? 13.57 -2.078 1.187 1 81.56 279 THR B C 1
ATOM 5369 O O . THR B 1 279 ? 14.578 -2.609 0.716 1 81.56 279 THR B O 1
ATOM 5372 N N . MET B 1 280 ? 12.828 -1.227 0.46 1 81.62 280 MET B N 1
ATOM 5373 C CA . MET B 1 280 ? 13.133 -1.001 -0.949 1 81.62 280 MET B CA 1
ATOM 5374 C C . MET B 1 280 ? 14.477 -0.292 -1.105 1 81.62 280 MET B C 1
ATOM 5376 O O . MET B 1 280 ? 15.297 -0.679 -1.941 1 81.62 280 MET B O 1
ATOM 5380 N N . PRO B 1 281 ? 14.758 0.721 -0.234 1 83.69 281 PRO B N 1
ATOM 5381 C CA . PRO B 1 281 ? 16.094 1.305 -0.311 1 83.69 281 PRO B CA 1
ATOM 5382 C C . PRO B 1 281 ? 17.203 0.279 -0.071 1 83.69 281 PRO B C 1
ATOM 5384 O O . PRO B 1 281 ? 18.25 0.33 -0.721 1 83.69 281 PRO B O 1
ATOM 5387 N N . MET B 1 282 ? 17 -0.646 0.777 1 85.44 282 MET B N 1
ATOM 5388 C CA . MET B 1 282 ? 17.984 -1.691 1.042 1 85.44 282 MET B CA 1
ATOM 5389 C C . MET B 1 282 ? 18.125 -2.621 -0.158 1 85.44 282 MET B C 1
ATOM 5391 O O . MET B 1 282 ? 19.234 -3.035 -0.501 1 85.44 282 MET B O 1
ATOM 5395 N N . VAL B 1 283 ? 16.969 -2.93 -0.753 1 86.12 283 VAL B N 1
ATOM 5396 C CA . VAL B 1 283 ? 16.969 -3.764 -1.951 1 86.12 283 VAL B CA 1
ATOM 5397 C C . VAL B 1 283 ? 17.781 -3.076 -3.053 1 86.12 283 VAL B C 1
ATOM 5399 O O . VAL B 1 283 ? 18.625 -3.703 -3.697 1 86.12 283 VAL B O 1
ATOM 5402 N N . ILE B 1 284 ? 17.547 -1.81 -3.252 1 85.19 284 ILE B N 1
ATOM 5403 C CA . ILE B 1 284 ? 18.219 -1.018 -4.273 1 85.19 284 ILE B CA 1
ATOM 5404 C C . ILE B 1 284 ? 19.719 -1.019 -4.02 1 85.19 284 ILE B C 1
ATOM 5406 O O . ILE B 1 284 ? 20.516 -1.256 -4.938 1 85.19 284 ILE B O 1
ATOM 5410 N N . ALA B 1 285 ? 20.125 -0.784 -2.797 1 85.94 285 ALA B N 1
ATOM 5411 C CA . ALA B 1 285 ? 21.531 -0.778 -2.434 1 85.94 285 ALA B CA 1
ATOM 5412 C C . ALA B 1 285 ? 22.172 -2.146 -2.672 1 85.94 285 ALA B C 1
ATOM 5414 O O . ALA B 1 285 ? 23.281 -2.238 -3.184 1 85.94 285 ALA B O 1
ATOM 5415 N N . GLU B 1 286 ? 21.453 -3.189 -2.311 1 87.5 286 GLU B N 1
ATOM 5416 C CA . GLU B 1 286 ? 21.969 -4.551 -2.482 1 87.5 286 GLU B CA 1
ATOM 5417 C C . GLU B 1 286 ? 22.109 -4.898 -3.959 1 87.5 286 GLU B C 1
ATOM 5419 O O . GLU B 1 286 ? 23.109 -5.516 -4.359 1 87.5 286 GLU B O 1
ATOM 5424 N N . LEU B 1 287 ? 21.141 -4.504 -4.754 1 86.56 287 LEU B N 1
ATOM 5425 C CA . LEU B 1 287 ? 21.219 -4.742 -6.191 1 86.56 287 LEU B CA 1
ATOM 5426 C C . LEU B 1 287 ? 22.438 -4.062 -6.797 1 86.56 287 LEU B C 1
ATOM 5428 O O . LEU B 1 287 ? 23.125 -4.637 -7.652 1 86.56 287 LEU B O 1
ATOM 5432 N N . LEU B 1 288 ? 22.672 -2.906 -6.355 1 84.81 288 LEU B N 1
ATOM 5433 C CA . LEU B 1 288 ? 23.844 -2.174 -6.844 1 84.81 288 LEU B CA 1
ATOM 5434 C C . LEU B 1 288 ? 25.125 -2.846 -6.395 1 84.81 288 LEU B C 1
ATOM 5436 O O . LEU B 1 288 ? 26.078 -2.959 -7.172 1 84.81 288 LEU B O 1
ATOM 5440 N N . PHE B 1 289 ? 25.156 -3.275 -5.172 1 83.88 289 PHE B N 1
ATOM 5441 C CA . PHE B 1 289 ? 26.328 -3.959 -4.633 1 83.88 289 PHE B CA 1
ATOM 5442 C C . PHE B 1 289 ? 26.641 -5.211 -5.441 1 83.88 289 PHE B C 1
ATOM 5444 O O . PHE B 1 289 ? 27.797 -5.453 -5.789 1 83.88 289 PHE B O 1
ATOM 5451 N N . ARG B 1 290 ? 25.656 -5.953 -5.777 1 81.38 290 ARG B N 1
ATOM 5452 C CA . ARG B 1 290 ? 25.828 -7.199 -6.516 1 81.38 290 ARG B CA 1
ATOM 5453 C C . ARG B 1 290 ? 26.25 -6.926 -7.957 1 81.38 290 ARG B C 1
ATOM 5455 O O . ARG B 1 290 ? 26.844 -7.789 -8.609 1 81.38 290 ARG B O 1
ATOM 5462 N N . TRP B 1 291 ? 25.844 -5.812 -8.445 1 74.06 291 TRP B N 1
ATOM 5463 C CA . TRP B 1 291 ? 26.234 -5.426 -9.797 1 74.06 291 TRP B CA 1
ATOM 5464 C C . TRP B 1 291 ? 27.719 -5.09 -9.859 1 74.06 291 TRP B C 1
ATOM 5466 O O . TRP B 1 291 ? 28.312 -5.031 -10.938 1 74.06 291 TRP B O 1
ATOM 5476 N N . GLY B 1 292 ? 28.484 -5.238 -8.711 1 66.38 292 GLY B N 1
ATOM 5477 C CA . GLY B 1 292 ? 29.922 -5.074 -8.688 1 66.38 292 GLY B CA 1
ATOM 5478 C C . GLY B 1 292 ? 30.359 -3.631 -8.5 1 66.38 292 GLY B C 1
ATOM 5479 O O . GLY B 1 292 ? 31.438 -3.234 -8.953 1 66.38 292 GLY B O 1
ATOM 5480 N N . ALA B 1 293 ? 29.516 -2.764 -8.047 1 55.09 293 ALA B N 1
ATOM 5481 C CA . ALA B 1 293 ? 29.922 -1.367 -7.949 1 55.09 293 ALA B CA 1
ATOM 5482 C C . ALA B 1 293 ? 30.922 -1.166 -6.805 1 55.09 293 ALA B C 1
ATOM 5484 O O . ALA B 1 293 ? 30.547 -1.268 -5.633 1 55.09 293 ALA B O 1
ATOM 5485 N N . SER B 1 294 ? 32.188 -1.444 -7.004 1 51.53 294 SER B N 1
ATOM 5486 C CA . SER B 1 294 ? 33.281 -1.134 -6.082 1 51.53 294 SER B CA 1
ATOM 5487 C C . SER B 1 294 ? 33.125 0.268 -5.5 1 51.53 294 SER B C 1
ATOM 5489 O O . SER B 1 294 ? 33.781 0.62 -4.531 1 51.53 294 SER B O 1
ATOM 5491 N N . ALA B 1 295 ? 32.25 0.959 -5.973 1 49.97 295 ALA B N 1
ATOM 5492 C CA . ALA B 1 295 ? 32.156 2.367 -5.602 1 49.97 295 ALA B CA 1
ATOM 5493 C C . ALA B 1 295 ? 31.25 2.547 -4.375 1 49.97 295 ALA B C 1
ATOM 5495 O O . ALA B 1 295 ? 31.047 3.672 -3.918 1 49.97 295 ALA B O 1
ATOM 5496 N N . LEU B 1 296 ? 30.781 1.387 -3.873 1 51.47 296 LEU B N 1
ATOM 5497 C CA . LEU B 1 296 ? 29.844 1.572 -2.768 1 51.47 296 LEU B CA 1
ATOM 5498 C C . LEU B 1 296 ? 30.422 1.031 -1.467 1 51.47 296 LEU B C 1
ATOM 5500 O O . LEU B 1 296 ? 31.047 -0.034 -1.456 1 51.47 296 LEU B O 1
ATOM 5504 N N . GLN B 1 297 ? 30.766 1.901 -0.486 1 42.31 297 GLN B N 1
ATOM 5505 C CA . GLN B 1 297 ? 30.969 1.463 0.891 1 42.31 297 GLN B CA 1
ATOM 5506 C C . GLN B 1 297 ? 29.672 1.541 1.688 1 42.31 297 GLN B C 1
ATOM 5508 O O . GLN B 1 297 ? 28.969 2.551 1.64 1 42.31 297 GLN B O 1
ATOM 5513 N N . PHE B 1 298 ? 29.047 0.455 1.942 1 39.66 298 PHE B N 1
ATOM 5514 C CA . PHE B 1 298 ? 27.844 0.411 2.766 1 39.66 298 PHE B CA 1
ATOM 5515 C C . PHE B 1 298 ? 28.188 0.65 4.23 1 39.66 298 PHE B C 1
ATOM 5517 O O . PHE B 1 298 ? 29.062 -0.01 4.785 1 39.66 298 PHE B O 1
ATOM 5524 N N . MET B 1 299 ? 28.031 1.876 4.836 1 33.84 299 MET B N 1
ATOM 5525 C CA . MET B 1 299 ? 28.125 2.078 6.277 1 33.84 299 MET B CA 1
ATOM 5526 C C . MET B 1 299 ? 26.766 1.999 6.941 1 33.84 299 MET B C 1
ATOM 5528 O O . MET B 1 299 ? 25.828 2.703 6.543 1 33.84 299 MET B O 1
ATOM 5532 N N . PRO B 1 300 ? 26.359 1.04 7.695 1 31.56 300 PRO B N 1
ATOM 5533 C CA . PRO B 1 300 ? 25.125 0.99 8.469 1 31.56 300 PRO B CA 1
ATOM 5534 C C . PRO B 1 300 ? 24.922 2.225 9.344 1 31.56 300 PRO B C 1
ATOM 5536 O O . PRO B 1 300 ? 25.703 2.479 10.25 1 31.56 300 PRO B O 1
ATOM 5539 N N . SER B 1 301 ? 25 3.389 8.859 1 28.31 301 SER B N 1
ATOM 5540 C CA . SER B 1 301 ? 24.797 4.445 9.844 1 28.31 301 SER B CA 1
ATOM 5541 C C . SER B 1 301 ? 23.328 4.852 9.93 1 28.31 301 SER B C 1
ATOM 5543 O O . SER B 1 301 ? 22.625 4.852 8.914 1 28.31 301 SER B O 1
ATOM 5545 N N . TYR B 1 302 ? 22.641 4.566 10.992 1 27.56 302 TYR B N 1
ATOM 5546 C CA . TYR B 1 302 ? 21.328 5.102 11.336 1 27.56 302 TYR B CA 1
ATOM 5547 C C . TYR B 1 302 ? 21.312 6.621 11.219 1 27.56 302 TYR B C 1
ATOM 5549 O O . TYR B 1 302 ? 22.109 7.312 11.852 1 27.56 302 TYR B O 1
ATOM 5557 N N . ILE B 1 303 ? 21.422 7.219 10.156 1 29.98 303 ILE B N 1
ATOM 5558 C CA . ILE B 1 303 ? 21.328 8.672 10.172 1 29.98 303 ILE B CA 1
ATOM 5559 C C . ILE B 1 303 ? 19.875 9.102 10.375 1 29.98 303 ILE B C 1
ATOM 5561 O O . ILE B 1 303 ? 18.969 8.484 9.836 1 29.98 303 ILE B O 1
ATOM 5565 N N . SER B 1 304 ? 19.5 9.719 11.445 1 25.67 304 SER B N 1
ATOM 5566 C CA . SER B 1 304 ? 18.266 10.461 11.703 1 25.67 304 SER B CA 1
ATOM 5567 C C . SER B 1 304 ? 17.812 11.219 10.461 1 25.67 304 SER B C 1
ATOM 5569 O O . SER B 1 304 ? 18.625 11.594 9.617 1 25.67 304 SER B O 1
ATOM 5571 N N . VAL B 1 305 ? 16.641 11.195 10.023 1 28.94 305 VAL B N 1
ATOM 5572 C CA . VAL B 1 305 ? 15.891 11.781 8.922 1 28.94 305 VAL B CA 1
ATOM 5573 C C . VAL B 1 305 ? 16.344 13.219 8.695 1 28.94 305 VAL B C 1
ATOM 5575 O O . VAL B 1 305 ? 15.992 13.844 7.691 1 28.94 305 VAL B O 1
ATOM 5578 N N . ASP B 1 306 ? 16.766 14.016 9.742 1 27.55 306 ASP B N 1
ATOM 5579 C CA . ASP B 1 306 ? 16.938 15.453 9.602 1 27.55 306 ASP B CA 1
ATOM 5580 C C . ASP B 1 306 ? 17.938 15.781 8.5 1 27.55 306 ASP B C 1
ATOM 5582 O O . ASP B 1 306 ? 18.25 16.953 8.258 1 27.55 306 ASP B O 1
ATOM 5586 N N . THR B 1 307 ? 19.031 15.07 8.539 1 26.19 307 THR B N 1
ATOM 5587 C CA . THR B 1 307 ? 20.031 15.539 7.598 1 26.19 307 THR B CA 1
ATOM 5588 C C . THR B 1 307 ? 19.562 15.375 6.16 1 26.19 307 THR B C 1
ATOM 5590 O O . THR B 1 307 ? 19.281 14.258 5.715 1 26.19 307 THR B O 1
ATOM 5593 N N . VAL B 1 308 ? 18.766 16.234 5.715 1 31.52 308 VAL B N 1
ATOM 5594 C CA . VAL B 1 308 ? 18.703 16.375 4.266 1 31.52 308 VAL B CA 1
ATOM 5595 C C . VAL B 1 308 ? 20.094 16.188 3.666 1 31.52 308 VAL B C 1
ATOM 5597 O O . VAL B 1 308 ? 20.859 17.141 3.537 1 31.52 308 VAL B O 1
ATOM 5600 N N . THR B 1 309 ? 21.234 15.922 4.438 1 29.39 309 THR B N 1
ATOM 5601 C CA . THR B 1 309 ? 22.359 15.719 3.533 1 29.39 309 THR B CA 1
ATOM 5602 C C . THR B 1 309 ? 21.906 15.039 2.246 1 29.39 309 THR B C 1
ATOM 5604 O O . THR B 1 309 ? 20.844 14.391 2.217 1 29.39 309 THR B O 1
ATOM 5607 N N . ILE B 1 310 ? 23 14.953 1.205 1 32.31 310 ILE B N 1
ATOM 5608 C CA . ILE B 1 310 ? 23.141 14.547 -0.191 1 32.31 310 ILE B CA 1
ATOM 5609 C C . ILE B 1 310 ? 22.484 13.18 -0.398 1 32.31 310 ILE B C 1
ATOM 5611 O O . ILE B 1 310 ? 23.141 12.148 -0.243 1 32.31 310 ILE B O 1
ATOM 5615 N N . THR B 1 311 ? 21.641 12.961 0.49 1 35.5 311 THR B N 1
ATOM 5616 C CA . THR B 1 311 ? 20.891 11.734 0.189 1 35.5 311 THR B CA 1
ATOM 5617 C C . THR B 1 311 ? 20.297 11.797 -1.211 1 35.5 311 THR B C 1
ATOM 5619 O O . THR B 1 311 ? 19.594 12.758 -1.549 1 35.5 311 THR B O 1
ATOM 5622 N N . ILE B 1 312 ? 20.969 11.344 -2.082 1 36.56 312 ILE B N 1
ATOM 5623 C CA . ILE B 1 312 ? 20.25 11.023 -3.309 1 36.56 312 ILE B CA 1
ATOM 5624 C C . ILE B 1 312 ? 18.828 10.57 -2.967 1 36.56 312 ILE B C 1
ATOM 5626 O O . ILE B 1 312 ? 18.641 9.5 -2.383 1 36.56 312 ILE B O 1
ATOM 5630 N N . ASN B 1 313 ? 18.109 11.719 -2.457 1 39.22 313 ASN B N 1
ATOM 5631 C CA . ASN B 1 313 ? 16.703 11.375 -2.242 1 39.22 313 ASN B CA 1
ATOM 5632 C C . ASN B 1 313 ? 16.156 10.531 -3.385 1 39.22 313 ASN B C 1
ATOM 5634 O O . ASN B 1 313 ? 16.016 11.008 -4.512 1 39.22 313 ASN B O 1
ATOM 5638 N N . ILE B 1 314 ? 16.5 9.336 -3.328 1 34.88 314 ILE B N 1
ATOM 5639 C CA . ILE B 1 314 ? 15.742 8.453 -4.203 1 34.88 314 ILE B CA 1
ATOM 5640 C C . ILE B 1 314 ? 14.328 8.281 -3.662 1 34.88 314 ILE B C 1
ATOM 5642 O O . ILE B 1 314 ? 14.133 7.715 -2.584 1 34.88 314 ILE B O 1
ATOM 5646 N N . ASN B 1 315 ? 13.609 9.422 -3.775 1 39.16 315 ASN B N 1
ATOM 5647 C CA . ASN B 1 315 ? 12.234 9.453 -3.268 1 39.16 315 ASN B CA 1
ATOM 5648 C C . ASN B 1 315 ? 11.344 8.461 -4.004 1 39.16 315 ASN B C 1
ATOM 5650 O O . ASN B 1 315 ? 11.328 8.43 -5.238 1 39.16 315 ASN B O 1
ATOM 5654 N N . ILE B 1 316 ? 10.93 7.453 -3.375 1 35.56 316 ILE B N 1
ATOM 5655 C CA . ILE B 1 316 ? 9.867 6.547 -3.789 1 35.56 316 ILE B CA 1
ATOM 5656 C C . ILE B 1 316 ? 8.523 7.273 -3.756 1 35.56 316 ILE B C 1
ATOM 5658 O O . ILE B 1 316 ? 7.871 7.332 -2.711 1 35.56 316 ILE B O 1
ATOM 5662 N N . THR B 1 317 ? 8.602 8.641 -4.117 1 39.41 317 THR B N 1
ATOM 5663 C CA . THR B 1 317 ? 7.34 9.328 -3.859 1 39.41 317 THR B CA 1
ATOM 5664 C C . THR B 1 317 ? 6.242 8.812 -4.785 1 39.41 317 THR B C 1
ATOM 5666 O O . THR B 1 317 ? 6.527 8.297 -5.867 1 39.41 317 THR B O 1
ATOM 5669 N N . SER B 1 318 ? 5.121 8.586 -4.262 1 43 318 SER B N 1
ATOM 5670 C CA . SER B 1 318 ? 3.885 8.359 -5.008 1 43 318 SER B CA 1
ATOM 5671 C C . SER B 1 318 ? 3.783 9.305 -6.203 1 43 318 SER B C 1
ATOM 5673 O O . SER B 1 318 ? 4.293 10.43 -6.16 1 43 318 SER B O 1
ATOM 5675 N N . PRO B 1 319 ? 3.58 8.758 -7.309 1 42.28 319 PRO B N 1
ATOM 5676 C CA . PRO B 1 319 ? 3.373 9.625 -8.469 1 42.28 319 PRO B CA 1
ATOM 5677 C C . PRO B 1 319 ? 2.607 10.906 -8.117 1 42.28 319 PRO B C 1
ATOM 5679 O O . PRO B 1 319 ? 2.693 11.898 -8.844 1 42.28 319 PRO B O 1
ATOM 5682 N N . HIS B 1 320 ? 1.931 10.805 -7.137 1 44.06 320 HIS B N 1
ATOM 5683 C CA . HIS B 1 320 ? 1.124 11.961 -6.781 1 44.06 320 HIS B CA 1
ATOM 5684 C C . HIS B 1 320 ? 1.896 12.914 -5.875 1 44.06 320 HIS B C 1
ATOM 5686 O O . HIS B 1 320 ? 1.389 13.977 -5.508 1 44.06 320 HIS B O 1
ATOM 5692 N N . ASP B 1 321 ? 3.07 12.242 -5.57 1 51.5 321 ASP B N 1
ATOM 5693 C CA . ASP B 1 321 ? 3.795 13.094 -4.633 1 51.5 321 ASP B CA 1
ATOM 5694 C C . ASP B 1 321 ? 4.512 14.227 -5.363 1 51.5 321 ASP B C 1
ATOM 5696 O O . ASP B 1 321 ? 4.926 14.07 -6.512 1 51.5 321 ASP B O 1
ATOM 5700 N N . CYS B 1 322 ? 4.309 15.484 -4.914 1 54 322 CYS B N 1
ATOM 5701 C CA . CYS B 1 322 ? 4.715 16.828 -5.281 1 54 322 CYS B CA 1
ATOM 5702 C C . CYS B 1 322 ? 6.227 16.922 -5.465 1 54 322 CYS B C 1
ATOM 5704 O O . CYS B 1 322 ? 6.742 17.922 -5.949 1 54 322 CYS B O 1
ATOM 5706 N N . CYS B 1 323 ? 6.941 15.641 -5.344 1 62.88 323 CYS B N 1
ATOM 5707 C CA . CYS B 1 323 ? 8.367 15.938 -5.277 1 62.88 323 CYS B CA 1
ATOM 5708 C C . CYS B 1 323 ? 9.148 15.07 -6.254 1 62.88 323 CYS B C 1
ATOM 5710 O O . CYS B 1 323 ? 10.297 14.695 -5.98 1 62.88 323 CYS B O 1
ATOM 5712 N N . GLN B 1 324 ? 8.5 14.836 -7.477 1 67.12 324 GLN B N 1
ATOM 5713 C CA . GLN B 1 324 ? 9.156 13.938 -8.414 1 67.12 324 GLN B CA 1
ATOM 5714 C C . GLN B 1 324 ? 10.406 14.586 -9.016 1 67.12 324 GLN B C 1
ATOM 5716 O O . GLN B 1 324 ? 11.312 13.891 -9.477 1 67.12 324 GLN B O 1
ATOM 5721 N N . ASP B 1 325 ? 10.406 15.883 -8.984 1 70.06 325 ASP B N 1
ATOM 5722 C CA . ASP B 1 325 ? 11.523 16.609 -9.586 1 70.06 325 ASP B CA 1
ATOM 5723 C C . ASP B 1 325 ? 12.578 16.953 -8.539 1 70.06 325 ASP B C 1
ATOM 5725 O O . ASP B 1 325 ? 13.594 17.578 -8.859 1 70.06 325 ASP B O 1
ATOM 5729 N N . CYS B 1 326 ? 12.336 16.484 -7.324 1 72.81 326 CYS B N 1
ATOM 5730 C CA . CYS B 1 326 ? 13.305 16.75 -6.262 1 72.81 326 CYS B CA 1
ATOM 5731 C C . CYS B 1 326 ? 14.227 15.555 -6.059 1 72.81 326 CYS B C 1
ATOM 5733 O O . CYS B 1 326 ? 13.766 14.445 -5.781 1 72.81 326 CYS B O 1
ATOM 5735 N N . GLY B 1 327 ? 15.539 15.656 -6.336 1 78.75 327 GLY B N 1
ATOM 5736 C CA . GLY B 1 327 ? 16.5 14.578 -6.156 1 78.75 327 GLY B CA 1
ATOM 5737 C C . GLY B 1 327 ? 16.5 13.594 -7.312 1 78.75 327 GLY B C 1
ATOM 5738 O O . GLY B 1 327 ? 16.359 13.984 -8.469 1 78.75 327 GLY B O 1
ATOM 5739 N N . TYR B 1 328 ? 16.906 12.391 -7.016 1 81.06 328 TYR B N 1
ATOM 5740 C CA . TYR B 1 328 ? 16.906 11.305 -7.988 1 81.06 328 TYR B CA 1
ATOM 5741 C C . TYR B 1 328 ? 15.672 10.43 -7.832 1 81.06 328 TYR B C 1
ATOM 5743 O O . TYR B 1 328 ? 15.523 9.719 -6.836 1 81.06 328 TYR B O 1
ATOM 5751 N N . TYR B 1 329 ? 14.812 10.492 -8.781 1 78.38 329 TYR B N 1
ATOM 5752 C CA . TYR B 1 329 ? 13.484 9.883 -8.672 1 78.38 329 TYR B CA 1
ATOM 5753 C C . TYR B 1 329 ? 13.445 8.539 -9.391 1 78.38 329 TYR B C 1
ATOM 5755 O O . TYR B 1 329 ? 13.992 8.391 -10.484 1 78.38 329 TYR B O 1
ATOM 5763 N N . TYR B 1 330 ? 12.867 7.539 -8.703 1 79.31 330 TYR B N 1
ATOM 5764 C CA . TYR B 1 330 ? 12.461 6.305 -9.367 1 79.31 330 TYR B CA 1
ATOM 5765 C C . TYR B 1 330 ? 11.008 5.961 -9.031 1 79.31 330 TYR B C 1
ATOM 5767 O O . TYR B 1 330 ? 10.516 6.301 -7.957 1 79.31 330 TYR B O 1
ATOM 5775 N N . GLU B 1 331 ? 10.367 5.359 -9.789 1 72.38 331 GLU B N 1
ATOM 5776 C CA . GLU B 1 331 ? 8.922 5.203 -9.711 1 72.38 331 GLU B CA 1
ATOM 5777 C C . GLU B 1 331 ? 8.539 4.004 -8.844 1 72.38 331 GLU B C 1
ATOM 5779 O O . GLU B 1 331 ? 8.984 2.883 -9.094 1 72.38 331 GLU B O 1
ATOM 5784 N N . GLY B 1 332 ? 7.758 4.309 -7.879 1 70.44 332 GLY B N 1
ATOM 5785 C CA . GLY B 1 332 ? 7.086 3.256 -7.137 1 70.44 332 GLY B CA 1
ATOM 5786 C C . GLY B 1 332 ? 8.047 2.307 -6.445 1 70.44 332 GLY B C 1
ATOM 5787 O O . GLY B 1 332 ? 8.961 2.742 -5.742 1 70.44 332 GLY B O 1
ATOM 5788 N N . ASP B 1 333 ? 7.762 1.017 -6.57 1 75.19 333 ASP B N 1
ATOM 5789 C CA . ASP B 1 333 ? 8.562 -0.026 -5.941 1 75.19 333 ASP B CA 1
ATOM 5790 C C . ASP B 1 333 ? 9.422 -0.755 -6.973 1 75.19 333 ASP B C 1
ATOM 5792 O O . ASP B 1 333 ? 9.734 -1.938 -6.809 1 75.19 333 ASP B O 1
ATOM 5796 N N . ASP B 1 334 ? 9.82 0.012 -7.996 1 81.5 334 ASP B N 1
ATOM 5797 C CA . ASP B 1 334 ? 10.695 -0.546 -9.016 1 81.5 334 ASP B CA 1
ATOM 5798 C C . ASP B 1 334 ? 12.156 -0.529 -8.562 1 81.5 334 ASP B C 1
ATOM 5800 O O . ASP B 1 334 ? 12.844 0.478 -8.727 1 81.5 334 ASP B O 1
ATOM 5804 N N . GLY B 1 335 ? 12.602 -1.659 -8.086 1 84.94 335 GLY B N 1
ATOM 5805 C CA . GLY B 1 335 ? 13.938 -1.763 -7.527 1 84.94 335 GLY B CA 1
ATOM 5806 C C . GLY B 1 335 ? 15.031 -1.631 -8.57 1 84.94 335 GLY B C 1
ATOM 5807 O O . GLY B 1 335 ? 16.125 -1.143 -8.273 1 84.94 335 GLY B O 1
ATOM 5808 N N . TYR B 1 336 ? 14.75 -2.027 -9.797 1 88.56 336 TYR B N 1
ATOM 5809 C CA . TYR B 1 336 ? 15.75 -1.918 -10.852 1 88.56 336 TYR B CA 1
ATOM 5810 C C . TYR B 1 336 ? 15.93 -0.468 -11.289 1 88.56 336 TYR B C 1
ATOM 5812 O O . TYR B 1 336 ? 17.047 -0.009 -11.508 1 88.56 336 TYR B O 1
ATOM 5820 N N . MET B 1 337 ? 14.789 0.225 -11.406 1 83.81 337 MET B N 1
ATOM 5821 C CA . MET B 1 337 ? 14.891 1.652 -11.695 1 83.81 337 MET B CA 1
ATOM 5822 C C . MET B 1 337 ? 15.625 2.381 -10.57 1 83.81 337 MET B C 1
ATOM 5824 O O . MET B 1 337 ? 16.438 3.27 -10.836 1 83.81 337 MET B O 1
ATOM 5828 N N . GLY B 1 338 ? 15.305 1.975 -9.312 1 84.88 338 GLY B N 1
ATOM 5829 C CA . GLY B 1 338 ? 16.016 2.545 -8.172 1 84.88 338 GLY B CA 1
ATOM 5830 C C . GLY B 1 338 ? 17.516 2.305 -8.227 1 84.88 338 GLY B C 1
ATOM 5831 O O . GLY B 1 338 ? 18.297 3.225 -8 1 84.88 338 GLY B O 1
ATOM 5832 N N . ARG B 1 339 ? 17.891 1.097 -8.547 1 85.81 339 ARG B N 1
ATOM 5833 C CA . ARG B 1 339 ? 19.297 0.742 -8.688 1 85.81 339 ARG B CA 1
ATOM 5834 C C . ARG B 1 339 ? 19.969 1.607 -9.742 1 85.81 339 ARG B C 1
ATOM 5836 O O . ARG B 1 339 ? 21.062 2.146 -9.5 1 85.81 339 ARG B O 1
ATOM 5843 N N . ASP B 1 340 ? 19.344 1.771 -10.859 1 86.62 340 ASP B N 1
ATOM 5844 C CA . ASP B 1 340 ? 19.922 2.529 -11.961 1 86.62 340 ASP B CA 1
ATOM 5845 C C . ASP B 1 340 ? 20.062 4.008 -11.602 1 86.62 340 ASP B C 1
ATOM 5847 O O . ASP B 1 340 ? 21.062 4.645 -11.953 1 86.62 340 ASP B O 1
ATOM 5851 N N . LYS B 1 341 ? 19.109 4.531 -10.898 1 85.06 341 LYS B N 1
ATOM 5852 C CA . LYS B 1 341 ? 19.156 5.926 -10.469 1 85.06 341 LYS B CA 1
ATOM 5853 C C . LYS B 1 341 ? 20.25 6.133 -9.422 1 85.06 341 LYS B C 1
ATOM 5855 O O . LYS B 1 341 ? 20.938 7.16 -9.422 1 85.06 341 LYS B O 1
ATOM 5860 N N . LEU B 1 342 ? 20.344 5.207 -8.523 1 85.44 342 LEU B N 1
ATOM 5861 C CA . LEU B 1 342 ? 21.406 5.285 -7.527 1 85.44 342 LEU B CA 1
ATOM 5862 C C . LEU B 1 342 ? 22.781 5.211 -8.195 1 85.44 342 LEU B C 1
ATOM 5864 O O . LEU B 1 342 ? 23.703 5.945 -7.816 1 85.44 342 LEU B O 1
ATOM 5868 N N . ARG B 1 343 ? 22.875 4.355 -9.133 1 84.81 343 ARG B N 1
ATOM 5869 C CA . ARG B 1 343 ? 24.109 4.262 -9.906 1 84.81 343 ARG B CA 1
ATOM 5870 C C . ARG B 1 343 ? 24.438 5.586 -10.586 1 84.81 343 ARG B C 1
ATOM 5872 O O . ARG B 1 343 ? 25.562 6.055 -10.547 1 84.81 343 ARG B O 1
ATOM 5879 N N . GLU B 1 344 ? 23.453 6.098 -11.203 1 83.75 344 GLU B N 1
ATOM 5880 C CA . GLU B 1 344 ? 23.609 7.398 -11.844 1 83.75 344 GLU B CA 1
ATOM 5881 C C . GLU B 1 344 ? 24.078 8.453 -10.844 1 83.75 344 GLU B C 1
ATOM 5883 O O . GLU B 1 344 ? 25 9.219 -11.133 1 83.75 344 GLU B O 1
ATOM 5888 N N . ALA B 1 345 ? 23.469 8.492 -9.695 1 83.81 345 ALA B N 1
ATOM 5889 C CA . ALA B 1 345 ? 23.844 9.461 -8.664 1 83.81 345 ALA B CA 1
ATOM 5890 C C . ALA B 1 345 ? 25.297 9.273 -8.234 1 83.81 345 ALA B C 1
ATOM 5892 O O . ALA B 1 345 ? 26.047 10.242 -8.141 1 83.81 345 ALA B O 1
ATOM 5893 N N . ILE B 1 346 ? 25.672 8.102 -8.031 1 80.94 346 ILE B N 1
ATOM 5894 C CA . ILE B 1 346 ? 27.016 7.797 -7.562 1 80.94 346 ILE B CA 1
ATOM 5895 C C . ILE B 1 346 ? 28.047 8.234 -8.609 1 80.94 346 ILE B C 1
ATOM 5897 O O . ILE B 1 346 ? 29.078 8.797 -8.266 1 80.94 346 ILE B O 1
ATOM 5901 N N . LEU B 1 347 ? 27.719 8.102 -9.805 1 81.56 347 LEU B N 1
ATOM 5902 C CA . LEU B 1 347 ? 28.688 8.312 -10.875 1 81.56 347 LEU B CA 1
ATOM 5903 C C . LEU B 1 347 ? 28.719 9.781 -11.289 1 81.56 347 LEU B C 1
ATOM 5905 O O . LEU B 1 347 ? 29.766 10.289 -11.719 1 81.56 347 LEU B O 1
ATOM 5909 N N . THR B 1 348 ? 27.594 10.438 -11.125 1 84.62 348 THR B N 1
ATOM 5910 C CA . THR B 1 348 ? 27.516 11.711 -11.828 1 84.62 348 THR B CA 1
ATOM 5911 C C . THR B 1 348 ? 27.234 12.852 -10.852 1 84.62 348 THR B C 1
ATOM 5913 O O . THR B 1 348 ? 27.391 14.023 -11.195 1 84.62 348 THR B O 1
ATOM 5916 N N . HIS B 1 349 ? 26.859 12.602 -9.641 1 84.25 349 HIS B N 1
ATOM 5917 C CA . HIS B 1 349 ? 26.406 13.633 -8.719 1 84.25 349 HIS B CA 1
ATOM 5918 C C . HIS B 1 349 ? 27.484 14.695 -8.516 1 84.25 349 HIS B C 1
ATOM 5920 O O . HIS B 1 349 ? 27.203 15.898 -8.562 1 84.25 349 HIS B O 1
ATOM 5926 N N . ASP B 1 350 ? 28.703 14.281 -8.367 1 84.31 350 ASP B N 1
ATOM 5927 C CA . ASP B 1 350 ? 29.797 15.219 -8.117 1 84.31 350 ASP B CA 1
ATOM 5928 C C . ASP B 1 350 ? 29.969 16.188 -9.273 1 84.31 350 ASP B C 1
ATOM 5930 O O . ASP B 1 350 ? 30.125 17.406 -9.062 1 84.31 350 ASP B O 1
ATOM 5934 N N . SER B 1 351 ? 29.922 15.68 -10.422 1 88.81 351 SER B N 1
ATOM 5935 C CA . SER B 1 351 ? 30.125 16.516 -11.594 1 88.81 351 SER B CA 1
ATOM 5936 C C . SER B 1 351 ? 28.922 17.406 -11.867 1 88.81 351 SER B C 1
ATOM 5938 O O . SER B 1 351 ? 29.016 18.406 -12.57 1 88.81 351 SER B O 1
ATOM 5940 N N . ASN B 1 352 ? 27.812 17.078 -11.289 1 87.06 352 ASN B N 1
ATOM 5941 C CA . ASN B 1 352 ? 26.578 17.797 -11.547 1 87.06 352 ASN B CA 1
ATOM 5942 C C . ASN B 1 352 ? 26.078 18.531 -10.305 1 87.06 352 ASN B C 1
ATOM 5944 O O . ASN B 1 352 ? 24.922 18.938 -10.234 1 87.06 352 ASN B O 1
ATOM 5948 N N . LEU B 1 353 ? 26.859 18.703 -9.43 1 84.38 353 LEU B N 1
ATOM 5949 C CA . LEU B 1 353 ? 26.469 19.141 -8.102 1 84.38 353 LEU B CA 1
ATOM 5950 C C . LEU B 1 353 ? 25.812 20.516 -8.156 1 84.38 353 LEU B C 1
ATOM 5952 O O . LEU B 1 353 ? 24.797 20.75 -7.508 1 84.38 353 LEU B O 1
ATOM 5956 N N . ASP B 1 354 ? 26.359 21.406 -8.93 1 84.31 354 ASP B N 1
ATOM 5957 C CA . ASP B 1 354 ? 25.812 22.766 -9.031 1 84.31 354 ASP B CA 1
ATOM 5958 C C . ASP B 1 354 ? 24.391 22.734 -9.602 1 84.31 354 ASP B C 1
ATOM 5960 O O . ASP B 1 354 ? 23.5 23.406 -9.078 1 84.31 354 ASP B O 1
ATOM 5964 N N . ALA B 1 355 ? 24.312 22.016 -10.672 1 84.19 355 ALA B N 1
ATOM 5965 C CA . ALA B 1 355 ? 22.984 21.906 -11.289 1 84.19 355 ALA B CA 1
ATOM 5966 C C . ALA B 1 355 ? 22 21.234 -10.344 1 84.19 355 ALA B C 1
ATOM 5968 O O . ALA B 1 355 ? 20.828 21.641 -10.266 1 84.19 355 ALA B O 1
ATOM 5969 N N . TYR B 1 356 ? 22.391 20.219 -9.641 1 83.31 356 TYR B N 1
ATOM 5970 C CA . TYR B 1 356 ? 21.547 19.531 -8.656 1 83.31 356 TYR B CA 1
ATOM 5971 C C . TYR B 1 356 ? 21.109 20.484 -7.559 1 83.31 356 TYR B C 1
ATOM 5973 O O . TYR B 1 356 ? 19.922 20.547 -7.207 1 83.31 356 TYR B O 1
ATOM 5981 N N . ASN B 1 357 ? 22.016 21.234 -7.086 1 80.5 357 ASN B N 1
ATOM 5982 C CA . ASN B 1 357 ? 21.719 22.172 -6.008 1 80.5 357 ASN B CA 1
ATOM 5983 C C . ASN B 1 357 ? 20.734 23.25 -6.457 1 80.5 357 ASN B C 1
ATOM 5985 O O . ASN B 1 357 ? 19.875 23.672 -5.688 1 80.5 357 ASN B O 1
ATOM 5989 N N . ALA B 1 358 ? 20.906 23.703 -7.652 1 82.31 358 ALA B N 1
ATOM 5990 C CA . ALA B 1 358 ? 19.984 24.703 -8.195 1 82.31 358 ALA B CA 1
ATOM 5991 C C . ALA B 1 358 ? 18.562 24.156 -8.266 1 82.31 358 ALA B C 1
ATOM 5993 O O . ALA B 1 358 ? 17.625 24.828 -7.848 1 82.31 358 ALA B O 1
ATOM 5994 N N . LYS B 1 359 ? 18.422 22.922 -8.711 1 79.12 359 LYS B N 1
ATOM 5995 C CA . LYS B 1 359 ? 17.109 22.281 -8.781 1 79.12 359 LYS B CA 1
ATOM 5996 C C . LYS B 1 359 ? 16.531 22.031 -7.391 1 79.12 359 LYS B C 1
ATOM 5998 O O . LYS B 1 359 ? 15.336 22.172 -7.172 1 79.12 359 LYS B O 1
ATOM 6003 N N . ALA B 1 360 ? 17.391 21.625 -6.539 1 78.19 360 ALA B N 1
ATOM 6004 C CA . ALA B 1 360 ? 16.984 21.359 -5.16 1 78.19 360 ALA B CA 1
ATOM 6005 C C . ALA B 1 360 ? 16.438 22.641 -4.508 1 78.19 360 ALA B C 1
ATOM 6007 O O . ALA B 1 360 ? 15.453 22.594 -3.766 1 78.19 360 ALA B O 1
ATOM 6008 N N . ARG B 1 361 ? 17.016 23.75 -4.781 1 79.56 361 ARG B N 1
ATOM 6009 C CA . ARG B 1 361 ? 16.562 25.031 -4.23 1 79.56 361 ARG B CA 1
ATOM 6010 C C . ARG B 1 361 ? 15.18 25.391 -4.746 1 79.56 361 ARG B C 1
ATOM 6012 O O . ARG B 1 361 ? 14.336 25.875 -3.988 1 79.56 361 ARG B O 1
ATOM 6019 N N . GLU B 1 362 ? 15.031 25.109 -6.004 1 78.62 362 GLU B N 1
ATOM 6020 C CA . GLU B 1 362 ? 13.711 25.375 -6.59 1 78.62 362 GLU B CA 1
ATOM 6021 C C . GLU B 1 362 ? 12.648 24.469 -5.957 1 78.62 362 GLU B C 1
ATOM 6023 O O . GLU B 1 362 ? 11.547 24.938 -5.664 1 78.62 362 GLU B O 1
ATOM 6028 N N . CYS B 1 363 ? 12.992 23.297 -5.734 1 76.88 363 CYS B N 1
ATOM 6029 C CA . CYS B 1 363 ? 12.07 22.328 -5.152 1 76.88 363 CYS B CA 1
ATOM 6030 C C . CYS B 1 363 ? 11.719 22.719 -3.721 1 76.88 363 CYS B C 1
ATOM 6032 O O . CYS B 1 363 ? 10.539 22.719 -3.35 1 76.88 363 CYS B O 1
ATOM 6034 N N . VAL B 1 364 ? 12.664 23.062 -2.967 1 78.69 364 VAL B N 1
ATOM 6035 C CA . VAL B 1 364 ? 12.453 23.391 -1.561 1 78.69 364 VAL B CA 1
ATOM 6036 C C . VAL B 1 364 ? 11.609 24.656 -1.447 1 78.69 364 VAL B C 1
ATOM 6038 O O . VAL B 1 364 ? 10.734 24.75 -0.583 1 78.69 364 VAL B O 1
ATOM 6041 N N . TRP B 1 365 ? 11.875 25.594 -2.32 1 84.31 365 TRP B N 1
ATOM 6042 C CA . TRP B 1 365 ? 11.133 26.859 -2.322 1 84.31 365 TRP B CA 1
ATOM 6043 C C . TRP B 1 365 ? 9.633 26.609 -2.451 1 84.31 365 TRP B C 1
ATOM 6045 O O . TRP B 1 365 ? 8.836 27.281 -1.805 1 84.31 365 TRP B O 1
ATOM 6055 N N . ARG B 1 366 ? 9.266 25.625 -3.141 1 82.31 366 ARG B N 1
ATOM 6056 C CA . ARG B 1 366 ? 7.863 25.312 -3.406 1 82.31 366 ARG B CA 1
ATOM 6057 C C . ARG B 1 366 ? 7.121 24.984 -2.115 1 82.31 366 ARG B C 1
ATOM 6059 O O . ARG B 1 366 ? 5.914 25.219 -2.012 1 82.31 366 ARG B O 1
ATOM 6066 N N . TYR B 1 367 ? 7.871 24.609 -1.081 1 84.5 367 TYR B N 1
ATOM 6067 C CA . TYR B 1 367 ? 7.207 24.094 0.117 1 84.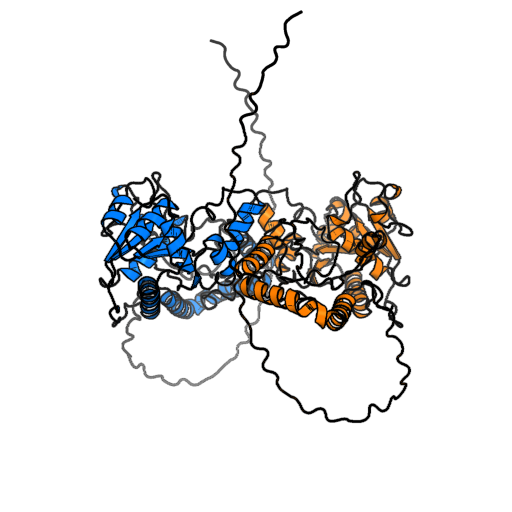5 367 TYR B CA 1
ATOM 6068 C C . TYR B 1 367 ? 7.465 25.016 1.309 1 84.5 367 TYR B C 1
ATOM 6070 O O . TYR B 1 367 ? 6.957 24.781 2.404 1 84.5 367 TYR B O 1
ATOM 6078 N N . THR B 1 368 ? 8.133 26.094 1.079 1 88.06 368 THR B N 1
ATOM 6079 C CA . THR B 1 368 ? 8.539 26.938 2.191 1 88.06 368 THR B CA 1
ATOM 6080 C C . THR B 1 368 ? 7.352 27.75 2.709 1 88.06 368 THR B C 1
ATOM 6082 O O . THR B 1 368 ? 6.48 28.156 1.934 1 88.06 368 THR B O 1
ATOM 6085 N N . PRO B 1 369 ? 7.383 28.047 4.02 1 92.75 369 PRO B N 1
ATOM 6086 C CA . PRO B 1 369 ? 6.297 28.828 4.617 1 92.75 369 PRO B CA 1
ATOM 6087 C C . PRO B 1 369 ? 6.246 30.266 4.094 1 92.75 369 PRO B C 1
ATOM 6089 O O . PRO B 1 369 ? 5.238 30.953 4.273 1 92.75 369 PRO B O 1
ATOM 6092 N N . VAL B 1 370 ? 7.289 30.797 3.467 1 92.94 370 VAL B N 1
ATOM 6093 C CA . VAL B 1 370 ? 7.32 32.188 3.068 1 92.94 370 VAL B CA 1
ATOM 6094 C C . VAL B 1 370 ? 7.027 32.312 1.574 1 92.94 370 VAL B C 1
ATOM 6096 O O . VAL B 1 370 ? 7.008 33.438 1.026 1 92.94 370 VAL B O 1
ATOM 6099 N N . ASN B 1 371 ? 6.91 31.188 0.884 1 90.5 371 ASN B N 1
ATOM 6100 C CA . ASN B 1 371 ? 6.469 31.234 -0.506 1 90.5 371 ASN B CA 1
ATOM 6101 C C . ASN B 1 371 ? 5.094 31.875 -0.642 1 90.5 371 ASN B C 1
ATOM 6103 O O . ASN B 1 371 ? 4.129 31.422 -0.02 1 90.5 371 ASN B O 1
ATOM 6107 N N . PRO B 1 372 ? 4.977 32.906 -1.48 1 92.5 372 PRO B N 1
ATOM 6108 C CA . PRO B 1 372 ? 3.701 33.625 -1.601 1 92.5 372 PRO B CA 1
ATOM 6109 C C . PRO B 1 372 ? 2.555 32.688 -2.035 1 92.5 372 PRO B C 1
ATOM 6111 O O . PRO B 1 372 ? 1.405 32.938 -1.644 1 92.5 372 PRO B O 1
ATOM 6114 N N . ASP B 1 373 ? 2.826 31.719 -2.814 1 90.94 373 ASP B N 1
AT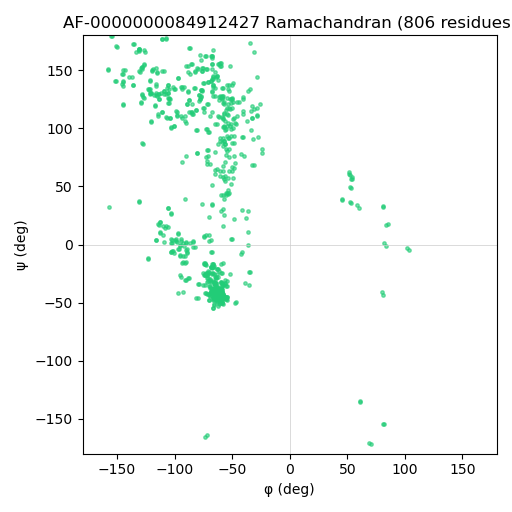OM 6115 C CA . ASP B 1 373 ? 1.782 30.781 -3.236 1 90.94 373 ASP B CA 1
ATOM 6116 C C . ASP B 1 373 ? 1.235 30 -2.049 1 90.94 373 ASP B C 1
ATOM 6118 O O . ASP B 1 373 ? 0.024 29.797 -1.933 1 90.94 373 ASP B O 1
ATOM 6122 N N . ASN B 1 374 ? 2.125 29.531 -1.206 1 93.31 374 ASN B N 1
ATOM 6123 C CA . ASN B 1 374 ? 1.687 28.844 -0.003 1 93.31 374 ASN B CA 1
ATOM 6124 C C . ASN B 1 374 ? 0.899 29.766 0.925 1 93.31 374 ASN B C 1
ATOM 6126 O O . ASN B 1 374 ? -0.132 29.359 1.471 1 93.31 374 ASN B O 1
ATOM 6130 N N . ILE B 1 375 ? 1.429 30.969 1.117 1 95.25 375 ILE B N 1
ATOM 6131 C CA . ILE B 1 375 ? 0.771 31.953 1.968 1 95.25 375 ILE B CA 1
ATOM 6132 C C . ILE B 1 375 ? -0.641 32.219 1.449 1 95.25 375 ILE B C 1
ATOM 6134 O O . ILE B 1 375 ? -1.607 32.188 2.215 1 95.25 375 ILE B O 1
ATOM 6138 N N . TYR B 1 376 ? -0.727 32.375 0.175 1 94.19 376 TYR B N 1
ATOM 6139 C CA . TYR B 1 376 ? -2.02 32.656 -0.447 1 94.19 376 TYR B CA 1
ATOM 6140 C C . TYR B 1 376 ? -2.986 31.5 -0.207 1 94.19 376 TYR B C 1
ATOM 6142 O O . TYR B 1 376 ? -4.137 31.703 0.181 1 94.19 376 TYR B O 1
ATOM 6150 N N . GLU B 1 377 ? -2.553 30.312 -0.422 1 94.94 377 GLU B N 1
ATOM 6151 C CA . GLU B 1 377 ? -3.432 29.156 -0.309 1 94.94 377 GLU B CA 1
ATOM 6152 C C . GLU B 1 377 ? -3.877 28.938 1.135 1 94.94 377 GLU B C 1
ATOM 6154 O O . GLU B 1 377 ? -5.035 28.609 1.388 1 94.94 377 GLU B O 1
ATOM 6159 N N . TRP B 1 378 ? -3.029 29.094 2.062 1 96.62 378 TRP B N 1
ATOM 6160 C CA . TRP B 1 378 ? -3.395 28.906 3.461 1 96.62 378 TRP B CA 1
ATOM 6161 C C . TRP B 1 378 ? -4.332 30.016 3.934 1 96.62 378 TRP B C 1
ATOM 6163 O O . TRP B 1 378 ? -5.258 29.766 4.707 1 96.62 378 TRP B O 1
ATOM 6173 N N . ASP B 1 379 ? -4.125 31.25 3.447 1 96.38 379 ASP B N 1
ATOM 6174 C CA . ASP B 1 379 ? -5.074 32.312 3.73 1 96.38 379 ASP B CA 1
ATOM 6175 C C . ASP B 1 379 ? -6.457 32 3.17 1 96.38 379 ASP B C 1
ATOM 6177 O O . ASP B 1 379 ? -7.473 32.219 3.84 1 96.38 379 ASP B O 1
ATOM 6181 N N . ARG B 1 380 ? -6.426 31.547 1.979 1 95.94 380 ARG B N 1
ATOM 6182 C CA . ARG B 1 380 ? -7.688 31.188 1.34 1 95.94 380 ARG B CA 1
ATOM 6183 C C . ARG B 1 380 ? -8.406 30.094 2.135 1 95.94 380 ARG B C 1
ATOM 6185 O O . ARG B 1 380 ? -9.617 30.172 2.34 1 95.94 380 ARG B O 1
ATOM 6192 N N . LEU B 1 381 ? -7.707 29.078 2.586 1 96.94 381 LEU B N 1
ATOM 6193 C CA . LEU B 1 381 ? -8.281 27.984 3.381 1 96.94 381 LEU B CA 1
ATOM 6194 C C . LEU B 1 381 ? -8.867 28.531 4.68 1 96.94 381 LEU B C 1
ATOM 6196 O O . LEU B 1 381 ? -9.953 28.109 5.094 1 96.94 381 LEU B O 1
ATOM 6200 N N . LEU B 1 382 ? -8.188 29.453 5.32 1 98 382 LEU B N 1
ATOM 6201 C CA . LEU B 1 382 ? -8.672 30.047 6.559 1 98 382 LEU B CA 1
ATOM 6202 C C . LEU B 1 382 ? -9.938 30.859 6.309 1 98 382 LEU B C 1
ATOM 6204 O O . LEU B 1 382 ? -10.914 30.75 7.051 1 98 382 LEU B O 1
ATOM 6208 N N . ASP B 1 383 ? -9.898 31.672 5.219 1 97.31 383 ASP B N 1
ATOM 6209 C CA . ASP B 1 383 ? -11.062 32.469 4.859 1 97.31 383 ASP B CA 1
ATOM 6210 C C . ASP B 1 383 ? -12.281 31.578 4.602 1 97.31 383 ASP B C 1
ATOM 6212 O O . ASP B 1 383 ? -13.383 31.875 5.078 1 97.31 383 ASP B O 1
ATOM 6216 N N . GLU B 1 384 ? -12.039 30.562 3.869 1 96.25 384 GLU B N 1
ATOM 6217 C CA . GLU B 1 384 ? -13.125 29.625 3.564 1 96.25 384 GLU B CA 1
ATOM 6218 C C . GLU B 1 384 ? -13.68 28.984 4.836 1 96.25 384 GLU B C 1
ATOM 6220 O O . GLU B 1 384 ? -14.891 28.859 4.992 1 96.25 384 GLU B O 1
ATOM 6225 N N . LEU B 1 385 ? -12.82 28.578 5.707 1 97.94 385 LEU B N 1
ATOM 6226 C CA . LEU B 1 385 ? -13.227 27.969 6.965 1 97.94 385 LEU B CA 1
ATOM 6227 C C . LEU B 1 385 ? -14.078 28.922 7.789 1 97.94 385 LEU B C 1
ATOM 6229 O O . LEU B 1 385 ? -15.18 28.562 8.227 1 97.94 385 LEU B O 1
ATOM 6233 N N . VAL B 1 386 ? -13.641 30.125 7.969 1 97.56 386 VAL B N 1
ATOM 6234 C CA . VAL B 1 386 ? -14.281 31.078 8.875 1 97.56 386 VAL B CA 1
ATOM 6235 C C . VAL B 1 386 ? -15.602 31.547 8.273 1 97.56 386 VAL B C 1
ATOM 6237 O O . VAL B 1 386 ? -16.578 31.766 9 1 97.56 386 VAL B O 1
ATOM 6240 N N . THR B 1 387 ? -15.68 31.625 6.969 1 95.31 387 THR B N 1
ATOM 6241 C CA . THR B 1 387 ? -16.859 32.188 6.332 1 95.31 387 THR B CA 1
ATOM 6242 C C . THR B 1 387 ? -17.891 31.109 6.043 1 95.31 387 THR B C 1
ATOM 6244 O O . THR B 1 387 ? -19.062 31.406 5.754 1 95.31 387 THR B O 1
ATOM 6247 N N . SER B 1 388 ? -17.469 29.922 6.105 1 94.44 388 SER B N 1
ATOM 6248 C CA . SER B 1 388 ? -18.406 28.828 5.855 1 94.44 388 SER B CA 1
ATOM 6249 C C . SER B 1 388 ? -19.297 28.578 7.066 1 94.44 388 SER B C 1
ATOM 6251 O O . SER B 1 388 ? -18.797 28.266 8.148 1 94.44 388 SER B O 1
ATOM 6253 N N . PRO B 1 389 ? -20.594 28.625 6.789 1 94.06 389 PRO B N 1
ATOM 6254 C CA . PRO B 1 389 ? -21.469 28.297 7.918 1 94.06 389 PRO B CA 1
ATOM 6255 C C . PRO B 1 389 ? -21.453 26.812 8.25 1 94.06 389 PRO B C 1
ATOM 6257 O O . PRO B 1 389 ? -21.203 25.969 7.375 1 94.06 389 PRO B O 1
ATOM 6260 N N . ARG B 1 390 ? -21.672 26.531 9.477 1 94.12 390 ARG B N 1
ATOM 6261 C CA . ARG B 1 390 ? -21.828 25.141 9.859 1 94.12 390 ARG B CA 1
ATOM 6262 C C . ARG B 1 390 ? -23.109 24.547 9.297 1 94.12 390 ARG B C 1
ATOM 6264 O O . ARG B 1 390 ? -24.141 25.234 9.258 1 94.12 390 ARG B O 1
ATOM 6271 N N . THR B 1 391 ? -23.016 23.312 8.867 1 88.12 391 THR B N 1
ATOM 6272 C CA . THR B 1 391 ? -24.172 22.625 8.297 1 88.12 391 THR B CA 1
ATOM 6273 C C . THR B 1 391 ? -25.234 22.375 9.367 1 88.12 391 THR B C 1
ATOM 6275 O O . THR B 1 391 ? -24.953 22.438 10.562 1 88.12 391 THR B O 1
ATOM 6278 N N . PRO B 1 392 ? -26.484 22.094 8.898 1 88.06 392 PRO B N 1
ATOM 6279 C CA . PRO B 1 392 ? -27.516 21.734 9.875 1 88.06 392 PRO B CA 1
ATOM 6280 C C . PRO B 1 392 ? -27.156 20.516 10.719 1 88.06 392 PRO B C 1
ATOM 6282 O O . PRO B 1 392 ? -27.453 20.484 11.922 1 88.06 392 PRO B O 1
ATOM 6285 N N . GLU B 1 393 ? -26.484 19.625 10.172 1 84.94 393 GLU B N 1
ATOM 6286 C CA . GLU B 1 393 ? -26.062 18.438 10.898 1 84.94 393 GLU B CA 1
ATOM 6287 C C . GLU B 1 393 ? -25.047 18.781 11.984 1 84.94 393 GLU B C 1
ATOM 6289 O O . GLU B 1 393 ? -25.109 18.25 13.094 1 84.94 393 GLU B O 1
ATOM 6294 N N . GLN B 1 394 ? -24.156 19.641 11.633 1 88.81 394 GLN B N 1
ATOM 6295 C CA . GLN B 1 394 ? -23.156 20.078 12.602 1 88.81 394 GLN B CA 1
ATOM 6296 C C . GLN B 1 394 ? -23.797 20.844 13.75 1 88.81 394 GLN B C 1
ATOM 6298 O O . GLN B 1 394 ? -23.422 20.672 14.914 1 88.81 394 GLN B O 1
ATOM 6303 N N . GLN B 1 395 ? -24.766 21.625 13.359 1 91.81 395 GLN B N 1
ATOM 6304 C CA . GLN B 1 395 ? -25.469 22.422 14.359 1 91.81 395 GLN B CA 1
ATOM 6305 C C . GLN B 1 395 ? -26.266 21.531 15.305 1 91.81 395 GLN B C 1
ATOM 6307 O O . GLN B 1 395 ? -26.297 21.75 16.516 1 91.81 395 GLN B O 1
ATOM 6312 N N . GLU B 1 396 ? -26.891 20.547 14.695 1 91.25 396 GLU B N 1
ATOM 6313 C CA . GLU B 1 396 ? -27.656 19.609 15.516 1 91.25 396 GLU B CA 1
ATOM 6314 C C . GLU B 1 396 ? -26.734 18.828 16.453 1 91.25 396 GLU B C 1
ATOM 6316 O O . GLU B 1 396 ? -27.094 18.609 17.625 1 91.25 396 GLU B O 1
ATOM 6321 N N . ARG B 1 397 ? -25.641 18.422 15.969 1 90.06 397 ARG B N 1
ATOM 6322 C CA . ARG B 1 397 ? -24.672 17.703 16.797 1 90.06 397 ARG B CA 1
ATOM 6323 C C . ARG B 1 397 ? -24.234 18.562 17.984 1 90.06 397 ARG B C 1
ATOM 6325 O O . ARG B 1 397 ? -24.188 18.078 19.109 1 90.06 397 ARG B O 1
ATOM 6332 N N . LEU B 1 398 ? -23.969 19.812 17.719 1 92.75 398 LEU B N 1
ATOM 6333 C CA . LEU B 1 398 ? -23.516 20.719 18.766 1 92.75 398 LEU B CA 1
ATOM 6334 C C . LEU B 1 398 ? -24.641 21 19.766 1 92.75 398 LEU B C 1
ATOM 6336 O O . LEU B 1 398 ? -24.375 21.125 20.953 1 92.75 398 LEU B O 1
ATOM 6340 N N . ALA B 1 399 ? -25.844 21.094 19.203 1 91.69 399 ALA B N 1
ATOM 6341 C CA . ALA B 1 399 ? -27 21.344 20.078 1 91.69 399 ALA B CA 1
ATOM 6342 C C . ALA B 1 399 ? -27.203 20.188 21.047 1 91.69 399 ALA B C 1
ATOM 6344 O O . ALA B 1 399 ? -27.703 20.391 22.156 1 91.69 399 ALA B O 1
ATOM 6345 N N . ARG B 1 400 ? -26.766 19 20.703 1 91.38 400 ARG B N 1
ATOM 6346 C CA . ARG B 1 400 ? -26.969 17.812 21.531 1 91.38 400 ARG B CA 1
ATOM 6347 C C . ARG B 1 400 ? -25.734 17.5 22.344 1 91.38 400 ARG B C 1
ATOM 6349 O O . ARG B 1 400 ? -25.719 16.531 23.109 1 91.38 400 ARG B O 1
ATOM 6356 N N . SER B 1 401 ? -24.781 18.344 22.203 1 90.44 401 SER B N 1
ATOM 6357 C CA . SER B 1 401 ? -23.531 18.062 22.906 1 90.44 401 SER B CA 1
ATOM 6358 C C . SER B 1 401 ? -23.703 18.172 24.422 1 90.44 401 SER B C 1
ATOM 6360 O O . SER B 1 401 ? -24.266 19.156 24.906 1 90.44 401 SER B O 1
ATOM 6362 N N . PRO B 1 402 ? -23.203 17.156 25.125 1 86 402 PRO B N 1
ATOM 6363 C CA . PRO B 1 402 ? -23.266 17.25 26.594 1 86 402 PRO B CA 1
ATOM 6364 C C . PRO B 1 402 ? -22.344 18.344 27.141 1 86 402 PRO B C 1
ATOM 6366 O O . PRO B 1 402 ? -22.375 18.641 28.344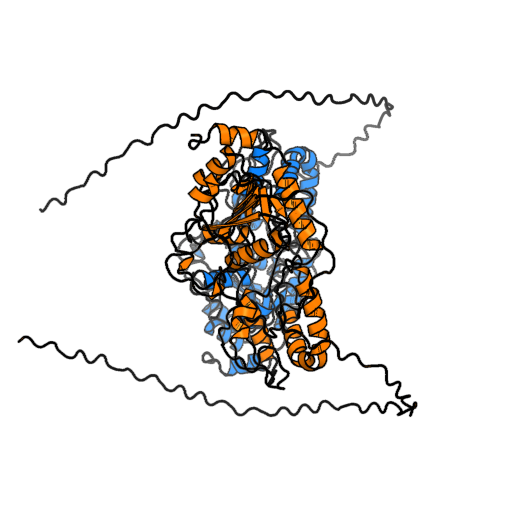 1 86 402 PRO B O 1
ATOM 6369 N N . HIS B 1 403 ? -21.578 18.938 26.375 1 81.25 403 HIS B N 1
ATOM 6370 C CA . HIS B 1 403 ? -20.594 19.922 26.797 1 81.25 403 HIS B CA 1
ATOM 6371 C C . HIS B 1 403 ? -21.125 21.344 26.625 1 81.25 403 HIS B C 1
ATOM 6373 O O . HIS B 1 403 ? -20.375 22.312 26.719 1 81.25 403 HIS B O 1
ATOM 6379 N N . ARG B 1 404 ? -22.438 21.391 26.328 1 72.38 404 ARG B N 1
ATOM 6380 C CA . ARG B 1 404 ? -23.094 22.688 26.203 1 72.38 404 ARG B CA 1
ATOM 6381 C C . ARG B 1 404 ? -23.266 23.344 27.562 1 72.38 404 ARG B C 1
ATOM 6383 O O . ARG B 1 404 ? -23.797 22.734 28.5 1 72.38 404 ARG B O 1
ATOM 6390 N N . THR B 1 405 ? -22.297 23.875 28.188 1 58.47 405 THR B N 1
ATOM 6391 C CA . THR B 1 405 ? -22.594 24.594 29.422 1 58.47 405 THR B CA 1
ATOM 6392 C C . THR B 1 405 ? -23.375 25.875 29.141 1 58.47 405 THR B C 1
ATOM 6394 O O . THR B 1 405 ? -23.125 26.531 28.141 1 58.47 405 THR B O 1
#

Secondary structure (DSSP, 8-state):
------------------------------------------------------------SS--PPPS--PPPSS--EEEEEE---SS---GGG-HHHHHHHHHHHHHTGGGSSEEEEEE-SS--GGGS-GGG--TT--EEEHHHHHHTT-SEEEE-SSPPPHHHHHHHHHTT-EEEEEE-S-HHHHHHHHHHTT-S---TTT----SEEEE-GGGGGGHHHHHHHHTS-EEE------THHHHHHHTT-SS--S-----SSEEE------SBTTB-SHHHHHHHHHHHHTT-TTEEE------TT---S---EE---TTSTTTTSSEE--TT-HHHHHHHHHHHHHHTTTTHHHHHHHHHHHHHTT-TT-HHHHHHHHHHHHHHHHSPPPHHHHHHHHT-TT--/------------------------------------------------------------SS-PPPPS--PPPSS--EEEEEE---SS---GGG-HHHHHHHHHHHHHTGGGSSEEEEEE-SS--GGGS-GGG--TT--EEEHHHHHHTT-SEEEE-SSPPPHHHHHHHHHTT-EEEEEE-S-HHHHHHHHHHTT-S---TTT----SEEEE-GGGGGGHHHHHHHHTS-EEE------THHHHHHHTT-SS--S-----SSEEE------SBTTB-SHHHHHHHHHHHHTT-TTEEE------TT---S---EE---TTSTTTTSSEE--TT-HHHHHHHHHHHHHHTGGGHHHHHHHHHHHHHTT-TT-HHHHHHHHHHHHHHHHSPPPHHHHHHHHT-TT--

Foldseek 3Di:
DDDPDPPPPDPPDDPPPPPPDPDDPPPPPCPPPPPPPPDDDDPPPDPPVPVPPPPPDQPPPCHDDFDPDFDQFPDAWFEEEEAEDEQDADDPQVDVQRVQSVQQVCLNCPVHSYRYAYEHAYDHDPVPHDCLSVCPPGHYYYLVVVLVVLTQEYEYTHDDDAQLSQLSSVLSVHQYEYEDEDQPPQVVVCCVVVVHDPPCLQGAAQHQAYEYAQLNVVCQVVSCVSRVHHYDYAAAADGLSNLCVVLVPDPDPSADDCPDFQDEAEQQFPPPGPVTHCVLVVLLVVVLVVVVPNNYDYDHDNDRPSRPHLNQCCPCDAPSDLDCQQGQYDHHSPSVSSNVSVVCCSVCCNVCVVVNVVSNSVRNLSRGSSNSVNSVRVSVVSVCSSPDDDDPVSVVCSVPDPSND/DDDPDDPCPDPPDDPPPPPPDPDDPPPPPPPDPPCPPPDPPPPDPPPPPPVPPPPPDQDDPLGDDFDPDFDQFPDAWFEEEEAEDEQDADDPQVDVQRVQSVQQVCLNCPVHSYNYAYEHAYDHDPVPHDCLSVCPPGHYYYLVVVLVVLTQEYEYTHDDDAQLSQLSSVLSVHQYEYEDEDQPPQVVVCCVVVVHDPPCLQGHAQHQAYEYAQLNVVCQVVSCVSRVHHYYYAAAADGLSSLCVVLVPDPDPSADDCPDFQDEAEQQFPPPGPVTHCVLVVLLVVVLVVVVPNSYDYDHDNDRPSSPHPNQCCPCDAPSDLDCQQGQYDHHSPSVSSNVSVVCCSVCCNVCVVVNVVSNNVSNLSRGSSNSVNSVRVSVVSVCSSPDDDDPVSVVCSVPDPSND

Solvent-accessible surface area (backbone atoms only — not comparable to full-atom values): 48091 Å² total; per-residue (Å²): 136,86,77,79,79,79,80,76,78,81,78,80,77,78,80,77,78,78,75,79,74,78,86,78,79,77,78,76,75,76,75,78,74,79,76,76,79,79,75,80,78,82,71,78,74,76,77,72,76,64,80,70,66,66,67,76,72,79,63,77,66,78,60,59,76,77,62,90,72,70,83,77,65,96,66,70,45,42,34,35,38,27,30,62,40,55,71,60,93,69,68,72,82,78,39,70,54,55,48,44,45,52,31,50,48,52,33,50,36,45,91,67,46,24,51,66,35,36,28,36,77,39,80,24,56,77,90,71,52,60,77,84,69,64,54,79,95,55,56,72,39,43,58,72,58,49,59,72,64,59,35,51,34,36,36,33,23,66,38,85,63,51,44,62,54,53,48,41,39,42,75,67,66,21,43,36,34,34,54,47,80,60,64,60,66,62,52,50,45,47,27,65,63,64,68,43,71,83,70,66,64,74,61,36,61,59,41,71,30,30,34,26,30,69,69,48,48,53,41,35,45,55,50,24,63,57,26,55,24,55,66,43,75,40,84,69,63,45,63,45,67,66,36,48,61,55,46,70,69,47,90,68,78,74,54,79,65,81,76,68,78,61,39,73,54,70,68,53,54,54,67,79,48,84,92,40,45,39,59,62,62,50,47,17,53,49,53,36,49,71,70,60,47,77,49,60,40,83,49,93,45,84,46,66,69,58,61,72,52,77,49,69,37,60,40,60,44,53,90,65,32,94,50,64,79,36,64,41,55,29,65,61,63,30,31,61,54,34,25,51,43,50,49,47,45,73,74,41,40,66,85,37,40,68,63,50,51,53,46,41,49,55,50,50,46,72,22,22,42,70,31,56,69,50,45,50,51,54,49,50,53,50,50,50,56,72,68,48,76,78,49,72,66,57,49,51,51,54,72,67,36,87,62,64,121,132,85,79,82,76,77,82,75,73,80,80,81,77,75,80,77,78,76,74,78,74,76,83,78,79,76,78,77,78,77,77,80,76,80,76,76,80,75,83,73,80,74,76,78,76,77,72,74,75,61,84,68,69,66,69,76,74,78,60,64,92,72,61,63,76,78,64,90,71,70,83,78,64,98,66,70,44,42,33,34,37,27,31,61,41,54,72,60,93,70,68,70,83,79,39,71,53,56,50,43,44,52,30,51,47,51,33,50,35,44,90,68,45,24,51,66,35,36,27,38,78,37,82,25,56,77,91,72,51,61,76,85,68,63,55,80,96,55,57,72,38,42,58,70,58,48,59,73,63,59,37,52,33,36,36,34,23,62,39,84,63,52,44,61,57,53,47,41,38,43,75,69,66,20,41,38,35,35,53,48,80,60,64,60,66,63,53,49,44,46,27,64,63,64,67,44,72,84,72,64,66,74,61,34,60,60,42,71,30,31,34,28,30,68,70,46,49,53,42,36,44,54,51,22,63,56,25,54,24,54,67,43,75,40,86,69,62,45,63,37,67,65,38,46,62,55,46,69,69,47,90,68,79,75,54,78,64,82,76,67,80,61,38,73,55,70,66,50,54,54,67,80,45,85,91,41,43,40,59,62,62,50,46,17,52,49,54,37,49,72,73,61,46,79,48,58,41,83,49,93,42,83,45,70,67,58,62,75,43,78,50,72,36,59,40,60,45,54,90,64,32,94,51,64,78,35,64,41,56,30,65,60,63,30,30,60,53,35,25,52,43,51,50,47,44,72,73,40,40,68,86,37,40,69,63,50,50,54,46,44,50,55,49,51,47,72,21,22,41,70,30,57,69,52,44,49,52,54,51,49,52,50,51,50,56,72,69,48,76,78,49,73,66,56,49,53,51,55,72,66,36,89,60,64,122

InterPro domains:
  IPR021234 Protein of unknown function DUF2827 [PF10933] (79-299)
  IPR021234 Protein of unknown function DUF2827 [PF10933] (322-382)

Radius of gyration: 33.11 Å; Cα contacts (8 Å, |Δi|>4): 1105; chains: 2; bounding box: 88×82×97 Å

pLDDT: mean 73.07, std 26.62, range [17.23, 98.81]